Protein AF-A0ABD1J4D0-F1 (afdb_monomer)

Structure (mmCIF, N/CA/C/O backbone):
data_AF-A0ABD1J4D0-F1
#
_entry.id   AF-A0ABD1J4D0-F1
#
loop_
_atom_site.group_PDB
_atom_site.id
_atom_site.type_symbol
_atom_site.label_atom_id
_atom_site.label_alt_id
_atom_site.label_comp_id
_atom_site.label_asym_id
_atom_site.label_entity_id
_atom_site.label_seq_id
_atom_site.pdbx_PDB_ins_code
_atom_site.Cartn_x
_atom_site.Cartn_y
_atom_site.Cartn_z
_atom_site.occupancy
_atom_site.B_iso_or_equiv
_atom_site.auth_seq_id
_atom_site.auth_comp_id
_atom_site.auth_asym_id
_atom_site.auth_atom_id
_atom_site.pdbx_PDB_model_num
ATOM 1 N N . MET A 1 1 ? -33.400 -44.172 23.302 1.00 34.41 1 MET A N 1
ATOM 2 C CA . MET A 1 1 ? -33.856 -44.876 22.085 1.00 34.41 1 MET A CA 1
ATOM 3 C C . MET A 1 1 ? -34.198 -43.816 21.059 1.00 34.41 1 MET A C 1
ATOM 5 O O . MET A 1 1 ? -35.030 -42.966 21.343 1.00 34.41 1 MET A O 1
ATOM 9 N N . ALA A 1 2 ? -33.441 -43.784 19.966 1.00 32.66 2 ALA A N 1
ATOM 10 C CA . ALA A 1 2 ? -33.490 -42.740 18.951 1.00 32.66 2 ALA A CA 1
ATOM 11 C C . ALA A 1 2 ? -34.640 -42.968 17.954 1.00 32.66 2 ALA A C 1
ATOM 13 O O . ALA A 1 2 ? -34.931 -44.105 17.592 1.00 32.66 2 ALA A O 1
ATOM 14 N N . GLY A 1 3 ? -35.247 -41.871 17.505 1.00 27.61 3 GLY A N 1
ATOM 15 C CA . GLY A 1 3 ? -36.195 -41.774 16.394 1.00 27.61 3 GLY A CA 1
ATOM 16 C C . GLY A 1 3 ? -35.938 -40.469 15.619 1.00 27.61 3 GLY A C 1
ATOM 17 O O . GLY A 1 3 ? -35.205 -39.618 16.118 1.00 27.61 3 GLY A O 1
ATOM 18 N N . PRO A 1 4 ? -36.464 -40.324 14.393 1.00 38.94 4 PRO A N 1
ATOM 19 C CA . PRO A 1 4 ? -35.642 -40.359 13.183 1.00 38.94 4 PRO A CA 1
ATOM 20 C C . PRO A 1 4 ? -35.294 -38.985 12.595 1.00 38.94 4 PRO A C 1
ATOM 22 O O . PRO A 1 4 ? -36.027 -38.009 12.732 1.00 38.94 4 PRO A O 1
ATOM 25 N N . VAL A 1 5 ? -34.184 -38.968 11.856 1.00 33.25 5 VAL A N 1
ATOM 26 C CA . VAL A 1 5 ? -33.739 -37.889 10.964 1.00 33.25 5 VAL A CA 1
ATOM 27 C C . VAL A 1 5 ? -34.435 -38.042 9.603 1.00 33.25 5 VAL A C 1
ATOM 29 O O . VAL A 1 5 ? -34.328 -39.120 9.015 1.00 33.25 5 VAL A O 1
ATOM 32 N N . PRO A 1 6 ? -35.093 -37.006 9.048 1.00 33.09 6 PRO A N 1
ATOM 33 C CA . PRO A 1 6 ? -35.479 -36.986 7.642 1.00 33.09 6 PRO A CA 1
ATOM 34 C C . PRO A 1 6 ? -34.411 -36.283 6.792 1.00 33.09 6 PRO A C 1
ATOM 36 O O . PRO A 1 6 ? -34.061 -35.126 7.015 1.00 33.09 6 PRO A O 1
ATOM 39 N N . SER A 1 7 ? -33.917 -37.014 5.798 1.00 28.67 7 SER A N 1
ATOM 40 C CA . SER A 1 7 ? -33.018 -36.601 4.719 1.00 28.67 7 SER A CA 1
ATOM 41 C C . SER A 1 7 ? -33.686 -35.650 3.713 1.00 28.67 7 SER A C 1
ATOM 43 O O . SER A 1 7 ? -34.812 -35.901 3.281 1.00 28.67 7 SER A O 1
ATOM 45 N N . CYS A 1 8 ? -32.965 -34.615 3.268 1.00 27.92 8 CYS A N 1
ATOM 46 C CA . CYS A 1 8 ? -33.341 -33.787 2.115 1.00 27.92 8 CYS A CA 1
ATOM 47 C C . CYS A 1 8 ? -33.163 -34.562 0.792 1.00 27.92 8 CYS A C 1
ATOM 49 O O . CYS A 1 8 ? -32.120 -35.193 0.610 1.00 27.92 8 CYS A O 1
ATOM 51 N N . PRO A 1 9 ? -34.126 -34.505 -0.149 1.00 30.84 9 PRO A N 1
ATOM 52 C CA . PRO A 1 9 ? -34.021 -35.195 -1.428 1.00 30.84 9 PRO A CA 1
ATOM 53 C C . PRO A 1 9 ? -33.185 -34.411 -2.449 1.00 30.84 9 PRO A C 1
ATOM 55 O O . PRO A 1 9 ? -33.359 -33.209 -2.650 1.00 30.84 9 PRO A O 1
ATOM 58 N N . SER A 1 10 ? -32.309 -35.141 -3.130 1.00 33.97 10 SER A N 1
ATOM 59 C CA . SER A 1 10 ? -31.636 -34.779 -4.370 1.00 33.97 10 SER A CA 1
ATOM 60 C C . SER A 1 10 ? -32.522 -35.147 -5.565 1.00 33.97 10 SER A C 1
ATOM 62 O O . SER A 1 10 ? -32.798 -36.317 -5.813 1.00 33.97 10 SER A O 1
ATOM 64 N N . SER A 1 11 ? -32.943 -34.153 -6.347 1.00 28.91 11 SER A N 1
ATOM 65 C CA . SER A 1 11 ? -33.470 -34.384 -7.695 1.00 28.91 11 SER A CA 1
ATOM 66 C C . SER A 1 11 ? -33.121 -33.210 -8.605 1.00 28.91 11 SER A C 1
ATOM 68 O O . SER A 1 11 ? -33.689 -32.124 -8.491 1.00 28.91 11 SER A O 1
ATOM 70 N N . MET A 1 12 ? -32.170 -33.448 -9.510 1.00 32.69 12 MET A N 1
ATOM 71 C CA . MET A 1 12 ? -31.989 -32.661 -10.725 1.00 32.69 12 MET A CA 1
ATOM 72 C C . MET A 1 12 ? -33.199 -32.882 -11.635 1.00 32.69 12 MET A C 1
ATOM 74 O O . MET A 1 12 ? -33.462 -34.009 -12.048 1.00 32.69 12 MET A O 1
ATOM 78 N N . THR A 1 13 ? -33.884 -31.804 -12.000 1.00 27.34 13 THR A N 1
ATOM 79 C CA . THR A 1 13 ? -34.726 -31.751 -13.201 1.00 27.34 13 THR A CA 1
ATOM 80 C C . THR A 1 13 ? -34.516 -30.409 -13.884 1.00 27.34 13 THR A C 1
ATOM 82 O O . THR A 1 13 ? -34.564 -29.359 -13.243 1.00 27.34 13 THR A O 1
ATOM 85 N N . SER A 1 14 ? -34.251 -30.481 -15.185 1.00 33.12 14 SER A N 1
ATOM 86 C CA . SER A 1 14 ? -33.991 -29.381 -16.110 1.00 33.12 14 SER A CA 1
ATOM 87 C C . SER A 1 14 ? -35.049 -28.277 -16.034 1.00 33.12 14 SER A C 1
ATOM 89 O O . SER A 1 14 ? -36.234 -28.549 -16.243 1.00 33.12 14 SER A O 1
ATOM 91 N N . LEU A 1 15 ? -34.621 -27.030 -15.828 1.00 29.19 15 LEU A N 1
ATOM 92 C CA . LEU A 1 15 ? -35.428 -25.851 -16.134 1.00 29.19 15 LEU A CA 1
ATOM 93 C C . LEU A 1 15 ? -34.867 -25.167 -17.378 1.00 29.19 15 LEU A C 1
ATOM 95 O O . LEU A 1 15 ? -33.684 -24.838 -17.438 1.00 29.19 15 LEU A O 1
ATOM 99 N N . GLY A 1 16 ? -35.752 -24.969 -18.353 1.00 25.75 16 GLY A N 1
ATOM 100 C CA . GLY A 1 16 ? -35.509 -24.160 -19.534 1.00 25.75 16 GLY A CA 1
ATOM 101 C C . GLY A 1 16 ? -35.152 -22.716 -19.188 1.00 25.75 16 GLY A C 1
ATOM 102 O O . GLY A 1 16 ? -35.499 -22.185 -18.130 1.00 25.75 16 GLY A O 1
ATOM 103 N N . SER A 1 17 ? -34.439 -22.116 -20.129 1.00 32.41 17 SER A N 1
ATOM 104 C CA . SER A 1 17 ? -34.013 -20.726 -20.186 1.00 32.41 17 SER A CA 1
ATOM 105 C C . SER A 1 17 ? -35.141 -19.749 -19.834 1.00 32.41 17 SER A C 1
ATOM 107 O O . SER A 1 17 ? -36.178 -19.692 -20.493 1.00 32.41 17 SER A O 1
ATOM 109 N N . LEU A 1 18 ? -34.901 -18.941 -18.800 1.00 26.50 18 LEU A N 1
ATOM 110 C CA . LEU A 1 18 ? -35.641 -17.716 -18.504 1.00 26.50 18 LEU A CA 1
ATOM 111 C C . LEU A 1 18 ? -34.699 -16.516 -18.698 1.00 26.50 18 LEU A C 1
ATOM 113 O O . LEU A 1 18 ? -33.500 -16.649 -18.447 1.00 26.50 18 LEU A O 1
ATOM 117 N N . PRO A 1 19 ? -35.225 -15.367 -19.155 1.00 26.53 19 PRO A N 1
ATOM 118 C CA . PRO A 1 19 ? -34.428 -14.240 -19.625 1.00 26.53 19 PRO A CA 1
ATOM 119 C C . PRO A 1 19 ? -33.695 -13.539 -18.476 1.00 26.53 19 PRO A C 1
ATOM 121 O O . PRO A 1 19 ? -34.232 -13.381 -17.375 1.00 26.53 19 PRO A O 1
ATOM 124 N N . GLU A 1 20 ? -32.463 -13.120 -18.757 1.00 27.23 20 GLU A N 1
ATOM 125 C CA . GLU A 1 20 ? -31.616 -12.339 -17.860 1.00 27.23 20 GLU A CA 1
ATOM 126 C C . GLU A 1 20 ? -32.303 -11.025 -17.459 1.00 27.23 20 GLU A C 1
ATOM 128 O O . GLU A 1 20 ? -32.850 -10.296 -18.285 1.00 27.23 20 GLU A O 1
ATOM 133 N N . VAL A 1 21 ? -32.282 -10.728 -16.159 1.00 25.97 21 VAL A N 1
ATOM 134 C CA . VAL A 1 21 ? -32.639 -9.412 -15.614 1.00 25.97 21 VAL A CA 1
ATOM 135 C C . VAL A 1 21 ? -31.354 -8.568 -15.596 1.00 25.97 21 VAL A C 1
ATOM 137 O O . VAL A 1 21 ? -30.326 -9.108 -15.175 1.00 25.97 21 VAL A O 1
ATOM 140 N N . PRO A 1 22 ? -31.373 -7.286 -16.013 1.00 24.05 22 PRO A N 1
ATOM 141 C CA . PRO A 1 22 ? -30.156 -6.497 -16.214 1.00 24.05 22 PRO A CA 1
ATOM 142 C C . PRO A 1 22 ? -29.350 -6.339 -14.920 1.00 24.05 22 PRO A C 1
ATOM 144 O O . PRO A 1 22 ? -29.898 -5.975 -13.878 1.00 24.05 22 PRO A O 1
ATOM 147 N N . ARG A 1 23 ? -28.041 -6.602 -14.994 1.00 29.83 23 ARG A N 1
ATOM 148 C CA . ARG A 1 23 ? -27.054 -6.363 -13.927 1.00 29.83 23 ARG A CA 1
ATOM 149 C C . ARG A 1 23 ? -26.489 -4.939 -13.995 1.00 29.83 23 ARG A C 1
ATOM 151 O O . ARG A 1 23 ? -25.288 -4.744 -13.859 1.00 29.83 23 ARG A O 1
ATOM 158 N N . ASP A 1 24 ? -27.344 -3.941 -14.156 1.00 27.47 24 ASP A N 1
ATOM 159 C CA . ASP A 1 24 ? -26.904 -2.548 -14.216 1.00 27.47 24 ASP A CA 1
ATOM 160 C C . ASP A 1 24 ? -27.146 -1.875 -12.868 1.00 27.47 24 ASP A C 1
ATOM 162 O O . ASP A 1 24 ? -28.222 -1.336 -12.630 1.00 27.47 24 ASP A O 1
ATOM 166 N N . MET A 1 25 ? -26.161 -1.958 -11.963 1.00 26.25 25 MET A N 1
ATOM 167 C CA . MET A 1 25 ? -25.933 -0.907 -10.951 1.00 26.25 25 MET A CA 1
ATOM 168 C C . MET A 1 25 ? -24.601 -0.985 -10.179 1.00 26.25 25 MET A C 1
ATOM 170 O O . MET A 1 25 ? -24.394 -0.166 -9.293 1.00 26.25 25 MET A O 1
ATOM 174 N N . ILE A 1 26 ? -23.675 -1.909 -10.489 1.00 30.05 26 ILE A N 1
ATOM 175 C CA . ILE A 1 26 ? -22.325 -1.923 -9.862 1.00 30.05 26 ILE A CA 1
ATOM 176 C C . ILE A 1 26 ? -21.175 -2.009 -10.896 1.00 30.05 26 ILE A C 1
ATOM 178 O O . ILE A 1 26 ? -20.011 -1.883 -10.541 1.00 30.05 26 ILE A O 1
ATOM 182 N N . THR A 1 27 ? -21.454 -2.153 -12.197 1.00 29.97 27 THR A N 1
ATOM 183 C CA . THR A 1 27 ? -20.405 -2.383 -13.217 1.00 29.97 27 THR A CA 1
ATOM 184 C C . THR A 1 27 ? -20.333 -1.340 -14.338 1.00 29.97 27 THR A C 1
ATOM 186 O O . THR A 1 27 ? -19.536 -1.512 -15.251 1.00 29.97 27 THR A O 1
ATOM 189 N N . SER A 1 28 ? -21.099 -0.240 -14.293 1.00 29.64 28 SER A N 1
ATOM 190 C CA . SER A 1 28 ? -21.098 0.764 -15.380 1.00 29.64 28 SER A CA 1
ATOM 191 C C . SER A 1 28 ? -20.168 1.971 -15.167 1.00 29.64 28 SER A C 1
ATOM 193 O O . SER A 1 28 ? -20.181 2.883 -15.989 1.00 29.64 28 SER A O 1
ATOM 195 N N . GLU A 1 29 ? -19.367 2.011 -14.097 1.00 37.28 29 GLU A N 1
ATOM 196 C CA . GLU A 1 29 ? -18.489 3.160 -13.792 1.00 37.28 29 GLU A CA 1
ATOM 197 C C . GLU A 1 29 ? -17.075 3.073 -14.398 1.00 37.28 29 GLU A C 1
ATOM 199 O O . GLU A 1 29 ? -16.298 4.012 -14.241 1.00 37.28 29 GLU A O 1
ATOM 204 N N . ARG A 1 30 ? -16.717 1.996 -15.117 1.00 50.31 30 ARG A N 1
ATOM 205 C CA . ARG A 1 30 ? -15.316 1.743 -15.528 1.00 50.31 30 ARG A CA 1
ATOM 206 C C . ARG A 1 30 ? -14.905 2.306 -16.895 1.00 50.31 30 ARG A C 1
ATOM 208 O O . ARG A 1 30 ? -13.876 2.963 -16.989 1.00 50.31 30 ARG A O 1
ATOM 215 N N . LYS A 1 31 ? -15.753 2.223 -17.930 1.00 40.69 31 LYS A N 1
ATOM 216 C CA . LYS A 1 31 ? -15.508 2.900 -19.230 1.00 40.69 31 LYS A CA 1
ATOM 217 C C . LYS A 1 31 ? -15.378 4.440 -19.188 1.00 40.69 31 LYS A C 1
ATOM 219 O O . LYS A 1 31 ? -14.635 4.970 -20.011 1.00 40.69 31 LYS A O 1
ATOM 224 N N . PRO A 1 32 ? -16.016 5.181 -18.260 1.00 44.88 32 PRO A N 1
ATOM 225 C CA . PRO A 1 32 ? -15.729 6.600 -18.046 1.00 44.88 32 PRO A CA 1
ATOM 226 C C . PRO A 1 32 ? -14.266 6.900 -17.679 1.00 44.88 32 PRO A C 1
ATOM 228 O O . PRO A 1 32 ? -13.843 8.041 -17.823 1.00 44.88 32 PRO A O 1
ATOM 231 N N . PHE A 1 33 ? -13.484 5.921 -17.204 1.00 49.25 33 PHE A N 1
ATOM 232 C CA . PHE A 1 33 ? -12.155 6.159 -16.641 1.00 49.25 33 PHE A CA 1
ATOM 233 C C . PHE A 1 33 ? -11.126 6.632 -17.675 1.00 49.25 33 PHE A C 1
ATOM 235 O O . PHE A 1 33 ? -10.522 7.686 -17.484 1.00 49.25 33 PHE A O 1
ATOM 242 N N . LEU A 1 34 ? -10.988 5.931 -18.808 1.00 48.94 34 LEU A N 1
ATOM 243 C CA . LEU A 1 34 ? -10.083 6.354 -19.887 1.00 48.94 34 LEU A CA 1
ATOM 244 C C . LEU A 1 34 ? -10.484 7.732 -20.443 1.00 48.94 34 LEU A C 1
ATOM 246 O O . LEU A 1 34 ? -9.634 8.541 -20.800 1.00 48.94 34 LEU A O 1
ATOM 250 N N . GLN A 1 35 ? -11.787 8.021 -20.474 1.00 46.56 35 GLN A N 1
ATOM 251 C CA . GLN A 1 35 ? -12.320 9.292 -20.959 1.00 46.56 35 GLN A CA 1
ATOM 252 C C . GLN A 1 35 ? -12.093 10.443 -19.960 1.00 46.56 35 GLN A C 1
ATOM 254 O O . GLN A 1 35 ? -11.792 11.556 -20.382 1.00 46.56 35 GLN A O 1
ATOM 259 N N . ASN A 1 36 ? -12.140 10.167 -18.652 1.00 48.81 36 ASN A N 1
ATOM 260 C CA . ASN A 1 36 ? -11.812 11.115 -17.578 1.00 48.81 36 ASN A CA 1
ATOM 261 C C . ASN A 1 36 ? -10.304 11.404 -17.493 1.00 48.81 36 ASN A C 1
ATOM 263 O O . ASN A 1 36 ? -9.912 12.552 -17.288 1.00 48.81 36 ASN A O 1
ATOM 267 N N . CYS A 1 37 ? -9.476 10.384 -17.727 1.00 50.94 37 CYS A N 1
ATOM 268 C CA . CYS A 1 37 ? -8.026 10.482 -17.901 1.00 50.94 37 CYS A CA 1
ATOM 269 C C . CYS A 1 37 ? -7.645 11.465 -19.022 1.00 50.94 37 CYS A C 1
ATOM 271 O O . CYS A 1 37 ? -6.862 12.390 -18.821 1.00 50.94 37 CYS A O 1
ATOM 273 N N . VAL A 1 38 ? -8.263 11.304 -20.198 1.00 47.28 38 VAL A N 1
ATOM 274 C CA . VAL A 1 38 ? -8.057 12.176 -21.369 1.00 47.28 38 VAL A CA 1
ATOM 275 C C . VAL A 1 38 ? -8.620 13.588 -21.141 1.00 47.28 38 VAL A C 1
ATOM 277 O O . VAL A 1 38 ? -8.110 14.554 -21.703 1.00 47.28 38 VAL A O 1
ATOM 280 N N . ALA A 1 39 ? -9.641 13.732 -20.290 1.00 44.66 39 ALA A N 1
ATOM 281 C CA . ALA A 1 39 ? -10.235 15.018 -19.921 1.00 44.66 39 ALA A CA 1
ATOM 282 C C . ALA A 1 39 ? -9.480 15.770 -18.802 1.00 44.66 39 ALA A C 1
ATOM 284 O O . ALA A 1 39 ? -9.922 16.848 -18.403 1.00 44.66 39 ALA A O 1
ATOM 285 N N . GLY A 1 40 ? -8.375 15.224 -18.276 1.00 45.69 40 GLY A N 1
ATOM 286 C CA . GLY A 1 40 ? -7.610 15.837 -17.182 1.00 45.69 40 GLY A CA 1
ATOM 287 C C . GLY A 1 40 ? -8.372 15.906 -15.852 1.00 45.69 40 GLY A C 1
ATOM 288 O O . GLY A 1 40 ? -8.044 16.724 -14.994 1.00 45.69 40 GLY A O 1
ATOM 289 N N . MET A 1 41 ? -9.412 15.084 -15.675 1.00 41.75 41 MET A N 1
ATOM 290 C CA . MET A 1 41 ? -10.184 15.034 -14.435 1.00 41.75 41 MET A CA 1
ATOM 291 C C . MET A 1 41 ? -9.460 14.125 -13.438 1.00 41.75 41 MET A C 1
ATOM 293 O O . MET A 1 41 ? -9.395 12.912 -13.632 1.00 41.75 41 MET A O 1
ATOM 297 N N . SER A 1 42 ? -8.906 14.713 -12.374 1.00 45.56 42 SER A N 1
ATOM 298 C CA . SER A 1 42 ? -8.178 13.972 -11.343 1.00 45.56 42 SER A CA 1
ATOM 299 C C . SER A 1 42 ? -9.103 13.015 -10.587 1.00 45.56 42 SER A C 1
ATOM 301 O O . SER A 1 42 ? -10.176 13.393 -10.105 1.00 45.56 42 SER A O 1
ATOM 303 N N . ARG A 1 43 ? -8.675 11.755 -10.448 1.00 52.25 43 ARG A N 1
ATOM 304 C CA . ARG A 1 43 ? -9.230 10.875 -9.415 1.00 52.25 43 ARG A CA 1
ATOM 305 C C . ARG A 1 43 ? -8.917 11.488 -8.040 1.00 52.25 43 ARG A C 1
ATOM 307 O O . ARG A 1 43 ? -7.817 12.009 -7.852 1.00 52.25 43 ARG A O 1
ATOM 314 N N . PRO A 1 44 ? -9.840 11.428 -7.067 1.00 57.19 44 PRO A N 1
ATOM 315 C CA . PRO A 1 44 ? -9.479 11.700 -5.684 1.00 57.19 44 PRO A CA 1
ATOM 316 C C . PRO A 1 44 ? -8.454 10.655 -5.225 1.00 57.19 44 PRO A C 1
ATOM 318 O O . PRO A 1 44 ? -8.627 9.465 -5.491 1.00 57.19 44 PRO A O 1
ATOM 321 N N . CYS A 1 45 ? -7.396 11.117 -4.556 1.00 64.06 45 CYS A N 1
ATOM 322 C CA . CYS A 1 45 ? -6.343 10.265 -4.012 1.00 64.06 45 CYS A CA 1
ATOM 323 C C . CYS A 1 45 ? -6.909 9.108 -3.173 1.00 64.06 45 CYS A C 1
ATOM 325 O O . CYS A 1 45 ? -7.904 9.255 -2.460 1.00 64.06 45 CYS A O 1
ATOM 327 N N . VAL A 1 46 ? -6.250 7.951 -3.271 1.00 65.38 46 VAL A N 1
ATOM 328 C CA . VAL A 1 46 ? -6.730 6.661 -2.750 1.00 65.38 46 VAL A CA 1
ATOM 329 C C . VAL A 1 46 ? -6.708 6.613 -1.219 1.00 65.38 46 VAL A C 1
ATOM 331 O O . VAL A 1 46 ? -7.518 5.911 -0.614 1.00 65.38 46 VAL A O 1
ATOM 334 N N . ALA A 1 47 ? -5.809 7.369 -0.585 1.00 84.12 47 ALA A N 1
ATOM 335 C CA . ALA A 1 47 ? -5.667 7.395 0.865 1.00 84.12 47 ALA A CA 1
ATOM 336 C C . ALA A 1 47 ? -5.235 8.770 1.387 1.00 84.12 47 ALA A C 1
ATOM 338 O O . ALA A 1 47 ? -4.766 9.626 0.638 1.00 84.12 47 ALA A O 1
ATOM 339 N N . LYS A 1 48 ? -5.351 8.958 2.704 1.00 87.44 48 LYS A N 1
ATOM 340 C CA . LYS A 1 48 ? -4.687 10.040 3.436 1.00 87.44 48 LYS A CA 1
ATOM 341 C C . LYS A 1 48 ? -3.576 9.451 4.284 1.00 87.44 48 LYS A C 1
ATOM 343 O O . LYS A 1 48 ? -3.766 8.409 4.909 1.00 87.44 48 LYS A O 1
ATOM 348 N N . VAL A 1 49 ? -2.441 10.131 4.334 1.00 91.38 49 VAL A N 1
ATOM 349 C CA . VAL A 1 49 ? -1.307 9.739 5.170 1.00 91.38 49 VAL A CA 1
ATOM 350 C C . VAL A 1 49 ? -0.952 10.852 6.137 1.00 91.38 49 VAL A C 1
ATOM 352 O O . VAL A 1 49 ? -1.048 12.036 5.819 1.00 91.38 49 VAL A O 1
ATOM 355 N N . GLU A 1 50 ? -0.558 10.451 7.332 1.00 91.81 50 GLU A N 1
ATOM 356 C CA . GLU A 1 50 ? -0.052 11.311 8.382 1.00 91.81 50 GLU A CA 1
ATOM 357 C C . GLU A 1 50 ? 1.455 11.112 8.512 1.00 91.81 50 GLU A C 1
ATOM 359 O O . GLU A 1 50 ? 1.925 9.982 8.642 1.00 91.81 50 GLU A O 1
ATOM 364 N N . LEU A 1 51 ? 2.209 12.208 8.480 1.00 92.94 51 LEU A N 1
ATOM 365 C CA . LEU A 1 51 ? 3.651 12.216 8.676 1.00 92.94 51 LEU A CA 1
ATOM 366 C C . LEU A 1 51 ? 3.996 12.843 10.025 1.00 92.94 51 LEU A C 1
ATOM 368 O O . LEU A 1 51 ? 3.527 13.933 10.364 1.00 92.94 51 LEU A O 1
ATOM 372 N N . THR A 1 52 ? 4.877 12.173 10.758 1.00 91.00 52 THR A N 1
ATOM 373 C CA . THR A 1 52 ? 5.522 12.672 11.976 1.00 91.00 52 THR A CA 1
ATOM 374 C C . THR A 1 52 ? 7.017 12.818 11.728 1.00 91.00 52 THR A C 1
ATOM 376 O O . THR A 1 52 ? 7.615 12.013 11.010 1.00 91.00 52 THR A O 1
ATOM 379 N N . VAL A 1 53 ? 7.620 13.868 12.285 1.00 92.38 53 VAL A N 1
ATOM 380 C CA . VAL A 1 53 ? 9.010 14.245 12.004 1.00 92.38 53 VAL A CA 1
ATOM 381 C C . VAL A 1 53 ? 9.792 14.355 13.308 1.00 92.38 53 VAL A C 1
ATOM 383 O O . VAL A 1 53 ? 9.309 14.865 14.317 1.00 92.38 53 VAL A O 1
ATOM 386 N N . SER A 1 54 ? 11.029 13.877 13.282 1.00 90.38 54 SER A N 1
ATOM 387 C CA . SER A 1 54 ? 12.018 14.102 14.335 1.00 90.38 54 SER A CA 1
ATOM 388 C C . SER A 1 54 ? 13.396 14.246 13.712 1.00 90.38 54 SER A C 1
ATOM 390 O O . SER A 1 54 ? 13.648 13.658 12.660 1.00 90.38 54 SER A O 1
ATOM 392 N N . CYS A 1 55 ? 14.286 14.985 14.357 1.00 92.94 55 CYS A N 1
ATOM 393 C CA . CYS A 1 55 ? 15.658 15.152 13.902 1.00 92.94 55 CYS A CA 1
ATOM 394 C C . CYS A 1 55 ? 16.647 14.766 15.001 1.00 92.94 55 CYS A C 1
ATOM 396 O O . CYS A 1 55 ? 16.307 14.740 16.182 1.00 92.94 55 CYS A O 1
ATOM 398 N N . GLU A 1 56 ? 17.886 14.487 14.608 1.00 92.00 56 GLU A N 1
ATOM 399 C CA . GLU A 1 56 ? 18.995 14.244 15.529 1.00 92.00 56 GLU A CA 1
ATOM 400 C C . GLU A 1 56 ? 20.258 14.953 15.048 1.00 92.00 56 GLU A C 1
ATOM 402 O O . GLU A 1 56 ? 20.565 14.926 13.855 1.00 92.00 56 GLU A O 1
ATOM 407 N N . ASN A 1 57 ? 21.029 15.502 15.991 1.00 92.56 57 ASN A N 1
ATOM 408 C CA . ASN A 1 57 ? 22.341 16.116 15.754 1.00 92.56 57 ASN A CA 1
ATOM 409 C C . ASN A 1 57 ? 22.318 17.281 14.746 1.00 92.56 57 ASN A C 1
ATOM 411 O O . ASN A 1 57 ? 23.214 17.382 13.902 1.00 92.56 57 ASN A O 1
ATOM 415 N N . LEU A 1 58 ? 21.294 18.136 14.820 1.00 93.69 58 LEU A N 1
ATOM 416 C CA . LEU A 1 58 ? 21.209 19.363 14.027 1.00 93.69 58 LEU A CA 1
ATOM 417 C C . LEU A 1 58 ? 22.425 20.273 14.265 1.00 93.69 58 LEU A C 1
ATOM 419 O O . LEU A 1 58 ? 23.114 20.165 15.284 1.00 93.69 58 LEU A O 1
ATOM 423 N N . LEU A 1 59 ? 22.704 21.140 13.289 1.00 89.62 59 LEU A N 1
ATOM 424 C CA . LEU A 1 59 ? 23.741 22.160 13.423 1.00 89.62 59 LEU A CA 1
ATOM 425 C C . LEU A 1 59 ? 23.396 23.098 14.579 1.00 89.62 59 LEU A C 1
ATOM 427 O O . LEU A 1 59 ? 22.238 23.456 14.746 1.00 89.62 59 LEU A O 1
ATOM 431 N N . ASP A 1 60 ? 24.415 23.479 15.341 1.00 88.62 60 ASP A N 1
ATOM 432 C CA . ASP A 1 60 ? 24.297 24.481 16.393 1.00 88.62 60 ASP A CA 1
ATOM 433 C C . ASP A 1 60 ? 24.704 25.834 15.806 1.00 88.62 60 ASP A C 1
ATOM 435 O O . ASP A 1 60 ? 25.843 25.991 15.344 1.00 88.62 60 ASP A O 1
ATOM 439 N N . LYS A 1 61 ? 23.752 26.759 15.716 1.00 84.12 61 LYS A N 1
ATOM 440 C CA . LYS A 1 61 ? 23.959 28.092 15.133 1.00 84.12 61 LYS A CA 1
ATOM 441 C C . LYS A 1 61 ? 24.044 29.196 16.176 1.00 84.12 61 LYS A C 1
ATOM 443 O O . LYS A 1 61 ? 24.626 30.247 15.902 1.00 84.12 61 LYS A O 1
ATOM 448 N N . ASP A 1 62 ? 23.597 28.896 17.385 1.00 74.56 62 ASP A N 1
ATOM 449 C CA . ASP A 1 62 ? 23.620 29.808 18.506 1.00 74.56 62 ASP A CA 1
ATOM 450 C C . ASP A 1 62 ? 24.987 29.889 19.191 1.00 74.56 62 ASP A C 1
ATOM 452 O O . ASP A 1 62 ? 25.740 28.924 19.316 1.00 74.56 62 ASP A O 1
ATOM 456 N N . VAL A 1 63 ? 25.321 31.087 19.675 1.00 71.94 63 VAL A N 1
ATOM 457 C CA . VAL A 1 63 ? 26.610 31.354 20.341 1.00 71.94 63 VAL A CA 1
ATOM 458 C C . VAL A 1 63 ? 26.556 31.052 21.844 1.00 71.94 63 VAL A C 1
ATOM 460 O O . VAL A 1 63 ? 27.572 30.695 22.443 1.00 71.94 63 VAL A O 1
ATOM 463 N N . PHE A 1 64 ? 25.386 31.214 22.469 1.00 70.12 64 PHE A N 1
ATOM 464 C CA . PHE A 1 64 ? 25.200 31.086 23.923 1.00 70.12 64 PHE A CA 1
ATOM 465 C C . PHE A 1 64 ? 24.108 30.080 24.326 1.00 70.12 64 PHE A C 1
ATOM 467 O O . PHE A 1 64 ? 23.927 29.826 25.519 1.00 70.12 64 PHE A O 1
ATOM 474 N N . SER A 1 65 ? 23.411 29.506 23.349 1.00 77.56 65 SER A N 1
ATOM 475 C CA . SER A 1 65 ? 22.309 28.546 23.474 1.00 77.56 65 SER A CA 1
ATOM 476 C C . SER A 1 65 ? 22.496 27.419 22.458 1.00 77.56 65 SER A C 1
ATOM 478 O O . SER A 1 65 ? 23.515 27.368 21.777 1.00 77.56 65 SER A O 1
ATOM 480 N N . LYS A 1 66 ? 21.549 26.480 22.428 1.00 81.06 66 LYS A N 1
ATOM 481 C CA . LYS A 1 66 ? 21.387 25.559 21.301 1.00 81.06 66 LYS A CA 1
ATOM 482 C C . LYS A 1 66 ? 20.301 26.115 20.392 1.00 81.06 66 LYS A C 1
ATOM 484 O O . LYS A 1 66 ? 19.361 26.692 20.923 1.00 81.06 66 LYS A O 1
ATOM 489 N N . SER A 1 67 ? 20.354 25.757 19.115 1.00 85.44 67 SER A N 1
ATOM 490 C CA . SER A 1 67 ? 19.294 26.055 18.149 1.00 85.44 67 SER A CA 1
ATOM 491 C C . SER A 1 67 ? 17.877 25.687 18.621 1.00 85.44 67 SER A C 1
ATOM 493 O O . SER A 1 67 ? 17.668 24.667 19.296 1.00 85.44 67 SER A O 1
ATOM 495 N N . ASP A 1 68 ? 16.913 26.491 18.182 1.00 85.94 68 ASP A N 1
ATOM 496 C CA . ASP A 1 68 ? 15.465 26.427 18.364 1.00 85.94 68 ASP A CA 1
ATOM 497 C C . ASP A 1 68 ? 14.778 25.931 17.063 1.00 85.94 68 ASP A C 1
ATOM 499 O O . ASP A 1 68 ? 14.133 26.699 16.342 1.00 85.94 68 ASP A O 1
ATOM 503 N N . PRO A 1 69 ? 14.908 24.640 16.691 1.00 90.38 69 PRO A N 1
ATOM 504 C CA . PRO A 1 69 ? 14.498 24.163 15.376 1.00 90.38 69 PRO A CA 1
ATOM 505 C C . PRO A 1 69 ? 12.988 24.176 15.125 1.00 90.38 69 PRO A C 1
ATOM 507 O O . PRO A 1 69 ? 12.181 23.776 15.971 1.00 90.38 69 PRO A O 1
ATOM 510 N N . LEU A 1 70 ? 12.639 24.479 13.876 1.00 92.62 70 LEU A N 1
ATOM 511 C CA . LEU A 1 70 ? 11.320 24.328 13.265 1.00 92.62 70 LEU A CA 1
ATOM 512 C C . LEU A 1 70 ? 11.450 23.621 11.906 1.00 92.62 70 LEU A C 1
ATOM 514 O O . LEU A 1 70 ? 12.402 23.857 11.162 1.00 92.62 70 LEU A O 1
ATOM 518 N N . CYS A 1 71 ? 10.483 22.763 11.563 1.00 94.88 71 CYS A N 1
ATOM 519 C CA . CYS A 1 71 ? 10.434 22.052 10.286 1.00 94.88 71 CYS A CA 1
ATOM 520 C C . CYS A 1 71 ? 9.307 22.568 9.382 1.00 94.88 71 CYS A C 1
ATOM 522 O O . CYS A 1 71 ? 8.154 22.684 9.802 1.00 94.88 71 CYS A O 1
ATOM 524 N N . VAL A 1 72 ? 9.641 22.827 8.120 1.00 96.75 72 VAL A N 1
ATOM 525 C CA . VAL A 1 72 ? 8.727 23.243 7.053 1.00 96.75 72 VAL A CA 1
ATOM 526 C C . VAL A 1 72 ? 8.588 22.102 6.056 1.00 96.75 72 VAL A C 1
ATOM 528 O O . VAL A 1 72 ? 9.588 21.582 5.564 1.00 96.75 72 VAL A O 1
ATOM 531 N N . LEU A 1 73 ? 7.350 21.717 5.744 1.00 97.00 73 LEU A N 1
ATOM 532 C CA . LEU A 1 73 ? 7.057 20.754 4.688 1.00 97.00 73 LEU A CA 1
ATOM 533 C C . LEU A 1 73 ? 6.604 21.490 3.428 1.00 97.00 73 LEU A C 1
ATOM 535 O O . LEU A 1 73 ? 5.567 22.157 3.418 1.00 97.00 73 LEU A O 1
ATOM 539 N N . LEU A 1 74 ? 7.353 21.295 2.352 1.00 95.56 74 LEU A N 1
ATOM 540 C CA . LEU A 1 74 ? 7.029 21.730 1.004 1.00 95.56 74 LEU A CA 1
ATOM 541 C C . LEU A 1 74 ? 6.650 20.520 0.147 1.00 95.56 74 LEU A C 1
ATOM 543 O O . LEU A 1 74 ? 7.189 19.422 0.310 1.00 95.56 74 LEU A O 1
ATOM 547 N N . MET A 1 75 ? 5.758 20.725 -0.814 1.00 92.94 75 MET A N 1
ATOM 548 C CA . MET A 1 75 ? 5.331 19.681 -1.738 1.00 92.94 75 MET A CA 1
ATOM 549 C C . MET A 1 75 ? 5.288 20.197 -3.174 1.00 92.94 75 MET A C 1
ATOM 551 O O . MET A 1 75 ? 5.020 21.371 -3.425 1.00 92.94 75 MET A O 1
ATOM 555 N N . ASN A 1 76 ? 5.556 19.302 -4.122 1.00 89.12 76 ASN A N 1
ATOM 556 C CA . ASN A 1 76 ? 5.380 19.538 -5.547 1.00 89.12 76 ASN A CA 1
ATOM 557 C C . ASN A 1 76 ? 4.773 18.281 -6.190 1.00 89.12 76 ASN A C 1
ATOM 559 O O . ASN A 1 76 ? 5.425 17.242 -6.290 1.00 89.12 76 ASN A O 1
ATOM 563 N N . SER A 1 77 ? 3.502 18.382 -6.592 1.00 69.12 77 SER A N 1
ATOM 564 C CA . SER A 1 77 ? 2.746 17.278 -7.210 1.00 69.12 77 SER A CA 1
ATOM 565 C C . SER A 1 77 ? 2.507 17.460 -8.712 1.00 69.12 77 SER A C 1
ATOM 567 O O . SER A 1 77 ? 2.074 16.520 -9.368 1.00 69.12 77 SER A O 1
ATOM 569 N N . SER A 1 78 ? 2.747 18.656 -9.260 1.00 63.97 78 SER A N 1
ATOM 570 C CA . SER A 1 78 ? 2.495 18.965 -10.672 1.00 63.97 78 SER A CA 1
ATOM 571 C C . SER A 1 78 ? 3.249 20.237 -11.082 1.00 63.97 78 SER A C 1
ATOM 573 O O . SER A 1 78 ? 2.830 21.346 -10.743 1.00 63.97 78 SER A O 1
ATOM 575 N N . GLY A 1 79 ? 4.352 20.089 -11.823 1.00 63.97 79 GLY A N 1
ATOM 576 C CA . GLY A 1 79 ? 5.134 21.205 -12.374 1.00 63.97 79 GLY A CA 1
ATOM 577 C C . GLY A 1 79 ? 6.432 21.523 -11.620 1.00 63.97 79 GLY A C 1
ATOM 578 O O . GLY A 1 79 ? 7.086 20.648 -11.056 1.00 63.97 79 GLY A O 1
ATOM 579 N N . SER A 1 80 ? 6.861 22.788 -11.666 1.00 67.12 80 SER A N 1
ATOM 580 C CA . SER A 1 80 ? 8.158 23.253 -11.141 1.00 67.12 80 SER A CA 1
ATOM 581 C C . SER A 1 80 ? 8.068 24.053 -9.836 1.00 67.12 80 SER A C 1
ATOM 583 O O . SER A 1 80 ? 9.098 24.490 -9.325 1.00 67.12 80 SER A O 1
ATOM 585 N N . GLN A 1 81 ? 6.865 24.260 -9.295 1.00 83.00 81 GLN A N 1
ATOM 586 C CA . GLN A 1 81 ? 6.654 25.089 -8.108 1.00 83.00 81 GLN A CA 1
ATOM 587 C C . GLN A 1 81 ? 6.453 24.241 -6.853 1.00 83.00 81 GLN A C 1
ATOM 589 O O . GLN A 1 81 ? 5.660 23.302 -6.834 1.00 83.00 81 GLN A O 1
ATOM 594 N N . TRP A 1 82 ? 7.167 24.616 -5.795 1.00 90.44 82 TRP A N 1
ATOM 595 C CA . TRP A 1 82 ? 6.974 24.096 -4.449 1.00 90.44 82 TRP A CA 1
ATOM 596 C C . TRP A 1 82 ? 5.945 24.951 -3.717 1.00 90.44 82 TRP A C 1
ATOM 598 O O . TRP A 1 82 ? 6.000 26.179 -3.791 1.00 90.44 82 TRP A O 1
ATOM 608 N N . PHE A 1 83 ? 5.027 24.313 -2.999 1.00 90.31 83 PHE A N 1
ATOM 609 C CA . PHE A 1 83 ? 4.099 24.996 -2.103 1.00 90.31 83 PHE A CA 1
ATOM 610 C C . PHE A 1 83 ? 4.274 24.497 -0.674 1.00 90.31 83 PHE A C 1
ATOM 612 O O . PHE A 1 83 ? 4.546 23.318 -0.443 1.00 90.31 83 PHE A O 1
ATOM 619 N N . GLU A 1 84 ? 4.110 25.403 0.284 1.00 93.50 84 GLU A N 1
ATOM 620 C CA . GLU A 1 84 ? 4.159 25.073 1.702 1.00 93.50 84 GLU A CA 1
ATOM 621 C C . GLU A 1 84 ? 2.881 24.346 2.119 1.00 93.50 84 GLU A C 1
ATOM 623 O O . GLU A 1 84 ? 1.776 24.869 1.987 1.00 93.50 84 GLU A O 1
ATOM 628 N N . VAL A 1 85 ? 3.043 23.120 2.616 1.00 91.56 85 VAL A N 1
ATOM 629 C CA . VAL A 1 85 ? 1.964 22.328 3.219 1.00 91.56 85 VAL A CA 1
ATOM 630 C C . VAL A 1 85 ? 1.716 22.801 4.649 1.00 91.56 85 VAL A C 1
ATOM 632 O O . VAL A 1 85 ? 0.574 22.877 5.101 1.00 91.56 85 VAL A O 1
ATOM 635 N N . GLY A 1 86 ? 2.790 23.114 5.373 1.00 90.38 86 GLY A N 1
ATOM 636 C CA . GLY A 1 86 ? 2.726 23.708 6.699 1.00 90.38 86 GLY A CA 1
ATOM 637 C C . GLY A 1 86 ? 4.051 23.632 7.448 1.00 90.38 86 GLY A C 1
ATOM 638 O O . GLY A 1 86 ? 5.060 23.148 6.932 1.00 90.38 86 GLY A O 1
ATOM 639 N N . ARG A 1 87 ? 4.007 24.066 8.709 1.00 92.38 87 ARG A N 1
ATOM 640 C CA . ARG A 1 87 ? 5.149 24.111 9.629 1.00 92.38 87 ARG A CA 1
ATOM 641 C C . ARG A 1 87 ? 4.843 23.364 10.919 1.00 92.38 87 ARG A C 1
ATOM 643 O O . ARG A 1 87 ? 3.683 23.313 11.342 1.00 92.38 87 ARG A O 1
ATOM 650 N N . THR A 1 88 ? 5.872 22.799 11.538 1.00 86.88 88 THR A N 1
ATOM 651 C CA . THR A 1 88 ? 5.800 22.306 12.916 1.00 86.88 88 THR A CA 1
ATOM 652 C C . THR A 1 88 ? 5.829 23.458 13.912 1.00 86.88 88 THR A C 1
ATOM 654 O O . THR A 1 88 ? 6.069 24.610 13.553 1.00 86.88 88 THR A O 1
ATOM 657 N N . GLU A 1 89 ? 5.602 23.149 15.184 1.00 84.81 89 GLU A N 1
ATOM 658 C CA . GLU A 1 89 ? 6.043 24.025 16.259 1.00 84.81 89 GLU A CA 1
ATOM 659 C C . GLU A 1 89 ? 7.578 24.111 16.322 1.00 84.81 89 GLU A C 1
ATOM 661 O O . GLU A 1 89 ? 8.293 23.255 15.789 1.00 84.81 89 GLU A O 1
ATOM 666 N N . MET A 1 90 ? 8.056 25.161 16.985 1.00 84.81 90 MET A N 1
ATOM 667 C CA . MET A 1 90 ? 9.461 25.391 17.308 1.00 84.81 90 MET A CA 1
ATOM 668 C C . MET A 1 90 ? 9.815 24.684 18.618 1.00 84.81 90 MET A C 1
ATOM 670 O O . MET A 1 90 ? 9.064 24.774 19.595 1.00 84.81 90 MET A O 1
ATOM 674 N N . VAL A 1 91 ? 10.955 23.997 18.656 1.00 75.06 91 VAL A N 1
ATOM 675 C CA . VAL A 1 91 ? 11.426 23.286 19.852 1.00 75.06 91 VAL A CA 1
ATOM 676 C C . VAL A 1 91 ? 12.623 24.020 20.434 1.00 75.06 91 VAL A C 1
ATOM 678 O O . VAL A 1 91 ? 13.689 24.008 19.841 1.00 75.06 91 VAL A O 1
ATOM 681 N N . LEU A 1 92 ? 12.464 24.607 21.618 1.00 77.12 92 LEU A N 1
ATOM 682 C CA . LEU A 1 92 ? 13.514 25.412 22.243 1.00 77.12 92 LEU A CA 1
ATOM 683 C C . LEU A 1 92 ? 14.756 24.585 22.617 1.00 77.12 92 LEU A C 1
ATOM 685 O O . LEU A 1 92 ? 14.656 23.568 23.310 1.00 77.12 92 LEU A O 1
ATOM 689 N N . ASN A 1 93 ? 15.927 25.088 22.239 1.00 75.00 93 ASN A N 1
ATOM 690 C CA . ASN A 1 93 ? 17.255 24.714 22.699 1.00 75.00 93 ASN A CA 1
ATOM 691 C C . ASN A 1 93 ? 17.551 23.219 22.536 1.00 75.00 93 ASN A C 1
ATOM 693 O O . ASN A 1 93 ? 18.041 22.535 23.449 1.00 75.00 93 ASN A O 1
ATOM 697 N N . CYS A 1 94 ? 17.252 22.687 21.353 1.00 76.00 94 CYS A N 1
ATOM 698 C CA . CYS A 1 94 ? 17.250 21.258 21.095 1.00 76.00 94 CYS A CA 1
ATOM 699 C C . CYS A 1 94 ? 17.846 20.909 19.729 1.00 76.00 94 CYS A C 1
ATOM 701 O O . CYS A 1 94 ? 17.239 21.130 18.694 1.00 76.00 94 CYS A O 1
ATOM 703 N N . LEU A 1 95 ? 18.990 20.221 19.718 1.00 83.44 95 LEU A N 1
ATOM 704 C CA . LEU A 1 95 ? 19.599 19.709 18.479 1.00 83.44 95 LEU A CA 1
ATOM 705 C C . LEU A 1 95 ? 19.019 18.359 18.017 1.00 83.44 95 LEU A C 1
ATOM 707 O O . LEU A 1 95 ? 19.414 17.844 16.973 1.00 83.44 95 LEU A O 1
ATOM 711 N N . SER A 1 96 ? 18.104 17.767 18.791 1.00 86.56 96 SER A N 1
ATOM 712 C CA . SER A 1 96 ? 17.442 16.498 18.457 1.00 86.56 96 SER A CA 1
ATOM 713 C C . SER A 1 96 ? 15.924 16.577 18.690 1.00 86.56 96 SER A C 1
ATOM 715 O O . SER A 1 96 ? 15.392 15.871 19.556 1.00 86.56 96 SER A O 1
ATOM 717 N N . PRO A 1 97 ? 15.222 17.488 17.992 1.00 81.25 97 PRO A N 1
ATOM 718 C CA . PRO A 1 97 ? 13.812 17.761 18.234 1.00 81.25 97 PRO A CA 1
ATOM 719 C C . PRO A 1 97 ? 12.918 16.585 17.830 1.00 81.25 97 PRO A C 1
ATOM 721 O O . PRO A 1 97 ? 13.151 15.894 16.835 1.00 81.25 97 PRO A O 1
ATOM 724 N N . LYS A 1 98 ? 11.833 16.403 18.584 1.00 84.00 98 LYS A N 1
ATOM 725 C CA . LYS A 1 98 ? 10.692 15.563 18.211 1.00 84.00 98 LYS A CA 1
ATOM 726 C C . LYS A 1 98 ? 9.480 16.472 18.106 1.00 84.00 98 LYS A C 1
ATOM 728 O O . LYS A 1 98 ? 9.102 17.064 19.112 1.00 84.00 98 LYS A O 1
ATOM 733 N N . PHE A 1 99 ? 8.907 16.576 16.913 1.00 78.94 99 PHE A N 1
ATOM 734 C CA . PHE A 1 99 ? 7.798 17.487 16.667 1.00 78.94 99 PHE A CA 1
ATOM 735 C C . PHE A 1 99 ? 6.458 16.800 16.960 1.00 78.94 99 PHE A C 1
ATOM 737 O O . PHE A 1 99 ? 6.225 15.658 16.559 1.00 78.94 99 PHE A O 1
ATOM 744 N N . ALA A 1 100 ? 5.577 17.496 17.670 1.00 68.38 100 ALA A N 1
ATOM 745 C CA . ALA A 1 100 ? 4.215 17.094 17.977 1.00 68.38 100 ALA A CA 1
ATOM 746 C C . ALA A 1 100 ? 3.271 17.332 16.791 1.00 68.38 100 ALA A C 1
ATOM 748 O O . ALA A 1 100 ? 2.336 16.551 16.584 1.00 68.38 100 ALA A O 1
ATOM 749 N N . LYS A 1 101 ? 3.498 18.391 15.997 1.00 76.50 101 LYS A N 1
ATOM 750 C CA . LYS A 1 101 ? 2.713 18.648 14.788 1.00 76.50 101 LYS A CA 1
ATOM 751 C C . LYS A 1 101 ? 2.848 17.490 13.800 1.00 76.50 101 LYS A C 1
ATOM 753 O O . LYS A 1 101 ? 3.943 17.054 13.454 1.00 76.50 101 LYS A O 1
ATOM 758 N N . ARG A 1 102 ? 1.699 17.054 13.289 1.00 80.12 102 ARG A N 1
ATOM 759 C CA . ARG A 1 102 ? 1.590 16.038 12.243 1.00 80.12 102 ARG A CA 1
ATOM 760 C C . ARG A 1 102 ? 1.174 16.683 10.925 1.00 80.12 102 ARG A C 1
ATOM 762 O O . ARG A 1 102 ? 0.330 17.587 10.919 1.00 80.12 102 ARG A O 1
ATOM 769 N N . PHE A 1 103 ? 1.760 16.228 9.823 1.00 89.50 103 PHE A N 1
ATOM 770 C CA . PHE A 1 103 ? 1.390 16.668 8.477 1.00 89.50 103 PHE A CA 1
ATOM 771 C C . PHE A 1 103 ? 0.431 15.662 7.854 1.00 89.50 103 PHE A C 1
ATOM 773 O O . PHE A 1 103 ? 0.757 14.484 7.764 1.00 89.50 103 PHE A O 1
ATOM 780 N N . VAL A 1 104 ? -0.738 16.121 7.410 1.00 88.12 104 VAL A N 1
ATOM 781 C CA . VAL A 1 104 ? -1.734 15.269 6.751 1.00 88.12 104 VAL A CA 1
ATOM 782 C C . VAL A 1 104 ? -1.727 15.562 5.259 1.00 88.12 104 VAL A C 1
ATOM 784 O O . VAL A 1 104 ? -1.955 16.700 4.854 1.00 88.12 104 VAL A O 1
ATOM 787 N N . LEU A 1 105 ? -1.481 14.532 4.454 1.00 90.62 105 LEU A N 1
ATOM 788 C CA . LEU A 1 105 ? -1.359 14.618 3.002 1.00 90.62 105 LEU A CA 1
ATOM 789 C C . LEU A 1 105 ? -2.339 13.665 2.323 1.00 90.62 105 LEU A C 1
ATOM 791 O O . LEU A 1 105 ? -2.590 12.560 2.808 1.00 90.62 105 LEU A O 1
ATOM 795 N N . ASP A 1 106 ? -2.848 14.076 1.167 1.00 88.88 106 ASP A N 1
ATOM 796 C CA . ASP A 1 106 ? -3.503 13.163 0.236 1.00 88.88 106 ASP A CA 1
ATOM 797 C C . ASP A 1 106 ? -2.438 12.336 -0.495 1.00 88.88 106 ASP A C 1
ATOM 799 O O . ASP A 1 106 ? -1.450 12.880 -0.990 1.00 88.88 106 ASP A O 1
ATOM 803 N N . TYR A 1 107 ? -2.629 11.020 -0.546 1.00 90.12 107 TYR A N 1
ATOM 804 C CA . TYR A 1 107 ? -1.712 10.075 -1.173 1.00 90.12 107 TYR A CA 1
ATOM 805 C C . TYR A 1 107 ? -2.337 9.441 -2.419 1.00 90.12 107 TYR A C 1
ATOM 807 O O . TYR A 1 107 ? -3.347 8.731 -2.350 1.00 90.12 107 TYR A O 1
ATOM 815 N N . CYS A 1 108 ? -1.694 9.686 -3.552 1.00 88.25 108 CYS A N 1
ATOM 816 C CA . CYS A 1 108 ? -2.036 9.167 -4.864 1.00 88.25 108 CYS A CA 1
ATOM 817 C C . CYS A 1 108 ? -0.903 8.232 -5.310 1.00 88.25 108 CYS A C 1
ATOM 819 O O . CYS A 1 108 ? 0.184 8.700 -5.648 1.00 88.25 108 CYS A O 1
ATOM 821 N N . PHE A 1 109 ? -1.152 6.918 -5.304 1.00 88.94 109 PHE A N 1
ATOM 822 C CA . PHE A 1 109 ? -0.156 5.895 -5.658 1.00 88.94 109 PHE A CA 1
ATOM 823 C C . PHE A 1 109 ? 0.470 6.152 -7.029 1.00 88.94 109 PHE A C 1
ATOM 825 O O . PHE A 1 109 ? 1.667 5.991 -7.218 1.00 88.94 109 PHE A O 1
ATOM 832 N N . GLU A 1 110 ? -0.363 6.574 -7.963 1.00 84.62 110 GLU A N 1
ATOM 833 C CA . GLU A 1 110 ? -0.083 6.742 -9.373 1.00 84.62 110 GLU A CA 1
ATOM 834 C C . GLU A 1 110 ? 0.660 8.050 -9.725 1.00 84.62 110 GLU A C 1
ATOM 836 O O . GLU A 1 110 ? 0.892 8.333 -10.900 1.00 84.62 110 GLU A O 1
ATOM 841 N N . LEU A 1 111 ? 1.037 8.849 -8.717 1.00 83.38 111 LEU A N 1
ATOM 842 C CA . LEU A 1 111 ? 1.737 10.124 -8.870 1.00 83.38 111 LEU A CA 1
ATOM 843 C C . LEU A 1 111 ? 3.084 10.143 -8.145 1.00 83.38 111 LEU A C 1
ATOM 845 O O . LEU A 1 111 ? 3.209 9.747 -6.987 1.00 83.38 111 LEU A O 1
ATOM 849 N N . VAL A 1 112 ? 4.085 10.750 -8.790 1.00 86.88 112 VAL A N 1
ATOM 850 C CA . VAL A 1 112 ? 5.344 11.110 -8.125 1.00 86.88 112 VAL A CA 1
ATOM 851 C C . VAL A 1 112 ? 5.132 12.388 -7.312 1.00 86.88 112 VAL A C 1
ATOM 853 O O . VAL A 1 112 ? 5.360 13.502 -7.778 1.00 86.88 112 VAL A O 1
ATOM 856 N N . GLN A 1 113 ? 4.684 12.226 -6.072 1.00 89.81 113 GLN A N 1
ATOM 857 C CA . GLN A 1 113 ? 4.471 13.333 -5.140 1.00 89.81 113 GLN A CA 1
ATOM 858 C C . GLN A 1 113 ? 5.795 13.707 -4.461 1.00 89.81 113 GLN A C 1
ATOM 860 O O . GLN A 1 113 ? 6.212 13.049 -3.503 1.00 89.81 113 GLN A O 1
ATOM 865 N N . LYS A 1 114 ? 6.482 14.744 -4.957 1.00 93.12 114 LYS A N 1
ATOM 866 C CA . LYS A 1 114 ? 7.749 15.210 -4.373 1.00 93.12 114 LYS A CA 1
ATOM 867 C C . LYS A 1 114 ? 7.495 15.987 -3.088 1.00 93.12 114 LYS A C 1
ATOM 869 O O . LYS A 1 114 ? 6.579 16.808 -3.020 1.00 93.12 114 LYS A O 1
ATOM 874 N N . VAL A 1 115 ? 8.337 15.752 -2.091 1.00 95.88 115 VAL A N 1
ATOM 875 C CA . VAL A 1 115 ? 8.290 16.408 -0.784 1.00 95.88 115 VAL A CA 1
ATOM 876 C C . VAL A 1 115 ? 9.676 16.901 -0.397 1.00 95.88 115 VAL A C 1
ATOM 878 O O . VAL A 1 115 ? 10.685 16.257 -0.693 1.00 95.88 115 VAL A O 1
ATOM 881 N N . LYS A 1 116 ? 9.717 18.045 0.277 1.00 96.62 116 LYS A N 1
ATOM 882 C CA . LYS A 1 116 ? 10.940 18.638 0.806 1.00 96.62 116 LYS A CA 1
ATOM 883 C C . LYS A 1 116 ? 10.700 19.100 2.234 1.00 96.62 116 LYS A C 1
ATOM 885 O O . LYS A 1 116 ? 9.707 19.764 2.512 1.00 96.62 116 LYS A O 1
ATOM 890 N N . PHE A 1 117 ? 11.600 18.713 3.126 1.00 97.75 117 PHE A N 1
ATOM 891 C CA . PHE A 1 117 ? 11.597 19.102 4.529 1.00 97.75 117 PHE A CA 1
ATOM 892 C C . PHE A 1 117 ? 12.754 20.063 4.749 1.00 97.75 117 PHE A C 1
ATOM 894 O O . PHE A 1 117 ? 13.902 19.661 4.572 1.00 97.75 117 PHE A O 1
ATOM 901 N N . GLU A 1 118 ? 12.461 21.300 5.128 1.00 97.31 118 GLU A N 1
ATOM 902 C CA . GLU A 1 118 ? 13.457 22.332 5.422 1.00 97.31 118 GLU A CA 1
ATOM 903 C C . GLU A 1 118 ? 13.459 22.620 6.924 1.00 97.31 118 GLU A C 1
ATOM 905 O O . GLU A 1 118 ? 12.400 22.722 7.547 1.00 97.31 118 GLU A O 1
ATOM 910 N N . LEU A 1 119 ? 14.647 22.689 7.523 1.00 96.31 119 LEU A N 1
ATOM 911 C CA . LEU A 1 119 ? 14.839 22.927 8.949 1.00 96.31 119 LEU A CA 1
ATOM 912 C C . LEU A 1 119 ? 15.475 24.300 9.147 1.00 96.31 119 LEU A C 1
ATOM 914 O O . LEU A 1 119 ? 16.495 24.612 8.526 1.00 96.31 119 LEU A O 1
ATOM 918 N N . TYR A 1 120 ? 14.895 25.075 10.056 1.00 94.44 120 TYR A N 1
ATOM 919 C CA . TYR A 1 120 ? 15.337 26.422 10.399 1.00 94.44 120 TYR A CA 1
ATOM 920 C C . TYR A 1 120 ? 15.544 26.551 11.900 1.00 94.44 120 TYR A C 1
ATOM 922 O O . TYR A 1 120 ? 14.788 25.958 12.667 1.00 94.44 120 TYR A O 1
ATOM 930 N N . ASP A 1 121 ? 16.547 27.327 12.280 1.00 91.69 121 ASP A N 1
ATOM 931 C CA . ASP A 1 121 ? 16.742 27.863 13.618 1.00 91.69 121 ASP A CA 1
ATOM 932 C C . ASP A 1 121 ? 15.989 29.185 13.737 1.00 91.69 121 ASP A C 1
ATOM 934 O O . ASP A 1 121 ? 16.118 30.033 12.849 1.00 91.69 121 ASP A O 1
ATOM 938 N N . ILE A 1 122 ? 15.153 29.324 14.763 1.00 86.38 122 ILE A N 1
ATOM 939 C CA . ILE A 1 122 ? 14.247 30.463 14.896 1.00 86.38 122 ILE A CA 1
ATOM 940 C C . ILE A 1 122 ? 14.723 31.392 16.018 1.00 86.38 122 ILE A C 1
ATOM 942 O O . ILE A 1 122 ? 14.421 31.166 17.187 1.00 86.38 122 ILE A O 1
ATOM 946 N N . ASP A 1 123 ? 15.386 32.487 15.643 1.00 75.50 123 ASP A N 1
ATOM 947 C CA . ASP A 1 123 ? 16.013 33.431 16.589 1.00 75.50 123 ASP A CA 1
ATOM 948 C C . ASP A 1 123 ? 15.083 34.595 16.996 1.00 75.50 123 ASP A C 1
ATOM 950 O O . ASP A 1 123 ? 15.323 35.320 17.967 1.00 75.50 123 ASP A O 1
ATOM 954 N N . ASP A 1 124 ? 14.016 34.820 16.224 1.00 70.19 124 ASP A N 1
ATOM 955 C CA . ASP A 1 124 ? 13.098 35.958 16.338 1.00 70.19 124 ASP A CA 1
ATOM 956 C C . ASP A 1 124 ? 11.643 35.522 16.094 1.00 70.19 124 ASP A C 1
ATOM 958 O O . ASP A 1 124 ? 11.346 34.683 15.252 1.00 70.19 124 ASP A O 1
ATOM 962 N N . SER A 1 125 ? 10.717 36.178 16.793 1.00 61.72 125 SER A N 1
ATOM 963 C CA . SER A 1 125 ? 9.259 36.139 16.619 1.00 61.72 125 SER A CA 1
ATOM 964 C C . SER A 1 125 ? 8.701 36.559 15.241 1.00 61.72 125 SER A C 1
ATOM 966 O O . SER A 1 125 ? 7.480 36.663 15.098 1.00 61.72 125 SER A O 1
ATOM 968 N N . SER A 1 126 ? 9.531 36.841 14.233 1.00 62.56 126 SER A N 1
ATOM 969 C CA . SER A 1 126 ? 9.054 37.212 12.897 1.00 62.56 126 SER A CA 1
ATOM 970 C C . SER A 1 126 ? 8.438 36.019 12.155 1.00 62.56 126 SER A C 1
ATOM 972 O O . SER A 1 126 ? 8.962 34.911 12.148 1.00 62.56 126 SER A O 1
ATOM 974 N N . GLU A 1 127 ? 7.307 36.244 11.474 1.00 60.41 127 GLU A N 1
ATOM 975 C CA . GLU A 1 127 ? 6.589 35.181 10.741 1.00 60.41 127 GLU A CA 1
ATOM 976 C C . GLU A 1 127 ? 7.346 34.674 9.487 1.00 60.41 127 GLU A C 1
ATOM 978 O O . GLU A 1 127 ? 7.022 33.621 8.922 1.00 60.41 127 GLU A O 1
ATOM 983 N N . GLY A 1 128 ? 8.351 35.428 9.023 1.00 65.81 128 GLY A N 1
ATOM 984 C CA . GLY A 1 128 ? 9.104 35.161 7.797 1.00 65.81 128 GLY A CA 1
ATOM 985 C C . GLY A 1 128 ? 10.350 34.297 8.014 1.00 65.81 128 GLY A C 1
ATOM 986 O O . GLY A 1 128 ? 11.176 34.592 8.869 1.00 65.81 128 GLY A O 1
ATOM 987 N N . LEU A 1 129 ? 10.534 33.280 7.164 1.00 77.12 129 LEU A N 1
ATOM 988 C CA . LEU A 1 129 ? 11.693 32.370 7.196 1.00 77.12 129 LEU A CA 1
ATOM 989 C C . LEU A 1 129 ? 12.966 32.957 6.562 1.00 77.12 129 LEU A C 1
ATOM 991 O O . LEU A 1 129 ? 14.031 32.364 6.659 1.00 77.12 129 LEU A O 1
ATOM 995 N N . SER A 1 130 ? 12.880 34.111 5.889 1.00 72.06 130 SER A N 1
ATOM 996 C CA . SER A 1 130 ? 14.001 34.683 5.124 1.00 72.06 130 SER A CA 1
ATOM 997 C C . SER A 1 130 ? 15.186 35.119 5.983 1.00 72.06 130 SER A C 1
ATOM 999 O O . SER A 1 130 ? 16.290 35.255 5.463 1.00 72.06 130 SER A O 1
ATOM 1001 N N . ASN A 1 131 ? 14.938 35.377 7.266 1.00 73.94 131 ASN A N 1
ATOM 1002 C CA . ASN A 1 131 ? 15.930 35.872 8.216 1.00 73.94 131 ASN A CA 1
ATOM 1003 C C . ASN A 1 131 ? 16.356 34.796 9.225 1.00 73.94 131 ASN A C 1
ATOM 1005 O O . ASN A 1 131 ? 17.126 35.108 10.122 1.00 73.94 131 ASN A O 1
ATOM 1009 N N . GLN A 1 132 ? 15.823 33.578 9.092 1.00 82.50 132 GLN A N 1
ATOM 1010 C CA . GLN A 1 132 ? 16.046 32.469 10.015 1.00 82.50 132 GLN A CA 1
ATOM 1011 C C . GLN A 1 132 ? 17.213 31.607 9.534 1.00 82.50 132 GLN A C 1
ATOM 1013 O O . GLN A 1 132 ? 17.460 31.483 8.326 1.00 82.50 132 GLN A O 1
ATOM 1018 N N . ASP A 1 133 ? 17.925 30.991 10.469 1.00 88.44 133 ASP A N 1
ATOM 1019 C CA . ASP A 1 133 ? 19.175 30.308 10.172 1.00 88.44 133 ASP A CA 1
ATOM 1020 C C . ASP A 1 133 ? 18.914 28.899 9.616 1.00 88.44 133 ASP A C 1
ATOM 1022 O O . ASP A 1 133 ? 18.267 28.057 10.231 1.00 88.44 133 ASP A O 1
ATOM 1026 N N . PHE A 1 134 ? 19.399 28.605 8.407 1.00 93.12 134 PHE A N 1
ATOM 1027 C CA . PHE A 1 134 ? 19.123 27.318 7.760 1.00 93.12 134 PHE A CA 1
ATOM 1028 C C . PHE A 1 134 ? 19.956 26.179 8.368 1.00 93.12 134 PHE A C 1
ATOM 1030 O O . PHE A 1 134 ? 21.194 26.206 8.337 1.00 93.12 134 PHE A O 1
ATOM 1037 N N . LEU A 1 135 ? 19.274 25.142 8.861 1.00 93.88 135 LEU A N 1
ATOM 1038 C CA . LEU A 1 135 ? 19.877 23.981 9.522 1.00 93.88 135 LEU A CA 1
ATOM 1039 C C . LEU A 1 135 ? 20.078 22.791 8.577 1.00 93.88 135 LEU A C 1
ATOM 1041 O O . LEU A 1 135 ? 20.970 21.975 8.809 1.00 93.88 135 LEU A O 1
ATOM 1045 N N . GLY A 1 136 ? 19.285 22.695 7.508 1.00 96.31 136 GLY A N 1
ATOM 1046 C CA . GLY A 1 136 ? 19.412 21.666 6.475 1.00 96.31 136 GLY A CA 1
ATOM 1047 C C . GLY A 1 136 ? 18.077 21.274 5.844 1.00 96.31 136 GLY A C 1
ATOM 1048 O O . GLY A 1 136 ? 17.013 21.589 6.369 1.00 96.31 136 GLY A O 1
ATOM 1049 N N . GLU A 1 137 ? 18.135 20.540 4.736 1.00 97.31 137 GLU A N 1
ATOM 1050 C CA . GLU A 1 137 ? 16.971 19.972 4.059 1.00 97.31 137 GLU A CA 1
ATOM 1051 C C . GLU A 1 137 ? 17.119 18.485 3.738 1.00 97.31 137 GLU A C 1
ATOM 1053 O O . GLU A 1 137 ? 18.219 17.929 3.671 1.00 97.31 137 GLU A O 1
ATOM 1058 N N . PHE A 1 138 ? 15.972 17.856 3.501 1.00 97.06 138 PHE A N 1
ATOM 1059 C CA . PHE A 1 138 ? 15.842 16.564 2.842 1.00 97.06 138 PHE A CA 1
ATOM 1060 C C . PHE A 1 138 ? 14.780 16.662 1.741 1.00 97.06 138 PHE A C 1
ATOM 1062 O O . PHE A 1 138 ? 13.656 17.087 2.005 1.00 97.06 138 PHE A O 1
ATOM 1069 N N . GLU A 1 139 ? 15.121 16.228 0.526 1.00 95.62 139 GLU A N 1
ATOM 1070 C CA . GLU A 1 139 ? 14.202 16.117 -0.613 1.00 95.62 139 GLU A CA 1
ATOM 1071 C C . GLU A 1 139 ? 14.020 14.641 -1.002 1.00 95.62 139 GLU A C 1
ATOM 1073 O O . GLU A 1 139 ? 14.990 13.886 -1.101 1.00 95.62 139 GLU A O 1
ATOM 1078 N N . GLY A 1 140 ? 12.772 14.229 -1.228 1.00 93.69 140 GLY A N 1
ATOM 1079 C CA . GLY A 1 140 ? 12.409 12.867 -1.620 1.00 93.69 140 GLY A CA 1
ATOM 1080 C C . GLY A 1 140 ? 10.987 12.786 -2.174 1.00 93.69 140 GLY A C 1
ATOM 1081 O O . GLY A 1 140 ? 10.395 13.798 -2.557 1.00 93.69 140 GLY A O 1
ATOM 1082 N N . THR A 1 141 ? 10.417 11.583 -2.219 1.00 93.69 141 THR A N 1
ATOM 1083 C CA . THR A 1 141 ? 9.017 11.373 -2.626 1.00 93.69 141 THR A CA 1
ATOM 1084 C C . THR A 1 141 ? 8.172 10.856 -1.466 1.00 93.69 141 THR A C 1
ATOM 1086 O O . THR A 1 141 ? 8.660 10.164 -0.569 1.00 93.69 141 THR A O 1
ATOM 1089 N N . LEU A 1 142 ? 6.872 11.158 -1.492 1.00 94.12 142 LEU A N 1
ATOM 1090 C CA . LEU A 1 142 ? 5.924 10.589 -0.536 1.00 94.12 142 LEU A CA 1
ATOM 1091 C C . LEU A 1 142 ? 5.870 9.058 -0.657 1.00 94.12 142 LEU A C 1
ATOM 1093 O O . LEU A 1 142 ? 5.794 8.382 0.366 1.00 94.12 142 LEU A O 1
ATOM 1097 N N . GLY A 1 143 ? 5.999 8.526 -1.880 1.00 92.62 143 GLY A N 1
ATOM 1098 C CA . GLY A 1 143 ? 6.108 7.091 -2.173 1.00 92.62 143 GLY A CA 1
ATOM 1099 C C . GLY A 1 143 ? 7.206 6.396 -1.362 1.00 92.62 143 GLY A C 1
ATOM 1100 O O . GLY A 1 143 ? 6.935 5.412 -0.679 1.00 92.62 143 GLY A O 1
ATOM 1101 N N . GLN A 1 144 ? 8.419 6.962 -1.338 1.00 92.56 144 GLN A N 1
ATOM 1102 C CA . GLN A 1 144 ? 9.556 6.424 -0.571 1.00 92.56 144 GLN A CA 1
ATOM 1103 C C . GLN A 1 144 ? 9.314 6.418 0.938 1.00 92.56 144 GLN A C 1
ATOM 1105 O O . GLN A 1 144 ? 9.750 5.510 1.654 1.00 92.56 144 GLN A O 1
ATOM 1110 N N . ILE A 1 145 ? 8.644 7.456 1.442 1.00 94.44 145 ILE A N 1
ATOM 1111 C CA . ILE A 1 145 ? 8.342 7.583 2.867 1.00 94.44 145 ILE A CA 1
ATOM 1112 C C . ILE A 1 145 ? 7.309 6.525 3.271 1.00 94.44 145 ILE A C 1
ATOM 1114 O O . ILE A 1 145 ? 7.512 5.831 4.270 1.00 94.44 145 ILE A O 1
ATOM 1118 N N . VAL A 1 146 ? 6.229 6.360 2.495 1.00 93.12 146 VAL A N 1
ATOM 1119 C CA . VAL A 1 146 ? 5.176 5.379 2.808 1.00 93.12 146 VAL A CA 1
ATOM 1120 C C . VAL A 1 146 ? 5.653 3.940 2.618 1.00 93.12 146 VAL A C 1
ATOM 1122 O O . VAL A 1 146 ? 5.303 3.090 3.433 1.00 93.12 146 VAL A O 1
ATOM 1125 N N . SER A 1 147 ? 6.499 3.657 1.621 1.00 91.31 147 SER A N 1
ATOM 1126 C CA . SER A 1 147 ? 7.053 2.313 1.406 1.00 91.31 147 SER A CA 1
ATOM 1127 C C . SER A 1 147 ? 8.007 1.890 2.519 1.00 91.31 147 SER A C 1
ATOM 1129 O O . SER A 1 147 ? 7.981 0.746 2.968 1.00 91.31 147 SER A O 1
ATOM 1131 N N . SER A 1 148 ? 8.796 2.831 3.042 1.00 88.56 148 SER A N 1
ATOM 1132 C CA . SER A 1 148 ? 9.696 2.569 4.169 1.00 88.56 148 SER A CA 1
ATOM 1133 C C . SER A 1 148 ? 8.972 2.541 5.514 1.00 88.56 148 SER A C 1
ATOM 1135 O O . SER A 1 148 ? 9.490 1.965 6.476 1.00 88.56 148 SER A O 1
ATOM 1137 N N . ARG A 1 149 ? 7.804 3.196 5.607 1.00 87.62 149 ARG A N 1
ATOM 1138 C CA . ARG A 1 149 ? 7.047 3.536 6.826 1.00 87.62 149 ARG A CA 1
ATOM 1139 C C . ARG A 1 149 ? 7.806 4.425 7.820 1.00 87.62 149 ARG A C 1
ATOM 1141 O O . ARG A 1 149 ? 7.242 5.372 8.354 1.00 87.62 149 ARG A O 1
ATOM 1148 N N . LYS A 1 150 ? 9.076 4.125 8.092 1.00 91.31 150 LYS A N 1
ATOM 1149 C CA . LYS A 1 150 ? 10.025 4.933 8.856 1.00 91.31 150 LYS A CA 1
ATOM 1150 C C . LYS A 1 150 ? 11.258 5.179 7.994 1.00 91.31 150 LYS A C 1
ATOM 1152 O O . LYS A 1 150 ? 12.025 4.255 7.734 1.00 91.31 150 LYS A O 1
ATOM 1157 N N . LEU A 1 151 ? 11.466 6.424 7.588 1.00 92.69 151 LEU A N 1
ATOM 1158 C CA . LEU A 1 151 ? 12.572 6.835 6.737 1.00 92.69 151 LEU A CA 1
ATOM 1159 C C . LEU A 1 151 ? 13.529 7.736 7.519 1.00 92.69 151 LEU A C 1
ATOM 1161 O O . LEU A 1 151 ? 13.143 8.826 7.925 1.00 92.69 151 LEU A O 1
ATOM 1165 N N . THR A 1 152 ? 14.780 7.306 7.690 1.00 96.12 152 THR A N 1
ATOM 1166 C CA . THR A 1 152 ? 15.850 8.142 8.259 1.00 96.12 152 THR A CA 1
ATOM 1167 C C . THR A 1 152 ? 16.852 8.511 7.169 1.00 96.12 152 THR A C 1
ATOM 1169 O O . THR A 1 152 ? 17.327 7.639 6.428 1.00 96.12 152 THR A O 1
ATOM 1172 N N . ARG A 1 153 ? 17.160 9.805 7.045 1.00 96.50 153 ARG A N 1
ATOM 1173 C CA . ARG A 1 153 ? 18.055 10.357 6.020 1.00 96.50 153 ARG A CA 1
ATOM 1174 C C . ARG A 1 153 ? 18.947 11.468 6.587 1.00 96.50 153 ARG A C 1
ATOM 1176 O O . ARG A 1 153 ? 18.534 12.160 7.516 1.00 96.50 153 ARG A O 1
ATOM 1183 N N . PRO A 1 154 ? 20.174 11.632 6.062 1.00 96.94 154 PRO A N 1
ATOM 1184 C CA . PRO A 1 154 ? 21.018 12.769 6.406 1.00 96.94 154 PRO A CA 1
ATOM 1185 C C . PRO A 1 154 ? 20.442 14.064 5.825 1.00 96.94 154 PRO A C 1
ATOM 1187 O O . PRO A 1 154 ? 19.845 14.048 4.749 1.00 96.94 154 PRO A O 1
ATOM 1190 N N . LEU A 1 155 ? 20.659 15.174 6.526 1.00 97.12 155 LEU A N 1
ATOM 1191 C CA . LEU A 1 155 ? 20.321 16.512 6.047 1.00 97.12 155 LEU A CA 1
ATOM 1192 C C . LEU A 1 155 ? 21.462 17.093 5.203 1.00 97.12 155 LEU A C 1
ATOM 1194 O O . LEU A 1 155 ? 22.647 16.849 5.465 1.00 97.12 155 LEU A O 1
ATOM 1198 N N . VAL A 1 156 ? 21.106 17.902 4.209 1.00 96.44 156 VAL A N 1
ATOM 1199 C CA . VAL A 1 156 ? 22.055 18.639 3.363 1.00 96.44 156 VAL A CA 1
ATOM 1200 C C . VAL A 1 156 ? 21.814 20.140 3.443 1.00 96.44 156 VAL A C 1
ATOM 1202 O O . VAL A 1 156 ? 20.713 20.597 3.718 1.00 96.44 156 VAL A O 1
ATOM 1205 N N . LEU A 1 157 ? 22.860 20.926 3.224 1.00 93.81 157 LEU A N 1
ATOM 1206 C CA . LEU A 1 157 ? 22.755 22.371 3.061 1.00 93.81 157 LEU A CA 1
ATOM 1207 C C . LEU A 1 157 ? 22.322 22.713 1.626 1.00 93.81 157 LEU A C 1
ATOM 1209 O O . LEU A 1 157 ? 22.466 21.889 0.725 1.00 93.81 157 LEU A O 1
ATOM 1213 N N . GLN A 1 158 ? 21.911 23.959 1.373 1.00 89.06 158 GLN A N 1
ATOM 1214 C CA . GLN A 1 158 ? 21.522 24.439 0.031 1.00 89.06 158 GLN A CA 1
ATOM 1215 C C . GLN A 1 158 ? 22.606 24.242 -1.050 1.00 89.06 158 GLN A C 1
ATOM 1217 O O . GLN A 1 158 ? 22.318 24.184 -2.240 1.00 89.06 158 GLN A O 1
ATOM 1222 N N . ASN A 1 159 ? 23.875 24.126 -0.649 1.00 88.62 159 ASN A N 1
ATOM 1223 C CA . ASN A 1 159 ? 25.000 23.833 -1.542 1.00 88.62 159 ASN A CA 1
ATOM 1224 C C . ASN A 1 159 ? 25.277 22.324 -1.709 1.00 88.62 159 ASN A C 1
ATOM 1226 O O . ASN A 1 159 ? 26.372 21.954 -2.136 1.00 88.62 159 ASN A O 1
ATOM 1230 N N . MET A 1 160 ? 24.326 21.468 -1.324 1.00 89.44 160 MET A N 1
ATOM 1231 C CA . MET A 1 160 ? 24.387 20.002 -1.349 1.00 89.44 160 MET A CA 1
ATOM 1232 C C . MET A 1 160 ? 25.463 19.372 -0.453 1.00 89.44 160 MET A C 1
ATOM 1234 O O . MET A 1 160 ? 25.677 18.159 -0.497 1.00 89.44 160 MET A O 1
ATOM 1238 N N . LYS A 1 161 ? 26.157 20.156 0.381 1.00 92.81 161 LYS A N 1
ATOM 1239 C CA . LYS A 1 161 ? 27.101 19.603 1.361 1.00 92.81 161 LYS A CA 1
ATOM 1240 C C . LYS A 1 161 ? 26.344 19.024 2.559 1.00 92.81 161 LYS A C 1
ATOM 1242 O O . LYS A 1 161 ? 25.282 19.541 2.898 1.00 92.81 161 LYS A O 1
ATOM 1247 N N . PRO A 1 162 ? 26.896 18.011 3.248 1.00 94.38 162 PRO A N 1
ATOM 1248 C CA . PRO A 1 162 ? 26.298 17.498 4.478 1.00 94.38 162 PRO A CA 1
ATOM 1249 C C . PRO A 1 162 ? 26.079 18.608 5.514 1.00 94.38 162 PRO A C 1
ATOM 1251 O O . PRO A 1 162 ? 27.002 19.376 5.805 1.00 94.38 162 PRO A O 1
ATOM 1254 N N . ALA A 1 163 ? 24.884 18.665 6.103 1.00 93.31 163 ALA A N 1
ATOM 1255 C CA . ALA A 1 163 ? 24.563 19.560 7.213 1.00 93.31 163 ALA A CA 1
ATOM 1256 C C . ALA A 1 163 ? 25.091 18.977 8.540 1.00 93.31 163 ALA A C 1
ATOM 1258 O O . ALA A 1 163 ? 24.348 18.554 9.426 1.00 93.31 163 ALA A O 1
ATOM 1259 N N . GLY A 1 164 ? 26.419 18.878 8.648 1.00 92.12 164 GLY A N 1
ATOM 1260 C CA . GLY A 1 164 ? 27.082 18.251 9.791 1.00 92.12 164 GLY A CA 1
ATOM 1261 C C . GLY A 1 164 ? 26.742 16.762 9.914 1.00 92.12 164 GLY A C 1
ATOM 1262 O O . GLY A 1 164 ? 26.910 16.001 8.962 1.00 92.12 164 GLY A O 1
ATOM 1263 N N . LYS A 1 165 ? 26.300 16.343 11.107 1.00 93.44 165 LYS A N 1
ATOM 1264 C CA . LYS A 1 165 ? 25.800 14.982 11.391 1.00 93.44 165 LYS A CA 1
ATOM 1265 C C . LYS A 1 165 ? 24.269 14.936 11.487 1.00 93.44 165 LYS A C 1
ATOM 1267 O O . LYS A 1 165 ? 23.730 13.933 11.953 1.00 93.44 165 LYS A O 1
ATOM 1272 N N . GLY A 1 166 ? 23.601 16.014 11.073 1.00 95.44 166 GLY A N 1
ATOM 1273 C CA . GLY A 1 166 ? 22.159 16.167 11.166 1.00 95.44 166 GLY A CA 1
ATOM 1274 C C . GLY A 1 166 ? 21.432 15.089 10.377 1.00 95.44 166 GLY A C 1
ATOM 1275 O O . GLY A 1 166 ? 21.749 14.826 9.215 1.00 95.44 166 GLY A O 1
ATOM 1276 N N . THR A 1 167 ? 20.444 14.471 11.009 1.00 97.06 167 THR A N 1
ATOM 1277 C CA . THR A 1 167 ? 19.545 13.520 10.355 1.00 97.06 167 THR A CA 1
ATOM 1278 C C . THR A 1 167 ? 18.100 13.894 10.619 1.00 97.06 167 THR A C 1
ATOM 1280 O O . THR A 1 167 ? 17.774 14.437 11.673 1.00 97.06 167 THR A O 1
ATOM 1283 N N . ILE A 1 168 ? 17.243 13.569 9.658 1.00 97.75 168 ILE A N 1
ATOM 1284 C CA . ILE A 1 168 ? 15.792 13.640 9.767 1.00 97.75 168 ILE A CA 1
ATOM 1285 C C . ILE A 1 168 ? 15.228 12.223 9.723 1.00 97.75 168 ILE A C 1
ATOM 1287 O O . ILE A 1 168 ? 15.655 11.383 8.929 1.00 97.75 168 ILE A O 1
ATOM 1291 N N . THR A 1 169 ? 14.263 11.955 10.592 1.00 96.75 169 THR A N 1
ATOM 1292 C CA . THR A 1 169 ? 13.458 10.741 10.608 1.00 96.75 169 THR A CA 1
ATOM 1293 C C . THR A 1 169 ? 12.002 11.121 10.395 1.00 96.75 169 THR A C 1
ATOM 1295 O O . THR A 1 169 ? 11.422 11.828 11.219 1.00 96.75 169 THR A O 1
ATOM 1298 N N . ILE A 1 170 ? 11.419 10.615 9.311 1.00 96.75 170 ILE A N 1
ATOM 1299 C CA . ILE A 1 170 ? 10.003 10.758 8.979 1.00 96.75 170 ILE A CA 1
ATOM 1300 C C . ILE A 1 170 ? 9.312 9.414 9.205 1.00 96.75 170 ILE A C 1
ATOM 1302 O O . ILE A 1 170 ? 9.772 8.383 8.709 1.00 96.75 170 ILE A O 1
ATOM 1306 N N . PHE A 1 171 ? 8.210 9.413 9.946 1.00 91.62 171 PHE A N 1
ATOM 1307 C CA . PHE A 1 171 ? 7.365 8.240 10.141 1.00 91.62 171 PHE A CA 1
ATOM 1308 C C . PHE A 1 171 ? 5.973 8.495 9.564 1.00 91.62 171 PHE A C 1
ATOM 1310 O O . PHE A 1 171 ? 5.354 9.512 9.877 1.00 91.62 171 PHE A O 1
ATOM 1317 N N . ALA A 1 172 ? 5.514 7.583 8.709 1.00 92.38 172 ALA A N 1
ATOM 1318 C CA . ALA A 1 172 ? 4.245 7.657 8.003 1.00 92.38 172 ALA A CA 1
ATOM 1319 C C . ALA A 1 172 ? 3.245 6.616 8.508 1.00 92.38 172 ALA A C 1
ATOM 1321 O O . ALA A 1 172 ? 3.579 5.441 8.689 1.00 92.38 172 ALA A O 1
ATOM 1322 N N . GLU A 1 173 ? 1.997 7.047 8.645 1.00 88.06 173 GLU A N 1
ATOM 1323 C CA . GLU A 1 173 ? 0.844 6.190 8.903 1.00 88.06 173 GLU A CA 1
ATOM 1324 C C . GLU A 1 173 ? -0.300 6.545 7.956 1.00 88.06 173 GLU A C 1
ATOM 1326 O O . GLU A 1 173 ? -0.469 7.694 7.563 1.00 88.06 173 GLU A O 1
ATOM 1331 N N . GLU A 1 174 ? -1.103 5.560 7.569 1.00 89.50 174 GLU A N 1
ATOM 1332 C CA . GLU A 1 174 ? -2.313 5.812 6.789 1.00 89.50 174 GLU A CA 1
ATOM 1333 C C . GLU A 1 174 ? -3.479 6.158 7.724 1.00 89.50 174 GLU A C 1
ATOM 1335 O O . GLU A 1 174 ? -3.792 5.407 8.651 1.00 89.50 174 GLU A O 1
ATOM 1340 N N . ILE A 1 175 ? -4.148 7.279 7.463 1.00 80.62 175 ILE A N 1
ATOM 1341 C CA . ILE A 1 175 ? -5.319 7.724 8.220 1.00 80.62 175 ILE A CA 1
ATOM 1342 C C . ILE A 1 175 ? -6.547 7.001 7.679 1.00 80.62 175 ILE A C 1
ATOM 1344 O O . ILE A 1 175 ? -7.053 7.334 6.605 1.00 80.62 175 ILE A O 1
ATOM 1348 N N . LYS A 1 176 ? -7.056 6.023 8.430 1.00 74.38 176 LYS A N 1
ATOM 1349 C CA . LYS A 1 176 ? -8.229 5.242 8.017 1.00 74.38 176 LYS A CA 1
ATOM 1350 C C . LYS A 1 176 ? -8.899 4.498 9.162 1.00 74.38 176 LYS A C 1
ATOM 1352 O O . LYS A 1 176 ? -8.271 4.161 10.165 1.00 74.38 176 LYS A O 1
ATOM 1357 N N . ASP A 1 177 ? -10.163 4.152 8.935 1.00 73.25 177 ASP A N 1
ATOM 1358 C CA . ASP A 1 177 ? -10.850 3.098 9.674 1.00 73.25 177 ASP A CA 1
ATOM 1359 C C . ASP A 1 177 ? -11.042 1.874 8.772 1.00 73.25 177 ASP A C 1
ATOM 1361 O O . ASP A 1 177 ? -11.933 1.826 7.925 1.00 73.25 177 ASP A O 1
ATOM 1365 N N . ASN A 1 178 ? -10.194 0.870 8.979 1.00 77.38 178 ASN A N 1
ATOM 1366 C CA . ASN A 1 178 ? -10.213 -0.393 8.242 1.00 77.38 178 ASN A CA 1
ATOM 1367 C C . ASN A 1 178 ? -11.207 -1.418 8.784 1.00 77.38 178 ASN A C 1
ATOM 1369 O O . ASN A 1 178 ? -11.212 -2.576 8.350 1.00 77.38 178 ASN A O 1
ATOM 1373 N N . ARG A 1 179 ? -11.996 -1.051 9.793 1.00 85.06 179 ARG A N 1
ATOM 1374 C CA . ARG A 1 179 ? -12.963 -1.964 10.386 1.00 85.06 179 ARG A CA 1
ATOM 1375 C C . ARG A 1 179 ? -14.154 -2.090 9.450 1.00 85.06 179 ARG A C 1
ATOM 1377 O O . ARG A 1 179 ? -14.827 -1.119 9.104 1.00 85.06 179 ARG A O 1
ATOM 1384 N N . VAL A 1 180 ? -14.433 -3.324 9.065 1.00 86.94 180 VAL A N 1
ATOM 1385 C CA . VAL A 1 180 ? -15.581 -3.699 8.253 1.00 86.94 180 VAL A CA 1
ATOM 1386 C C . VAL A 1 180 ? -16.393 -4.719 9.027 1.00 86.94 180 VAL A C 1
ATOM 1388 O O . VAL A 1 180 ? -15.856 -5.664 9.601 1.00 86.94 180 VAL A O 1
ATOM 1391 N N . VAL A 1 181 ? -17.705 -4.527 9.044 1.00 91.81 181 VAL A N 1
ATOM 1392 C CA . VAL A 1 181 ? -18.633 -5.409 9.741 1.00 91.81 181 VAL A CA 1
ATOM 1393 C C . VAL A 1 181 ? -19.159 -6.446 8.756 1.00 91.81 181 VAL A C 1
ATOM 1395 O O . VAL A 1 181 ? -19.781 -6.095 7.751 1.00 91.81 181 VAL A O 1
ATOM 1398 N N . LYS A 1 182 ? -18.887 -7.723 9.026 1.00 92.81 182 LYS A N 1
ATOM 1399 C CA . LYS A 1 182 ? -19.410 -8.875 8.283 1.00 92.81 182 LYS A CA 1
ATOM 1400 C C . LYS A 1 182 ? -20.745 -9.308 8.863 1.00 92.81 182 LYS A C 1
ATOM 1402 O O . LYS A 1 182 ? -20.832 -9.587 10.056 1.00 92.81 182 LYS A O 1
ATOM 1407 N N . PHE A 1 183 ? -21.737 -9.450 7.995 1.00 95.00 183 PHE A N 1
ATOM 1408 C CA . PHE A 1 183 ? -23.089 -9.835 8.359 1.00 95.00 183 PHE A CA 1
ATOM 1409 C C . PHE A 1 183 ? -23.518 -11.148 7.706 1.00 95.00 183 PHE A C 1
ATOM 1411 O O . PHE A 1 183 ? -23.332 -11.352 6.506 1.00 95.00 183 PHE A O 1
ATOM 1418 N N . GLU A 1 184 ? -24.190 -11.989 8.489 1.00 96.38 184 GLU A N 1
ATOM 1419 C CA . GLU A 1 184 ? -25.100 -13.022 7.991 1.00 96.38 184 GLU A CA 1
ATOM 1420 C C . GLU A 1 184 ? -26.473 -12.801 8.608 1.00 96.38 184 GLU A C 1
ATOM 1422 O O . GLU A 1 184 ? -26.624 -12.825 9.832 1.00 96.38 184 GLU A O 1
ATOM 1427 N N . VAL A 1 185 ? -27.473 -12.565 7.761 1.00 96.88 185 VAL A N 1
ATOM 1428 C CA . VAL A 1 185 ? -28.805 -12.143 8.198 1.00 96.88 185 VAL A CA 1
ATOM 1429 C C . VAL A 1 185 ? -29.860 -13.006 7.531 1.00 96.88 185 VAL A C 1
ATOM 1431 O O . VAL A 1 185 ? -29.794 -13.306 6.338 1.00 96.88 185 VAL A O 1
ATOM 1434 N N . GLU A 1 186 ? -30.872 -13.364 8.303 1.00 97.00 186 GLU A N 1
ATOM 1435 C CA . GLU A 1 186 ? -32.088 -13.986 7.808 1.00 97.00 186 GLU A CA 1
ATOM 1436 C C . GLU A 1 186 ? -33.312 -13.347 8.450 1.00 97.00 186 GLU A C 1
ATOM 1438 O O . GLU A 1 186 ? -33.213 -12.547 9.378 1.00 97.00 186 GLU A O 1
ATOM 1443 N N . ALA A 1 187 ? -34.490 -13.684 7.953 1.00 97.25 187 ALA A N 1
ATOM 1444 C CA . ALA A 1 187 ? -35.732 -13.325 8.605 1.00 97.25 187 ALA A CA 1
ATOM 1445 C C . ALA A 1 187 ? -36.705 -14.493 8.584 1.00 97.25 187 ALA A C 1
ATOM 1447 O O . ALA A 1 187 ? -36.551 -15.443 7.817 1.00 97.25 187 ALA A O 1
ATOM 1448 N N . ARG A 1 188 ? -37.738 -14.407 9.420 1.00 96.38 188 ARG A N 1
ATOM 1449 C CA . ARG A 1 188 ? -38.827 -15.378 9.466 1.00 96.38 188 ARG A CA 1
ATOM 1450 C C . ARG A 1 188 ? -40.167 -14.721 9.743 1.00 96.38 188 ARG A C 1
ATOM 1452 O O . ARG A 1 188 ? -40.259 -13.712 10.441 1.00 96.38 188 ARG A O 1
ATOM 1459 N N . GLY A 1 189 ? -41.216 -15.337 9.208 1.00 94.19 189 GLY A N 1
ATOM 1460 C CA . GLY A 1 189 ? -42.594 -14.909 9.430 1.00 94.19 189 GLY A CA 1
ATOM 1461 C C . GLY A 1 189 ? -42.887 -13.496 8.927 1.00 94.19 189 GLY A C 1
ATOM 1462 O O . GLY A 1 189 ? -43.724 -12.819 9.519 1.00 94.19 189 GLY A O 1
ATOM 1463 N N . LEU A 1 190 ? -42.203 -13.036 7.873 1.00 94.12 190 LEU A N 1
ATOM 1464 C CA . LEU A 1 190 ? -42.427 -11.699 7.328 1.00 94.12 190 LEU A CA 1
ATOM 1465 C C . LEU A 1 190 ? -43.854 -11.544 6.789 1.00 94.12 190 LEU A C 1
ATOM 1467 O O . LEU A 1 190 ? -44.420 -12.457 6.181 1.00 94.12 190 LEU A O 1
ATOM 1471 N N . ASP A 1 191 ? -44.423 -10.351 6.954 1.00 89.00 191 ASP A N 1
ATOM 1472 C CA . ASP A 1 191 ? -45.743 -10.035 6.415 1.00 89.00 191 ASP A CA 1
ATOM 1473 C C . ASP A 1 191 ? -45.788 -10.124 4.884 1.00 89.00 191 ASP A C 1
ATOM 1475 O O . ASP A 1 191 ? -44.934 -9.593 4.166 1.00 89.00 191 ASP A O 1
ATOM 1479 N N . LYS A 1 192 ? -46.882 -10.689 4.369 1.00 86.00 192 LYS A N 1
ATOM 1480 C CA . LYS A 1 192 ? -47.227 -10.648 2.945 1.00 86.00 192 LYS A CA 1
ATOM 1481 C C . LYS A 1 192 ? -47.683 -9.235 2.555 1.00 86.00 192 LYS A C 1
ATOM 1483 O O . LYS A 1 192 ? -48.621 -8.704 3.150 1.00 86.00 192 LYS A O 1
ATOM 1488 N N . LYS A 1 193 ? -47.042 -8.633 1.550 1.00 81.19 193 LYS A N 1
ATOM 1489 C CA . LYS A 1 193 ? -47.406 -7.305 1.013 1.00 81.19 193 LYS A CA 1
ATOM 1490 C C . LYS A 1 193 ? -48.010 -7.358 -0.391 1.00 81.19 193 LYS A C 1
ATOM 1492 O O . LYS A 1 193 ? -48.787 -6.481 -0.752 1.00 81.19 193 LYS A O 1
ATOM 1497 N N . SER A 1 194 ? -47.756 -8.430 -1.139 1.00 68.56 194 SER A N 1
ATOM 1498 C CA . SER A 1 194 ? -48.286 -8.622 -2.494 1.00 68.56 194 SER A CA 1
ATOM 1499 C C . SER A 1 194 ? -49.650 -9.333 -2.494 1.00 68.56 194 SER A C 1
ATOM 1501 O O . SER A 1 194 ? -49.827 -10.357 -1.834 1.00 68.56 194 SER A O 1
ATOM 1503 N N . PHE A 1 195 ? -50.617 -8.838 -3.281 1.00 61.12 195 PHE A N 1
ATOM 1504 C CA . PHE A 1 195 ? -51.977 -9.408 -3.380 1.00 61.12 195 PHE A CA 1
ATOM 1505 C C . PHE A 1 195 ? -51.988 -10.860 -3.914 1.00 61.12 195 PHE A C 1
ATOM 1507 O O . PHE A 1 195 ? -52.686 -11.713 -3.367 1.00 61.12 195 PHE A O 1
ATOM 1514 N N . PHE A 1 196 ? -51.142 -11.182 -4.904 1.00 57.94 196 PHE A N 1
ATOM 1515 C CA . PHE A 1 196 ? -51.106 -12.494 -5.582 1.00 57.94 196 PHE A CA 1
ATOM 1516 C C . PHE A 1 196 ? -49.820 -13.317 -5.341 1.00 57.94 196 PHE A C 1
ATOM 1518 O O . PHE A 1 196 ? -49.517 -14.237 -6.094 1.00 57.94 196 PHE A O 1
ATOM 1525 N N . GLY A 1 197 ? -49.049 -13.039 -4.281 1.00 67.62 197 GLY A N 1
ATOM 1526 C CA . GLY A 1 197 ? -47.810 -13.783 -4.002 1.00 67.62 197 GLY A CA 1
ATOM 1527 C C . GLY A 1 197 ? -47.159 -13.434 -2.665 1.00 67.62 197 GLY A C 1
ATOM 1528 O O . GLY A 1 197 ? -47.593 -12.508 -1.990 1.00 67.62 197 GLY A O 1
ATOM 1529 N N . LYS A 1 198 ? -46.143 -14.198 -2.249 1.00 80.31 198 LYS A N 1
ATOM 1530 C CA . LYS A 1 198 ? -45.302 -13.848 -1.087 1.00 80.31 198 LYS A CA 1
ATOM 1531 C C . LYS A 1 198 ? -44.541 -12.537 -1.361 1.00 80.31 198 LYS A C 1
ATOM 1533 O O . LYS A 1 198 ? -44.400 -12.153 -2.518 1.00 80.31 198 LYS A O 1
ATOM 1538 N N . SER A 1 199 ? -44.093 -11.862 -0.305 1.00 85.88 199 SER A N 1
ATOM 1539 C CA . SER A 1 199 ? -43.256 -10.658 -0.411 1.00 85.88 199 SER A CA 1
ATOM 1540 C C . SER A 1 199 ? -41.896 -10.981 -1.040 1.00 85.88 199 SER A C 1
ATOM 1542 O O . SER A 1 199 ? -41.442 -12.125 -0.962 1.00 85.88 199 SER A O 1
ATOM 1544 N N . ASP A 1 200 ? -41.254 -9.964 -1.615 1.00 91.25 200 ASP A N 1
ATOM 1545 C CA . ASP A 1 200 ? -39.895 -10.024 -2.168 1.00 91.25 200 ASP A CA 1
ATOM 1546 C C . ASP A 1 200 ? -38.945 -9.222 -1.251 1.00 91.25 200 ASP A C 1
ATOM 1548 O O . ASP A 1 200 ? -38.624 -8.073 -1.569 1.00 91.25 200 ASP A O 1
ATOM 1552 N N . PRO A 1 201 ? -38.598 -9.724 -0.050 1.00 94.62 201 PRO A N 1
ATOM 1553 C CA . PRO A 1 201 ? -37.977 -8.904 0.981 1.00 94.62 201 PRO A CA 1
ATOM 1554 C C . PRO A 1 201 ? -36.519 -8.516 0.706 1.00 94.62 201 PRO A C 1
ATOM 1556 O O . PRO A 1 201 ? -35.717 -9.327 0.237 1.00 94.62 201 PRO A O 1
ATOM 1559 N N . PHE A 1 202 ? -36.174 -7.292 1.101 1.00 96.56 202 PHE A N 1
ATOM 1560 C CA . PHE A 1 202 ? -34.807 -6.780 1.231 1.00 96.56 202 PHE A CA 1
ATOM 1561 C C . PHE A 1 202 ? -34.693 -5.874 2.467 1.00 96.56 202 PHE A C 1
ATOM 1563 O O . PHE A 1 202 ? -35.712 -5.446 3.023 1.00 96.56 202 PHE A O 1
ATOM 1570 N N . LEU A 1 203 ? -33.462 -5.613 2.906 1.00 97.75 203 LEU A N 1
ATOM 1571 C CA . LEU A 1 203 ? -33.149 -4.770 4.058 1.00 97.75 203 LEU A CA 1
ATOM 1572 C C . LEU A 1 203 ? -32.390 -3.516 3.627 1.00 97.75 203 LEU A C 1
ATOM 1574 O O . LEU A 1 203 ? -31.550 -3.567 2.727 1.00 97.75 203 LEU A O 1
ATOM 1578 N N . GLU A 1 204 ? -32.652 -2.418 4.326 1.00 98.06 204 GLU A N 1
ATOM 1579 C CA . GLU A 1 204 ? -31.899 -1.170 4.246 1.00 98.06 204 GLU A CA 1
ATOM 1580 C C . GLU A 1 204 ? -31.390 -0.789 5.633 1.00 98.06 204 GLU A C 1
ATOM 1582 O O . GLU A 1 204 ? -32.175 -0.612 6.562 1.00 98.06 204 GLU A O 1
ATOM 1587 N N . PHE A 1 205 ? -30.073 -0.667 5.767 1.00 97.69 205 PHE A N 1
ATOM 1588 C CA . PHE A 1 205 ? -29.393 -0.238 6.984 1.00 97.69 205 PHE A CA 1
ATOM 1589 C C . PHE A 1 205 ? -29.125 1.258 6.895 1.00 97.69 205 PHE A C 1
ATOM 1591 O O . PHE A 1 205 ? -28.589 1.729 5.891 1.00 97.69 205 PHE A O 1
ATOM 1598 N N . TYR A 1 206 ? -29.450 1.996 7.948 1.00 96.94 206 TYR A N 1
ATOM 1599 C CA . TYR A 1 206 ? -29.270 3.437 8.036 1.00 96.94 206 TYR A CA 1
ATOM 1600 C C . TYR A 1 206 ? -28.419 3.800 9.244 1.00 96.94 206 TYR A C 1
ATOM 1602 O O . TYR A 1 206 ? -28.654 3.308 10.350 1.00 96.94 206 TYR A O 1
ATOM 1610 N N . ARG A 1 207 ? -27.489 4.730 9.030 1.00 94.44 207 ARG A N 1
ATOM 1611 C CA . ARG A 1 207 ? -26.745 5.401 10.096 1.00 94.44 207 ARG A CA 1
ATOM 1612 C C . ARG A 1 207 ? -27.433 6.701 10.493 1.00 94.44 207 ARG A C 1
ATOM 1614 O O . ARG A 1 207 ? -28.042 7.357 9.643 1.00 94.44 207 ARG A O 1
ATOM 1621 N N . LEU A 1 208 ? -27.287 7.103 11.750 1.00 90.69 208 LEU A N 1
ATOM 1622 C CA . LEU A 1 208 ? -27.708 8.421 12.216 1.00 90.69 208 LEU A CA 1
ATOM 1623 C C . LEU A 1 208 ? -26.576 9.447 12.025 1.00 90.69 208 LEU A C 1
ATOM 1625 O O . LEU A 1 208 ? -25.463 9.249 12.514 1.00 90.69 208 LEU A O 1
ATOM 1629 N N . THR A 1 209 ? -26.860 10.544 11.325 1.00 87.38 209 THR A N 1
ATOM 1630 C CA . THR A 1 209 ? -25.985 11.719 11.170 1.00 87.38 209 THR A CA 1
ATOM 1631 C C . THR A 1 209 ? -26.654 12.962 11.764 1.00 87.38 209 THR A C 1
ATOM 1633 O O . THR A 1 209 ? -27.824 12.930 12.144 1.00 87.38 209 THR A O 1
ATOM 1636 N N . GLU A 1 210 ? -25.936 14.088 11.808 1.00 86.94 210 GLU A N 1
ATOM 1637 C CA . GLU A 1 210 ? -26.504 15.388 12.213 1.00 86.94 210 GLU A CA 1
ATOM 1638 C C . GLU A 1 210 ? -27.689 15.819 11.332 1.00 86.94 210 GLU A C 1
ATOM 1640 O O . GLU A 1 210 ? -28.619 16.467 11.804 1.00 86.94 210 GLU A O 1
ATOM 1645 N N . SER A 1 211 ? -27.684 15.416 10.056 1.00 88.62 211 SER A N 1
ATOM 1646 C CA . SER A 1 211 ? -28.751 15.682 9.086 1.00 88.62 211 SER A CA 1
ATOM 1647 C C . SER A 1 211 ? -29.881 14.641 9.090 1.00 88.62 211 SER A C 1
ATOM 1649 O O . SER A 1 211 ? -30.836 14.778 8.324 1.00 88.62 211 SER A O 1
ATOM 1651 N N . GLY A 1 212 ? -29.809 13.618 9.951 1.00 92.38 212 GLY A N 1
ATOM 1652 C CA . GLY A 1 212 ? -30.823 12.572 10.101 1.00 92.38 212 GLY A CA 1
ATOM 1653 C C . GLY A 1 212 ? -30.356 11.186 9.645 1.00 92.38 212 GLY A C 1
ATOM 1654 O O . GLY A 1 212 ? -29.181 10.844 9.714 1.00 92.38 212 GLY A O 1
ATOM 1655 N N . TRP A 1 213 ? -31.295 10.336 9.224 1.00 94.81 213 TRP A N 1
ATOM 1656 C CA . TRP A 1 213 ? -30.985 8.966 8.802 1.00 94.81 213 TRP A CA 1
ATOM 1657 C C . TRP A 1 213 ? -30.430 8.929 7.377 1.00 94.81 213 TRP A C 1
ATOM 1659 O O . TRP A 1 213 ? -31.106 9.341 6.435 1.00 94.81 213 TRP A O 1
ATOM 1669 N N . GLN A 1 214 ? -29.240 8.357 7.204 1.00 94.06 214 GLN A N 1
ATOM 1670 C CA . GLN A 1 214 ? -28.591 8.182 5.905 1.00 94.06 214 GLN A CA 1
ATOM 1671 C C . GLN A 1 214 ? -28.405 6.694 5.591 1.00 94.06 214 GLN A C 1
ATOM 1673 O O . GLN A 1 214 ? -27.973 5.931 6.453 1.00 94.06 214 GLN A O 1
ATOM 1678 N N . LEU A 1 215 ? -28.729 6.278 4.361 1.00 94.31 215 LEU A N 1
ATOM 1679 C CA . LEU A 1 215 ? -28.573 4.889 3.920 1.00 94.31 215 LEU A CA 1
ATOM 1680 C C . LEU A 1 215 ? -27.090 4.493 3.943 1.00 94.31 215 LEU A C 1
ATOM 1682 O O . LEU A 1 215 ? -26.266 5.131 3.293 1.00 94.31 215 LEU A O 1
ATOM 1686 N N . ALA A 1 216 ? -26.779 3.434 4.683 1.00 91.00 216 ALA A N 1
ATOM 1687 C CA . ALA A 1 216 ? -25.450 2.850 4.797 1.00 91.00 216 ALA A CA 1
ATOM 1688 C C . ALA A 1 216 ? -25.281 1.632 3.879 1.00 91.00 216 ALA A C 1
ATOM 1690 O O . ALA A 1 216 ? -24.228 1.460 3.270 1.00 91.00 216 ALA A O 1
ATOM 1691 N N . TYR A 1 217 ? -26.306 0.776 3.782 1.00 95.75 217 TYR A N 1
ATOM 1692 C CA . TYR A 1 217 ? -26.249 -0.453 2.987 1.00 95.75 217 TYR A CA 1
ATOM 1693 C C . TYR A 1 217 ? -27.643 -0.965 2.599 1.00 95.75 217 TYR A C 1
ATOM 1695 O O . TYR A 1 217 ? -28.606 -0.769 3.340 1.00 95.75 217 TYR A O 1
ATOM 1703 N N . ARG A 1 218 ? -27.744 -1.672 1.464 1.00 96.75 218 ARG A N 1
ATOM 1704 C CA . ARG A 1 218 ? -28.964 -2.344 0.987 1.00 96.75 218 ARG A CA 1
ATOM 1705 C C . ARG A 1 218 ? -28.643 -3.772 0.532 1.00 96.75 218 ARG A C 1
ATOM 1707 O O . ARG A 1 218 ? -27.718 -3.961 -0.253 1.00 96.75 218 ARG A O 1
ATOM 1714 N N . THR A 1 219 ? -29.421 -4.758 0.983 1.00 96.12 219 THR A N 1
ATOM 1715 C CA . THR A 1 219 ? -29.277 -6.166 0.557 1.00 96.12 219 THR A CA 1
ATOM 1716 C C . THR A 1 219 ? -29.961 -6.444 -0.786 1.00 96.12 219 THR A C 1
ATOM 1718 O O . THR A 1 219 ? -30.733 -5.630 -1.298 1.00 96.12 219 THR A O 1
ATOM 1721 N N . GLU A 1 220 ? -29.727 -7.625 -1.366 1.00 93.75 220 GLU A N 1
ATOM 1722 C CA . GLU A 1 220 ? -30.508 -8.095 -2.507 1.00 93.75 220 GLU A CA 1
ATOM 1723 C C . GLU A 1 220 ? -31.965 -8.420 -2.129 1.00 93.75 220 GLU A C 1
ATOM 1725 O O . GLU A 1 220 ? -32.274 -8.835 -1.009 1.00 93.75 220 GLU A O 1
ATOM 1730 N N . ALA A 1 221 ? -32.876 -8.289 -3.097 1.00 93.50 221 ALA A N 1
ATOM 1731 C CA . ALA A 1 221 ? -34.261 -8.719 -2.933 1.00 93.50 221 ALA A CA 1
ATOM 1732 C C . ALA A 1 221 ? -34.403 -10.232 -3.147 1.00 93.50 221 ALA A C 1
ATOM 1734 O O . ALA A 1 221 ? -34.126 -10.757 -4.230 1.00 93.50 221 ALA A O 1
ATOM 1735 N N . VAL A 1 222 ? -34.904 -10.937 -2.131 1.00 91.81 222 VAL A N 1
ATOM 1736 C CA . VAL A 1 222 ? -35.154 -12.381 -2.200 1.00 91.81 222 VAL A CA 1
ATOM 1737 C C . VAL A 1 222 ? -36.583 -12.614 -2.676 1.00 91.81 222 VAL A C 1
ATOM 1739 O O . VAL A 1 222 ? -37.540 -12.357 -1.955 1.00 91.81 222 VAL A O 1
ATOM 1742 N N . LYS A 1 223 ? -36.755 -13.114 -3.901 1.00 90.19 223 LYS A N 1
ATOM 1743 C CA . LYS A 1 223 ? -38.086 -13.256 -4.511 1.00 90.19 223 LYS A CA 1
ATOM 1744 C C . LYS A 1 223 ? -38.970 -14.267 -3.767 1.00 90.19 223 LYS A C 1
ATOM 1746 O O . LYS A 1 223 ? -38.573 -15.406 -3.527 1.00 90.19 223 LYS A O 1
ATOM 1751 N N . ARG A 1 224 ? -40.214 -13.868 -3.499 1.00 86.25 224 ARG A N 1
ATOM 1752 C CA . ARG A 1 224 ? -41.349 -14.665 -3.016 1.00 86.25 224 ARG A CA 1
ATOM 1753 C C . ARG A 1 224 ? -41.029 -15.487 -1.770 1.00 86.25 224 ARG A C 1
ATOM 1755 O O . ARG A 1 224 ? -41.451 -16.642 -1.661 1.00 86.25 224 ARG A O 1
ATOM 1762 N N . ASN A 1 225 ? -40.340 -14.890 -0.805 1.00 89.06 225 ASN A N 1
ATOM 1763 C CA . ASN A 1 225 ? -39.911 -15.572 0.406 1.00 89.06 225 ASN A CA 1
ATOM 1764 C C . ASN A 1 225 ? -40.297 -14.777 1.662 1.00 89.06 225 ASN A C 1
ATOM 1766 O O . ASN A 1 225 ? -39.983 -13.605 1.774 1.00 89.06 225 ASN A O 1
ATOM 1770 N N . LEU A 1 226 ? -40.990 -15.412 2.613 1.00 92.56 226 LEU A N 1
ATOM 1771 C CA . LEU A 1 226 ? -41.315 -14.798 3.914 1.00 92.56 226 LEU A CA 1
ATOM 1772 C C . LEU A 1 226 ? -40.316 -15.190 5.013 1.00 92.56 226 LEU A C 1
ATOM 1774 O O . LEU A 1 226 ? -40.415 -14.698 6.134 1.00 92.56 226 LEU A O 1
ATOM 1778 N N . ASN A 1 227 ? -39.379 -16.083 4.684 1.00 95.75 227 ASN A N 1
ATOM 1779 C CA . ASN A 1 227 ? -38.266 -16.482 5.532 1.00 95.75 227 ASN A CA 1
ATOM 1780 C C . ASN A 1 227 ? -36.948 -16.379 4.732 1.00 95.75 227 ASN A C 1
ATOM 1782 O O . ASN A 1 227 ? -36.347 -17.403 4.390 1.00 95.75 227 ASN A O 1
ATOM 1786 N N . PRO A 1 228 ? -36.579 -15.173 4.262 1.00 95.69 228 PRO A N 1
ATOM 1787 C CA . PRO A 1 228 ? -35.389 -14.985 3.442 1.00 95.69 228 PRO A CA 1
ATOM 1788 C C . PRO A 1 228 ? -34.112 -15.249 4.243 1.00 95.69 228 PRO A C 1
ATOM 1790 O O . PRO A 1 228 ? -34.024 -14.904 5.416 1.00 95.69 228 PRO A O 1
ATOM 1793 N N . CYS A 1 229 ? -33.107 -15.797 3.568 1.00 95.38 229 CYS A N 1
ATOM 1794 C CA . CYS A 1 229 ? -31.716 -15.757 4.000 1.00 95.38 229 CYS A CA 1
ATOM 1795 C C . CYS A 1 229 ? -30.971 -14.952 2.934 1.00 95.38 229 CYS A C 1
ATOM 1797 O O . CYS A 1 229 ? -30.993 -15.342 1.762 1.00 95.38 229 CYS A O 1
ATOM 1799 N N . TRP A 1 230 ? -30.418 -13.802 3.317 1.00 96.50 230 TRP A N 1
ATOM 1800 C CA . TRP A 1 230 ? -29.666 -12.944 2.402 1.00 96.50 230 TRP A CA 1
ATOM 1801 C C . TRP A 1 230 ? -28.228 -13.443 2.286 1.00 96.50 230 TRP A C 1
ATOM 1803 O O . TRP A 1 230 ? -27.699 -14.080 3.201 1.00 96.50 230 TRP A O 1
ATOM 1813 N N . ARG A 1 231 ? -27.581 -13.164 1.154 1.00 93.94 231 ARG A N 1
ATOM 1814 C CA . ARG A 1 231 ? -26.158 -13.465 0.974 1.00 93.94 231 ARG A CA 1
ATOM 1815 C C . ARG A 1 231 ? -25.338 -12.742 2.048 1.00 93.94 231 ARG A C 1
ATOM 1817 O O . ARG A 1 231 ? -25.666 -11.603 2.373 1.00 93.94 231 ARG A O 1
ATOM 1824 N N . PRO A 1 232 ? -24.262 -13.357 2.573 1.00 94.19 232 PRO A N 1
ATOM 1825 C CA . PRO A 1 232 ? -23.356 -12.665 3.477 1.00 94.19 232 PRO A CA 1
ATOM 1826 C C . PRO A 1 232 ? -22.842 -11.369 2.848 1.00 94.19 232 PRO A C 1
ATOM 1828 O O . PRO A 1 232 ? -22.484 -11.347 1.668 1.00 94.19 232 PRO A O 1
ATOM 1831 N N . PHE A 1 233 ? -22.798 -10.300 3.636 1.00 93.88 233 PHE A N 1
ATOM 1832 C CA . PHE A 1 233 ? -22.393 -8.980 3.162 1.00 93.88 233 PHE A CA 1
ATOM 1833 C C . PHE A 1 233 ? -21.489 -8.266 4.164 1.00 93.88 233 PHE A C 1
ATOM 1835 O O . PHE A 1 233 ? -21.284 -8.722 5.289 1.00 93.88 233 PHE A O 1
ATOM 1842 N N . ARG A 1 234 ? -20.884 -7.164 3.718 1.00 90.94 234 ARG A N 1
ATOM 1843 C CA . ARG A 1 234 ? -19.855 -6.416 4.444 1.00 90.94 234 ARG A CA 1
ATOM 1844 C C . ARG A 1 234 ? -20.185 -4.929 4.376 1.00 90.94 234 ARG A C 1
ATOM 1846 O O . ARG A 1 234 ? -20.543 -4.449 3.303 1.00 90.94 234 ARG A O 1
ATOM 1853 N N . VAL A 1 235 ? -20.075 -4.217 5.496 1.00 89.88 235 VAL A N 1
ATOM 1854 C CA . VAL A 1 235 ? -20.336 -2.769 5.566 1.00 89.88 235 VAL A CA 1
ATOM 1855 C C . VAL A 1 235 ? -19.200 -2.079 6.326 1.00 89.88 235 VAL A C 1
ATOM 1857 O O . VAL A 1 235 ? -18.903 -2.506 7.445 1.00 89.88 235 VAL A O 1
ATOM 1860 N N . PRO A 1 236 ? -18.554 -1.031 5.776 1.00 89.00 236 PRO A N 1
ATOM 1861 C CA . PRO A 1 236 ? -17.553 -0.261 6.515 1.00 89.00 236 PRO A CA 1
ATOM 1862 C C . PRO A 1 236 ? -18.133 0.298 7.817 1.00 89.00 236 PRO A C 1
ATOM 1864 O O . PRO A 1 236 ? -19.238 0.847 7.819 1.00 89.00 236 PRO A O 1
ATOM 1867 N N . MET A 1 237 ? -17.389 0.199 8.920 1.00 87.12 237 MET A N 1
ATOM 1868 C CA . MET A 1 237 ? -17.858 0.628 10.243 1.00 87.12 237 MET A CA 1
ATOM 1869 C C . MET A 1 237 ? -18.182 2.129 10.275 1.00 87.12 237 MET A C 1
ATOM 1871 O O . MET A 1 237 ? -19.210 2.540 10.818 1.00 87.12 237 MET A O 1
ATOM 1875 N N . GLN A 1 238 ? -17.378 2.946 9.591 1.00 84.88 238 GLN A N 1
ATOM 1876 C CA . GLN A 1 238 ? -17.634 4.378 9.431 1.00 84.88 238 GLN A CA 1
ATOM 1877 C C . GLN A 1 238 ? -18.951 4.668 8.686 1.00 84.88 238 GLN A C 1
ATOM 1879 O O . GLN A 1 238 ? -19.687 5.599 9.030 1.00 84.88 238 GLN A O 1
ATOM 1884 N N . SER A 1 239 ? -19.281 3.857 7.680 1.00 86.81 239 SER A N 1
ATOM 1885 C CA . SER A 1 239 ? -20.528 3.980 6.919 1.00 86.81 239 SER A CA 1
ATOM 1886 C C . SER A 1 239 ? -21.735 3.483 7.708 1.00 86.81 239 SER A C 1
ATOM 1888 O O . SER A 1 239 ? -22.825 4.019 7.540 1.00 86.81 239 SER A O 1
ATOM 1890 N N . LEU A 1 240 ? -21.553 2.487 8.578 1.00 89.94 240 LEU A N 1
ATOM 1891 C CA . LEU A 1 240 ? -22.636 1.881 9.348 1.00 89.94 240 LEU A CA 1
ATOM 1892 C C . LEU A 1 240 ? -23.014 2.688 10.598 1.00 89.94 240 LEU A C 1
ATOM 1894 O O . LEU A 1 240 ? -24.197 2.856 10.873 1.00 89.94 240 LEU A O 1
ATOM 1898 N N . CYS A 1 241 ? -22.028 3.181 11.351 1.00 86.38 241 CYS A N 1
ATOM 1899 C CA . CYS A 1 241 ? -22.259 3.864 12.629 1.00 86.38 241 CYS A CA 1
ATOM 1900 C C . CYS A 1 241 ? -21.290 5.030 12.901 1.00 86.38 241 CYS A C 1
ATOM 1902 O O . CYS A 1 241 ? -21.252 5.571 14.003 1.00 86.38 241 CYS A O 1
ATOM 1904 N N . GLY A 1 242 ? -20.503 5.458 11.906 1.00 79.81 242 GLY A N 1
ATOM 1905 C CA . GLY A 1 242 ? -19.559 6.570 12.068 1.00 79.81 242 GLY A CA 1
ATOM 1906 C C . GLY A 1 242 ? -18.386 6.257 12.999 1.00 79.81 242 GLY A C 1
ATOM 1907 O O . GLY A 1 242 ? -17.856 7.183 13.607 1.00 79.81 242 GLY A O 1
ATOM 1908 N N . GLY A 1 243 ? -18.036 4.974 13.148 1.00 79.25 243 GLY A N 1
ATOM 1909 C CA . GLY A 1 243 ? -16.935 4.520 14.003 1.00 79.25 243 GLY A CA 1
ATOM 1910 C C . GLY A 1 243 ? -17.301 4.351 15.482 1.00 79.25 243 GLY A C 1
ATOM 1911 O O . GLY A 1 243 ? -16.461 3.903 16.260 1.00 79.25 243 GLY A O 1
ATOM 1912 N N . ASP A 1 244 ? -18.543 4.660 15.861 1.00 82.69 244 ASP A N 1
ATOM 1913 C CA . ASP A 1 244 ? -19.055 4.588 17.230 1.00 82.69 244 ASP A CA 1
ATOM 1914 C C . ASP A 1 244 ? -20.064 3.441 17.353 1.00 82.69 244 ASP A C 1
ATOM 1916 O O . ASP A 1 244 ? -21.101 3.435 16.690 1.00 82.69 244 ASP A O 1
ATOM 1920 N N . MET A 1 245 ? -19.745 2.438 18.172 1.00 87.81 245 MET A N 1
ATOM 1921 C CA . MET A 1 245 ? -20.553 1.220 18.288 1.00 87.81 245 MET A CA 1
ATOM 1922 C C . MET A 1 245 ? -21.893 1.439 18.998 1.00 87.81 245 MET A C 1
ATOM 1924 O O . MET A 1 245 ? -22.809 0.639 18.796 1.00 87.81 245 MET A O 1
ATOM 1928 N N . GLU A 1 246 ? -22.017 2.518 19.773 1.00 90.75 246 GLU A N 1
ATOM 1929 C CA . GLU A 1 246 ? -23.209 2.844 20.560 1.00 90.75 246 GLU A CA 1
ATOM 1930 C C . GLU A 1 246 ? -24.220 3.688 19.777 1.00 90.75 246 GLU A C 1
ATOM 1932 O O . GLU A 1 246 ? -25.381 3.812 20.177 1.00 90.75 246 GLU A O 1
ATOM 1937 N N . LYS A 1 247 ? -23.819 4.258 18.632 1.00 90.25 247 LYS A N 1
ATOM 1938 C CA . LYS A 1 247 ? -24.749 5.014 17.791 1.00 90.25 247 LYS A CA 1
ATOM 1939 C C . LYS A 1 247 ? -25.843 4.105 17.227 1.00 90.25 247 LYS A C 1
ATOM 1941 O O . LYS A 1 247 ? -25.560 2.984 16.791 1.00 90.25 247 LYS A O 1
ATOM 1946 N N . PRO A 1 248 ? -27.096 4.592 17.187 1.00 94.94 248 PRO A N 1
ATOM 1947 C CA . PRO A 1 248 ? -28.212 3.786 16.734 1.00 94.94 248 PRO A CA 1
ATOM 1948 C C . PRO A 1 248 ? -28.120 3.529 15.226 1.00 94.94 248 PRO A C 1
ATOM 1950 O O . PRO A 1 248 ? -27.833 4.421 14.423 1.00 94.94 248 PRO A O 1
ATOM 1953 N N . ILE A 1 249 ? -28.406 2.288 14.857 1.00 97.19 249 ILE A N 1
ATOM 1954 C CA . ILE A 1 249 ? -28.527 1.782 13.496 1.00 97.19 249 ILE A CA 1
ATOM 1955 C C . ILE A 1 249 ? -29.993 1.429 13.293 1.00 97.19 249 ILE A C 1
ATOM 1957 O O . ILE A 1 249 ? -30.549 0.598 14.015 1.00 97.19 249 ILE A O 1
ATOM 1961 N N . LYS A 1 250 ? -30.618 2.034 12.287 1.00 97.69 250 LYS A N 1
ATOM 1962 C CA . LYS A 1 250 ? -31.995 1.717 11.907 1.00 97.69 250 LYS A CA 1
ATOM 1963 C C . LYS A 1 250 ? -31.986 0.750 10.734 1.00 97.69 250 LYS A C 1
ATOM 1965 O O . LYS A 1 250 ? -31.252 0.954 9.770 1.00 97.69 250 LYS A O 1
ATOM 1970 N N . VAL A 1 251 ? -32.825 -0.275 10.796 1.00 97.94 251 VAL A N 1
ATOM 1971 C CA . VAL A 1 251 ? -32.992 -1.246 9.717 1.00 97.94 251 VAL A CA 1
ATOM 1972 C C . VAL A 1 251 ? -34.443 -1.256 9.263 1.00 97.94 251 VAL A C 1
ATOM 1974 O O . VAL A 1 251 ? -35.352 -1.603 10.022 1.00 97.94 251 VAL A O 1
ATOM 1977 N N . ASP A 1 252 ? -34.650 -0.907 7.998 1.00 97.88 252 ASP A N 1
ATOM 1978 C CA . ASP A 1 252 ? -35.955 -0.956 7.357 1.00 97.88 252 ASP A CA 1
ATOM 1979 C C . ASP A 1 252 ? -36.048 -2.242 6.516 1.00 97.88 252 ASP A C 1
ATOM 1981 O O . ASP A 1 252 ? -35.187 -2.535 5.685 1.00 97.88 252 ASP A O 1
ATOM 1985 N N . CYS A 1 253 ? -37.109 -3.023 6.716 1.00 97.50 253 CYS A N 1
ATOM 1986 C CA . CYS A 1 253 ? -37.417 -4.194 5.901 1.00 97.50 253 CYS A CA 1
ATOM 1987 C C . CYS A 1 253 ? -38.534 -3.851 4.913 1.00 97.50 253 CYS A C 1
ATOM 1989 O O . CYS A 1 253 ? -39.639 -3.470 5.317 1.00 97.50 253 CYS A O 1
ATOM 1991 N N . TYR A 1 254 ? -38.273 -4.027 3.621 1.00 95.38 254 TYR A N 1
ATOM 1992 C CA . TYR A 1 254 ? -39.197 -3.710 2.531 1.00 95.38 254 TYR A CA 1
ATOM 1993 C C . TYR A 1 254 ? -39.526 -4.943 1.698 1.00 95.38 254 TYR A C 1
ATOM 1995 O O . TYR A 1 254 ? -38.724 -5.860 1.597 1.00 95.38 254 TYR A O 1
ATOM 2003 N N . SER A 1 255 ? -40.689 -4.938 1.043 1.00 92.50 255 SER A N 1
ATOM 2004 C CA . SER A 1 255 ? -40.989 -5.816 -0.089 1.00 92.50 255 SER A CA 1
ATOM 2005 C C . SER A 1 255 ? -40.744 -5.061 -1.391 1.00 92.50 255 SER A C 1
ATOM 2007 O O . SER A 1 255 ? -41.370 -4.024 -1.640 1.00 92.50 255 SER A O 1
ATOM 2009 N N . TYR A 1 256 ? -39.874 -5.606 -2.238 1.00 90.06 256 TYR A N 1
ATOM 2010 C CA . TYR A 1 256 ? -39.545 -5.042 -3.540 1.00 90.06 256 TYR A CA 1
ATOM 2011 C C . TYR A 1 256 ? -40.774 -4.953 -4.459 1.00 90.06 256 TYR A C 1
ATOM 2013 O O . TYR A 1 256 ? -41.690 -5.776 -4.406 1.00 90.06 256 TYR A O 1
ATOM 2021 N N . LYS A 1 257 ? -40.770 -3.927 -5.316 1.00 84.38 257 LYS A N 1
ATOM 2022 C CA . LYS A 1 257 ? -41.725 -3.709 -6.408 1.00 84.38 257 LYS A CA 1
ATOM 2023 C C . LYS A 1 257 ? -40.978 -3.148 -7.606 1.00 84.38 257 LYS A C 1
ATOM 2025 O O . LYS A 1 257 ? -40.135 -2.271 -7.445 1.00 84.38 257 LYS A O 1
ATOM 2030 N N . THR A 1 258 ? -41.337 -3.606 -8.798 1.00 81.62 258 THR A N 1
ATOM 2031 C CA . THR A 1 258 ? -40.695 -3.210 -10.061 1.00 81.62 258 THR A CA 1
ATOM 2032 C C . THR A 1 258 ? -40.857 -1.729 -10.397 1.00 81.62 258 THR A C 1
ATOM 2034 O O . THR A 1 258 ? -40.021 -1.173 -11.092 1.00 81.62 258 THR A O 1
ATOM 2037 N N . ASN A 1 259 ? -41.900 -1.072 -9.885 1.00 82.25 259 ASN A N 1
ATOM 2038 C CA . ASN A 1 259 ? -42.153 0.357 -10.087 1.00 82.25 259 ASN A CA 1
ATOM 2039 C C . ASN A 1 259 ? -41.391 1.271 -9.100 1.00 82.25 259 ASN A C 1
ATOM 2041 O O . ASN A 1 259 ? -41.662 2.467 -9.064 1.00 82.25 259 ASN A O 1
ATOM 2045 N N . GLY A 1 260 ? -40.521 0.717 -8.245 1.00 80.50 260 GLY A N 1
ATOM 2046 C CA . GLY A 1 260 ? -39.741 1.463 -7.248 1.00 80.50 260 GLY A CA 1
ATOM 2047 C C . GLY A 1 260 ? -40.500 1.864 -5.974 1.00 80.50 260 GLY A C 1
ATOM 2048 O O . GLY A 1 260 ? -39.877 2.227 -4.982 1.00 80.50 260 GLY A O 1
ATOM 2049 N N . SER A 1 261 ? -41.834 1.750 -5.932 1.00 86.06 261 SER A N 1
ATOM 2050 C CA . SER A 1 261 ? -42.637 2.109 -4.751 1.00 86.06 261 SER A CA 1
ATOM 2051 C C . SER A 1 261 ? -42.705 0.950 -3.743 1.00 86.06 261 SER A C 1
ATOM 2053 O O . SER A 1 261 ? -43.759 0.335 -3.551 1.00 86.06 261 SER A O 1
ATOM 2055 N N . HIS A 1 262 ? -41.565 0.584 -3.162 1.00 89.19 262 HIS A N 1
ATOM 2056 C CA . HIS A 1 262 ? -41.428 -0.574 -2.274 1.00 89.19 262 HIS A CA 1
ATOM 2057 C C . HIS A 1 262 ? -42.360 -0.502 -1.048 1.00 89.19 262 HIS A C 1
ATOM 2059 O O . HIS A 1 262 ? -42.582 0.563 -0.473 1.00 89.19 262 HIS A O 1
ATOM 2065 N N . ASP A 1 263 ? -42.918 -1.645 -0.629 1.00 90.44 263 ASP A N 1
ATOM 2066 C CA . ASP A 1 263 ? -43.838 -1.697 0.515 1.00 90.44 263 ASP A CA 1
ATOM 2067 C C . ASP A 1 263 ? -43.084 -1.965 1.815 1.00 90.44 263 ASP A C 1
ATOM 2069 O O . ASP A 1 263 ? -42.518 -3.043 1.992 1.00 90.44 263 ASP A O 1
ATOM 2073 N N . LEU A 1 264 ? -43.155 -1.041 2.773 1.00 94.25 264 LEU A N 1
ATOM 2074 C CA . LEU A 1 264 ? -42.556 -1.244 4.092 1.00 94.25 264 LEU A CA 1
ATOM 2075 C C . LEU A 1 264 ? -43.212 -2.428 4.822 1.00 94.25 264 LEU A C 1
ATOM 2077 O O . LEU A 1 264 ? -44.423 -2.427 5.095 1.00 94.25 264 LEU A O 1
ATOM 2081 N N . ILE A 1 265 ? -42.405 -3.420 5.193 1.00 94.69 265 ILE A N 1
ATOM 2082 C CA . ILE A 1 265 ? -42.789 -4.553 6.038 1.00 94.69 265 ILE A CA 1
ATOM 2083 C C . ILE A 1 265 ? -42.764 -4.112 7.499 1.00 94.69 265 ILE A C 1
ATOM 2085 O O . ILE A 1 265 ? -43.830 -4.089 8.126 1.00 94.69 265 ILE A O 1
ATOM 2089 N N . GLY A 1 266 ? -41.615 -3.654 7.990 1.00 96.00 266 GLY A N 1
ATOM 2090 C CA . GLY A 1 266 ? -41.430 -3.110 9.335 1.00 96.00 266 GLY A CA 1
ATOM 2091 C C . GLY A 1 266 ? -40.026 -2.539 9.531 1.00 96.00 266 GLY A C 1
ATOM 2092 O O . GLY A 1 266 ? -39.194 -2.636 8.635 1.00 96.00 266 GLY A O 1
ATOM 2093 N N . ILE A 1 267 ? -39.803 -1.926 10.687 1.00 97.38 267 ILE A N 1
ATOM 2094 C CA . ILE A 1 267 ? -38.573 -1.223 11.065 1.00 97.38 267 ILE A CA 1
ATOM 2095 C C . ILE A 1 267 ? -38.141 -1.726 12.442 1.00 97.38 267 ILE A C 1
ATOM 2097 O O . ILE A 1 267 ? -39.001 -2.041 13.271 1.00 97.38 267 ILE A O 1
ATOM 2101 N N . PHE A 1 268 ? -36.838 -1.776 12.687 1.00 97.06 268 PHE A N 1
ATOM 2102 C CA . PHE A 1 268 ? -36.273 -1.869 14.030 1.00 97.06 268 PHE A CA 1
ATOM 2103 C C . PHE A 1 268 ? -35.020 -0.997 14.143 1.00 97.06 268 PHE A C 1
ATOM 2105 O O . PHE A 1 268 ? -34.424 -0.612 13.137 1.00 97.06 268 PHE A O 1
ATOM 2112 N N . GLU A 1 269 ? -34.633 -0.685 15.375 1.00 96.75 269 GLU A N 1
ATOM 2113 C CA . GLU A 1 269 ? -33.396 0.025 15.698 1.00 96.75 269 GLU A CA 1
ATOM 2114 C C . GLU A 1 269 ? -32.541 -0.849 16.617 1.00 96.75 269 GLU A C 1
ATOM 2116 O O . GLU A 1 269 ? -33.063 -1.654 17.391 1.00 96.75 269 GLU A O 1
ATOM 2121 N N . THR A 1 270 ? -31.226 -0.723 16.499 1.00 95.75 270 THR A N 1
ATOM 2122 C CA . THR A 1 270 ? -30.236 -1.469 17.281 1.00 95.75 270 THR A CA 1
ATOM 2123 C C . THR A 1 270 ? -28.925 -0.682 17.349 1.00 95.75 270 THR A C 1
ATOM 2125 O O . THR A 1 270 ? -28.853 0.438 16.852 1.00 95.75 270 THR A O 1
ATOM 2128 N N . THR A 1 271 ? -27.882 -1.249 17.943 1.00 94.19 271 THR A N 1
ATOM 2129 C CA . THR A 1 271 ? -26.516 -0.708 17.955 1.00 94.19 271 THR A CA 1
ATOM 2130 C C . THR A 1 271 ? -25.546 -1.773 17.457 1.00 94.19 271 THR A C 1
ATOM 2132 O O . THR A 1 271 ? -25.886 -2.961 17.403 1.00 94.19 271 THR A O 1
ATOM 2135 N N . LEU A 1 272 ? -24.330 -1.373 17.076 1.00 90.12 272 LEU A N 1
ATOM 2136 C CA . LEU A 1 272 ? -23.328 -2.353 16.661 1.00 90.12 272 LEU A CA 1
ATOM 2137 C C . LEU A 1 272 ? -22.907 -3.232 17.846 1.00 90.12 272 LEU A C 1
ATOM 2139 O O . LEU A 1 272 ? -22.739 -4.432 17.655 1.00 90.12 272 LEU A O 1
ATOM 2143 N N . THR A 1 273 ? -22.843 -2.671 19.059 1.00 90.94 273 THR A N 1
ATOM 2144 C CA . THR A 1 273 ? -22.610 -3.415 20.309 1.00 90.94 273 THR A CA 1
ATOM 2145 C C . THR A 1 273 ? -23.592 -4.579 20.462 1.00 90.94 273 THR A C 1
ATOM 2147 O O . THR A 1 273 ? -23.164 -5.729 20.558 1.00 90.94 273 THR A O 1
ATOM 2150 N N . ASN A 1 274 ? -24.900 -4.321 20.344 1.00 89.00 274 ASN A N 1
ATOM 2151 C CA . ASN A 1 274 ? -25.926 -5.367 20.436 1.00 89.00 274 ASN A CA 1
ATOM 2152 C C . ASN A 1 274 ? -25.820 -6.392 19.299 1.00 89.00 274 ASN A C 1
ATOM 2154 O O . ASN A 1 274 ? -26.032 -7.586 19.499 1.00 89.00 274 ASN A O 1
ATOM 2158 N N . LEU A 1 275 ? -25.513 -5.936 18.082 1.00 91.50 275 LEU A N 1
ATOM 2159 C CA . LEU A 1 275 ? -25.374 -6.825 16.931 1.00 91.50 275 LEU A CA 1
ATOM 2160 C C . LEU A 1 275 ? -24.189 -7.782 17.098 1.00 91.50 275 LEU A C 1
ATOM 2162 O O . LEU A 1 275 ? -24.320 -8.952 16.749 1.00 91.50 275 LEU A O 1
ATOM 2166 N N . THR A 1 276 ? -23.065 -7.319 17.653 1.00 88.81 276 THR A N 1
ATOM 2167 C CA . THR A 1 276 ? -21.851 -8.133 17.839 1.00 88.81 276 THR A CA 1
ATOM 2168 C C . THR A 1 276 ? -21.977 -9.240 18.886 1.00 88.81 276 THR A C 1
ATOM 2170 O O . THR A 1 276 ? -21.163 -10.160 18.884 1.00 88.81 276 THR A O 1
ATOM 2173 N N . GLU A 1 277 ? -23.007 -9.216 19.735 1.00 86.31 277 GLU A N 1
ATOM 2174 C CA . GLU A 1 277 ? -23.324 -10.334 20.637 1.00 86.31 277 GLU A CA 1
ATOM 2175 C C . GLU A 1 277 ? -23.884 -11.558 19.885 1.00 86.31 277 GLU A C 1
ATOM 2177 O O . GLU A 1 277 ? -23.911 -12.672 20.417 1.00 86.31 277 GLU A O 1
ATOM 2182 N N . ALA A 1 278 ? -24.324 -11.373 18.634 1.00 85.94 278 ALA A N 1
ATOM 2183 C CA . ALA A 1 278 ? -24.869 -12.438 17.810 1.00 85.94 278 ALA A CA 1
ATOM 2184 C C . ALA A 1 278 ? -23.826 -13.508 17.466 1.00 85.94 278 ALA A C 1
ATOM 2186 O O . ALA A 1 278 ? -22.730 -13.223 16.982 1.00 85.94 278 ALA A O 1
ATOM 2187 N N . SER A 1 279 ? -24.229 -14.771 17.584 1.00 85.50 279 SER A N 1
ATOM 2188 C CA . SER A 1 279 ? -23.464 -15.909 17.078 1.00 85.50 279 SER A CA 1
ATOM 2189 C C . SER A 1 279 ? -24.358 -16.862 16.291 1.00 85.50 279 SER A C 1
ATOM 2191 O O . SER A 1 279 ? -25.584 -16.848 16.422 1.00 85.50 279 SER A O 1
ATOM 2193 N N . ARG A 1 280 ? -23.754 -17.766 15.510 1.00 84.00 280 ARG A N 1
ATOM 2194 C CA . ARG A 1 280 ? -24.521 -18.770 14.750 1.00 84.00 280 ARG A CA 1
ATOM 2195 C C . ARG A 1 280 ? -25.365 -19.672 15.661 1.00 84.00 280 ARG A C 1
ATOM 2197 O O . ARG A 1 280 ? -26.369 -20.211 15.206 1.00 84.00 280 ARG A O 1
ATOM 2204 N N . THR A 1 281 ? -24.956 -19.841 16.920 1.00 84.88 281 THR A N 1
ATOM 2205 C CA . THR A 1 281 ? -25.673 -20.611 17.947 1.00 84.88 281 THR A CA 1
ATOM 2206 C C . THR A 1 281 ? -26.680 -19.779 18.739 1.00 84.88 281 THR A C 1
ATOM 2208 O O . THR A 1 281 ? -27.657 -20.330 19.237 1.00 84.88 281 THR A O 1
ATOM 2211 N N . THR A 1 282 ? -26.467 -18.465 18.839 1.00 89.81 282 THR A N 1
AT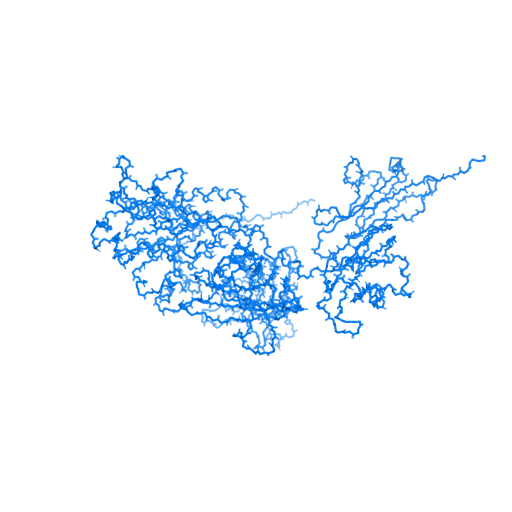OM 2212 C CA . THR A 1 282 ? -27.332 -17.512 19.553 1.00 89.81 282 THR A CA 1
ATOM 2213 C C . THR A 1 282 ? -27.534 -16.254 18.697 1.00 89.81 282 THR A C 1
ATOM 2215 O O . THR A 1 282 ? -26.855 -15.249 18.917 1.00 89.81 282 THR A O 1
ATOM 2218 N N . PRO A 1 283 ? -28.413 -16.301 17.676 1.00 91.12 283 PRO A N 1
ATOM 2219 C CA . PRO A 1 283 ? -28.650 -15.154 16.803 1.00 91.12 283 PRO A CA 1
ATOM 2220 C C . PRO A 1 283 ? -29.268 -13.980 17.569 1.00 91.12 283 PRO A C 1
ATOM 2222 O O . PRO A 1 283 ? -30.128 -14.192 18.425 1.00 91.12 283 PRO A O 1
ATOM 2225 N N . ALA A 1 284 ? -28.892 -12.748 17.222 1.00 93.25 284 ALA A N 1
ATOM 2226 C CA . ALA A 1 284 ? -29.592 -11.561 17.709 1.00 93.25 284 ALA A CA 1
ATOM 2227 C C . ALA A 1 284 ? -30.886 -11.376 16.910 1.00 93.25 284 ALA A C 1
ATOM 2229 O O . ALA A 1 284 ? -30.861 -11.344 15.677 1.00 93.25 284 ALA A O 1
ATOM 2230 N N . GLU A 1 285 ? -32.021 -11.277 17.597 1.00 95.50 285 GLU A N 1
ATOM 2231 C CA . GLU A 1 285 ? -33.341 -11.254 16.969 1.00 95.50 285 GLU A CA 1
ATOM 2232 C C . GLU A 1 285 ? -34.053 -9.929 17.199 1.00 95.50 285 GLU A C 1
ATOM 2234 O O . GLU A 1 285 ? -34.172 -9.453 18.326 1.00 95.50 285 GLU A O 1
ATOM 2239 N N . PHE A 1 286 ? -34.580 -9.363 16.118 1.00 96.44 286 PHE A N 1
ATOM 2240 C CA . PHE A 1 286 ? -35.238 -8.069 16.120 1.00 96.44 286 PHE A CA 1
ATOM 2241 C C . PHE A 1 286 ? -36.631 -8.193 15.516 1.00 96.44 286 PHE A C 1
ATOM 2243 O O . PHE A 1 286 ? -36.813 -8.662 14.389 1.00 96.44 286 PHE A O 1
ATOM 2250 N N . GLU A 1 287 ? -37.638 -7.760 16.267 1.00 96.31 287 GLU A N 1
ATOM 2251 C CA . GLU A 1 287 ? -39.006 -7.701 15.769 1.00 96.31 287 GLU A CA 1
ATOM 2252 C C . GLU A 1 287 ? -39.161 -6.543 14.778 1.00 96.31 287 GLU A C 1
ATOM 2254 O O . GLU A 1 287 ? -38.949 -5.381 15.116 1.00 96.31 287 GLU A O 1
ATOM 2259 N N . CYS A 1 288 ? -39.597 -6.835 13.552 1.00 93.69 288 CYS A N 1
ATOM 2260 C CA . CYS A 1 288 ? -39.921 -5.793 12.586 1.00 93.69 288 CYS A CA 1
ATOM 2261 C C . CYS A 1 288 ? -41.261 -5.147 12.942 1.00 93.69 288 CYS A C 1
ATOM 2263 O O . CYS A 1 288 ? -42.309 -5.787 12.844 1.00 93.69 288 CYS A O 1
ATOM 2265 N N . VAL A 1 289 ? -41.265 -3.855 13.268 1.00 95.31 289 VAL A N 1
ATOM 2266 C CA . VAL A 1 289 ? -42.480 -3.136 13.670 1.00 95.31 289 VAL A CA 1
ATOM 2267 C C . VAL A 1 289 ? -42.969 -2.221 12.553 1.00 95.31 289 VAL A C 1
ATOM 2269 O O . VAL A 1 289 ? -42.247 -1.374 12.037 1.00 95.31 289 VAL A O 1
ATOM 2272 N N . ASN A 1 290 ? -44.241 -2.347 12.182 1.00 93.50 290 ASN A N 1
ATOM 2273 C CA . ASN A 1 290 ? -44.903 -1.417 11.274 1.00 93.50 290 ASN A CA 1
ATOM 2274 C C . ASN A 1 290 ? -45.781 -0.441 12.058 1.00 93.50 290 ASN A C 1
ATOM 2276 O O . ASN A 1 290 ? -46.881 -0.798 12.488 1.00 93.50 290 ASN A O 1
ATOM 2280 N N . MET A 1 291 ? -45.337 0.810 12.190 1.00 90.94 291 MET A N 1
ATOM 2281 C CA . MET A 1 291 ? -46.051 1.823 12.980 1.00 90.94 291 MET A CA 1
ATOM 2282 C C . MET A 1 291 ? -47.488 2.065 12.495 1.00 90.94 291 MET A C 1
ATOM 2284 O O . MET A 1 291 ? -48.391 2.241 13.310 1.00 90.94 291 MET A O 1
ATOM 2288 N N . LYS A 1 292 ? -47.759 1.967 11.182 1.00 89.81 292 LYS A N 1
ATOM 2289 C CA . LYS A 1 292 ? -49.128 2.102 10.648 1.00 89.81 292 LYS A CA 1
ATOM 2290 C C . LYS A 1 292 ? -50.045 0.957 11.092 1.00 89.81 292 LYS A C 1
ATOM 2292 O O . LYS A 1 292 ? -51.239 1.184 11.262 1.00 89.81 292 LYS A O 1
ATOM 2297 N N . LYS A 1 293 ? -49.520 -0.265 11.255 1.00 88.69 293 LYS A N 1
ATOM 2298 C CA . LYS A 1 293 ? -50.288 -1.413 11.771 1.00 88.69 293 LYS A CA 1
ATOM 2299 C C . LYS A 1 293 ? -50.439 -1.351 13.288 1.00 88.69 293 LYS A C 1
ATOM 2301 O O . LYS A 1 293 ? -51.552 -1.540 13.773 1.00 88.69 293 LYS A O 1
ATOM 2306 N N . LYS A 1 294 ? -49.360 -1.021 14.005 1.00 88.75 294 LYS A N 1
ATOM 2307 C CA . LYS A 1 294 ? -49.353 -0.869 15.467 1.00 88.75 294 LYS A CA 1
ATOM 2308 C C . LYS A 1 294 ? -50.377 0.170 15.927 1.00 88.75 294 LYS A C 1
ATOM 2310 O O . LYS A 1 294 ? -51.184 -0.124 16.797 1.00 88.75 294 LYS A O 1
ATOM 2315 N N . ASN A 1 295 ? -50.441 1.321 15.255 1.00 89.19 295 ASN A N 1
ATOM 2316 C CA . ASN A 1 295 ? -51.394 2.387 15.586 1.00 89.19 295 ASN A CA 1
ATOM 2317 C C . ASN A 1 295 ? -52.860 2.039 15.259 1.00 89.19 295 ASN A C 1
ATOM 2319 O O . ASN A 1 295 ? -53.765 2.695 15.761 1.00 89.19 295 ASN A O 1
ATOM 2323 N N . LYS A 1 296 ? -53.115 1.039 14.401 1.00 90.31 296 LYS A N 1
ATOM 2324 C CA . LYS A 1 296 ? -54.473 0.623 13.998 1.00 90.31 296 LYS A CA 1
ATOM 2325 C C . LYS A 1 296 ? -55.011 -0.567 14.789 1.00 90.31 296 LYS A C 1
ATOM 2327 O O . LYS A 1 296 ? -56.220 -0.774 14.807 1.00 90.31 296 LYS A O 1
ATOM 2332 N N . ASN A 1 297 ? -54.143 -1.388 15.377 1.00 87.75 297 ASN A N 1
ATOM 2333 C CA . ASN A 1 297 ? -54.540 -2.620 16.047 1.00 87.75 297 ASN A CA 1
ATOM 2334 C C . ASN A 1 297 ? -53.684 -2.870 17.292 1.00 87.75 297 ASN A C 1
ATOM 2336 O O . ASN A 1 297 ? -52.549 -3.324 17.182 1.00 87.75 297 ASN A O 1
ATOM 2340 N N . ASN A 1 298 ? -54.276 -2.699 18.474 1.00 81.62 298 ASN A N 1
ATOM 2341 C CA . ASN A 1 298 ? -53.601 -2.935 19.755 1.00 81.62 298 ASN A CA 1
ATOM 2342 C C . ASN A 1 298 ? -53.188 -4.404 19.985 1.00 81.62 298 ASN A C 1
ATOM 2344 O O . ASN A 1 298 ? -52.390 -4.671 20.876 1.00 81.62 298 ASN A O 1
ATOM 2348 N N . LYS A 1 299 ? -53.708 -5.367 19.203 1.00 88.25 299 LYS A N 1
ATOM 2349 C CA . LYS A 1 299 ? -53.290 -6.785 19.240 1.00 88.25 299 LYS A CA 1
ATOM 2350 C C . LYS A 1 299 ? -52.145 -7.111 18.269 1.00 88.25 299 LYS A C 1
ATOM 2352 O O . LYS A 1 299 ? -51.740 -8.269 18.182 1.00 88.25 299 LYS A O 1
ATOM 2357 N N . TYR A 1 300 ? -51.665 -6.140 17.491 1.00 89.12 300 TYR A N 1
ATOM 2358 C CA . TYR A 1 300 ? -50.525 -6.328 16.595 1.00 89.12 300 TYR A CA 1
ATOM 2359 C C . TYR A 1 300 ? -49.255 -6.619 17.404 1.00 89.12 300 TYR A C 1
ATOM 2361 O O . TYR A 1 300 ? -48.936 -5.880 18.331 1.00 89.12 300 TYR A O 1
ATOM 2369 N N . LYS A 1 301 ? -48.539 -7.689 17.036 1.00 88.06 301 LYS A N 1
ATOM 2370 C CA . LYS A 1 301 ? -47.262 -8.065 17.658 1.00 88.06 301 LYS A CA 1
ATOM 2371 C C . LYS A 1 301 ? -46.084 -7.518 16.853 1.00 88.06 301 LYS A C 1
ATOM 2373 O O . LYS A 1 301 ? -45.426 -6.587 17.292 1.00 88.06 301 LYS A O 1
ATOM 2378 N N . ASN A 1 302 ? -45.880 -8.040 15.647 1.00 93.31 302 ASN A N 1
ATOM 2379 C CA . ASN A 1 302 ? -44.819 -7.626 14.732 1.00 93.31 302 ASN A CA 1
ATOM 2380 C C . ASN A 1 302 ? -45.191 -7.992 13.277 1.00 93.31 302 ASN A C 1
ATOM 2382 O O . ASN A 1 302 ? -46.245 -8.580 13.023 1.00 93.31 302 ASN A O 1
ATOM 2386 N N . SER A 1 303 ? -44.348 -7.595 12.323 1.00 94.69 303 SER A N 1
ATOM 2387 C CA . SER A 1 303 ? -44.441 -7.906 10.888 1.00 94.69 303 SER A CA 1
ATOM 2388 C C . SER A 1 303 ? -43.440 -8.994 10.466 1.00 94.69 303 SER A C 1
ATOM 2390 O O . SER A 1 303 ? -43.053 -9.038 9.295 1.00 94.69 303 SER A O 1
ATOM 2392 N N . GLY A 1 304 ? -42.987 -9.816 11.416 1.00 95.56 304 GLY A N 1
ATOM 2393 C CA . GLY A 1 304 ? -41.903 -10.787 11.275 1.00 95.56 304 GLY A CA 1
ATOM 2394 C C . GLY A 1 304 ? -40.681 -10.445 12.130 1.00 95.56 304 GLY A C 1
ATOM 2395 O O . GLY A 1 304 ? -40.636 -9.403 12.787 1.00 95.56 304 GLY A O 1
ATOM 2396 N N . ILE A 1 305 ? -39.701 -11.348 12.131 1.00 97.19 305 ILE A N 1
ATOM 2397 C CA . ILE A 1 305 ? -38.469 -11.252 12.927 1.00 97.19 305 ILE A CA 1
ATOM 2398 C C . ILE A 1 305 ? -37.273 -11.314 11.982 1.00 97.19 305 ILE A C 1
ATOM 2400 O O . ILE A 1 305 ? -37.208 -12.219 11.149 1.00 97.19 305 ILE A O 1
ATOM 2404 N N . VAL A 1 306 ? -36.337 -10.378 12.123 1.00 97.50 306 VAL A N 1
ATOM 2405 C CA . VAL A 1 306 ? -35.020 -10.409 11.476 1.00 97.50 306 VAL A CA 1
ATOM 2406 C C . VAL A 1 306 ? -34.009 -10.949 12.481 1.00 97.50 306 VAL A C 1
ATOM 2408 O O . VAL A 1 306 ? -33.930 -10.463 13.605 1.00 97.50 306 VAL A O 1
ATOM 2411 N N . SER A 1 307 ? -33.247 -11.959 12.079 1.00 96.31 307 SER A N 1
ATOM 2412 C CA . SER A 1 307 ? -32.229 -12.620 12.888 1.00 96.31 307 SER A CA 1
ATOM 2413 C C . SER A 1 307 ? -30.856 -12.399 12.273 1.00 96.31 307 SER A C 1
ATOM 2415 O O . SER A 1 307 ? -30.593 -12.807 11.140 1.00 96.31 307 SER A O 1
ATOM 2417 N N . VAL A 1 308 ? -29.962 -11.782 13.034 1.00 95.81 308 VAL A N 1
ATOM 2418 C CA . VAL A 1 308 ? -28.551 -11.642 12.680 1.00 95.81 308 VAL A CA 1
ATOM 2419 C C . VAL A 1 308 ? -27.816 -12.839 13.267 1.00 95.81 308 VAL A C 1
ATOM 2421 O O . VAL A 1 308 ? -27.762 -13.008 14.481 1.00 95.81 308 VAL A O 1
ATOM 2424 N N . LYS A 1 309 ? -27.308 -13.715 12.399 1.00 92.50 309 LYS A N 1
ATOM 2425 C CA . LYS A 1 309 ? -26.582 -14.943 12.766 1.00 92.50 309 LYS A CA 1
ATOM 2426 C C . LYS A 1 309 ? -25.099 -14.705 12.994 1.00 92.50 309 LYS A C 1
ATOM 2428 O O . LYS A 1 309 ? -24.460 -15.452 13.726 1.00 92.50 309 LYS A O 1
ATOM 2433 N N . LEU A 1 310 ? -24.543 -13.712 12.315 1.00 91.25 310 LEU A N 1
ATOM 2434 C CA . LEU A 1 310 ? -23.152 -13.317 12.446 1.00 91.25 310 LEU A CA 1
ATOM 2435 C C . LEU A 1 310 ? -23.071 -11.806 12.285 1.00 91.25 310 LEU A C 1
ATOM 2437 O O . LEU A 1 310 ? -23.612 -11.266 11.319 1.00 91.25 310 LEU A O 1
ATOM 2441 N N . CYS A 1 311 ? -22.382 -11.161 13.218 1.00 90.75 311 CYS A N 1
ATOM 2442 C CA . CYS A 1 311 ? -21.948 -9.778 13.121 1.00 90.75 311 CYS A CA 1
ATOM 2443 C C . CYS A 1 311 ? -20.510 -9.711 13.637 1.00 90.75 311 CYS A C 1
ATOM 2445 O O . CYS A 1 311 ? -20.273 -9.612 14.837 1.00 90.75 311 CYS A O 1
ATOM 2447 N N . GLU A 1 312 ? -19.546 -9.828 12.731 1.00 90.06 312 GLU A N 1
ATOM 2448 C CA . GLU A 1 312 ? -18.124 -9.873 13.076 1.00 90.06 312 GLU A CA 1
ATOM 2449 C C . GLU A 1 312 ? -17.433 -8.605 12.576 1.00 90.06 312 GLU A C 1
ATOM 2451 O O . GLU A 1 312 ? -17.464 -8.304 11.381 1.00 90.06 312 GLU A O 1
ATOM 2456 N N . ILE A 1 313 ? -16.788 -7.868 13.479 1.00 88.06 313 ILE A N 1
ATOM 2457 C CA . ILE A 1 313 ? -15.919 -6.755 13.098 1.00 88.06 313 ILE A CA 1
ATOM 2458 C C . ILE A 1 313 ? -14.577 -7.346 12.684 1.00 88.06 313 ILE A C 1
ATOM 2460 O O . ILE A 1 313 ? -13.865 -7.934 13.495 1.00 88.06 313 ILE A O 1
ATOM 2464 N N . VAL A 1 314 ? -14.222 -7.169 11.417 1.00 86.06 314 VAL A N 1
ATOM 2465 C CA . VAL A 1 314 ? -12.931 -7.591 10.883 1.00 86.06 314 VAL A CA 1
ATOM 2466 C C . VAL A 1 314 ? -12.148 -6.396 10.385 1.00 86.06 314 VAL A C 1
ATOM 2468 O O . VAL A 1 314 ? -12.709 -5.390 9.958 1.00 86.06 314 VAL A O 1
ATOM 2471 N N . LYS A 1 315 ? -10.827 -6.528 10.399 1.00 83.94 315 LYS A N 1
ATOM 2472 C CA . LYS A 1 315 ? -9.943 -5.582 9.732 1.00 83.94 315 LYS A CA 1
ATOM 2473 C C . LYS A 1 315 ? -9.800 -5.977 8.265 1.00 83.94 315 LYS A C 1
ATOM 2475 O O . LYS A 1 315 ? -9.436 -7.116 7.967 1.00 83.94 315 LYS A O 1
ATOM 2480 N N . GLU A 1 316 ? -10.085 -5.051 7.360 1.00 85.12 316 GLU A N 1
ATOM 2481 C CA . GLU A 1 316 ? -9.729 -5.172 5.948 1.00 85.12 316 GLU A CA 1
ATOM 2482 C C . GLU A 1 316 ? -8.467 -4.379 5.665 1.00 85.12 316 GLU A C 1
ATOM 2484 O O . GLU A 1 316 ? -8.373 -3.208 6.014 1.00 85.12 316 GLU A O 1
ATOM 2489 N N . TYR A 1 317 ? -7.483 -5.037 5.062 1.00 89.12 317 TYR A N 1
ATOM 2490 C CA . TYR A 1 317 ? -6.213 -4.407 4.747 1.00 89.12 317 TYR A CA 1
ATOM 2491 C C . TYR A 1 317 ? -6.294 -3.713 3.380 1.00 89.12 317 TYR A C 1
ATOM 2493 O O . TYR A 1 317 ? -6.801 -4.293 2.413 1.00 89.12 317 TYR A O 1
ATOM 2501 N N . THR A 1 318 ? -5.838 -2.462 3.332 1.00 89.88 318 THR A N 1
ATOM 2502 C CA . THR A 1 318 ? -5.712 -1.633 2.126 1.00 89.88 318 THR A CA 1
ATOM 2503 C C . THR A 1 318 ? -4.375 -1.900 1.438 1.00 89.88 318 THR A C 1
ATOM 2505 O O . THR A 1 318 ? -3.497 -2.561 1.991 1.00 89.88 318 THR A O 1
ATOM 2508 N N . PHE A 1 319 ? -4.187 -1.342 0.244 1.00 92.38 319 PHE A N 1
ATOM 2509 C CA . PHE A 1 319 ? -2.914 -1.407 -0.473 1.00 92.38 319 PHE A CA 1
ATOM 2510 C C . PHE A 1 319 ? -1.739 -0.925 0.390 1.00 92.38 319 PHE A C 1
ATOM 2512 O O . PHE A 1 319 ? -0.755 -1.642 0.575 1.00 92.38 319 PHE A O 1
ATOM 2519 N N . LEU A 1 320 ? -1.883 0.258 0.990 1.00 92.06 320 LEU A N 1
ATOM 2520 C CA . LEU A 1 320 ? -0.861 0.846 1.846 1.00 92.06 320 LEU A CA 1
ATOM 2521 C C . LEU A 1 320 ? -0.614 0.034 3.127 1.00 92.06 320 LEU A C 1
ATOM 2523 O O . LEU A 1 320 ? 0.512 0.052 3.615 1.00 92.06 320 LEU A O 1
ATOM 2527 N N . ASP A 1 321 ? -1.581 -0.747 3.638 1.00 91.56 321 ASP A N 1
ATOM 2528 C CA . ASP A 1 321 ? -1.281 -1.680 4.735 1.00 91.56 321 ASP A CA 1
ATOM 2529 C C . ASP A 1 321 ? -0.244 -2.724 4.339 1.00 91.56 321 ASP A C 1
ATOM 2531 O O . ASP A 1 321 ? 0.627 -3.057 5.141 1.00 91.56 321 ASP A O 1
ATOM 2535 N N . TYR A 1 322 ? -0.366 -3.276 3.132 1.00 93.81 322 TYR A N 1
ATOM 2536 C CA . TYR A 1 322 ? 0.571 -4.274 2.635 1.00 93.81 322 TYR A CA 1
ATOM 2537 C C . TYR A 1 322 ? 1.939 -3.639 2.391 1.00 93.81 322 TYR A C 1
ATOM 2539 O O . TYR A 1 322 ? 2.936 -4.165 2.883 1.00 93.81 322 TYR A O 1
ATOM 2547 N N . ILE A 1 323 ? 1.981 -2.478 1.731 1.00 93.75 323 ILE A N 1
ATOM 2548 C CA . ILE A 1 323 ? 3.215 -1.725 1.466 1.00 93.75 323 ILE A CA 1
ATOM 2549 C C . ILE A 1 323 ? 3.929 -1.330 2.770 1.00 93.75 323 ILE A C 1
ATOM 2551 O O . ILE A 1 323 ? 5.053 -1.766 3.010 1.00 93.75 323 ILE A O 1
ATOM 2555 N N . MET A 1 324 ? 3.263 -0.606 3.678 1.00 91.06 324 MET A N 1
ATOM 2556 C CA . MET A 1 324 ? 3.827 -0.224 4.987 1.00 91.06 324 MET A CA 1
ATOM 2557 C C . MET A 1 324 ? 4.115 -1.439 5.883 1.00 91.06 324 MET A C 1
ATOM 2559 O O . MET A 1 324 ? 4.915 -1.367 6.823 1.00 91.06 324 MET A O 1
ATOM 2563 N N . GLY A 1 325 ? 3.441 -2.559 5.614 1.00 90.50 325 GLY A N 1
ATOM 2564 C CA . GLY A 1 325 ? 3.661 -3.849 6.252 1.00 90.50 325 GLY A CA 1
ATOM 2565 C C . GLY A 1 325 ? 4.902 -4.590 5.751 1.00 90.50 325 GLY A C 1
ATOM 2566 O O . GLY A 1 325 ? 5.261 -5.598 6.361 1.00 90.50 325 GLY A O 1
ATOM 2567 N N . GLY A 1 326 ? 5.573 -4.090 4.708 1.00 90.94 326 GLY A N 1
ATOM 2568 C CA . GLY A 1 326 ? 6.802 -4.643 4.139 1.00 90.94 326 GLY A CA 1
ATOM 2569 C C . GLY A 1 326 ? 6.622 -5.433 2.840 1.00 90.94 326 GLY A C 1
ATOM 2570 O O . GLY A 1 326 ? 7.534 -6.171 2.478 1.00 90.94 326 GLY A O 1
ATOM 2571 N N . CYS A 1 327 ? 5.474 -5.325 2.165 1.00 94.12 327 CYS A N 1
ATOM 2572 C CA . CYS A 1 327 ? 5.289 -5.884 0.826 1.00 94.12 327 CYS A CA 1
ATOM 2573 C C . CYS A 1 327 ? 6.099 -5.089 -0.204 1.00 94.12 327 CYS A C 1
ATOM 2575 O O . CYS A 1 327 ? 6.010 -3.862 -0.240 1.00 94.12 327 CYS A O 1
ATOM 2577 N N . GLN A 1 328 ? 6.832 -5.791 -1.063 1.00 93.00 328 GLN A N 1
ATOM 2578 C CA . GLN A 1 328 ? 7.604 -5.224 -2.165 1.00 93.00 328 GLN A CA 1
ATOM 2579 C C . GLN A 1 328 ? 6.888 -5.445 -3.495 1.00 93.00 328 GLN A C 1
ATOM 2581 O O . GLN A 1 328 ? 6.262 -6.490 -3.701 1.00 93.00 328 GLN A O 1
ATOM 2586 N N . LEU A 1 329 ? 6.977 -4.455 -4.385 1.00 95.12 329 LEU A N 1
ATOM 2587 C CA . LEU A 1 329 ? 6.491 -4.555 -5.757 1.00 95.12 329 LEU A CA 1
ATOM 2588 C C . LEU A 1 329 ? 7.681 -4.768 -6.696 1.00 95.12 329 LEU A C 1
ATOM 2590 O O . LEU A 1 329 ? 8.374 -3.816 -7.034 1.00 95.12 329 LEU A O 1
ATOM 2594 N N . HIS A 1 330 ? 7.895 -6.006 -7.134 1.00 95.12 330 HIS A N 1
ATOM 2595 C CA . HIS A 1 330 ? 8.945 -6.349 -8.088 1.00 95.12 330 HIS A CA 1
ATOM 2596 C C . HIS A 1 330 ? 8.529 -5.931 -9.492 1.00 95.12 330 HIS A C 1
ATOM 2598 O O . HIS A 1 330 ? 7.560 -6.465 -10.040 1.00 95.12 330 HIS A O 1
ATOM 2604 N N . PHE A 1 331 ? 9.257 -4.985 -10.077 1.00 95.94 331 PHE A N 1
ATOM 2605 C CA . PHE A 1 331 ? 8.928 -4.422 -11.384 1.00 95.94 331 PHE A CA 1
ATOM 2606 C C . PHE A 1 331 ? 9.768 -5.037 -12.507 1.00 95.94 331 PHE A C 1
ATOM 2608 O O . PHE A 1 331 ? 10.997 -5.014 -12.464 1.00 95.94 331 PHE A O 1
ATOM 2615 N N . ILE A 1 332 ? 9.094 -5.574 -13.526 1.00 97.69 332 ILE A N 1
ATOM 2616 C CA . ILE A 1 332 ? 9.700 -6.231 -14.687 1.00 97.69 332 ILE A CA 1
ATOM 2617 C C . ILE A 1 332 ? 9.228 -5.528 -15.954 1.00 97.69 332 ILE A C 1
ATOM 2619 O O . ILE A 1 332 ? 8.034 -5.285 -16.123 1.00 97.69 332 ILE A O 1
ATOM 2623 N N . VAL A 1 333 ? 10.155 -5.241 -16.865 1.00 98.19 333 VAL A N 1
ATOM 2624 C CA . VAL A 1 333 ? 9.861 -4.589 -18.148 1.00 98.19 333 VAL A CA 1
ATOM 2625 C C . VAL A 1 333 ? 10.075 -5.573 -19.293 1.00 98.19 333 VAL A C 1
ATOM 2627 O O . VAL A 1 333 ? 11.100 -6.245 -19.353 1.00 98.19 333 VAL A O 1
ATOM 2630 N N . ALA A 1 334 ? 9.126 -5.635 -20.219 1.00 98.25 334 ALA A N 1
ATOM 2631 C CA . ALA A 1 334 ? 9.177 -6.426 -21.437 1.00 98.25 334 ALA A CA 1
ATOM 2632 C C . ALA A 1 334 ? 8.906 -5.527 -22.648 1.00 98.25 334 ALA A C 1
ATOM 2634 O O . ALA A 1 334 ? 7.852 -4.896 -22.750 1.00 98.25 334 ALA A O 1
ATOM 2635 N N . VAL A 1 335 ? 9.873 -5.464 -23.557 1.00 98.00 335 VAL A N 1
ATOM 2636 C CA . VAL A 1 335 ? 9.850 -4.601 -24.737 1.00 98.00 335 VAL A CA 1
ATOM 2637 C C . VAL A 1 335 ? 9.681 -5.449 -25.988 1.00 98.00 335 VAL A C 1
ATOM 2639 O O . VAL A 1 335 ? 10.488 -6.338 -26.268 1.00 98.00 335 VAL A O 1
ATOM 2642 N N . ASP A 1 336 ? 8.635 -5.149 -26.743 1.00 97.19 336 ASP A N 1
ATOM 2643 C CA . ASP A 1 336 ? 8.428 -5.685 -28.079 1.00 97.19 336 ASP A CA 1
ATOM 2644 C C . ASP A 1 336 ? 9.524 -5.176 -29.017 1.00 97.19 336 ASP A C 1
ATOM 2646 O O . ASP A 1 336 ? 9.758 -3.976 -29.107 1.00 97.19 336 ASP A O 1
ATOM 2650 N N . LEU A 1 337 ? 10.222 -6.100 -29.673 1.00 96.81 337 LEU A N 1
ATOM 2651 C CA . LEU A 1 337 ? 11.269 -5.837 -30.656 1.00 96.81 337 LEU A CA 1
ATOM 2652 C C . LEU A 1 337 ? 10.927 -6.523 -31.989 1.00 96.81 337 LEU A C 1
ATOM 2654 O O . LEU A 1 337 ? 11.805 -7.006 -32.708 1.00 96.81 337 LEU A O 1
ATOM 2658 N N . THR A 1 338 ? 9.639 -6.604 -32.321 1.00 95.94 338 THR A N 1
ATOM 2659 C CA . THR A 1 338 ? 9.164 -7.162 -33.587 1.00 95.94 338 THR A CA 1
ATOM 2660 C C . THR A 1 338 ? 9.282 -6.174 -34.745 1.00 95.94 338 THR A C 1
ATOM 2662 O O . THR A 1 338 ? 9.353 -4.953 -34.594 1.00 95.94 338 THR A O 1
ATOM 2665 N N . LYS A 1 339 ? 9.303 -6.726 -35.957 1.00 94.56 339 LYS A N 1
ATOM 2666 C CA . LYS A 1 339 ? 9.506 -6.035 -37.230 1.00 94.56 339 LYS A CA 1
ATOM 2667 C C . LYS A 1 339 ? 8.406 -5.019 -37.556 1.00 94.56 339 LYS A C 1
ATOM 2669 O O . LYS A 1 339 ? 8.663 -4.117 -38.352 1.00 94.56 339 LYS A O 1
ATOM 2674 N N . SER A 1 340 ? 7.208 -5.144 -36.979 1.00 93.56 340 SER A N 1
ATOM 2675 C CA . SER A 1 340 ? 6.109 -4.178 -37.162 1.00 93.56 340 SER A CA 1
ATOM 2676 C C . SER A 1 340 ? 6.493 -2.758 -36.739 1.00 93.56 340 SER A C 1
ATOM 2678 O O . SER A 1 340 ? 6.045 -1.803 -37.373 1.00 93.56 340 SER A O 1
ATOM 2680 N N . ASN A 1 341 ? 7.437 -2.627 -35.802 1.00 94.62 341 ASN A N 1
ATOM 2681 C CA . ASN A 1 341 ? 7.962 -1.348 -35.325 1.00 94.62 341 ASN A CA 1
ATOM 2682 C C . ASN A 1 341 ? 8.786 -0.567 -36.365 1.00 94.62 341 ASN A C 1
ATOM 2684 O O . ASN A 1 341 ? 9.085 0.611 -36.151 1.00 94.62 341 ASN A O 1
ATOM 2688 N N . GLY A 1 342 ? 9.172 -1.199 -37.478 1.00 93.50 342 GLY A N 1
ATOM 2689 C CA . GLY A 1 342 ? 10.037 -0.609 -38.502 1.00 93.50 342 GLY A CA 1
ATOM 2690 C C . GLY A 1 342 ? 11.516 -0.561 -38.101 1.00 93.50 342 GLY A C 1
ATOM 2691 O O . GLY A 1 342 ? 11.874 -0.793 -36.952 1.00 93.50 342 GLY A O 1
ATOM 2692 N N . ASP A 1 343 ? 12.385 -0.263 -39.068 1.00 92.12 343 ASP A N 1
ATOM 2693 C CA . ASP A 1 343 ? 13.840 -0.195 -38.865 1.00 92.12 343 ASP A CA 1
ATOM 2694 C C . ASP A 1 343 ? 14.215 0.892 -37.835 1.00 92.12 343 ASP A C 1
ATOM 2696 O O . ASP A 1 343 ? 13.941 2.061 -38.111 1.00 92.12 343 ASP A O 1
ATOM 2700 N N . PRO A 1 344 ? 14.874 0.567 -36.701 1.00 92.50 344 PRO A N 1
ATOM 2701 C CA . PRO A 1 344 ? 15.254 1.543 -35.674 1.00 92.50 344 PRO A CA 1
ATOM 2702 C C . PRO A 1 344 ? 16.115 2.713 -36.169 1.00 92.50 344 PRO A C 1
ATOM 2704 O O . PRO A 1 344 ? 16.202 3.733 -35.486 1.00 92.50 344 PRO A O 1
ATOM 2707 N N . GLN A 1 345 ? 16.773 2.588 -37.328 1.00 89.94 345 GLN A N 1
ATOM 2708 C CA . GLN A 1 345 ? 17.530 3.684 -37.946 1.00 89.94 345 GLN A CA 1
ATOM 2709 C C . GLN A 1 345 ? 16.637 4.673 -38.710 1.00 89.94 345 GLN A C 1
ATOM 2711 O O . GLN A 1 345 ? 17.061 5.794 -38.998 1.00 89.94 345 GLN A O 1
ATOM 2716 N N . SER A 1 346 ? 15.408 4.273 -39.041 1.00 93.00 346 SER A N 1
ATOM 2717 C CA . SER A 1 346 ? 14.431 5.110 -39.728 1.00 93.00 346 SER A CA 1
ATOM 2718 C C . SER A 1 346 ? 13.727 6.051 -38.745 1.00 93.00 346 SER A C 1
ATOM 2720 O O . SER A 1 346 ? 13.198 5.570 -37.744 1.00 93.00 346 SER A O 1
ATOM 2722 N N . PRO A 1 347 ? 13.613 7.358 -39.047 1.00 90.69 347 PRO A N 1
ATOM 2723 C CA . PRO A 1 347 ? 12.825 8.301 -38.248 1.00 90.69 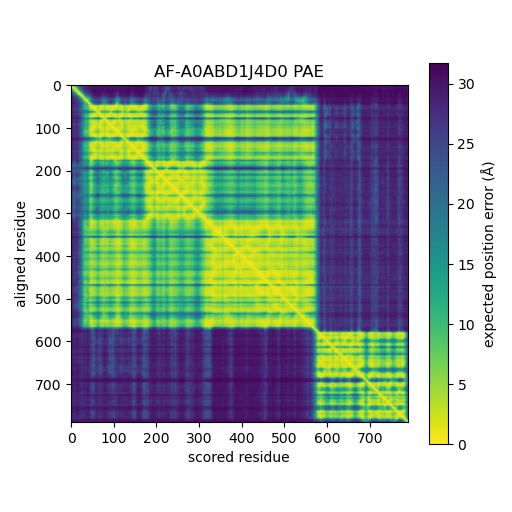347 PRO A CA 1
ATOM 2724 C C . PRO A 1 347 ? 11.346 7.927 -38.076 1.00 90.69 347 PRO A C 1
ATOM 2726 O O . PRO A 1 347 ? 10.716 8.374 -37.121 1.00 90.69 347 PRO A O 1
ATOM 2729 N N . ASP A 1 348 ? 10.798 7.108 -38.978 1.00 91.00 348 ASP A N 1
ATOM 2730 C CA . ASP A 1 348 ? 9.406 6.646 -38.921 1.00 91.00 348 ASP A CA 1
ATOM 2731 C C . ASP A 1 348 ? 9.210 5.432 -37.989 1.00 91.00 348 ASP A C 1
ATOM 2733 O O . ASP A 1 348 ? 8.078 5.011 -37.751 1.00 91.00 348 ASP A O 1
ATOM 2737 N N . SER A 1 349 ? 10.296 4.838 -37.476 1.00 94.19 349 SER A N 1
ATOM 2738 C CA . SER A 1 349 ? 10.223 3.689 -36.571 1.00 94.19 349 SER A CA 1
ATOM 2739 C C . SER A 1 349 ? 9.765 4.088 -35.174 1.00 94.19 349 SER A C 1
ATOM 2741 O O . SER A 1 349 ? 10.185 5.103 -34.617 1.00 94.19 349 SER A O 1
ATOM 2743 N N . LEU A 1 350 ? 8.977 3.216 -34.544 1.00 94.31 350 LEU A N 1
ATOM 2744 C CA . LEU A 1 350 ? 8.592 3.371 -33.141 1.00 94.31 350 LEU A CA 1
ATOM 2745 C C . LEU A 1 350 ? 9.779 3.184 -32.181 1.00 94.31 350 LEU A C 1
ATOM 2747 O O . LEU A 1 350 ? 9.738 3.692 -31.059 1.00 94.31 350 LEU A O 1
ATOM 2751 N N . HIS A 1 351 ? 10.852 2.522 -32.628 1.00 95.44 351 HIS A N 1
ATOM 2752 C CA . HIS A 1 351 ? 12.109 2.381 -31.889 1.00 95.44 351 HIS A CA 1
ATOM 2753 C C . HIS A 1 351 ? 13.142 3.462 -32.210 1.00 95.44 351 HIS A C 1
ATOM 2755 O O . HIS A 1 351 ? 14.223 3.442 -31.619 1.00 95.44 351 HIS A O 1
ATOM 2761 N N . TYR A 1 352 ? 12.842 4.417 -33.097 1.00 93.75 352 TYR A N 1
ATOM 2762 C CA . TYR A 1 352 ? 13.793 5.464 -33.458 1.00 93.75 352 TYR A CA 1
ATOM 2763 C C . TYR A 1 352 ? 14.284 6.216 -32.213 1.00 93.75 352 TYR A C 1
ATOM 2765 O O . TYR A 1 352 ? 13.491 6.738 -31.423 1.00 93.75 352 TYR A O 1
ATOM 2773 N N . ILE A 1 353 ? 15.601 6.251 -32.004 1.00 87.94 353 ILE A N 1
ATOM 2774 C CA . ILE A 1 353 ? 16.225 7.014 -30.917 1.00 87.94 353 ILE A CA 1
ATOM 2775 C C . ILE A 1 353 ? 16.648 8.361 -31.499 1.00 87.94 353 ILE A C 1
ATOM 2777 O O . ILE A 1 353 ? 17.756 8.513 -32.012 1.00 87.94 353 ILE A O 1
ATOM 2781 N N . SER A 1 354 ? 15.747 9.342 -31.444 1.00 81.69 354 SER A N 1
ATOM 2782 C CA . SER A 1 354 ? 16.060 10.693 -31.910 1.00 81.69 354 SER A CA 1
ATOM 2783 C C . SER A 1 354 ? 17.123 11.358 -31.019 1.00 81.69 354 SER A C 1
ATOM 2785 O O . SER A 1 354 ? 17.044 11.205 -29.798 1.00 81.69 354 SER A O 1
ATOM 2787 N N . PRO A 1 355 ? 18.055 12.154 -31.576 1.00 76.06 355 PRO A N 1
ATOM 2788 C CA . PRO A 1 355 ? 19.045 12.897 -30.789 1.00 76.06 355 PRO A CA 1
ATOM 2789 C C . PRO A 1 355 ? 18.441 13.868 -29.760 1.00 76.06 355 PRO A C 1
ATOM 2791 O O . PRO A 1 355 ? 19.020 14.060 -28.695 1.00 76.06 355 PRO A O 1
ATOM 2794 N N . ASP A 1 356 ? 17.267 14.434 -30.063 1.00 65.75 356 ASP A N 1
ATOM 2795 C CA . ASP A 1 356 ? 16.639 15.521 -29.296 1.00 65.75 356 ASP A CA 1
ATOM 2796 C C . ASP A 1 356 ? 15.337 15.105 -28.578 1.00 65.75 356 ASP A C 1
ATOM 2798 O O . ASP A 1 356 ? 14.616 15.952 -28.049 1.00 65.75 356 ASP A O 1
ATOM 2802 N N . GLY A 1 357 ? 14.992 13.813 -28.562 1.00 67.19 357 GLY A N 1
ATOM 2803 C CA . GLY A 1 357 ? 13.674 13.355 -28.106 1.00 67.19 357 GLY A CA 1
ATOM 2804 C C . GL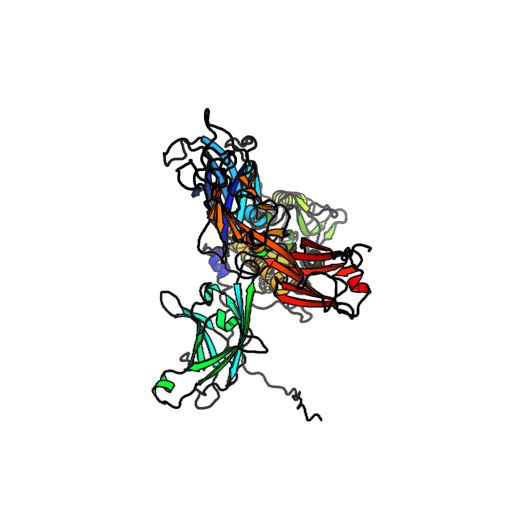Y A 1 357 ? 13.612 11.905 -27.625 1.00 67.19 357 GLY A C 1
ATOM 2805 O O . GLY A 1 357 ? 14.564 11.132 -27.740 1.00 67.19 357 GLY A O 1
ATOM 2806 N N . VAL A 1 358 ? 12.457 11.541 -27.065 1.00 82.06 358 VAL A N 1
ATOM 2807 C CA . VAL A 1 358 ? 12.129 10.197 -26.567 1.00 82.06 358 VAL A CA 1
ATOM 2808 C C . VAL A 1 358 ? 11.040 9.568 -27.434 1.00 82.06 358 VAL A C 1
ATOM 2810 O O . VAL A 1 358 ? 10.058 10.224 -27.774 1.00 82.06 358 VAL A O 1
ATOM 2813 N N . ASN A 1 359 ? 11.206 8.294 -27.794 1.00 90.44 359 ASN A N 1
ATOM 2814 C CA . ASN A 1 359 ? 10.149 7.523 -28.449 1.00 90.44 359 ASN A CA 1
ATOM 2815 C C . ASN A 1 359 ? 9.109 7.017 -27.436 1.00 90.44 359 ASN A C 1
ATOM 2817 O O . ASN A 1 359 ? 9.313 7.083 -26.223 1.00 90.44 359 ASN A O 1
ATOM 2821 N N . GLN A 1 360 ? 7.988 6.492 -27.938 1.00 91.06 360 GLN A N 1
ATOM 2822 C CA . GLN A 1 360 ? 6.858 6.079 -27.096 1.00 91.06 360 GLN A CA 1
ATOM 2823 C C . GLN A 1 360 ? 7.226 4.950 -26.119 1.00 91.06 360 GLN A C 1
ATOM 2825 O O . GLN A 1 360 ? 6.738 4.949 -24.990 1.00 91.06 360 GLN A O 1
ATOM 2830 N N . TYR A 1 361 ? 8.134 4.042 -26.503 1.00 93.94 361 TYR A N 1
ATOM 2831 C CA . TYR A 1 361 ? 8.668 3.014 -25.603 1.00 93.94 361 TYR A CA 1
ATOM 2832 C C . TYR A 1 361 ? 9.381 3.636 -24.399 1.00 93.94 361 TYR A C 1
ATOM 2834 O O . TYR A 1 361 ? 9.062 3.317 -23.255 1.00 93.94 361 TYR A O 1
ATOM 2842 N N . LEU A 1 362 ? 10.302 4.576 -24.639 1.00 91.81 362 LEU A N 1
ATOM 2843 C CA . LEU A 1 362 ? 11.009 5.288 -23.572 1.00 91.81 362 LEU A CA 1
ATOM 2844 C C . LEU A 1 362 ? 10.050 6.079 -22.680 1.00 91.81 362 LEU A C 1
ATOM 2846 O O . LEU A 1 362 ? 10.186 6.044 -21.458 1.00 91.81 362 LEU A O 1
ATOM 2850 N N . SER A 1 363 ? 9.068 6.765 -23.266 1.00 88.81 363 SER A N 1
ATOM 2851 C CA . SER A 1 363 ? 8.053 7.494 -22.502 1.00 88.81 363 SER A CA 1
ATOM 2852 C C . SER A 1 363 ? 7.240 6.570 -21.592 1.00 88.81 363 SER A C 1
ATOM 2854 O O . SER A 1 363 ? 7.002 6.919 -20.436 1.00 88.81 363 SER A O 1
ATOM 2856 N N . ALA A 1 364 ? 6.849 5.384 -22.067 1.00 90.31 364 ALA A N 1
ATOM 2857 C CA . ALA A 1 364 ? 6.133 4.399 -21.259 1.00 90.31 364 ALA A CA 1
ATOM 2858 C C . ALA A 1 364 ? 6.998 3.857 -20.105 1.00 90.31 364 ALA A C 1
ATOM 2860 O O . ALA A 1 364 ? 6.545 3.861 -18.959 1.00 90.31 364 ALA A O 1
ATOM 2861 N N . ILE A 1 365 ? 8.256 3.485 -20.381 1.00 92.38 365 ILE A N 1
ATOM 2862 C CA . ILE A 1 365 ? 9.219 3.026 -19.362 1.00 92.38 365 ILE A CA 1
ATOM 2863 C C . ILE A 1 365 ? 9.386 4.083 -18.264 1.00 92.38 365 ILE A C 1
ATOM 2865 O O . ILE A 1 365 ? 9.272 3.767 -17.080 1.00 92.38 365 ILE A O 1
ATOM 2869 N N . TRP A 1 366 ? 9.607 5.345 -18.641 1.00 88.88 366 TRP A N 1
ATOM 2870 C CA . TRP A 1 366 ? 9.787 6.435 -17.683 1.00 88.88 366 TRP A CA 1
ATOM 2871 C C . TRP A 1 366 ? 8.540 6.702 -16.843 1.00 88.88 366 TRP A C 1
ATOM 2873 O O . TRP A 1 366 ? 8.643 6.900 -15.635 1.00 88.88 366 TRP A O 1
ATOM 2883 N N . SER A 1 367 ? 7.364 6.725 -17.465 1.00 85.31 367 SER A N 1
ATOM 2884 C CA . SER A 1 367 ? 6.118 7.108 -16.786 1.00 85.31 367 SER A CA 1
ATOM 2885 C C . SER A 1 367 ? 5.692 6.086 -15.742 1.00 85.31 367 SER A C 1
ATOM 2887 O O . SER A 1 367 ? 5.329 6.457 -14.631 1.00 85.31 367 SER A O 1
ATOM 2889 N N . VAL A 1 368 ? 5.793 4.799 -16.071 1.00 88.56 368 VAL A N 1
ATOM 2890 C CA . VAL A 1 368 ? 5.451 3.713 -15.145 1.00 88.56 368 VAL A CA 1
ATOM 2891 C C . VAL A 1 368 ? 6.566 3.514 -14.119 1.00 88.56 368 VAL A C 1
ATOM 2893 O O . VAL A 1 368 ? 6.317 3.437 -12.915 1.00 88.56 368 VAL A O 1
ATOM 2896 N N . GLY A 1 369 ? 7.813 3.478 -14.592 1.00 90.94 369 GLY A N 1
ATOM 2897 C CA . GLY A 1 369 ? 8.970 3.155 -13.772 1.00 90.94 369 GLY A CA 1
ATOM 2898 C C . GLY A 1 369 ? 9.249 4.167 -12.663 1.00 90.94 369 GLY A C 1
ATOM 2899 O O . GLY A 1 369 ? 9.583 3.768 -11.550 1.00 90.94 369 GLY A O 1
ATOM 2900 N N . LEU A 1 370 ? 9.087 5.472 -12.921 1.00 89.38 370 LEU A N 1
ATOM 2901 C CA . LEU A 1 370 ? 9.351 6.504 -11.907 1.00 89.38 370 LEU A CA 1
ATOM 2902 C C . LEU A 1 370 ? 8.399 6.455 -10.716 1.00 89.38 370 LEU A C 1
ATOM 2904 O O . LEU A 1 370 ? 8.778 6.928 -9.647 1.00 89.38 370 LEU A O 1
ATOM 2908 N N . VAL A 1 371 ? 7.201 5.902 -10.900 1.00 89.62 371 VAL A N 1
ATOM 2909 C CA . VAL A 1 371 ? 6.230 5.722 -9.823 1.00 89.62 371 VAL A CA 1
ATOM 2910 C C . VAL A 1 371 ? 6.490 4.413 -9.084 1.00 89.62 371 VAL A C 1
ATOM 2912 O O . VAL A 1 371 ? 6.622 4.416 -7.862 1.00 89.62 371 VAL A O 1
ATOM 2915 N N . ILE A 1 372 ? 6.604 3.291 -9.807 1.00 89.62 372 ILE A N 1
ATOM 2916 C CA . ILE A 1 372 ? 6.722 1.967 -9.177 1.00 89.62 372 ILE A CA 1
ATOM 2917 C C . ILE A 1 372 ? 8.043 1.801 -8.413 1.00 89.62 372 ILE A C 1
ATOM 2919 O O . ILE A 1 372 ? 8.050 1.130 -7.381 1.00 89.62 372 ILE A O 1
ATOM 2923 N N . LYS A 1 373 ? 9.141 2.434 -8.853 1.00 90.62 373 LYS A N 1
ATOM 2924 C CA . LYS A 1 373 ? 10.467 2.264 -8.229 1.00 90.62 373 LYS A CA 1
ATOM 2925 C C . LYS A 1 373 ? 10.497 2.547 -6.724 1.00 90.62 373 LYS A C 1
ATOM 2927 O O . LYS A 1 373 ? 11.291 1.956 -6.007 1.00 90.62 373 LYS A O 1
ATOM 2932 N N . ASP A 1 374 ? 9.620 3.423 -6.233 1.00 91.38 374 ASP A N 1
ATOM 2933 C CA . ASP A 1 374 ? 9.577 3.791 -4.816 1.00 91.38 374 ASP A CA 1
ATOM 2934 C C . ASP A 1 374 ? 9.044 2.655 -3.916 1.00 91.38 374 ASP A C 1
ATOM 2936 O O . ASP A 1 374 ? 9.186 2.722 -2.693 1.00 91.38 374 ASP A O 1
ATOM 2940 N N . TYR A 1 375 ? 8.456 1.611 -4.512 1.00 91.56 375 TYR A N 1
ATOM 2941 C CA . TYR A 1 375 ? 7.893 0.428 -3.847 1.00 91.56 375 TYR A CA 1
ATOM 2942 C C . TYR A 1 375 ? 8.737 -0.840 -4.059 1.00 91.56 375 TYR A C 1
ATOM 2944 O O . TYR A 1 375 ? 8.359 -1.917 -3.591 1.00 91.56 375 TYR A O 1
ATOM 2952 N N . ASP A 1 376 ? 9.882 -0.701 -4.730 1.00 88.88 376 ASP A N 1
ATOM 2953 C CA . ASP A 1 376 ? 10.910 -1.726 -4.871 1.00 88.88 376 ASP A CA 1
ATOM 2954 C C . ASP A 1 376 ? 12.135 -1.325 -4.029 1.00 88.88 376 ASP A C 1
ATOM 2956 O O . ASP A 1 376 ? 12.662 -0.214 -4.132 1.00 88.88 376 ASP A O 1
ATOM 2960 N N . SER A 1 377 ? 12.573 -2.211 -3.134 1.00 84.50 377 SER A N 1
ATOM 2961 C CA . SER A 1 377 ? 13.620 -1.873 -2.166 1.00 84.50 377 SER A CA 1
ATOM 2962 C C . SER A 1 377 ? 15.037 -1.909 -2.736 1.00 84.50 377 SER A C 1
ATOM 2964 O O . SER A 1 377 ? 15.898 -1.179 -2.238 1.00 84.50 377 SER A O 1
ATOM 2966 N N . ASP A 1 378 ? 15.296 -2.737 -3.752 1.00 85.19 378 ASP A N 1
ATOM 2967 C CA . ASP A 1 378 ? 16.637 -2.903 -4.319 1.00 85.19 378 ASP A CA 1
ATOM 2968 C C . ASP A 1 378 ? 16.850 -2.039 -5.570 1.00 85.19 378 ASP A C 1
ATOM 2970 O O . ASP A 1 378 ? 17.993 -1.707 -5.903 1.00 85.19 378 ASP A O 1
ATOM 2974 N N . ASN A 1 379 ? 15.757 -1.575 -6.191 1.00 89.94 379 ASN A N 1
ATOM 2975 C CA . ASN A 1 379 ? 15.781 -0.801 -7.432 1.00 89.94 379 ASN A CA 1
ATOM 2976 C C . ASN A 1 379 ? 16.554 -1.525 -8.553 1.00 89.94 379 ASN A C 1
ATOM 2978 O O . ASN A 1 379 ? 17.241 -0.884 -9.359 1.00 89.94 379 ASN A O 1
ATOM 2982 N N . LEU A 1 380 ? 16.467 -2.856 -8.589 1.00 93.62 380 LEU A N 1
ATOM 2983 C CA . LEU A 1 380 ? 17.050 -3.727 -9.600 1.00 93.62 380 LEU A CA 1
ATOM 2984 C C . LEU A 1 380 ? 15.934 -4.313 -10.464 1.00 93.62 380 LEU A C 1
ATOM 2986 O O . LEU A 1 380 ? 15.303 -5.301 -10.109 1.00 93.62 380 LEU A O 1
ATOM 2990 N N . PHE A 1 381 ? 15.729 -3.741 -11.648 1.00 96.44 381 PHE A N 1
ATOM 2991 C CA . PHE A 1 381 ? 14.596 -4.078 -12.510 1.00 96.44 381 PHE A CA 1
ATOM 2992 C C . PHE A 1 381 ? 15.011 -5.025 -13.640 1.00 96.44 381 PHE A C 1
ATOM 2994 O O . PHE A 1 381 ? 15.789 -4.619 -14.511 1.00 96.44 381 PHE A O 1
ATOM 3001 N N . PRO A 1 382 ? 14.523 -6.279 -13.673 1.00 97.62 382 PRO A N 1
ATOM 3002 C CA . PRO A 1 382 ? 14.696 -7.154 -14.824 1.00 97.62 382 PRO A CA 1
ATOM 3003 C C . PRO A 1 382 ? 14.055 -6.550 -16.074 1.00 97.62 382 PRO A C 1
ATOM 3005 O O . PRO A 1 382 ? 12.889 -6.146 -16.054 1.00 97.62 382 PRO A O 1
ATOM 3008 N N . ALA A 1 383 ? 14.810 -6.512 -17.170 1.00 98.19 383 ALA A N 1
ATOM 3009 C CA . ALA A 1 383 ? 14.336 -5.968 -18.435 1.00 98.19 383 ALA A CA 1
ATOM 3010 C C . ALA A 1 383 ? 14.575 -6.956 -19.579 1.00 98.19 383 ALA A C 1
ATOM 3012 O O . ALA A 1 383 ? 15.706 -7.390 -19.816 1.00 98.19 383 ALA A O 1
ATOM 3013 N N . TYR A 1 384 ? 13.509 -7.285 -20.301 1.00 98.62 384 TYR A N 1
ATOM 3014 C CA . TYR A 1 384 ? 13.493 -8.285 -21.360 1.00 98.62 384 TYR A CA 1
ATOM 3015 C C . TYR A 1 384 ? 13.042 -7.690 -22.692 1.00 98.62 384 TYR A C 1
ATOM 3017 O O . TYR A 1 384 ? 12.220 -6.779 -22.738 1.00 98.62 384 TYR A O 1
ATOM 3025 N N . GLY A 1 385 ? 13.578 -8.232 -23.779 1.00 97.75 385 GLY A N 1
ATOM 3026 C CA . GLY A 1 385 ? 13.083 -8.057 -25.136 1.00 97.75 385 GLY A CA 1
ATOM 3027 C C . GLY A 1 385 ? 12.391 -9.327 -25.629 1.00 97.75 385 GLY A C 1
ATOM 3028 O O . GLY A 1 385 ? 12.695 -10.427 -25.156 1.00 97.75 385 GLY A O 1
ATOM 3029 N N . PHE A 1 386 ? 11.484 -9.197 -26.595 1.00 97.38 386 PHE A N 1
ATOM 3030 C CA . PHE A 1 386 ? 10.871 -10.339 -27.277 1.00 97.38 386 PHE A CA 1
ATOM 3031 C C . PHE A 1 386 ? 10.588 -10.043 -28.754 1.00 97.38 386 PHE A C 1
ATOM 3033 O O . PHE A 1 386 ? 10.371 -8.900 -29.139 1.00 97.38 386 PHE A O 1
ATOM 3040 N N . GLY A 1 387 ? 10.587 -11.086 -29.591 1.00 96.00 387 GLY A N 1
ATOM 3041 C CA . GLY A 1 387 ? 10.241 -10.977 -31.012 1.00 96.00 387 GLY A CA 1
ATOM 3042 C C . GLY A 1 387 ? 11.398 -10.579 -31.934 1.00 96.00 387 GLY A C 1
ATOM 3043 O O . GLY A 1 387 ? 11.158 -10.125 -33.050 1.00 96.00 387 GLY A O 1
ATOM 3044 N N . ALA A 1 388 ? 12.647 -10.777 -31.503 1.00 96.75 388 ALA A N 1
ATOM 3045 C CA . ALA A 1 388 ? 13.842 -10.422 -32.270 1.00 96.75 388 ALA A CA 1
ATOM 3046 C C . ALA A 1 388 ? 14.820 -11.595 -32.401 1.00 96.75 388 ALA A C 1
ATOM 3048 O O . ALA A 1 388 ? 14.874 -12.481 -31.546 1.00 96.75 388 ALA A O 1
ATOM 3049 N N . GLU A 1 389 ? 15.622 -11.593 -33.464 1.00 96.88 389 GLU A N 1
ATOM 3050 C CA . GLU A 1 389 ? 16.775 -12.483 -33.583 1.00 96.88 389 GLU A CA 1
ATOM 3051 C C . GLU A 1 389 ? 17.962 -11.901 -32.814 1.00 96.88 389 GLU A C 1
ATOM 3053 O O . GLU A 1 389 ? 18.339 -10.742 -33.013 1.00 96.88 389 GLU A O 1
ATOM 3058 N N . ILE A 1 390 ? 18.561 -12.721 -31.947 1.00 94.94 390 ILE A N 1
ATOM 3059 C CA . ILE A 1 390 ? 19.642 -12.291 -31.052 1.00 94.94 390 ILE A CA 1
ATOM 3060 C C . ILE A 1 390 ? 20.973 -13.002 -31.353 1.00 94.94 390 ILE A C 1
ATOM 3062 O O . ILE A 1 390 ? 20.985 -14.199 -31.679 1.00 94.94 390 ILE A O 1
ATOM 3066 N N . PRO A 1 391 ? 22.123 -12.318 -31.210 1.00 90.94 391 PRO A N 1
ATOM 3067 C CA . PRO A 1 391 ? 23.431 -12.951 -31.325 1.00 90.94 391 PRO A CA 1
ATOM 3068 C C . PRO A 1 391 ? 23.676 -13.963 -30.185 1.00 90.94 391 PRO A C 1
ATOM 3070 O O . PRO A 1 391 ? 23.041 -13.897 -29.133 1.00 90.94 391 PRO A O 1
ATOM 3073 N N . PRO A 1 392 ? 24.611 -14.918 -30.351 1.00 90.75 392 PRO A N 1
ATOM 3074 C CA . PRO A 1 392 ? 25.388 -15.196 -31.562 1.00 90.75 392 PRO A CA 1
ATOM 3075 C C . PRO A 1 392 ? 24.669 -16.140 -32.541 1.00 90.75 392 PRO A C 1
ATOM 3077 O O . PRO A 1 392 ? 25.159 -16.359 -33.645 1.00 90.75 392 PRO A O 1
ATOM 3080 N N . LYS A 1 393 ? 23.551 -16.754 -32.125 1.00 89.94 393 LYS A N 1
ATOM 3081 C CA . LYS A 1 393 ? 22.861 -17.799 -32.898 1.00 89.94 393 LYS A CA 1
ATOM 3082 C C . LYS A 1 393 ? 21.911 -17.246 -33.959 1.00 89.94 393 LYS A C 1
ATOM 3084 O O . LYS A 1 393 ? 21.556 -18.007 -34.852 1.00 89.94 393 LYS A O 1
ATOM 3089 N N . TRP A 1 394 ? 21.500 -15.982 -33.838 1.00 93.62 394 TRP A N 1
ATOM 3090 C CA . TRP A 1 394 ? 20.539 -15.320 -34.728 1.00 93.62 394 TRP A CA 1
ATOM 3091 C C . TRP A 1 394 ? 19.250 -16.130 -34.893 1.00 93.62 394 TRP A C 1
ATOM 3093 O O . TRP A 1 394 ? 18.738 -16.332 -35.986 1.00 93.62 394 TRP A O 1
ATOM 3103 N N . GLN A 1 395 ? 18.761 -16.660 -33.772 1.00 93.31 395 GLN A N 1
ATOM 3104 C CA . GLN A 1 395 ? 17.463 -17.321 -33.697 1.00 93.31 395 GLN A CA 1
ATOM 3105 C C . GLN A 1 395 ? 16.469 -16.355 -33.075 1.00 93.31 395 GLN A C 1
ATOM 3107 O O . GLN A 1 395 ? 16.835 -15.610 -32.160 1.00 93.31 395 GLN A O 1
ATOM 3112 N N . VAL A 1 396 ? 15.228 -16.394 -33.559 1.00 94.50 396 VAL A N 1
ATOM 3113 C CA . VAL A 1 396 ? 14.132 -15.622 -32.975 1.00 94.50 396 VAL A CA 1
ATOM 3114 C C . VAL A 1 396 ? 13.979 -16.032 -31.518 1.00 94.50 396 VAL A C 1
ATOM 3116 O O . VAL A 1 396 ? 13.776 -17.207 -31.208 1.00 94.50 396 VAL A O 1
ATOM 3119 N N . SER A 1 397 ? 14.087 -15.049 -30.632 1.00 95.94 397 SER A N 1
ATOM 3120 C CA . SER A 1 397 ? 13.795 -15.200 -29.221 1.00 95.94 397 SER A CA 1
ATOM 3121 C C . SER A 1 397 ? 12.530 -14.429 -28.873 1.00 95.94 397 SER A C 1
ATOM 3123 O O . SER A 1 397 ? 12.380 -13.255 -29.213 1.00 95.94 397 SER A O 1
ATOM 3125 N N . HIS A 1 398 ? 11.629 -15.090 -28.152 1.00 9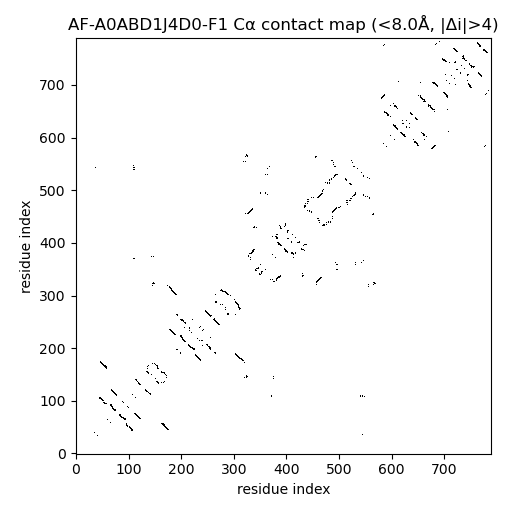5.06 398 HIS A N 1
ATOM 3126 C CA . HIS A 1 398 ? 10.442 -14.467 -27.567 1.00 95.06 398 HIS A CA 1
ATOM 3127 C C . HIS A 1 398 ? 10.653 -14.073 -26.102 1.00 95.06 398 HIS A C 1
ATOM 3129 O O . HIS A 1 398 ? 9.700 -13.702 -25.428 1.00 95.06 398 HIS A O 1
ATOM 3135 N N . GLU A 1 399 ? 11.893 -14.163 -25.617 1.00 96.25 399 GLU A N 1
ATOM 3136 C CA . GLU A 1 399 ? 12.293 -13.680 -24.303 1.00 96.25 399 GLU A CA 1
ATOM 3137 C C . GLU A 1 399 ? 13.824 -13.649 -24.190 1.00 96.25 399 GLU A C 1
ATOM 3139 O O . GLU A 1 399 ? 14.495 -14.677 -24.307 1.00 96.25 399 GLU A O 1
ATOM 3144 N N . PHE A 1 400 ? 14.417 -12.480 -23.967 1.00 97.31 400 PHE A N 1
ATOM 3145 C CA . PHE A 1 400 ? 15.848 -12.372 -23.684 1.00 97.31 400 PHE A CA 1
ATOM 3146 C C . PHE A 1 400 ? 16.168 -11.121 -22.862 1.00 97.31 400 PHE A C 1
ATOM 3148 O O . PHE A 1 400 ? 15.504 -10.106 -23.042 1.00 97.31 400 PHE A O 1
ATOM 3155 N N . PRO A 1 401 ? 17.182 -11.144 -21.980 1.00 97.62 401 PRO A N 1
ATOM 3156 C CA . PRO A 1 401 ? 17.572 -9.956 -21.224 1.00 97.62 401 PRO A CA 1
ATOM 3157 C C . PRO A 1 401 ? 18.073 -8.844 -22.151 1.00 97.62 401 PRO A C 1
ATOM 3159 O O . PRO A 1 401 ? 18.963 -9.088 -22.969 1.00 97.62 401 PRO A O 1
ATOM 3162 N N . LEU A 1 402 ? 17.581 -7.612 -21.985 1.00 97.44 402 LEU A N 1
ATOM 3163 C CA . LEU A 1 402 ? 18.035 -6.457 -22.778 1.00 97.44 402 LEU A CA 1
ATOM 3164 C C . LEU A 1 402 ? 19.521 -6.146 -22.552 1.00 97.44 402 LEU A C 1
ATOM 3166 O O . LEU A 1 402 ? 20.200 -5.648 -23.443 1.00 97.44 402 LEU A O 1
ATOM 3170 N N . ASN A 1 403 ? 20.049 -6.481 -21.373 1.00 95.81 403 ASN A N 1
ATOM 3171 C CA . ASN A 1 403 ? 21.468 -6.340 -21.046 1.00 95.81 403 ASN A CA 1
ATOM 3172 C C . ASN A 1 403 ? 22.342 -7.513 -21.554 1.00 95.81 403 ASN A C 1
ATOM 3174 O O . ASN A 1 403 ? 23.532 -7.562 -21.243 1.00 95.81 403 ASN A O 1
ATOM 3178 N N . PHE A 1 404 ? 21.760 -8.475 -22.285 1.00 95.06 404 PHE A N 1
ATOM 3179 C CA . PHE A 1 404 ? 22.389 -9.712 -22.771 1.00 95.06 404 PHE A CA 1
ATOM 3180 C C . PHE A 1 404 ? 23.065 -10.578 -21.694 1.00 95.06 404 PHE A C 1
ATOM 3182 O O . PHE A 1 404 ? 23.887 -11.442 -22.011 1.00 95.06 404 PHE A O 1
ATOM 3189 N N . ASN A 1 405 ? 22.702 -10.400 -20.421 1.00 94.25 405 ASN A N 1
ATOM 3190 C CA . ASN A 1 405 ? 23.204 -11.202 -19.316 1.00 94.25 405 ASN A CA 1
ATOM 3191 C C . ASN A 1 405 ? 22.115 -12.164 -18.801 1.00 94.25 405 ASN A C 1
ATOM 3193 O O . ASN A 1 405 ? 21.323 -11.793 -17.935 1.00 94.25 405 ASN A O 1
ATOM 3197 N N . PRO A 1 406 ? 22.088 -13.430 -19.263 1.00 90.44 406 PRO A N 1
ATOM 3198 C CA . PRO A 1 406 ? 21.085 -14.408 -18.830 1.00 90.44 406 PRO A CA 1
ATOM 3199 C C . PRO A 1 406 ? 21.219 -14.815 -17.360 1.00 90.44 406 PRO A C 1
ATOM 3201 O O . PRO A 1 406 ? 20.278 -15.362 -16.798 1.00 90.44 406 PRO A O 1
ATOM 3204 N N . THR A 1 407 ? 22.369 -14.564 -16.726 1.00 93.62 407 THR A N 1
ATOM 3205 C CA . THR A 1 407 ? 22.571 -14.862 -15.298 1.00 93.62 407 THR A CA 1
ATOM 3206 C C . THR A 1 407 ? 22.109 -13.732 -14.384 1.00 93.62 407 THR A C 1
ATOM 3208 O O . THR A 1 407 ? 21.837 -13.975 -13.212 1.00 93.62 407 THR A O 1
ATOM 3211 N N . ASN A 1 408 ? 22.025 -12.505 -14.905 1.00 93.56 408 ASN A N 1
ATOM 3212 C CA . ASN A 1 408 ? 21.551 -11.341 -14.171 1.00 93.56 408 ASN A CA 1
ATOM 3213 C C . ASN A 1 408 ? 20.869 -10.352 -15.137 1.00 93.56 408 ASN A C 1
ATOM 3215 O O . ASN A 1 408 ? 21.538 -9.464 -15.673 1.00 93.56 408 ASN A O 1
ATOM 3219 N N . PRO A 1 409 ? 19.555 -10.499 -15.362 1.00 94.75 409 PRO A N 1
ATOM 3220 C CA . PRO A 1 409 ? 18.788 -9.632 -16.254 1.00 94.75 409 PRO A CA 1
ATOM 3221 C C . PRO A 1 409 ? 18.464 -8.261 -15.636 1.00 94.75 409 PRO A C 1
ATOM 3223 O O . PRO A 1 409 ? 17.885 -7.409 -16.312 1.00 94.75 409 PRO A O 1
ATOM 3226 N N . SER A 1 410 ? 18.801 -8.043 -14.361 1.00 95.50 410 SER A N 1
ATOM 3227 C CA . SER A 1 410 ? 18.420 -6.839 -13.628 1.00 95.50 410 SER A CA 1
ATOM 3228 C C . SER A 1 410 ? 19.261 -5.619 -14.001 1.00 95.50 410 SER A C 1
ATOM 3230 O O . SER A 1 410 ? 20.483 -5.689 -14.159 1.00 95.50 410 SER A O 1
ATOM 3232 N N . CYS A 1 411 ? 18.586 -4.478 -14.101 1.00 95.56 411 CYS A N 1
ATOM 3233 C CA . CYS A 1 411 ? 19.143 -3.172 -14.419 1.00 95.56 411 CYS A CA 1
ATOM 3234 C C . CYS A 1 411 ? 19.019 -2.235 -13.205 1.00 95.56 411 CYS A C 1
ATOM 3236 O O . CYS A 1 411 ? 17.987 -2.223 -12.539 1.00 95.56 411 CYS A O 1
ATOM 3238 N N . GLN A 1 412 ? 20.051 -1.436 -12.916 1.00 94.00 412 GLN A N 1
ATOM 3239 C CA . GLN A 1 412 ? 20.031 -0.497 -11.788 1.00 94.00 412 GLN A CA 1
ATOM 3240 C C . GLN A 1 412 ? 19.175 0.734 -12.114 1.00 94.00 412 GLN A C 1
ATOM 3242 O O . GLN A 1 412 ? 19.578 1.570 -12.923 1.00 94.00 412 GLN A O 1
ATOM 3247 N N . GLY A 1 413 ? 18.034 0.880 -11.442 1.00 94.06 413 GLY A N 1
ATOM 3248 C CA . GLY A 1 413 ? 17.122 2.002 -11.655 1.00 94.06 413 GLY A CA 1
ATOM 3249 C C . GLY A 1 413 ? 16.456 1.999 -13.037 1.00 94.06 413 GLY A C 1
ATOM 3250 O O . GLY A 1 413 ? 16.730 1.160 -13.898 1.00 94.06 413 GLY A O 1
ATOM 3251 N N . ILE A 1 414 ? 15.577 2.975 -13.269 1.00 93.94 414 ILE A N 1
ATOM 3252 C CA . ILE A 1 414 ? 14.904 3.146 -14.569 1.00 93.94 414 ILE A CA 1
ATOM 3253 C C . ILE A 1 414 ? 15.897 3.627 -15.629 1.00 93.94 414 ILE A C 1
ATOM 3255 O O . ILE A 1 414 ? 15.836 3.211 -16.783 1.00 93.94 414 ILE A O 1
ATOM 3259 N N . GLU A 1 415 ? 16.874 4.427 -15.210 1.00 94.00 415 GLU A N 1
ATOM 3260 C CA . GLU A 1 415 ? 18.026 4.842 -16.000 1.00 94.00 415 GLU A CA 1
ATOM 3261 C C . GLU A 1 415 ? 18.761 3.628 -16.589 1.00 94.00 415 GLU A C 1
ATOM 3263 O O . GLU A 1 415 ? 19.079 3.617 -17.778 1.00 94.00 415 GLU A O 1
ATOM 3268 N N . GLY A 1 416 ? 18.981 2.578 -15.787 1.00 96.00 416 GLY A N 1
ATOM 3269 C CA . GLY A 1 416 ? 19.623 1.346 -16.238 1.00 96.00 416 GLY A CA 1
ATOM 3270 C C . GLY A 1 416 ? 18.787 0.567 -17.254 1.00 96.00 416 GLY A C 1
ATOM 3271 O O . GLY A 1 416 ? 19.345 0.036 -18.212 1.00 96.00 416 GLY A O 1
ATOM 3272 N N . VAL A 1 417 ? 17.460 0.521 -17.088 1.00 96.75 417 VAL A N 1
ATOM 3273 C CA . VAL A 1 417 ? 16.548 -0.110 -18.063 1.00 96.75 417 VAL A CA 1
ATOM 3274 C C . VAL A 1 417 ? 16.599 0.629 -19.403 1.00 96.75 417 VAL A C 1
ATOM 3276 O O . VAL A 1 417 ? 16.691 0.003 -20.459 1.00 96.75 417 VAL A O 1
ATOM 3279 N N . VAL A 1 418 ? 16.581 1.964 -19.365 1.00 94.56 418 VAL A N 1
ATOM 3280 C CA . VAL A 1 418 ? 16.689 2.821 -20.555 1.00 94.56 418 VAL A CA 1
ATOM 3281 C C . VAL A 1 418 ? 18.019 2.607 -21.270 1.00 94.56 418 VAL A C 1
ATOM 3283 O O . VAL A 1 418 ? 18.041 2.483 -22.495 1.00 94.56 418 VAL A O 1
ATOM 3286 N N . GLU A 1 419 ? 19.119 2.536 -20.523 1.00 94.62 419 GLU A N 1
ATOM 3287 C CA . GLU A 1 419 ? 20.439 2.276 -21.092 1.00 94.62 419 GLU A CA 1
ATOM 3288 C C . GLU A 1 419 ? 20.512 0.882 -21.728 1.00 94.62 419 GLU A C 1
ATOM 3290 O O . GLU A 1 419 ? 20.944 0.749 -22.873 1.00 94.62 419 GLU A O 1
ATOM 3295 N N . ALA A 1 420 ? 20.006 -0.152 -21.046 1.00 96.69 420 ALA A N 1
ATOM 3296 C CA . ALA A 1 420 ? 19.945 -1.506 -21.591 1.00 96.69 420 ALA A CA 1
ATOM 3297 C C . ALA A 1 420 ? 19.125 -1.564 -22.890 1.00 96.69 420 ALA A C 1
ATOM 3299 O O . ALA A 1 420 ? 19.569 -2.161 -23.866 1.00 96.69 420 ALA A O 1
ATOM 3300 N N . TYR A 1 421 ? 17.974 -0.888 -22.947 1.00 96.31 421 TYR A N 1
ATOM 3301 C CA . TYR A 1 421 ? 17.165 -0.775 -24.163 1.00 96.31 421 TYR A CA 1
ATOM 3302 C C . TYR A 1 421 ? 17.925 -0.100 -25.318 1.00 96.31 421 TYR A C 1
ATOM 3304 O O . TYR A 1 421 ? 17.972 -0.641 -26.425 1.00 96.31 421 TYR A O 1
ATOM 3312 N N . ARG A 1 422 ? 18.573 1.047 -25.061 1.00 93.56 422 ARG A N 1
ATOM 3313 C CA . ARG A 1 422 ? 19.363 1.782 -26.067 1.00 93.56 422 ARG A CA 1
ATOM 3314 C C . ARG A 1 422 ? 20.523 0.954 -26.609 1.00 93.56 422 ARG A C 1
ATOM 3316 O O . ARG A 1 422 ? 20.783 0.980 -27.809 1.00 93.56 422 ARG A O 1
ATOM 3323 N N . MET A 1 423 ? 21.195 0.214 -25.733 1.00 93.81 423 MET A N 1
ATOM 3324 C CA . MET A 1 423 ? 22.313 -0.652 -26.097 1.00 93.81 423 MET A CA 1
ATOM 3325 C C . MET A 1 423 ? 21.856 -1.925 -26.812 1.00 93.81 423 MET A C 1
ATOM 3327 O O . MET A 1 423 ? 22.579 -2.427 -27.672 1.00 93.81 423 MET A O 1
ATOM 3331 N N . CYS A 1 424 ? 20.672 -2.445 -26.488 1.00 95.56 424 CYS A N 1
ATOM 3332 C CA . CYS A 1 424 ? 20.115 -3.657 -27.079 1.00 95.56 424 CYS A CA 1
ATOM 3333 C C . CYS A 1 424 ? 19.712 -3.472 -28.546 1.00 95.56 424 CYS A C 1
ATOM 3335 O O . CYS A 1 424 ? 20.093 -4.278 -29.395 1.00 95.56 424 CYS A O 1
ATOM 3337 N N . LEU A 1 425 ? 18.987 -2.390 -28.849 1.00 93.88 425 LEU A N 1
ATOM 3338 C CA . LEU A 1 425 ? 18.403 -2.126 -30.168 1.00 93.88 425 LEU A CA 1
ATOM 3339 C C . LEU A 1 425 ? 19.356 -2.303 -31.368 1.00 93.88 425 LEU A C 1
ATOM 3341 O O . LEU A 1 425 ? 18.979 -3.003 -32.305 1.00 93.88 425 LEU A O 1
ATOM 3345 N N . PRO A 1 426 ? 20.580 -1.735 -31.387 1.00 93.38 426 PRO A N 1
ATOM 3346 C CA . PRO A 1 426 ? 21.486 -1.884 -32.529 1.00 93.38 426 PRO A CA 1
ATOM 3347 C C . PRO A 1 426 ? 22.122 -3.280 -32.651 1.00 93.38 426 PRO A C 1
ATOM 3349 O O . PRO A 1 426 ? 22.827 -3.539 -33.625 1.00 93.38 426 PRO A O 1
ATOM 3352 N N . GLN A 1 427 ? 21.931 -4.164 -31.667 1.00 94.69 427 GLN A N 1
ATOM 3353 C CA . GLN A 1 427 ? 22.561 -5.487 -31.606 1.00 94.69 427 GLN A CA 1
ATOM 3354 C C . GLN A 1 427 ? 21.623 -6.634 -32.009 1.00 94.69 427 GLN A C 1
ATOM 3356 O O . GLN A 1 427 ? 22.075 -7.776 -32.105 1.00 94.69 427 GLN A O 1
ATOM 3361 N N . VAL A 1 428 ? 20.338 -6.357 -32.239 1.00 95.88 428 VAL A N 1
ATOM 3362 C CA . VAL A 1 428 ? 19.317 -7.358 -32.583 1.00 95.88 428 VAL A CA 1
ATOM 3363 C C . VAL A 1 428 ? 18.736 -7.103 -33.970 1.00 95.88 428 VAL A C 1
ATOM 3365 O O . VAL A 1 428 ? 18.820 -5.996 -34.498 1.00 95.88 428 VAL A O 1
ATOM 3368 N N . VAL A 1 429 ? 18.114 -8.124 -34.561 1.00 96.44 429 VAL A N 1
ATOM 3369 C CA . VAL A 1 429 ? 17.322 -7.966 -35.790 1.00 96.44 429 VAL A CA 1
ATOM 3370 C C . VAL A 1 429 ? 15.847 -8.111 -35.439 1.00 96.44 429 VAL A C 1
ATOM 3372 O O . VAL A 1 429 ? 15.420 -9.173 -34.982 1.00 96.44 429 VAL A O 1
ATOM 3375 N N . LEU A 1 430 ? 15.065 -7.048 -35.654 1.00 95.56 430 LEU A N 1
ATOM 3376 C CA . LEU A 1 430 ? 13.627 -7.068 -35.378 1.00 95.56 430 LEU A CA 1
ATOM 3377 C C . LEU A 1 430 ? 12.923 -8.108 -36.263 1.00 95.56 430 LEU A C 1
ATOM 3379 O O . LEU A 1 430 ? 13.082 -8.094 -37.489 1.00 95.56 430 LEU A O 1
ATOM 3383 N N . CYS A 1 431 ? 12.144 -9.006 -35.658 1.00 93.81 431 CYS A N 1
ATOM 3384 C CA . CYS A 1 431 ? 11.548 -10.153 -36.348 1.00 93.81 431 CYS A CA 1
ATOM 3385 C C . CYS A 1 431 ? 10.092 -10.384 -35.899 1.00 93.81 431 CYS A C 1
ATOM 3387 O O . CYS A 1 431 ? 9.298 -9.451 -35.866 1.00 93.81 431 CYS A O 1
ATOM 3389 N N . GLY A 1 432 ? 9.682 -11.616 -35.633 1.00 90.69 432 GLY A N 1
ATOM 3390 C CA . GLY A 1 432 ? 8.350 -11.951 -35.145 1.00 90.69 432 GLY A CA 1
ATOM 3391 C C . GLY A 1 432 ? 8.18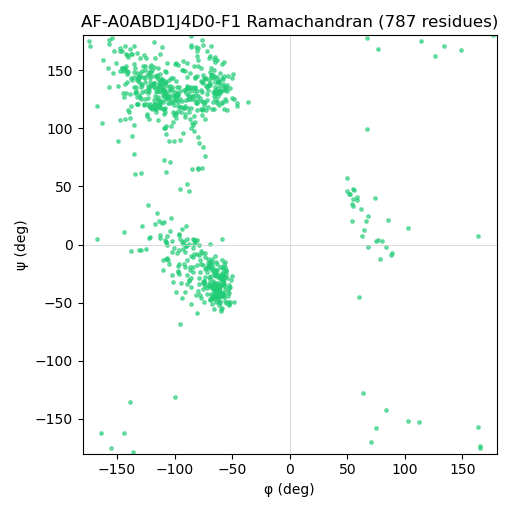8 -13.463 -35.020 1.00 90.69 432 GLY A C 1
ATOM 3392 O O . GLY A 1 432 ? 9.119 -14.200 -35.353 1.00 90.69 432 GLY A O 1
ATOM 3393 N N . PRO A 1 433 ? 7.021 -13.954 -34.583 1.00 93.75 433 PRO A N 1
ATOM 3394 C CA . PRO A 1 433 ? 5.794 -13.211 -34.251 1.00 93.75 433 PRO A CA 1
ATOM 3395 C C . PRO A 1 433 ? 5.815 -12.457 -32.902 1.00 93.75 433 PRO A C 1
ATOM 3397 O O . PRO A 1 433 ? 6.771 -12.558 -32.131 1.00 93.75 433 PRO A O 1
ATOM 3400 N N . THR A 1 434 ? 4.741 -11.716 -32.618 1.00 93.56 434 THR A N 1
ATOM 3401 C CA . THR A 1 434 ? 4.497 -11.027 -31.338 1.00 93.56 434 THR A CA 1
ATOM 3402 C C . THR A 1 434 ? 3.840 -11.996 -30.352 1.00 93.56 434 THR A C 1
ATOM 3404 O O . THR A 1 434 ? 2.637 -12.243 -30.443 1.00 93.56 434 THR A O 1
ATOM 3407 N N . ASN A 1 435 ? 4.631 -12.563 -29.433 1.00 95.38 435 ASN A N 1
ATOM 3408 C CA . ASN A 1 435 ? 4.176 -13.590 -28.488 1.00 95.38 435 ASN A CA 1
ATOM 3409 C C . ASN A 1 435 ? 4.378 -13.149 -27.034 1.00 95.38 435 ASN A C 1
ATOM 3411 O O . ASN A 1 435 ? 5.518 -12.906 -26.632 1.00 95.38 435 ASN A O 1
ATOM 3415 N N . PHE A 1 436 ? 3.306 -13.082 -26.238 1.00 96.94 436 PHE A N 1
ATOM 3416 C CA . PHE A 1 436 ? 3.381 -12.660 -24.827 1.00 96.94 436 PHE A CA 1
ATOM 3417 C C . PHE A 1 436 ? 3.437 -13.831 -23.852 1.00 96.94 436 PHE A C 1
ATOM 3419 O O . PHE A 1 436 ? 3.941 -13.679 -22.735 1.00 96.94 436 PHE A O 1
ATOM 3426 N N . SER A 1 437 ? 2.946 -15.005 -24.252 1.00 97.38 437 SER A N 1
ATOM 3427 C CA . SER A 1 437 ? 2.878 -16.172 -23.377 1.00 97.38 437 SER A CA 1
ATOM 3428 C C . SER A 1 437 ? 4.223 -16.514 -22.711 1.00 97.38 437 SER A C 1
ATOM 3430 O O . SER A 1 437 ? 4.211 -16.786 -21.507 1.00 97.38 437 SER A O 1
ATOM 3432 N N . PRO A 1 438 ? 5.391 -16.461 -23.395 1.00 98.06 438 PRO A N 1
ATOM 3433 C CA . PRO A 1 438 ? 6.677 -16.786 -22.770 1.00 98.06 438 PRO A CA 1
ATOM 3434 C C . PRO A 1 438 ? 7.006 -15.909 -21.554 1.00 98.06 438 PRO A C 1
ATOM 3436 O O . PRO A 1 438 ? 7.175 -16.436 -20.453 1.00 98.06 438 PRO A O 1
ATOM 3439 N N . ILE A 1 439 ? 6.987 -14.581 -21.715 1.00 98.00 439 ILE A N 1
ATOM 3440 C CA . ILE A 1 439 ? 7.341 -13.654 -20.634 1.00 98.00 439 ILE A CA 1
ATOM 3441 C C . ILE A 1 439 ? 6.313 -13.671 -19.493 1.00 98.00 439 ILE A C 1
ATOM 3443 O O . ILE A 1 439 ? 6.689 -13.619 -18.321 1.00 98.00 439 ILE A O 1
ATOM 3447 N N . ILE A 1 440 ? 5.018 -13.827 -19.804 1.00 98.56 440 ILE A N 1
ATOM 3448 C CA . ILE A 1 440 ? 3.974 -13.966 -18.778 1.00 98.56 440 ILE A CA 1
ATOM 3449 C C . ILE A 1 440 ? 4.211 -15.235 -17.954 1.00 98.56 440 ILE A C 1
ATOM 3451 O O . ILE A 1 440 ? 4.147 -15.189 -16.726 1.00 98.56 440 ILE A O 1
ATOM 3455 N N . ASN A 1 441 ? 4.517 -16.362 -18.605 1.00 98.62 441 ASN A N 1
ATOM 3456 C CA . ASN A 1 441 ? 4.792 -17.619 -17.912 1.00 98.62 441 ASN A CA 1
ATOM 3457 C C . ASN A 1 441 ? 6.059 -17.543 -17.054 1.00 98.62 441 ASN A C 1
ATOM 3459 O O . ASN A 1 441 ? 6.064 -18.093 -15.952 1.00 98.62 441 ASN A O 1
ATOM 3463 N N . HIS A 1 442 ? 7.110 -16.858 -17.510 1.00 98.19 442 HIS A N 1
ATOM 3464 C CA . HIS A 1 442 ? 8.308 -16.654 -16.700 1.00 98.19 442 HIS A CA 1
ATOM 3465 C C . HIS A 1 442 ? 7.991 -15.867 -15.420 1.00 98.19 442 HIS A C 1
ATOM 3467 O O . HIS A 1 442 ? 8.264 -16.350 -14.319 1.00 98.19 442 HIS A O 1
ATOM 3473 N N . VAL A 1 443 ? 7.335 -14.706 -15.523 1.00 98.44 443 VAL A N 1
ATOM 3474 C CA . VAL A 1 443 ? 6.974 -13.915 -14.331 1.00 98.44 443 VAL A CA 1
ATOM 3475 C C . VAL A 1 443 ? 5.996 -14.676 -13.430 1.00 98.44 443 VAL A C 1
ATOM 3477 O O . VAL A 1 443 ? 6.128 -14.643 -12.207 1.00 98.44 443 VAL A O 1
ATOM 3480 N N . ALA A 1 444 ? 5.068 -15.444 -14.009 1.00 98.50 444 ALA A N 1
ATOM 3481 C CA . ALA A 1 444 ? 4.177 -16.316 -13.250 1.00 98.50 444 ALA A CA 1
ATOM 3482 C C . ALA A 1 444 ? 4.940 -17.377 -12.443 1.00 98.50 444 ALA A C 1
ATOM 3484 O O . ALA A 1 444 ? 4.553 -17.678 -11.317 1.00 98.50 444 ALA A O 1
ATOM 3485 N N . GLN A 1 445 ? 6.046 -17.924 -12.952 1.00 98.06 445 GLN A N 1
ATOM 3486 C CA . GLN A 1 445 ? 6.874 -18.855 -12.179 1.00 98.06 445 GLN A CA 1
ATOM 3487 C C . GLN A 1 445 ? 7.527 -18.177 -10.968 1.00 98.06 445 GLN A C 1
ATOM 3489 O O . GLN A 1 445 ? 7.522 -18.763 -9.884 1.00 98.06 445 GLN A O 1
ATOM 3494 N N . LEU A 1 446 ? 8.021 -16.943 -11.117 1.00 96.81 446 LEU A N 1
ATOM 3495 C CA . LEU A 1 446 ? 8.558 -16.155 -9.998 1.00 96.81 446 LEU A CA 1
ATOM 3496 C C . LEU A 1 446 ? 7.467 -15.879 -8.952 1.00 96.81 446 LEU A C 1
ATOM 3498 O O . LEU A 1 446 ? 7.631 -16.187 -7.770 1.00 96.81 446 LEU A O 1
ATOM 3502 N N . ALA A 1 447 ? 6.298 -15.421 -9.403 1.00 97.94 447 ALA A N 1
ATOM 3503 C CA . ALA A 1 447 ? 5.144 -15.174 -8.545 1.00 97.94 447 ALA A CA 1
ATOM 3504 C C . ALA A 1 447 ? 4.657 -16.451 -7.836 1.00 97.94 447 ALA A C 1
ATOM 3506 O O . ALA A 1 447 ? 4.254 -16.413 -6.674 1.00 97.94 447 ALA A O 1
ATOM 3507 N N . HIS A 1 448 ? 4.722 -17.608 -8.498 1.00 97.44 448 HIS A N 1
ATOM 3508 C CA . HIS A 1 448 ? 4.392 -18.897 -7.896 1.00 97.44 448 HIS A CA 1
ATOM 3509 C C . HIS A 1 448 ? 5.359 -19.283 -6.769 1.00 97.44 448 HIS A C 1
ATOM 3511 O O . HIS A 1 448 ? 4.920 -19.755 -5.717 1.00 97.44 448 HIS A O 1
ATOM 3517 N N . GLN A 1 449 ? 6.662 -19.051 -6.956 1.00 95.81 449 GLN A N 1
ATOM 3518 C CA . GLN A 1 449 ? 7.668 -19.280 -5.917 1.00 95.81 449 GLN A CA 1
ATOM 3519 C C . GLN A 1 449 ? 7.417 -18.380 -4.703 1.00 95.81 449 GLN A C 1
ATOM 3521 O O . GLN A 1 449 ? 7.371 -18.879 -3.578 1.00 95.81 449 GLN A O 1
ATOM 3526 N N . ALA A 1 450 ? 7.145 -17.094 -4.919 1.00 94.44 450 ALA A N 1
ATOM 3527 C CA . ALA A 1 450 ? 6.778 -16.167 -3.851 1.00 94.44 450 ALA A CA 1
ATOM 3528 C C . ALA A 1 450 ? 5.495 -16.594 -3.116 1.00 94.44 450 ALA A C 1
ATOM 3530 O O . ALA A 1 450 ? 5.454 -16.638 -1.887 1.00 94.44 450 ALA A O 1
ATOM 3531 N N . ALA A 1 451 ? 4.460 -17.017 -3.852 1.00 94.44 451 ALA A N 1
ATOM 3532 C CA . ALA A 1 451 ? 3.203 -17.491 -3.267 1.00 94.44 451 ALA A CA 1
ATOM 3533 C C . ALA A 1 451 ? 3.397 -18.685 -2.315 1.00 94.44 451 ALA A C 1
ATOM 3535 O O . ALA A 1 451 ? 2.664 -18.827 -1.330 1.00 94.44 451 ALA A O 1
ATOM 3536 N N . SER A 1 452 ? 4.398 -19.533 -2.577 1.00 91.94 452 SER A N 1
ATOM 3537 C CA . SER A 1 452 ? 4.714 -20.691 -1.735 1.00 91.94 452 SER A CA 1
ATOM 3538 C C . SER A 1 452 ? 5.188 -20.312 -0.324 1.00 91.94 452 SER A C 1
ATOM 3540 O O . SER A 1 452 ? 4.995 -21.097 0.607 1.00 91.94 452 SER A O 1
ATOM 3542 N N . GLN A 1 453 ? 5.716 -19.093 -0.141 1.00 90.44 453 GLN A N 1
ATOM 3543 C CA . GLN A 1 453 ? 6.159 -18.576 1.158 1.00 90.44 453 GLN A CA 1
ATOM 3544 C C . GLN A 1 453 ? 4.987 -18.290 2.115 1.00 90.44 453 GLN A C 1
ATOM 3546 O O . GLN A 1 453 ? 5.183 -18.230 3.328 1.00 90.44 453 GLN A O 1
ATOM 3551 N N . LYS A 1 454 ? 3.752 -18.158 1.596 1.00 90.75 454 LYS A N 1
ATOM 3552 C CA . LYS A 1 454 ? 2.530 -17.830 2.364 1.00 90.75 454 LYS A CA 1
ATOM 3553 C C . LYS A 1 454 ? 2.645 -16.541 3.191 1.00 90.75 454 LYS A C 1
ATOM 3555 O O . LYS A 1 454 ? 2.034 -16.415 4.252 1.00 90.75 454 LYS A O 1
ATOM 3560 N N . THR A 1 455 ? 3.398 -15.576 2.684 1.00 93.25 455 THR A N 1
ATOM 3561 C CA . THR A 1 455 ? 3.572 -14.237 3.249 1.00 93.25 455 THR A CA 1
ATOM 3562 C C . THR A 1 455 ? 3.092 -13.191 2.251 1.00 93.25 455 THR A C 1
ATOM 3564 O O . THR A 1 455 ? 3.151 -13.396 1.041 1.00 93.25 455 THR A O 1
ATOM 3567 N N . ALA A 1 456 ? 2.606 -12.051 2.746 1.00 93.69 456 ALA A N 1
ATOM 3568 C CA . ALA A 1 456 ? 2.272 -10.904 1.902 1.00 93.69 456 ALA A CA 1
ATOM 3569 C C . ALA A 1 456 ? 3.487 -9.975 1.730 1.00 93.69 456 ALA A C 1
ATOM 3571 O O . ALA A 1 456 ? 3.420 -8.797 2.073 1.00 93.69 456 ALA A O 1
ATOM 3572 N N . SER A 1 457 ? 4.624 -10.546 1.319 1.00 92.69 457 SER A N 1
ATOM 3573 C CA . SER A 1 457 ? 5.919 -9.854 1.217 1.00 92.69 457 SER A CA 1
ATOM 3574 C C . SER A 1 457 ? 6.304 -9.469 -0.208 1.00 92.69 457 SER A C 1
ATOM 3576 O O . SER A 1 457 ? 7.048 -8.513 -0.373 1.00 92.69 457 SER A O 1
ATOM 3578 N N . GLU A 1 458 ? 5.819 -10.185 -1.220 1.00 95.25 458 GLU A N 1
ATOM 3579 C CA . GLU A 1 458 ? 6.270 -10.034 -2.608 1.00 95.25 458 GLU A CA 1
ATOM 3580 C C . GLU A 1 458 ? 5.067 -10.007 -3.559 1.00 95.25 458 GLU A C 1
ATOM 3582 O O . GLU A 1 458 ? 4.143 -10.820 -3.438 1.00 95.25 458 GLU A O 1
ATOM 3587 N N . TYR A 1 459 ? 5.083 -9.075 -4.510 1.00 97.62 459 TYR A N 1
ATOM 3588 C CA . TYR A 1 459 ? 4.105 -8.965 -5.589 1.00 97.62 459 TYR A CA 1
ATOM 3589 C C . TYR A 1 459 ? 4.799 -8.519 -6.877 1.00 97.62 459 TYR A C 1
ATOM 3591 O O . TYR A 1 459 ? 5.648 -7.637 -6.840 1.00 97.62 459 TYR A O 1
ATOM 3599 N N . PHE A 1 460 ? 4.441 -9.104 -8.017 1.00 97.94 460 PHE A N 1
ATOM 3600 C CA . PHE A 1 460 ? 5.132 -8.883 -9.288 1.00 97.94 460 PHE A CA 1
ATOM 3601 C C . PHE A 1 460 ? 4.305 -8.007 -10.227 1.00 97.94 460 PHE A C 1
ATOM 3603 O O . PHE A 1 460 ? 3.104 -8.212 -10.392 1.00 97.94 460 PHE A O 1
ATOM 3610 N N . VAL A 1 461 ? 4.946 -7.046 -10.881 1.00 97.44 461 VAL A N 1
ATOM 3611 C CA . VAL A 1 461 ? 4.315 -6.161 -11.862 1.00 97.44 461 VAL A CA 1
ATOM 3612 C C . VAL A 1 461 ? 5.084 -6.264 -13.169 1.00 97.44 461 VAL A C 1
ATOM 3614 O O . VAL A 1 461 ? 6.225 -5.815 -13.262 1.00 97.44 461 VAL A O 1
ATOM 3617 N N . LEU A 1 462 ? 4.457 -6.868 -14.177 1.00 98.19 462 LEU A N 1
ATOM 3618 C CA . LEU A 1 462 ? 5.012 -7.001 -15.520 1.00 98.19 462 LEU A CA 1
ATOM 3619 C C . LEU A 1 462 ? 4.469 -5.887 -16.418 1.00 98.19 462 LEU A C 1
ATOM 3621 O O . LEU A 1 462 ? 3.280 -5.871 -16.717 1.00 98.19 462 LEU A O 1
ATOM 3625 N N . LEU A 1 463 ? 5.335 -4.988 -16.881 1.00 97.56 463 LEU A N 1
ATOM 3626 C CA . LEU A 1 463 ? 5.033 -4.019 -17.932 1.00 97.56 463 LEU A CA 1
ATOM 3627 C C . LEU A 1 463 ? 5.409 -4.601 -19.298 1.00 97.56 463 LEU A C 1
ATOM 3629 O O . LEU A 1 463 ? 6.584 -4.831 -19.558 1.00 97.56 463 LEU A O 1
ATOM 3633 N N . ILE A 1 464 ? 4.432 -4.776 -20.181 1.00 97.62 464 ILE A N 1
ATOM 3634 C CA . ILE A 1 464 ? 4.613 -5.138 -21.589 1.00 97.62 464 ILE A CA 1
ATOM 3635 C C . ILE A 1 464 ? 4.353 -3.894 -22.436 1.00 97.62 464 ILE A C 1
ATOM 3637 O O . ILE A 1 464 ? 3.293 -3.278 -22.334 1.00 97.62 464 ILE A O 1
ATOM 3641 N N . ILE A 1 465 ? 5.304 -3.527 -23.288 1.00 96.69 465 ILE A N 1
ATOM 3642 C CA . ILE A 1 465 ? 5.142 -2.436 -24.253 1.00 96.69 465 ILE A CA 1
ATOM 3643 C C . ILE A 1 465 ? 5.206 -3.043 -25.646 1.00 96.69 465 ILE A C 1
ATOM 3645 O O . ILE A 1 465 ? 6.178 -3.727 -25.954 1.00 96.69 465 ILE A O 1
ATOM 3649 N N . THR A 1 466 ? 4.182 -2.806 -26.463 1.00 95.50 466 THR A N 1
ATOM 3650 C CA . THR A 1 466 ? 4.024 -3.418 -27.791 1.00 95.50 466 THR A CA 1
ATOM 3651 C C . THR A 1 466 ? 3.424 -2.444 -28.792 1.00 95.50 466 THR A C 1
ATOM 3653 O O . THR A 1 466 ? 2.659 -1.558 -28.404 1.00 95.50 466 THR A O 1
ATOM 3656 N N . ASP A 1 467 ? 3.724 -2.606 -30.079 1.00 90.62 467 ASP A N 1
ATOM 3657 C CA . ASP A 1 467 ? 3.102 -1.825 -31.144 1.00 90.62 467 ASP A CA 1
ATOM 3658 C C . ASP A 1 467 ? 1.868 -2.476 -31.771 1.00 90.62 467 ASP A C 1
ATOM 3660 O O . ASP A 1 467 ? 1.211 -1.838 -32.596 1.00 90.62 467 ASP A O 1
ATOM 3664 N N . GLY A 1 468 ? 1.493 -3.702 -31.381 1.00 75.62 468 GLY A N 1
ATOM 3665 C CA . GLY A 1 468 ? 0.288 -4.318 -31.924 1.00 75.62 468 GLY A CA 1
ATOM 3666 C C . GLY A 1 468 ? 0.126 -5.827 -31.755 1.00 75.62 468 GLY A C 1
ATOM 3667 O O . GLY A 1 468 ? 0.626 -6.445 -30.826 1.00 75.62 468 GLY A O 1
ATOM 3668 N N . VAL A 1 469 ? -0.704 -6.364 -32.654 1.00 74.25 469 VAL A N 1
ATOM 3669 C CA . VAL A 1 469 ? -1.408 -7.660 -32.642 1.00 74.25 469 VAL A CA 1
ATOM 3670 C C . VAL A 1 469 ? -0.618 -8.823 -32.033 1.00 74.25 469 VAL A C 1
ATOM 3672 O O . VAL A 1 469 ? 0.431 -9.217 -32.538 1.00 74.25 469 VAL A O 1
ATOM 3675 N N . ILE A 1 470 ? -1.208 -9.440 -31.008 1.00 87.88 470 ILE A N 1
ATOM 3676 C CA . ILE A 1 470 ? -0.716 -10.679 -30.396 1.00 87.88 470 ILE A CA 1
ATOM 3677 C C . ILE A 1 470 ? -0.965 -11.833 -31.360 1.00 87.88 470 ILE A C 1
ATOM 3679 O O . ILE A 1 470 ? -2.079 -12.026 -31.843 1.00 87.88 470 ILE A O 1
ATOM 3683 N N . THR A 1 471 ? 0.067 -12.630 -31.620 1.00 91.31 471 THR A N 1
ATOM 3684 C CA . THR A 1 471 ? -0.055 -13.821 -32.470 1.00 91.31 471 THR A CA 1
ATOM 3685 C C . THR A 1 471 ? -0.446 -15.062 -31.663 1.00 91.31 471 THR A C 1
ATOM 3687 O O . THR A 1 471 ? -1.206 -15.890 -32.158 1.00 91.31 471 THR A O 1
ATOM 3690 N N . ASP A 1 472 ? 0.017 -15.182 -30.415 1.00 94.38 472 ASP A N 1
ATOM 3691 C CA . ASP A 1 472 ? -0.244 -16.307 -29.504 1.00 94.38 472 ASP A CA 1
ATOM 3692 C C . ASP A 1 472 ? -1.424 -16.041 -28.548 1.00 94.38 472 ASP A C 1
ATOM 3694 O O . ASP A 1 472 ? -1.325 -16.210 -27.332 1.00 94.38 472 ASP A O 1
ATOM 3698 N N . MET A 1 473 ? -2.556 -15.569 -29.084 1.00 93.00 473 MET A N 1
ATOM 3699 C CA . MET A 1 473 ? -3.697 -15.112 -28.276 1.00 93.00 473 MET A CA 1
ATOM 3700 C C . MET A 1 473 ? -4.241 -16.197 -27.332 1.00 93.00 473 MET A C 1
ATOM 3702 O O . MET A 1 473 ? -4.516 -15.913 -26.164 1.00 93.00 473 MET A O 1
ATOM 3706 N N . ASP A 1 474 ? -4.362 -17.443 -27.800 1.00 95.19 474 ASP A N 1
ATOM 3707 C CA . ASP A 1 474 ? -4.877 -18.560 -26.997 1.00 95.19 474 ASP A CA 1
ATOM 3708 C C . ASP A 1 474 ? -3.915 -18.932 -25.856 1.00 95.19 474 ASP A C 1
ATOM 3710 O O . ASP A 1 474 ? -4.337 -19.118 -24.707 1.00 95.19 474 ASP A O 1
ATOM 3714 N N . GLU A 1 475 ? -2.613 -19.000 -26.141 1.00 97.12 475 GLU A N 1
ATOM 3715 C CA . GLU A 1 475 ? -1.560 -19.269 -25.161 1.00 97.12 475 GLU A CA 1
ATOM 3716 C C . GLU A 1 475 ? -1.389 -18.119 -24.164 1.00 97.12 475 GLU A C 1
ATOM 3718 O O . GLU A 1 475 ? -1.130 -18.361 -22.981 1.00 97.12 475 GLU A O 1
ATOM 3723 N N . THR A 1 476 ? -1.555 -16.877 -24.616 1.00 96.69 476 THR A N 1
ATOM 3724 C CA . THR A 1 476 ? -1.539 -15.674 -23.778 1.00 96.69 476 THR A CA 1
ATOM 3725 C C . THR A 1 476 ? -2.750 -15.653 -22.847 1.00 96.69 476 THR A C 1
ATOM 3727 O O . THR A 1 476 ? -2.589 -15.469 -21.639 1.00 96.69 476 THR A O 1
ATOM 3730 N N . CYS A 1 477 ? -3.952 -15.954 -23.352 1.00 96.19 477 CYS A N 1
ATOM 3731 C CA . CYS A 1 477 ? -5.150 -16.094 -22.522 1.00 96.19 477 CYS A CA 1
ATOM 3732 C C . CYS A 1 477 ? -4.970 -17.176 -21.450 1.00 96.19 477 CYS A C 1
ATOM 3734 O O . CYS A 1 477 ? -5.306 -16.957 -20.285 1.00 96.19 477 CYS A O 1
ATOM 3736 N N . LEU A 1 478 ? -4.411 -18.335 -21.814 1.00 97.25 478 LEU A N 1
ATOM 3737 C CA . LEU A 1 478 ? -4.123 -19.401 -20.856 1.00 97.25 478 LEU A CA 1
ATOM 3738 C C . LEU A 1 478 ? -3.101 -18.961 -19.796 1.00 97.25 478 LEU A C 1
ATOM 3740 O O . LEU A 1 478 ? -3.311 -19.215 -18.607 1.00 97.25 478 LEU A O 1
ATOM 3744 N N . ALA A 1 479 ? -2.024 -18.284 -20.203 1.00 98.12 479 ALA A N 1
ATOM 3745 C CA . ALA A 1 479 ? -1.002 -17.782 -19.290 1.00 98.12 479 ALA A CA 1
ATOM 3746 C C . ALA A 1 479 ? -1.590 -16.779 -18.282 1.00 98.12 479 ALA A C 1
ATOM 3748 O O . ALA A 1 479 ? -1.361 -16.918 -17.081 1.00 98.12 479 ALA A O 1
ATOM 3749 N N . ILE A 1 480 ? -2.430 -15.841 -18.737 1.00 97.75 480 ILE A N 1
ATOM 3750 C CA . ILE A 1 480 ? -3.120 -14.862 -17.879 1.00 97.75 480 ILE A CA 1
ATOM 3751 C C . ILE A 1 480 ? -4.099 -15.555 -16.923 1.00 97.75 480 ILE A C 1
ATOM 3753 O O . ILE A 1 480 ? -4.120 -15.258 -15.726 1.00 97.75 480 ILE A O 1
ATOM 3757 N N . VAL A 1 481 ? -4.894 -16.517 -17.408 1.00 97.25 481 VAL A N 1
ATOM 3758 C CA . VAL A 1 481 ? -5.830 -17.274 -16.559 1.00 97.25 481 VAL A CA 1
ATOM 3759 C C . VAL A 1 481 ? -5.081 -18.024 -15.454 1.00 97.25 481 VAL A C 1
ATOM 3761 O O . VAL A 1 481 ? -5.502 -17.971 -14.295 1.00 97.25 481 VAL A O 1
ATOM 3764 N N . ASN A 1 482 ? -3.943 -18.646 -15.765 1.00 97.00 482 ASN A N 1
ATOM 3765 C CA . ASN A 1 482 ? -3.098 -19.310 -14.771 1.00 97.00 482 ASN A CA 1
ATOM 3766 C C . ASN A 1 482 ? -2.473 -18.307 -13.785 1.00 97.00 482 ASN A C 1
ATOM 3768 O O . ASN A 1 482 ? -2.552 -18.502 -12.568 1.00 97.00 482 ASN A O 1
ATOM 3772 N N . ALA A 1 483 ? -1.922 -17.205 -14.299 1.00 98.06 483 ALA A N 1
ATOM 3773 C CA . ALA A 1 483 ? -1.322 -16.119 -13.529 1.00 98.06 483 ALA A CA 1
ATOM 3774 C C . ALA A 1 483 ? -2.315 -15.415 -12.591 1.00 98.06 483 ALA A C 1
ATOM 3776 O O . ALA A 1 483 ? -1.929 -14.933 -11.527 1.00 98.06 483 ALA A O 1
ATOM 3777 N N . SER A 1 484 ? -3.612 -15.412 -12.922 1.00 97.00 484 SER A N 1
ATOM 3778 C CA . SER A 1 484 ? -4.645 -14.741 -12.123 1.00 97.00 484 SER A CA 1
ATOM 3779 C C . SER A 1 484 ? -4.726 -15.236 -10.675 1.00 97.00 484 SER A C 1
ATOM 3781 O O . SER A 1 484 ? -5.206 -14.530 -9.792 1.00 97.00 484 SER A O 1
ATOM 3783 N N . ARG A 1 485 ? -4.213 -16.434 -10.383 1.00 95.94 485 ARG A N 1
ATOM 3784 C CA . ARG A 1 485 ? -4.205 -17.028 -9.037 1.00 95.94 485 ARG A CA 1
ATOM 3785 C C . ARG A 1 485 ? -2.909 -16.757 -8.255 1.00 95.94 485 ARG A C 1
ATOM 3787 O O . ARG A 1 485 ? -2.780 -17.248 -7.139 1.00 95.94 485 ARG A O 1
ATOM 3794 N N . LEU A 1 486 ? -1.966 -16.004 -8.822 1.00 98.12 486 LEU A N 1
ATOM 3795 C CA . LEU A 1 486 ? -0.618 -15.739 -8.290 1.00 98.12 486 LEU A CA 1
ATOM 3796 C C . LEU A 1 486 ? -0.460 -14.261 -7.887 1.00 98.12 486 LEU A C 1
ATOM 3798 O O . LEU A 1 486 ? -1.288 -13.464 -8.314 1.00 98.12 486 LEU A O 1
ATOM 3802 N N . PRO A 1 487 ? 0.549 -13.855 -7.091 1.00 97.88 487 PRO A N 1
ATOM 3803 C CA . PRO A 1 487 ? 0.779 -12.461 -6.692 1.00 97.88 487 PRO A CA 1
ATOM 3804 C C . PRO A 1 487 ? 1.392 -11.640 -7.839 1.00 97.88 487 PRO A C 1
ATOM 3806 O O . PRO A 1 487 ? 2.547 -11.232 -7.761 1.00 97.88 487 PRO A O 1
ATOM 3809 N N . MET A 1 488 ? 0.655 -11.439 -8.934 1.00 97.81 488 MET A N 1
ATOM 3810 C CA . MET A 1 488 ? 1.144 -10.652 -10.070 1.00 97.81 488 MET A CA 1
ATOM 3811 C C . MET A 1 488 ? 0.070 -9.842 -10.799 1.00 97.81 488 MET A C 1
ATOM 3813 O O . MET A 1 488 ? -1.089 -10.258 -10.866 1.00 97.81 488 MET A O 1
ATOM 3817 N N . SER A 1 489 ? 0.491 -8.738 -11.402 1.00 97.75 489 SER A N 1
ATOM 3818 C CA . SER A 1 489 ? -0.280 -7.911 -12.332 1.00 97.75 489 SER A CA 1
ATOM 3819 C C . SER A 1 489 ? 0.485 -7.720 -13.637 1.00 97.75 489 SER A C 1
ATOM 3821 O O . SER A 1 489 ? 1.716 -7.770 -13.664 1.00 97.75 489 SER A O 1
ATOM 3823 N N . ILE A 1 490 ? -0.254 -7.495 -14.717 1.00 97.50 490 ILE A N 1
ATOM 3824 C CA . ILE A 1 490 ? 0.262 -7.274 -16.063 1.00 97.50 490 ILE A CA 1
ATOM 3825 C C . ILE A 1 490 ? -0.270 -5.929 -16.545 1.00 97.50 490 ILE A C 1
ATOM 3827 O O . ILE A 1 490 ? -1.469 -5.677 -16.543 1.00 97.50 490 ILE A O 1
ATOM 3831 N N . ILE A 1 491 ? 0.630 -5.065 -16.975 1.00 95.44 491 ILE A N 1
ATOM 3832 C CA . ILE A 1 491 ? 0.320 -3.769 -17.554 1.00 95.44 491 ILE A CA 1
ATOM 3833 C C . ILE A 1 491 ? 0.741 -3.827 -19.016 1.00 95.44 491 ILE A C 1
ATOM 3835 O O . ILE A 1 491 ? 1.898 -4.116 -19.302 1.00 95.44 491 ILE A O 1
ATOM 3839 N N . ILE A 1 492 ? -0.173 -3.543 -19.937 1.00 94.06 492 ILE A N 1
ATOM 3840 C CA . ILE A 1 492 ? 0.089 -3.547 -21.376 1.00 94.06 492 ILE A CA 1
ATOM 3841 C C . ILE A 1 492 ? -0.061 -2.122 -21.906 1.00 94.06 492 ILE A C 1
ATOM 3843 O O . ILE A 1 492 ? -1.141 -1.533 -21.846 1.00 94.06 492 ILE A O 1
ATOM 3847 N N . VAL A 1 493 ? 1.018 -1.572 -22.460 1.00 93.38 493 VAL A N 1
ATOM 3848 C CA . VAL A 1 493 ? 1.022 -0.258 -23.108 1.00 93.38 493 VAL A CA 1
ATOM 3849 C C . VAL A 1 493 ? 1.147 -0.438 -24.617 1.00 93.38 493 VAL A C 1
ATOM 3851 O O . VAL A 1 493 ? 2.175 -0.894 -25.116 1.00 93.38 493 VAL A O 1
ATOM 3854 N N . GLY A 1 494 ? 0.092 -0.067 -25.344 1.00 93.56 494 GLY A N 1
ATOM 3855 C CA . GLY A 1 494 ? 0.054 -0.130 -26.806 1.00 93.56 494 GLY A CA 1
ATOM 3856 C C . GLY A 1 494 ? 0.606 1.145 -27.439 1.00 93.56 494 GLY A C 1
ATOM 3857 O O . GLY A 1 494 ? -0.010 2.203 -27.304 1.00 93.56 494 GLY A O 1
ATOM 3858 N N . VAL A 1 495 ? 1.733 1.069 -28.143 1.00 92.81 495 VAL A N 1
ATOM 3859 C CA . VAL A 1 495 ? 2.365 2.203 -28.834 1.00 92.81 495 VAL A CA 1
ATOM 3860 C C . VAL A 1 495 ? 2.034 2.223 -30.328 1.00 92.81 495 VAL A C 1
ATOM 3862 O O . VAL A 1 495 ? 1.685 1.216 -30.932 1.00 92.81 495 VAL A O 1
ATOM 3865 N N . GLY A 1 496 ? 2.115 3.395 -30.951 1.00 90.69 496 GLY A N 1
ATOM 3866 C CA . GLY A 1 496 ? 1.830 3.541 -32.378 1.00 90.69 496 GLY A CA 1
ATOM 3867 C C . GLY A 1 496 ? 0.338 3.490 -32.746 1.00 90.69 496 GLY A C 1
ATOM 3868 O O . GLY A 1 496 ? -0.553 3.840 -31.966 1.00 90.69 496 GLY A O 1
ATOM 3869 N N . GLY A 1 497 ? 0.075 3.152 -34.010 1.00 86.00 497 GLY A N 1
ATOM 3870 C CA . GLY A 1 497 ? -1.226 3.329 -34.666 1.00 86.00 497 GLY A CA 1
ATOM 3871 C C . GLY A 1 497 ? -2.036 2.052 -34.906 1.00 86.00 497 GLY A C 1
ATOM 3872 O O . GLY A 1 497 ? -3.051 2.127 -35.595 1.00 86.00 497 GLY A O 1
ATOM 3873 N N . ALA A 1 498 ? -1.611 0.897 -34.387 1.00 86.56 498 ALA A N 1
ATOM 3874 C CA . ALA A 1 498 ? -2.236 -0.391 -34.693 1.00 86.56 498 ALA A CA 1
ATOM 3875 C C . ALA A 1 498 ? -3.656 -0.557 -34.115 1.00 86.56 498 ALA A C 1
ATOM 3877 O O . ALA A 1 498 ? -4.148 0.254 -33.321 1.00 86.56 498 ALA A O 1
ATOM 3878 N N . ASN A 1 499 ? -4.337 -1.633 -34.518 1.00 85.94 499 ASN A N 1
ATOM 3879 C CA . ASN A 1 499 ? -5.589 -2.039 -33.890 1.00 85.94 499 ASN A CA 1
ATOM 3880 C C . ASN A 1 499 ? -5.304 -2.793 -32.579 1.00 85.94 499 ASN A C 1
ATOM 3882 O O . ASN A 1 499 ? -4.562 -3.769 -32.588 1.00 85.94 499 ASN A O 1
ATOM 3886 N N . PHE A 1 500 ? -5.931 -2.364 -31.482 1.00 88.31 500 PHE A N 1
ATOM 3887 C CA . PHE A 1 500 ? -5.733 -2.926 -30.144 1.00 88.31 500 PHE A CA 1
ATOM 3888 C C . PHE A 1 500 ? -6.955 -3.690 -29.607 1.00 88.31 500 PHE A C 1
ATOM 3890 O O . PHE A 1 500 ? -7.036 -3.925 -28.406 1.00 88.31 500 PHE A O 1
ATOM 3897 N N . SER A 1 501 ? -7.898 -4.099 -30.467 1.00 87.00 501 SER A N 1
ATOM 3898 C CA . SER A 1 501 ? -9.085 -4.864 -30.040 1.00 87.00 501 SER A CA 1
ATOM 3899 C C . SER A 1 501 ? -8.741 -6.112 -29.219 1.00 87.00 501 SER A C 1
ATOM 3901 O O . SER A 1 501 ? -9.436 -6.406 -28.253 1.00 87.00 501 SER A O 1
ATOM 3903 N N . ASP A 1 502 ? -7.655 -6.814 -29.553 1.00 86.31 502 ASP A N 1
ATOM 3904 C CA . ASP A 1 502 ? -7.210 -7.990 -28.794 1.00 86.31 502 ASP A CA 1
ATOM 3905 C C . ASP A 1 502 ? -6.777 -7.622 -27.368 1.00 86.31 502 ASP A C 1
ATOM 3907 O O . ASP A 1 502 ? -7.088 -8.331 -26.415 1.00 86.31 502 ASP A O 1
ATOM 3911 N N . MET A 1 503 ? -6.142 -6.464 -27.187 1.00 88.19 503 MET A N 1
ATOM 3912 C CA . MET A 1 503 ? -5.721 -5.994 -25.865 1.00 88.19 503 MET A CA 1
ATOM 3913 C C . MET A 1 503 ? -6.915 -5.592 -24.996 1.00 88.19 503 MET A C 1
ATOM 3915 O O . MET A 1 503 ? -6.919 -5.856 -23.798 1.00 88.19 503 MET A O 1
ATOM 3919 N N . GLU A 1 504 ? -7.961 -5.023 -25.602 1.00 86.12 504 GLU A N 1
ATOM 3920 C CA . GLU A 1 504 ? -9.227 -4.723 -24.917 1.00 86.12 504 GLU A CA 1
ATOM 3921 C C . GLU A 1 504 ? -9.957 -5.996 -24.449 1.00 86.12 504 GLU A C 1
ATOM 3923 O O . GLU A 1 504 ? -10.724 -5.952 -23.485 1.00 86.12 504 GLU A O 1
ATOM 3928 N N . ILE A 1 505 ? -9.733 -7.138 -25.113 1.00 86.94 505 ILE A N 1
ATOM 3929 C CA . ILE A 1 505 ? -10.232 -8.444 -24.654 1.00 86.94 505 ILE A CA 1
ATOM 3930 C C . ILE A 1 505 ? -9.443 -8.908 -23.423 1.00 86.94 505 ILE A C 1
ATOM 3932 O O . ILE A 1 505 ? -10.046 -9.414 -22.474 1.00 86.94 505 ILE A O 1
ATOM 3936 N N . LEU A 1 506 ? -8.115 -8.735 -23.426 1.00 89.25 506 LEU A N 1
ATOM 3937 C CA . LEU A 1 506 ? -7.249 -9.153 -22.318 1.00 89.25 506 LEU A CA 1
ATOM 3938 C C . LEU A 1 506 ? -7.484 -8.361 -21.029 1.00 89.25 506 LEU A C 1
ATOM 3940 O O . LEU A 1 506 ? -7.393 -8.952 -19.957 1.00 89.25 506 LEU A O 1
ATOM 3944 N N . ASP A 1 507 ? -7.828 -7.077 -21.143 1.00 86.00 507 ASP A N 1
ATOM 3945 C CA . ASP A 1 507 ? -8.124 -6.149 -20.038 1.00 86.00 507 ASP A CA 1
ATOM 3946 C C . ASP A 1 507 ? -9.255 -6.631 -19.108 1.00 86.00 507 ASP A C 1
ATOM 3948 O O . ASP A 1 507 ? -9.412 -6.127 -18.012 1.00 86.00 507 ASP A O 1
ATOM 3952 N N . GLY A 1 508 ? -10.082 -7.606 -19.521 1.00 78.50 508 GLY A N 1
ATOM 3953 C CA . GLY A 1 508 ? -10.997 -8.321 -18.611 1.00 78.50 508 GLY A CA 1
ATOM 3954 C C . GLY A 1 508 ? -12.161 -7.502 -18.023 1.00 78.50 508 GLY A C 1
ATOM 3955 O O . GLY A 1 508 ? -13.037 -8.055 -17.342 1.00 78.50 508 GLY A O 1
ATOM 3956 N N . ASP A 1 509 ? -12.219 -6.214 -18.353 1.00 77.38 509 ASP A N 1
ATOM 3957 C CA . ASP A 1 509 ? -13.014 -5.205 -17.663 1.00 77.38 509 ASP A CA 1
ATOM 3958 C C . ASP A 1 509 ? -14.519 -5.299 -17.996 1.00 77.38 509 ASP A C 1
ATOM 3960 O O . ASP A 1 509 ? -15.401 -5.097 -17.154 1.00 77.38 509 ASP A O 1
ATOM 3964 N N . ASN A 1 510 ? -14.841 -5.720 -19.228 1.00 73.62 510 ASN A N 1
ATOM 3965 C CA . ASN A 1 510 ? -16.219 -5.981 -19.668 1.00 73.62 510 ASN A CA 1
ATOM 3966 C C . ASN A 1 510 ? -16.679 -7.416 -19.361 1.00 73.62 510 ASN A C 1
ATOM 3968 O O . ASN A 1 510 ? -17.871 -7.678 -19.192 1.00 73.62 510 ASN A O 1
ATOM 3972 N N . THR A 1 511 ? -15.767 -8.389 -19.371 1.00 81.50 511 THR A N 1
ATOM 3973 C CA . THR A 1 511 ? -16.074 -9.813 -19.188 1.00 81.50 511 THR A CA 1
ATOM 3974 C C . THR A 1 511 ? -14.833 -10.537 -18.690 1.00 81.50 511 THR A C 1
ATOM 3976 O O . THR A 1 511 ? -13.750 -10.354 -19.231 1.00 81.50 511 THR A O 1
ATOM 3979 N N . ARG A 1 512 ? -14.999 -11.412 -17.689 1.00 88.38 512 ARG A N 1
ATOM 3980 C CA . ARG A 1 512 ? -13.895 -12.227 -17.163 1.00 88.38 512 ARG A CA 1
ATOM 3981 C C . ARG A 1 512 ? -13.251 -13.055 -18.275 1.00 88.38 512 ARG A C 1
ATOM 3983 O O . ARG A 1 512 ? -13.947 -13.838 -18.926 1.00 88.38 512 ARG A O 1
ATOM 3990 N N . LEU A 1 513 ? -11.933 -12.914 -18.419 1.00 92.06 513 LEU A N 1
ATOM 3991 C CA . LEU A 1 513 ? -11.138 -13.627 -19.413 1.00 92.06 513 LEU A CA 1
ATOM 3992 C C . LEU A 1 513 ? -11.286 -15.147 -19.254 1.00 92.06 513 LEU A C 1
ATOM 3994 O O . LEU A 1 513 ? -11.299 -15.679 -18.136 1.00 92.06 513 LEU A O 1
ATOM 3998 N N . ARG A 1 514 ? -11.406 -15.840 -20.387 1.00 93.19 514 ARG A N 1
ATOM 3999 C CA . ARG A 1 514 ? -11.583 -17.291 -20.465 1.00 93.19 514 ARG A CA 1
ATOM 4000 C C . ARG A 1 514 ? -10.555 -17.881 -21.421 1.00 93.19 514 ARG A C 1
ATOM 4002 O O . ARG A 1 514 ? -10.432 -17.412 -22.544 1.00 93.19 514 ARG A O 1
ATOM 4009 N N . ALA A 1 515 ? -9.868 -18.927 -20.982 1.00 93.00 515 ALA A N 1
ATOM 4010 C CA . ALA A 1 515 ? -8.940 -19.676 -21.820 1.00 93.00 515 ALA A CA 1
ATOM 4011 C C . ALA A 1 515 ? -9.681 -20.683 -22.718 1.00 93.00 515 ALA A C 1
ATOM 4013 O O . ALA A 1 515 ? -10.817 -21.077 -22.435 1.00 93.00 515 ALA A O 1
ATOM 4014 N N . TYR A 1 516 ? -9.014 -21.163 -23.772 1.00 91.75 516 TYR A N 1
ATOM 4015 C CA . TYR A 1 516 ? -9.576 -22.131 -24.725 1.00 91.75 516 TYR A CA 1
ATOM 4016 C C . TYR A 1 516 ? -10.026 -23.454 -24.071 1.00 91.75 516 TYR A C 1
ATOM 4018 O O . TYR A 1 516 ? -10.918 -24.133 -24.576 1.00 91.75 516 TYR A O 1
ATOM 4026 N N . ASN A 1 517 ? -9.448 -23.817 -22.919 1.00 91.88 517 ASN A N 1
ATOM 4027 C CA . ASN A 1 517 ? -9.817 -25.003 -22.137 1.00 91.88 517 ASN A CA 1
ATOM 4028 C C . ASN A 1 517 ? -11.091 -24.812 -21.282 1.00 91.88 517 ASN A C 1
ATOM 4030 O O . ASN A 1 517 ? -11.508 -25.729 -20.575 1.00 91.88 517 ASN A O 1
ATOM 4034 N N . GLY A 1 518 ? -11.708 -23.628 -21.327 1.00 92.12 518 GLY A N 1
ATOM 4035 C CA . GLY A 1 518 ? -12.917 -23.283 -20.586 1.00 92.12 518 GLY A CA 1
ATOM 4036 C C . GLY A 1 518 ? -12.678 -22.707 -19.189 1.00 92.12 518 GLY A C 1
ATOM 4037 O O . GLY A 1 518 ? -13.644 -22.226 -18.586 1.00 92.12 518 GLY A O 1
ATOM 4038 N N . GLU A 1 519 ? -11.441 -22.694 -18.680 1.00 94.75 519 GLU A N 1
ATOM 4039 C CA . GLU A 1 519 ? -11.115 -22.062 -17.399 1.00 94.75 519 GLU A CA 1
ATOM 4040 C C . GLU A 1 519 ? -11.279 -20.540 -17.456 1.00 94.75 519 GLU A C 1
ATOM 4042 O O . GLU A 1 519 ? -11.037 -19.899 -18.478 1.00 94.75 519 GLU A O 1
ATOM 4047 N N . VAL A 1 520 ? -11.703 -19.959 -16.333 1.00 94.88 520 VAL A N 1
ATOM 4048 C CA . VAL A 1 520 ? -11.938 -18.518 -16.177 1.00 94.88 520 VAL A CA 1
ATOM 4049 C C . VAL A 1 520 ? -10.903 -17.946 -15.217 1.00 94.88 520 VAL A C 1
ATOM 4051 O O . VAL A 1 520 ? -10.588 -18.579 -14.203 1.00 94.88 520 VAL A O 1
ATOM 4054 N N . ALA A 1 521 ? -10.405 -16.746 -15.515 1.00 94.50 521 ALA A N 1
ATOM 4055 C CA . ALA A 1 521 ? -9.505 -16.014 -14.632 1.00 94.50 521 ALA A CA 1
ATOM 4056 C C . ALA A 1 521 ? -10.135 -15.815 -13.238 1.00 94.50 521 ALA A C 1
ATOM 4058 O O . ALA A 1 521 ? -11.302 -15.431 -13.111 1.00 94.50 521 ALA A O 1
ATOM 4059 N N . GLY A 1 522 ? -9.365 -16.084 -12.178 1.00 92.31 522 GLY A N 1
ATOM 4060 C CA . GLY A 1 522 ? -9.827 -15.975 -10.788 1.00 92.31 522 GLY A CA 1
ATOM 4061 C C . GLY A 1 522 ? -10.065 -14.531 -10.340 1.00 92.31 522 GLY A C 1
ATOM 4062 O O . GLY A 1 522 ? -10.941 -14.265 -9.518 1.00 92.31 522 GLY A O 1
ATOM 4063 N N . ARG A 1 523 ? -9.317 -13.594 -10.919 1.00 93.69 523 ARG A N 1
ATOM 4064 C CA . ARG A 1 523 ? -9.415 -12.146 -10.718 1.00 93.69 523 ARG A CA 1
ATOM 4065 C C . ARG A 1 523 ? -8.917 -11.437 -11.971 1.00 93.69 523 ARG A C 1
ATOM 4067 O O . ARG A 1 523 ? -8.301 -12.066 -12.829 1.00 93.69 523 ARG A O 1
ATOM 4074 N N . ASP A 1 524 ? -9.212 -10.149 -12.041 1.00 93.19 524 ASP A N 1
ATOM 4075 C CA . ASP A 1 524 ? -8.646 -9.279 -13.059 1.00 93.19 524 ASP A CA 1
ATOM 4076 C C . ASP A 1 524 ? -7.202 -8.922 -12.711 1.00 93.19 524 ASP A C 1
ATOM 4078 O O . ASP A 1 524 ? -6.920 -8.630 -11.542 1.00 93.19 524 ASP A O 1
ATOM 4082 N N . ILE A 1 525 ? -6.300 -9.023 -13.686 1.00 95.31 525 ILE A N 1
ATOM 4083 C CA . ILE A 1 525 ? -4.859 -8.796 -13.489 1.00 95.31 525 ILE A CA 1
ATOM 4084 C C . ILE A 1 525 ? -4.214 -8.001 -14.617 1.00 95.31 525 ILE A C 1
ATOM 4086 O O . ILE A 1 525 ? -3.015 -7.751 -14.535 1.00 95.31 525 ILE A O 1
ATOM 4090 N N . VAL A 1 526 ? -4.956 -7.693 -15.681 1.00 94.62 526 VAL A N 1
ATOM 4091 C CA . VAL A 1 526 ? -4.428 -7.019 -16.864 1.00 94.62 526 VAL A CA 1
ATOM 4092 C C . VAL A 1 526 ? -4.974 -5.604 -16.865 1.00 94.62 526 VAL A C 1
ATOM 4094 O O . VAL A 1 526 ? -6.164 -5.427 -16.675 1.00 94.62 526 VAL A O 1
ATOM 4097 N N . GLN A 1 527 ? -4.106 -4.621 -17.079 1.00 92.06 527 GLN A N 1
ATOM 4098 C CA . GLN A 1 527 ? -4.506 -3.264 -17.430 1.00 92.06 527 GLN A CA 1
ATOM 4099 C C . GLN A 1 527 ? -3.958 -2.946 -18.816 1.00 92.06 527 GLN A C 1
ATOM 4101 O O . GLN A 1 527 ? -2.741 -2.945 -19.008 1.00 92.06 527 GLN A O 1
ATOM 4106 N N . PHE A 1 528 ? -4.826 -2.620 -19.766 1.00 90.81 528 PHE A N 1
ATOM 4107 C CA . PHE A 1 528 ? -4.426 -2.138 -21.083 1.00 90.81 528 PHE A CA 1
ATOM 4108 C C . PHE A 1 528 ? -4.585 -0.620 -21.207 1.00 90.81 528 PHE A C 1
ATOM 4110 O O . PHE A 1 528 ? -5.610 -0.049 -20.832 1.00 90.81 528 PHE A O 1
ATOM 4117 N N . VAL A 1 529 ? -3.574 0.045 -21.777 1.00 88.56 529 VAL A N 1
ATOM 4118 C CA . VAL A 1 529 ? -3.628 1.473 -22.111 1.00 88.56 529 VAL A CA 1
ATOM 4119 C C . VAL A 1 529 ? -3.005 1.741 -23.489 1.00 88.56 529 VAL A C 1
ATOM 4121 O O . VAL A 1 529 ? -1.806 1.528 -23.682 1.00 88.56 529 VAL A O 1
ATOM 4124 N N . PRO A 1 530 ? -3.766 2.273 -24.463 1.00 89.25 530 PRO A N 1
ATOM 4125 C CA . PRO A 1 530 ? -3.205 2.734 -25.730 1.00 89.25 530 PRO A CA 1
ATOM 4126 C C . PRO A 1 530 ? -2.519 4.100 -25.554 1.00 89.25 530 PRO A C 1
ATOM 4128 O O . PRO A 1 530 ? -3.168 5.115 -25.292 1.00 89.25 530 PRO A O 1
ATOM 4131 N N . PHE A 1 531 ? -1.206 4.152 -25.778 1.00 86.56 531 PHE A N 1
ATOM 4132 C CA . PHE A 1 531 ? -0.367 5.343 -25.612 1.00 86.56 531 PHE A CA 1
ATOM 4133 C C . PHE A 1 531 ? -0.842 6.530 -26.462 1.00 86.56 531 PHE A C 1
ATOM 4135 O O . PHE A 1 531 ? -0.762 7.679 -26.034 1.00 86.56 531 PHE A O 1
ATOM 4142 N N . ARG A 1 532 ? -1.405 6.273 -27.653 1.00 83.94 532 ARG A N 1
ATOM 4143 C CA . ARG A 1 532 ? -1.957 7.318 -28.539 1.00 83.94 532 ARG A CA 1
ATOM 4144 C C . ARG A 1 532 ? -3.026 8.193 -27.879 1.00 83.94 532 ARG A C 1
ATOM 4146 O O . ARG A 1 532 ? -3.152 9.359 -28.237 1.00 83.94 532 ARG A O 1
ATOM 4153 N N . ASN A 1 533 ? -3.755 7.667 -26.894 1.00 78.69 533 ASN A N 1
ATOM 4154 C CA . ASN A 1 533 ? -4.768 8.436 -26.169 1.00 78.69 533 ASN A CA 1
ATOM 4155 C C . ASN A 1 533 ? -4.137 9.459 -25.207 1.00 78.69 533 ASN A C 1
ATOM 4157 O O . ASN A 1 533 ? -4.835 10.321 -24.687 1.00 78.69 533 ASN A O 1
ATOM 4161 N N . LEU A 1 534 ? -2.824 9.369 -24.982 1.00 72.50 534 LEU A N 1
ATOM 4162 C CA . LEU A 1 534 ? -2.078 10.102 -23.963 1.00 72.50 534 LEU A CA 1
ATOM 4163 C C . LEU A 1 534 ? -0.942 10.948 -24.561 1.00 72.50 534 LEU A C 1
ATOM 4165 O O . LEU A 1 534 ? -0.207 11.586 -23.819 1.00 72.50 534 LEU A O 1
ATOM 4169 N N . GLN A 1 535 ? -0.818 11.023 -25.894 1.00 66.50 535 GLN A N 1
ATOM 4170 C CA . GLN A 1 535 ? 0.250 11.774 -26.580 1.00 66.50 535 GLN A CA 1
ATOM 4171 C C . GLN A 1 535 ? 0.285 13.276 -26.245 1.00 66.50 535 GLN A C 1
ATOM 4173 O O . GLN A 1 535 ? 1.348 13.884 -26.318 1.00 66.50 535 GLN A O 1
ATOM 4178 N N . ASN A 1 536 ? -0.854 13.864 -25.865 1.00 67.94 536 ASN A N 1
ATOM 4179 C CA . ASN A 1 536 ? -0.955 15.266 -25.436 1.00 67.94 536 ASN A CA 1
ATOM 4180 C C . ASN A 1 536 ? -1.063 15.421 -23.908 1.00 67.94 536 ASN A C 1
ATOM 4182 O O . ASN A 1 536 ? -1.268 16.532 -23.419 1.00 67.94 536 ASN A O 1
ATOM 4186 N N . ALA A 1 537 ? -0.999 14.319 -23.161 1.00 67.81 537 ALA A N 1
ATOM 4187 C CA . ALA A 1 537 ? -1.133 14.310 -21.714 1.00 67.81 537 ALA A CA 1
ATOM 4188 C C . ALA A 1 537 ? 0.241 14.490 -21.047 1.00 67.81 537 ALA A C 1
ATOM 4190 O O . ALA A 1 537 ? 1.279 14.193 -21.641 1.00 67.81 537 ALA A O 1
ATOM 4191 N N . SER A 1 538 ? 0.258 14.985 -19.809 1.00 71.06 538 SER A N 1
ATOM 4192 C CA . SER A 1 538 ? 1.501 15.048 -19.039 1.00 71.06 538 SER A CA 1
ATOM 4193 C C . SER A 1 538 ? 1.976 13.638 -18.658 1.00 71.06 538 SER A C 1
ATOM 4195 O O . SER A 1 538 ? 1.202 12.675 -18.681 1.00 71.06 538 SER A O 1
ATOM 4197 N N . GLN A 1 539 ? 3.250 13.500 -18.286 1.00 69.56 539 GLN A N 1
ATOM 4198 C CA . GLN A 1 539 ? 3.813 12.217 -17.854 1.00 69.56 539 GLN A CA 1
ATOM 4199 C C . GLN A 1 539 ? 3.052 11.637 -16.648 1.00 69.56 539 GLN A C 1
ATOM 4201 O O . GLN A 1 539 ? 2.844 10.428 -16.545 1.00 69.56 539 GLN A O 1
ATOM 4206 N N . GLU A 1 540 ? 2.585 12.517 -15.765 1.00 71.56 540 GLU A N 1
ATOM 4207 C CA . GLU A 1 540 ? 1.785 12.190 -14.588 1.00 71.56 540 GLU A CA 1
ATOM 4208 C C . GLU A 1 540 ? 0.421 11.615 -14.977 1.00 71.56 540 GLU A C 1
ATOM 4210 O O . GLU A 1 540 ? -0.002 10.613 -14.412 1.00 71.56 540 GLU A O 1
ATOM 4215 N N . ALA A 1 541 ? -0.245 12.195 -15.978 1.00 71.94 541 ALA A N 1
ATOM 4216 C CA . ALA A 1 541 ? -1.518 11.683 -16.478 1.00 71.94 541 ALA A CA 1
ATOM 4217 C C . ALA A 1 541 ? -1.362 10.295 -17.128 1.00 71.94 541 ALA A C 1
ATOM 4219 O O . ALA A 1 541 ? -2.230 9.438 -16.979 1.00 71.94 541 ALA A O 1
ATOM 4220 N N . LEU A 1 542 ? -0.234 10.036 -17.801 1.00 74.25 542 LEU A N 1
ATOM 4221 C CA . LEU A 1 542 ? 0.074 8.708 -18.335 1.00 74.25 542 LEU A CA 1
ATOM 4222 C C . LEU A 1 542 ? 0.246 7.675 -17.214 1.00 74.25 542 LEU A C 1
ATOM 4224 O O . LEU A 1 542 ? -0.396 6.625 -17.252 1.00 74.25 542 LEU A O 1
ATOM 4228 N N . ALA A 1 543 ? 1.051 7.984 -16.195 1.00 80.12 543 ALA A N 1
ATOM 4229 C CA . ALA A 1 543 ? 1.219 7.108 -15.038 1.00 80.12 543 ALA A CA 1
ATOM 4230 C C . ALA A 1 543 ? -0.114 6.861 -14.309 1.00 80.12 543 ALA A C 1
ATOM 4232 O O . ALA A 1 543 ? -0.426 5.716 -13.980 1.00 80.12 543 ALA A O 1
ATOM 4233 N N . GLN A 1 544 ? -0.941 7.904 -14.161 1.00 78.00 544 GLN A N 1
ATOM 4234 C CA . GLN A 1 544 ? -2.272 7.824 -13.561 1.00 78.00 544 GLN A CA 1
ATOM 4235 C C . GLN A 1 544 ? -3.161 6.765 -14.201 1.00 78.00 544 GLN A C 1
ATOM 4237 O O . GLN A 1 544 ? -3.748 5.948 -13.496 1.00 78.00 544 GLN A O 1
ATOM 4242 N N . CYS A 1 545 ? -3.262 6.758 -15.528 1.00 78.19 545 CYS A N 1
ATOM 4243 C CA . CYS A 1 545 ? -4.147 5.826 -16.222 1.00 78.19 545 CYS A CA 1
ATOM 4244 C C . CYS A 1 545 ? -3.593 4.401 -16.220 1.00 78.19 545 CYS A C 1
ATOM 4246 O O . CYS A 1 545 ? -4.354 3.448 -16.104 1.00 78.19 545 CYS A O 1
ATOM 4248 N N . VAL A 1 546 ? -2.270 4.262 -16.327 1.00 82.62 546 VAL A N 1
ATOM 4249 C CA . VAL A 1 546 ? -1.597 2.963 -16.424 1.00 82.62 546 VAL A CA 1
ATOM 4250 C C . VAL A 1 546 ? -1.559 2.226 -15.080 1.00 82.62 546 VAL A C 1
ATOM 4252 O O . VAL A 1 546 ? -1.633 1.001 -15.046 1.00 82.62 546 VAL A O 1
ATOM 4255 N N . LEU A 1 547 ? -1.466 2.957 -13.968 1.00 88.00 547 LEU A N 1
ATOM 4256 C CA . LEU A 1 547 ? -1.289 2.392 -12.625 1.00 88.00 547 LEU A CA 1
ATOM 4257 C C . LEU A 1 547 ? -2.576 2.317 -11.798 1.00 88.00 547 LEU A C 1
ATOM 4259 O O . LEU A 1 547 ? -2.554 1.803 -10.680 1.00 88.00 547 LEU A O 1
ATOM 4263 N N . ALA A 1 548 ? -3.690 2.812 -12.335 1.00 80.88 548 ALA A N 1
ATOM 4264 C CA . ALA A 1 548 ? -4.933 3.029 -11.600 1.00 80.88 548 ALA A CA 1
ATOM 4265 C C . ALA A 1 548 ? -5.491 1.784 -10.896 1.00 80.88 548 ALA A C 1
ATOM 4267 O O . ALA A 1 548 ? -6.087 1.891 -9.824 1.00 80.88 548 ALA A O 1
ATOM 4268 N N . GLU A 1 549 ? -5.340 0.610 -11.505 1.00 86.69 549 GLU A N 1
ATOM 4269 C CA . GLU A 1 549 ? -5.915 -0.632 -10.985 1.00 86.69 549 GLU A CA 1
ATOM 4270 C C . GLU A 1 549 ? -4.995 -1.403 -10.051 1.00 86.69 549 GLU A C 1
ATOM 4272 O O . GLU A 1 549 ? -5.459 -2.229 -9.257 1.00 86.69 549 GLU A O 1
ATOM 4277 N N . LEU A 1 550 ? -3.696 -1.125 -10.113 1.00 92.00 550 LEU A N 1
ATOM 4278 C CA . LEU A 1 550 ? -2.689 -1.913 -9.424 1.00 92.00 550 LEU A CA 1
ATOM 4279 C C . LEU A 1 550 ? -2.934 -1.994 -7.899 1.00 92.00 550 LEU A C 1
ATOM 4281 O O . LEU A 1 550 ? -2.892 -3.108 -7.369 1.00 92.00 550 LEU A O 1
ATOM 4285 N N . PRO A 1 551 ? -3.299 -0.909 -7.177 1.00 92.62 551 PRO A N 1
ATOM 4286 C CA . PRO A 1 551 ? -3.606 -0.994 -5.745 1.00 92.62 551 PRO A CA 1
ATOM 4287 C C . PRO A 1 551 ? -4.727 -1.985 -5.385 1.00 92.62 551 PRO A C 1
ATOM 4289 O O . PRO A 1 551 ? -4.610 -2.732 -4.403 1.00 92.62 551 PRO A O 1
ATOM 4292 N N . GLU A 1 552 ? -5.810 -2.027 -6.172 1.00 90.38 552 GLU A N 1
ATOM 4293 C CA . GLU A 1 552 ? -6.918 -2.961 -5.935 1.00 90.38 552 GLU A CA 1
ATOM 4294 C C . GLU A 1 552 ? -6.534 -4.381 -6.360 1.00 90.38 552 GLU A C 1
ATOM 4296 O O . GLU A 1 552 ? -6.858 -5.329 -5.648 1.00 90.38 552 GLU A O 1
ATOM 4301 N N . GLN A 1 553 ? -5.789 -4.552 -7.458 1.00 94.31 553 GLN A N 1
ATOM 4302 C CA . GLN A 1 553 ? -5.301 -5.866 -7.895 1.00 94.31 553 GLN A CA 1
ATOM 4303 C C . GLN A 1 553 ? -4.379 -6.518 -6.841 1.00 94.31 553 GLN A C 1
ATOM 4305 O O . GLN A 1 553 ? -4.497 -7.724 -6.583 1.00 94.31 553 GLN A O 1
ATOM 4310 N N . VAL A 1 554 ? -3.527 -5.731 -6.171 1.00 95.75 554 VAL A N 1
ATOM 4311 C CA . VAL A 1 554 ? -2.679 -6.176 -5.048 1.00 95.75 554 VAL A CA 1
ATOM 4312 C C . VAL A 1 554 ? -3.530 -6.566 -3.837 1.00 95.75 554 VAL A C 1
ATOM 4314 O O . VAL A 1 554 ? -3.456 -7.696 -3.343 1.00 95.75 554 VAL A O 1
ATOM 4317 N N . SER A 1 555 ? -4.385 -5.650 -3.376 1.00 92.94 555 SER A N 1
ATOM 4318 C CA . SER A 1 555 ? -5.194 -5.847 -2.165 1.00 92.94 555 SER A CA 1
ATOM 4319 C C . SER A 1 555 ? -6.183 -7.008 -2.324 1.00 92.94 555 SER A C 1
ATOM 4321 O O . SER A 1 555 ? -6.374 -7.809 -1.406 1.00 92.94 555 SER A O 1
ATOM 4323 N N . SER A 1 556 ? -6.790 -7.133 -3.507 1.00 92.19 556 SER A N 1
ATOM 4324 C CA . SER A 1 556 ? -7.724 -8.200 -3.869 1.00 92.19 556 SER A CA 1
ATOM 4325 C C . SER A 1 556 ? -7.058 -9.574 -3.859 1.00 92.19 556 SER A C 1
ATOM 4327 O O . SER A 1 556 ? -7.633 -10.518 -3.312 1.00 92.19 556 SER A O 1
ATOM 4329 N N . TYR A 1 557 ? -5.828 -9.694 -4.377 1.00 96.12 557 TYR A N 1
ATOM 4330 C CA . TYR A 1 557 ? -5.081 -10.951 -4.329 1.00 96.12 557 TYR A CA 1
ATOM 4331 C C . TYR A 1 557 ? -4.850 -11.408 -2.885 1.00 96.12 557 TYR A C 1
ATOM 4333 O O . TYR A 1 557 ? -5.274 -12.505 -2.517 1.00 96.12 557 TYR A O 1
ATOM 4341 N N . PHE A 1 558 ? -4.245 -10.566 -2.038 1.00 95.62 558 PHE A N 1
ATOM 4342 C CA . PHE A 1 558 ? -3.947 -10.962 -0.658 1.00 95.62 558 PHE A CA 1
ATOM 4343 C C . PHE A 1 558 ? -5.216 -11.232 0.157 1.00 95.62 558 PHE A C 1
ATOM 4345 O O . PHE A 1 558 ? -5.243 -12.156 0.973 1.00 95.62 558 PHE A O 1
ATOM 4352 N N . ARG A 1 559 ? -6.306 -10.506 -0.122 1.00 90.75 559 ARG A N 1
ATOM 4353 C CA . ARG A 1 559 ? -7.633 -10.778 0.446 1.00 90.75 559 ARG A CA 1
ATOM 4354 C C . ARG A 1 559 ? -8.184 -12.135 -0.002 1.00 90.75 559 ARG A C 1
ATOM 4356 O O . ARG A 1 559 ? -8.718 -12.863 0.832 1.00 90.75 559 ARG A O 1
ATOM 4363 N N . MET A 1 560 ? -8.053 -12.483 -1.283 1.00 91.62 560 MET A N 1
ATOM 4364 C CA . MET A 1 560 ? -8.498 -13.763 -1.850 1.00 91.62 560 MET A CA 1
ATOM 4365 C C . MET A 1 560 ? -7.785 -14.949 -1.193 1.00 91.62 560 MET A C 1
ATOM 4367 O O . MET A 1 560 ? -8.430 -15.948 -0.880 1.00 91.62 560 MET A O 1
ATOM 4371 N N . VAL A 1 561 ? -6.479 -14.829 -0.937 1.00 93.94 561 VAL A N 1
ATOM 4372 C CA . VAL A 1 561 ? -5.685 -15.875 -0.268 1.00 93.94 561 VAL A CA 1
ATOM 4373 C C . VAL A 1 561 ? -5.661 -15.751 1.264 1.00 93.94 561 VAL A C 1
ATOM 4375 O O . VAL A 1 561 ? -4.992 -16.534 1.935 1.00 93.94 561 VAL A O 1
ATOM 4378 N N . ASN A 1 562 ? -6.422 -14.804 1.828 1.00 91.94 562 ASN A N 1
ATOM 4379 C CA . ASN A 1 562 ? -6.552 -14.544 3.265 1.00 91.94 562 ASN A CA 1
ATOM 4380 C C . ASN A 1 562 ? -5.207 -14.287 3.981 1.00 91.94 562 ASN A C 1
ATOM 4382 O O . ASN A 1 562 ? -4.997 -14.731 5.113 1.00 91.94 562 ASN A O 1
ATOM 4386 N N . LEU A 1 563 ? -4.298 -13.565 3.320 1.00 93.12 563 LEU A N 1
ATOM 4387 C CA . LEU A 1 563 ? -3.016 -13.148 3.884 1.00 93.12 563 LEU A CA 1
ATOM 4388 C C . LEU A 1 563 ? -3.097 -11.724 4.439 1.00 93.12 563 LEU A C 1
ATOM 4390 O O . LEU A 1 563 ? -3.639 -10.808 3.816 1.00 93.12 563 LEU A O 1
ATOM 4394 N N . LYS A 1 564 ? -2.529 -11.545 5.631 1.00 92.50 564 LYS A N 1
ATOM 4395 C CA . LYS A 1 564 ? -2.381 -10.249 6.302 1.00 92.50 564 LYS A CA 1
ATOM 4396 C C . LYS A 1 564 ? -1.013 -9.641 5.959 1.00 92.50 564 LYS A C 1
ATOM 4398 O O . LYS A 1 564 ? -0.109 -10.403 5.607 1.00 92.50 564 LYS A O 1
ATOM 4403 N N . PRO A 1 565 ? -0.832 -8.314 6.084 1.00 91.62 565 PRO A N 1
ATOM 4404 C CA . PRO A 1 565 ? 0.481 -7.688 5.970 1.00 91.62 565 PRO A CA 1
ATOM 4405 C C . PRO A 1 565 ? 1.496 -8.338 6.911 1.00 91.62 565 PRO A C 1
ATOM 4407 O O . PRO A 1 565 ? 1.143 -8.739 8.022 1.00 91.62 565 PRO A O 1
ATOM 4410 N N . VAL A 1 566 ? 2.756 -8.421 6.475 1.00 88.44 566 VAL A N 1
ATOM 4411 C CA . VAL A 1 566 ? 3.833 -9.080 7.239 1.00 88.44 566 VAL A CA 1
ATOM 4412 C C . VAL A 1 566 ? 4.015 -8.430 8.611 1.00 88.44 566 VAL A C 1
ATOM 4414 O O . VAL A 1 566 ? 4.171 -9.118 9.618 1.00 88.44 566 VAL A O 1
ATOM 4417 N N . ARG A 1 567 ? 3.956 -7.099 8.662 1.00 84.38 567 ARG A N 1
ATOM 4418 C CA . ARG A 1 567 ? 3.906 -6.315 9.898 1.00 84.38 567 ARG A CA 1
ATOM 4419 C C . ARG A 1 567 ? 2.559 -5.623 9.948 1.00 84.38 567 ARG A C 1
ATOM 4421 O O . ARG A 1 567 ? 2.257 -4.863 9.036 1.00 84.38 567 ARG A O 1
ATOM 4428 N N . ASP A 1 568 ? 1.759 -5.848 10.991 1.00 70.56 568 ASP A N 1
ATOM 4429 C CA . ASP A 1 568 ? 0.485 -5.135 11.101 1.00 70.56 568 ASP A CA 1
ATOM 4430 C C . ASP A 1 568 ? 0.774 -3.645 11.352 1.00 70.56 568 ASP A C 1
ATOM 4432 O O . ASP A 1 568 ? 1.345 -3.310 12.400 1.00 70.56 568 ASP A O 1
ATOM 4436 N N . PRO A 1 569 ? 0.392 -2.735 10.435 1.00 58.22 569 PRO A N 1
ATOM 4437 C CA . PRO A 1 569 ? 0.624 -1.310 10.614 1.00 58.22 569 PRO A CA 1
ATOM 4438 C C . PRO A 1 569 ? 0.001 -0.805 11.916 1.00 58.22 569 PRO A C 1
ATOM 4440 O O . PRO A 1 569 ? 0.664 -0.106 12.674 1.00 58.22 569 PRO A O 1
ATOM 4443 N N . ALA A 1 570 ? -1.186 -1.299 12.278 1.00 51.59 570 ALA A N 1
ATOM 4444 C CA . ALA A 1 570 ? -1.854 -0.905 13.517 1.00 51.59 570 ALA A CA 1
ATOM 4445 C C . ALA A 1 570 ? -1.250 -1.536 14.778 1.00 51.59 570 ALA A C 1
ATOM 4447 O O . ALA A 1 570 ? -1.475 -1.014 15.861 1.00 51.59 570 ALA A O 1
ATOM 4448 N N . SER A 1 571 ? -0.461 -2.615 14.683 1.00 42.09 571 SER A N 1
ATOM 4449 C CA . SER A 1 571 ? 0.237 -3.157 15.866 1.00 42.09 571 SER A CA 1
ATOM 4450 C C . SER A 1 571 ? 1.411 -2.287 16.325 1.00 42.09 571 SER A C 1
ATOM 4452 O O . SER A 1 571 ? 1.820 -2.364 17.481 1.00 42.09 571 SER A O 1
ATOM 4454 N N . ALA A 1 572 ? 1.934 -1.424 15.444 1.00 40.88 572 ALA A N 1
ATOM 4455 C CA . ALA A 1 572 ? 2.908 -0.406 15.837 1.00 40.88 572 ALA A CA 1
ATOM 4456 C C . ALA A 1 572 ? 2.222 0.860 16.386 1.00 40.88 572 ALA A C 1
ATOM 4458 O O . ALA A 1 572 ? 2.813 1.550 17.210 1.00 40.88 572 ALA A O 1
ATOM 4459 N N . THR A 1 573 ? 0.958 1.101 16.023 1.00 38.06 573 THR A N 1
ATOM 4460 C CA . THR A 1 573 ? 0.114 2.177 16.572 1.00 38.06 573 THR A CA 1
ATOM 4461 C C . THR A 1 573 ? -0.627 1.760 17.856 1.00 38.06 573 THR A C 1
ATOM 4463 O O . THR A 1 573 ? -0.969 2.613 18.668 1.00 38.06 573 THR A O 1
ATOM 4466 N N . GLU A 1 574 ? -0.782 0.460 18.145 1.00 31.91 574 GLU A N 1
ATOM 4467 C CA . GLU A 1 574 ? -1.269 -0.043 19.449 1.00 31.91 574 GLU A CA 1
ATOM 4468 C C . GLU A 1 574 ? -0.316 0.258 20.621 1.00 31.91 574 GLU A C 1
ATOM 4470 O O . GLU A 1 574 ? -0.692 0.101 21.786 1.00 31.91 574 GLU A O 1
ATOM 4475 N N . TYR A 1 575 ? 0.900 0.730 20.334 1.00 33.81 575 TYR A N 1
ATOM 4476 C CA . TYR A 1 575 ? 1.816 1.255 21.345 1.00 33.81 575 TYR A CA 1
ATOM 4477 C C . TYR A 1 575 ? 1.561 2.729 21.705 1.00 33.81 575 TYR A C 1
ATOM 4479 O O . TYR A 1 575 ? 2.078 3.186 22.721 1.00 33.81 575 TYR A O 1
ATOM 4487 N N . VAL A 1 576 ? 0.718 3.458 20.963 1.00 37.56 576 VAL A N 1
ATOM 4488 C CA . VAL A 1 576 ? 0.378 4.867 21.239 1.00 37.56 576 VAL A CA 1
ATOM 4489 C C . VAL A 1 576 ? -1.050 4.959 21.785 1.00 37.56 576 VAL A C 1
ATOM 4491 O O . VAL A 1 576 ? -1.943 5.498 21.149 1.00 37.56 576 VAL A O 1
ATOM 4494 N N . GLN A 1 577 ? -1.249 4.328 22.948 1.00 40.53 577 GLN A N 1
ATOM 4495 C CA . GLN A 1 577 ? -2.267 4.596 23.993 1.00 40.53 577 GLN A CA 1
ATOM 4496 C C . GLN A 1 577 ? -2.433 3.414 24.969 1.00 40.53 577 GLN A C 1
ATOM 4498 O O . GLN A 1 577 ? -3.291 3.438 25.849 1.00 40.53 577 GLN A O 1
ATOM 4503 N N . ARG A 1 578 ? -1.590 2.375 24.901 1.00 57.88 578 ARG A N 1
ATOM 4504 C CA . ARG A 1 578 ? -1.461 1.441 26.025 1.00 57.88 578 ARG A CA 1
ATOM 4505 C C . ARG A 1 578 ? -0.474 2.022 27.028 1.00 57.88 578 ARG A C 1
ATOM 4507 O O . ARG A 1 578 ? 0.733 1.943 26.825 1.00 57.88 578 ARG A O 1
ATOM 4514 N N . VAL A 1 579 ? -1.000 2.577 28.118 1.00 68.94 579 VAL A N 1
ATOM 4515 C CA . VAL A 1 579 ? -0.212 2.893 29.316 1.00 68.94 579 VAL A CA 1
ATOM 4516 C C . VAL A 1 579 ? 0.670 1.672 29.645 1.00 68.94 579 VAL A C 1
ATOM 4518 O O . VAL A 1 579 ? 0.123 0.573 29.833 1.00 68.94 579 VAL A O 1
ATOM 4521 N N . PRO A 1 580 ? 2.011 1.803 29.652 1.00 82.19 580 PRO A N 1
ATOM 4522 C CA . PRO A 1 580 ? 2.918 0.682 29.880 1.00 82.19 580 PRO A CA 1
ATOM 4523 C C . PRO A 1 580 ? 2.618 0.011 31.220 1.00 82.19 580 PRO A C 1
ATOM 4525 O O . PRO A 1 580 ? 2.224 0.665 32.181 1.00 82.19 580 PRO A O 1
ATOM 4528 N N . THR A 1 581 ? 2.784 -1.310 31.289 1.00 86.25 581 THR A N 1
ATOM 4529 C CA . THR A 1 581 ? 2.601 -2.072 32.531 1.00 86.25 581 THR A CA 1
ATOM 4530 C C . THR A 1 581 ? 3.912 -2.730 32.919 1.00 86.25 581 THR A C 1
ATOM 4532 O O . THR A 1 581 ? 4.452 -3.526 32.153 1.00 86.25 581 THR A O 1
ATOM 4535 N N . VAL A 1 582 ? 4.407 -2.405 34.107 1.00 91.00 582 VAL A N 1
ATOM 4536 C CA . VAL A 1 582 ? 5.544 -3.064 34.742 1.00 91.00 582 VAL A CA 1
ATOM 4537 C C . VAL A 1 582 ? 5.009 -4.188 35.623 1.00 91.00 582 VAL A C 1
ATOM 4539 O O . VAL A 1 582 ? 4.057 -3.998 36.380 1.00 91.00 582 VAL A O 1
ATOM 4542 N N . PHE A 1 583 ? 5.616 -5.367 35.514 1.00 91.25 583 PHE A N 1
ATOM 4543 C CA . PHE A 1 583 ? 5.264 -6.537 36.311 1.00 91.25 583 PHE A CA 1
ATOM 4544 C C . PHE A 1 583 ? 6.384 -6.833 37.300 1.00 91.25 583 PHE A C 1
ATOM 4546 O O . PHE A 1 583 ? 7.552 -6.868 36.920 1.00 91.25 583 PHE A O 1
ATOM 4553 N N . THR A 1 584 ? 6.033 -7.076 38.556 1.00 94.12 584 THR A N 1
ATOM 4554 C CA . THR A 1 584 ? 6.986 -7.504 39.586 1.00 94.12 584 THR A CA 1
ATOM 4555 C C . THR A 1 584 ? 6.339 -8.506 40.537 1.00 94.12 584 THR A C 1
ATOM 4557 O O . THR A 1 584 ? 5.134 -8.744 40.467 1.00 94.12 584 THR A O 1
ATOM 4560 N N . SER A 1 585 ? 7.132 -9.124 41.408 1.00 94.38 585 SER A N 1
ATOM 4561 C CA . SER A 1 585 ? 6.643 -10.013 42.463 1.00 94.38 585 SER A CA 1
ATOM 4562 C C . SER A 1 585 ? 6.783 -9.353 43.831 1.00 94.38 585 SER A C 1
ATOM 4564 O O . SER A 1 585 ? 7.682 -8.541 44.055 1.00 94.38 585 SER A O 1
ATOM 4566 N N . ALA A 1 586 ? 5.878 -9.691 44.748 1.00 92.81 586 ALA A N 1
ATOM 4567 C CA . ALA A 1 586 ? 5.927 -9.189 46.115 1.00 92.81 586 ALA A CA 1
ATOM 4568 C C . ALA A 1 586 ? 7.291 -9.500 46.767 1.00 92.81 586 ALA A C 1
ATOM 4570 O O . ALA A 1 586 ? 7.813 -10.609 46.653 1.00 92.81 586 ALA A O 1
ATOM 4571 N N . GLY A 1 587 ? 7.870 -8.507 47.442 1.00 89.25 587 GLY A N 1
ATOM 4572 C CA . GLY A 1 587 ? 9.183 -8.566 48.085 1.00 89.25 587 GLY A CA 1
ATOM 4573 C C . GLY A 1 587 ? 10.374 -8.190 47.194 1.00 89.25 587 GLY A C 1
ATOM 4574 O O . GLY A 1 587 ? 11.469 -8.028 47.726 1.00 89.25 587 GLY A O 1
ATOM 4575 N N . GLN A 1 588 ? 10.197 -8.019 45.879 1.00 91.69 588 GLN A N 1
ATOM 4576 C CA . GLN A 1 588 ? 11.270 -7.582 44.972 1.00 91.69 588 GLN A CA 1
ATOM 4577 C C . GLN A 1 588 ? 11.407 -6.053 44.918 1.00 91.69 588 GLN A C 1
ATOM 4579 O O . GLN A 1 588 ? 10.560 -5.319 45.428 1.00 91.69 588 GLN A O 1
ATOM 4584 N N . GLU A 1 589 ? 12.484 -5.576 44.292 1.00 92.00 589 GLU A N 1
ATOM 4585 C CA . GLU A 1 589 ? 12.641 -4.179 43.876 1.00 92.00 589 GLU A CA 1
ATOM 4586 C C . GLU A 1 589 ? 12.083 -3.986 42.459 1.00 92.00 589 GLU A C 1
ATOM 4588 O O . GLU A 1 589 ? 12.187 -4.875 41.611 1.00 92.00 589 GLU A O 1
ATOM 4593 N N . VAL A 1 590 ? 11.471 -2.832 42.194 1.00 94.12 590 VAL A N 1
ATOM 4594 C CA . VAL A 1 590 ? 10.965 -2.471 40.865 1.00 94.12 590 VAL A CA 1
ATOM 4595 C C . VAL A 1 590 ? 11.336 -1.036 40.514 1.00 94.12 590 VAL A C 1
ATOM 4597 O O . VAL A 1 590 ? 11.336 -0.154 41.371 1.00 94.12 590 VAL A O 1
ATOM 4600 N N . ILE A 1 591 ? 11.626 -0.812 39.233 1.00 94.12 591 ILE A N 1
ATOM 4601 C CA . ILE A 1 591 ? 11.924 0.501 38.664 1.00 94.12 591 ILE A CA 1
ATOM 4602 C C . ILE A 1 591 ? 10.784 0.874 37.719 1.00 94.12 591 ILE A C 1
ATOM 4604 O O . ILE A 1 591 ? 10.505 0.159 36.755 1.00 94.12 591 ILE A O 1
ATOM 4608 N N . ILE A 1 592 ? 10.125 1.994 37.998 1.00 93.19 592 ILE A N 1
ATOM 4609 C CA . ILE A 1 592 ? 9.052 2.552 37.179 1.00 93.19 592 ILE A CA 1
ATOM 4610 C C . ILE A 1 592 ? 9.655 3.669 36.313 1.00 93.19 592 ILE A C 1
ATOM 4612 O O . ILE A 1 592 ? 10.105 4.683 36.857 1.00 93.19 592 ILE A O 1
ATOM 4616 N N . PRO A 1 593 ? 9.712 3.502 34.979 1.00 90.69 593 PRO A N 1
ATOM 4617 C CA . PRO A 1 593 ? 10.384 4.454 34.101 1.00 90.69 593 PRO A CA 1
ATOM 4618 C C . PRO A 1 593 ? 9.574 5.744 33.937 1.00 90.69 593 PRO A C 1
ATOM 4620 O O . PRO A 1 593 ? 8.355 5.702 33.798 1.00 90.69 593 PRO A O 1
ATOM 4623 N N . CYS A 1 594 ? 10.261 6.885 33.875 1.00 87.38 594 CYS A N 1
ATOM 4624 C CA . CYS A 1 594 ? 9.672 8.154 33.456 1.00 87.38 594 CYS A CA 1
ATOM 4625 C C . CYS A 1 594 ? 10.025 8.396 31.978 1.00 87.38 594 CYS A C 1
ATOM 4627 O O . CYS A 1 594 ? 11.192 8.583 31.648 1.00 87.38 594 CYS A O 1
ATOM 4629 N N . SER A 1 595 ? 9.050 8.357 31.065 1.00 82.50 595 SER A N 1
ATOM 4630 C CA . SER A 1 595 ? 9.316 8.454 29.616 1.00 82.50 595 SER A CA 1
ATOM 4631 C C . SER A 1 595 ? 9.277 9.878 29.051 1.00 82.50 595 SER A C 1
ATOM 4633 O O . SER A 1 595 ? 9.596 10.065 27.880 1.00 82.50 595 SER A O 1
ATOM 4635 N N . ASN A 1 596 ? 8.880 10.870 29.851 1.00 77.38 596 ASN A N 1
ATOM 4636 C CA . ASN A 1 596 ? 8.717 12.271 29.445 1.00 77.38 596 ASN A CA 1
ATOM 4637 C C . ASN A 1 596 ? 9.779 13.211 30.043 1.00 77.38 596 ASN A C 1
ATOM 4639 O O . ASN A 1 596 ? 9.546 14.412 30.081 1.00 77.38 596 ASN A O 1
ATOM 4643 N N . VAL A 1 597 ? 10.923 12.695 30.516 1.00 79.50 597 VAL A N 1
ATOM 4644 C CA . VAL A 1 597 ? 11.984 13.493 31.164 1.00 79.50 597 VAL A CA 1
ATOM 4645 C C . VAL A 1 597 ? 12.429 14.652 30.265 1.00 79.50 597 VAL A C 1
ATOM 4647 O O . VAL A 1 597 ? 12.975 14.437 29.185 1.00 79.50 597 VAL A O 1
ATOM 4650 N N . ALA A 1 598 ? 12.198 15.882 30.729 1.00 67.19 598 ALA A N 1
ATOM 4651 C CA . ALA A 1 598 ? 12.450 17.107 29.967 1.00 67.19 598 ALA A CA 1
ATOM 4652 C C . ALA A 1 598 ? 13.809 17.762 30.286 1.00 67.19 598 ALA A C 1
ATOM 4654 O O . ALA A 1 598 ? 14.295 18.592 29.522 1.00 67.19 598 ALA A O 1
ATOM 4655 N N . HIS A 1 599 ? 14.435 17.397 31.408 1.00 67.25 599 HIS A N 1
ATOM 4656 C CA . HIS A 1 599 ? 15.669 18.010 31.900 1.00 67.25 599 HIS A CA 1
ATOM 4657 C C . HIS A 1 599 ? 16.673 16.951 32.367 1.00 67.25 599 HIS A C 1
ATOM 4659 O O . HIS A 1 599 ? 16.292 15.883 32.832 1.00 67.25 599 HIS A O 1
ATOM 4665 N N . ASN A 1 600 ? 17.966 17.290 32.356 1.00 70.25 600 ASN A N 1
ATOM 4666 C CA . ASN A 1 600 ? 19.033 16.438 32.912 1.00 70.25 600 ASN A CA 1
ATOM 4667 C C . ASN A 1 600 ? 18.997 16.328 34.454 1.00 70.25 600 ASN A C 1
ATOM 4669 O O . ASN A 1 600 ? 19.871 15.698 35.044 1.00 70.25 600 ASN A O 1
ATOM 4673 N N . SER A 1 601 ? 18.036 16.981 35.115 1.00 79.25 601 SER A N 1
ATOM 4674 C CA . SER A 1 601 ? 17.860 16.986 36.567 1.00 79.25 601 SER A CA 1
ATOM 4675 C C . SER A 1 601 ? 16.423 16.633 36.932 1.00 79.25 601 SER A C 1
ATOM 4677 O O . SER A 1 601 ? 15.483 17.177 36.356 1.00 79.25 601 SER A O 1
ATOM 4679 N N . CYS A 1 602 ? 16.261 15.799 37.958 1.00 85.81 602 CYS A N 1
ATOM 4680 C CA . CYS A 1 602 ? 14.955 15.378 38.463 1.00 85.81 602 CYS A CA 1
ATOM 4681 C C . CYS A 1 602 ? 14.314 16.383 39.428 1.00 85.81 602 CYS A C 1
ATOM 4683 O O . CYS A 1 602 ? 13.225 16.125 39.933 1.00 85.81 602 CYS A O 1
ATOM 4685 N N . SER A 1 603 ? 14.953 17.535 39.678 1.00 86.69 603 SER A N 1
ATOM 4686 C CA . SER A 1 603 ? 14.430 18.594 40.559 1.00 86.69 603 SER A CA 1
ATOM 4687 C C . SER A 1 603 ? 13.069 19.153 40.130 1.00 86.69 603 SER A C 1
ATOM 4689 O O . SER A 1 603 ? 12.434 19.840 40.918 1.00 86.69 603 SER A O 1
ATOM 4691 N N . PHE A 1 604 ? 12.615 18.869 38.908 1.00 87.00 604 PHE A N 1
ATOM 4692 C CA . PHE A 1 604 ? 11.320 19.304 38.370 1.00 87.00 604 PHE A CA 1
ATOM 4693 C C . PHE A 1 604 ? 10.396 18.125 38.038 1.00 87.00 604 PHE A C 1
ATOM 4695 O O . PHE A 1 604 ? 9.445 18.260 37.269 1.00 87.00 604 PHE A O 1
ATOM 4702 N N . THR A 1 605 ? 10.698 16.950 38.596 1.00 89.81 605 THR A N 1
ATOM 4703 C CA . THR A 1 605 ? 9.908 15.733 38.422 1.00 89.81 605 THR A CA 1
ATOM 4704 C C . THR A 1 605 ? 9.000 15.501 39.622 1.00 89.81 605 THR A C 1
ATOM 4706 O O . THR A 1 605 ? 9.452 15.483 40.771 1.00 89.81 605 THR A O 1
ATOM 4709 N N . THR A 1 606 ? 7.731 15.230 39.335 1.00 91.81 606 THR A N 1
ATOM 4710 C CA . THR A 1 606 ? 6.710 14.852 40.314 1.00 91.81 606 THR A CA 1
ATOM 4711 C C . THR A 1 606 ? 6.135 13.493 39.945 1.00 91.81 606 THR A C 1
ATOM 4713 O O . THR A 1 606 ? 5.826 13.237 38.782 1.00 91.81 606 THR A O 1
ATOM 4716 N N . TRP A 1 607 ? 5.968 12.625 40.942 1.00 92.94 607 TRP A N 1
ATOM 4717 C CA . TRP A 1 607 ? 5.321 11.324 40.775 1.00 92.94 607 TRP A CA 1
ATOM 4718 C C . TRP A 1 607 ? 4.018 11.282 41.556 1.00 92.94 607 TRP A C 1
ATOM 4720 O O . TRP A 1 607 ? 3.986 11.535 42.764 1.00 92.94 607 TRP A O 1
ATOM 4730 N N . LEU A 1 608 ? 2.956 10.914 40.851 1.00 91.81 608 LEU A N 1
ATOM 4731 C CA . LEU A 1 608 ? 1.629 10.695 41.403 1.00 91.81 608 LEU A CA 1
ATOM 4732 C C . LEU A 1 608 ? 1.313 9.199 41.404 1.00 91.81 608 LEU A C 1
ATOM 4734 O O . LEU A 1 608 ? 1.627 8.508 40.443 1.00 91.81 608 LEU A O 1
ATOM 4738 N N . TYR A 1 609 ? 0.666 8.713 42.454 1.00 91.19 609 TYR A N 1
ATOM 4739 C CA . TYR A 1 609 ? 0.175 7.348 42.589 1.00 91.19 609 TYR A CA 1
ATOM 4740 C C . TYR A 1 609 ? -1.343 7.350 42.766 1.00 91.19 609 TYR A C 1
ATOM 4742 O O . TYR A 1 609 ? -1.895 8.135 43.538 1.00 91.19 609 TYR A O 1
ATOM 4750 N N . SER A 1 610 ? -2.026 6.435 42.089 1.00 87.56 610 SER A N 1
ATOM 4751 C CA . SER A 1 610 ? -3.456 6.185 42.270 1.00 87.56 610 SER A CA 1
ATOM 4752 C C . SER A 1 610 ? -3.767 4.695 42.166 1.00 87.56 610 SER A C 1
ATOM 4754 O O . SER A 1 610 ? -3.036 3.929 41.538 1.00 87.56 610 SER A O 1
ATOM 4756 N N . ASN A 1 611 ? -4.848 4.270 42.811 1.00 84.19 611 ASN A N 1
ATOM 4757 C CA . ASN A 1 611 ? -5.349 2.900 42.772 1.00 84.19 611 ASN A CA 1
ATOM 4758 C C . ASN A 1 611 ? -6.871 2.943 42.929 1.00 84.19 611 ASN A C 1
ATOM 4760 O O . ASN A 1 611 ? -7.368 3.679 43.781 1.00 84.19 611 ASN A O 1
ATOM 4764 N N . ALA A 1 612 ? -7.614 2.163 42.136 1.00 71.06 612 ALA A N 1
ATOM 4765 C CA . ALA A 1 612 ? -9.078 2.203 42.112 1.00 71.06 612 ALA A CA 1
ATOM 4766 C C . ALA A 1 612 ? -9.728 1.861 43.469 1.00 71.06 612 ALA A C 1
ATOM 4768 O O . ALA A 1 612 ? -10.885 2.203 43.699 1.00 71.06 612 ALA A O 1
ATOM 4769 N N . GLY A 1 613 ? -8.995 1.205 44.377 1.00 64.56 613 GLY A N 1
ATOM 4770 C CA . GLY A 1 613 ? -9.442 0.917 45.744 1.00 64.56 613 GLY A CA 1
ATOM 4771 C C . GLY A 1 613 ? -9.311 2.070 46.753 1.00 64.56 613 GLY A C 1
ATOM 4772 O O . GLY A 1 613 ? -9.809 1.935 47.868 1.00 64.56 613 GLY A O 1
ATOM 4773 N N . HIS A 1 614 ? -8.662 3.189 46.403 1.00 66.12 614 HIS A N 1
ATOM 4774 C CA . HIS A 1 614 ? -8.417 4.324 47.304 1.00 66.12 614 HIS A CA 1
ATOM 4775 C C . HIS A 1 614 ? -9.089 5.612 46.797 1.00 66.12 614 HIS A C 1
ATOM 4777 O O . HIS A 1 614 ? -9.042 5.929 45.610 1.00 66.12 614 HIS A O 1
ATOM 4783 N N . MET A 1 615 ? -9.689 6.402 47.699 1.00 56.12 615 MET A N 1
ATOM 4784 C CA . MET A 1 615 ? -10.226 7.725 47.351 1.00 56.12 615 MET A CA 1
ATOM 4785 C C . MET A 1 615 ? -9.102 8.769 47.303 1.00 56.12 615 MET A C 1
ATOM 4787 O O . MET A 1 615 ? -8.777 9.382 48.318 1.00 56.12 615 MET A O 1
ATOM 4791 N N . GLY A 1 616 ? -8.529 8.980 46.116 1.00 69.12 616 GLY A N 1
ATOM 4792 C CA . GLY A 1 616 ? -7.642 10.109 45.817 1.00 69.12 616 GLY A CA 1
ATOM 4793 C C . GLY A 1 616 ? -6.277 9.723 45.244 1.00 69.12 616 GLY A C 1
ATOM 4794 O O . GLY A 1 616 ? -5.825 8.586 45.358 1.00 69.12 616 GLY A O 1
ATOM 4795 N N . THR A 1 617 ? -5.620 10.705 44.626 1.00 83.12 617 THR A N 1
ATOM 4796 C CA . THR A 1 617 ? -4.252 10.595 44.102 1.00 83.12 617 THR A CA 1
ATOM 4797 C C . THR A 1 617 ? -3.253 11.007 45.181 1.00 83.12 617 THR A C 1
ATOM 4799 O O . THR A 1 617 ? -3.394 12.068 45.790 1.00 83.12 617 THR A O 1
ATOM 4802 N N . ILE A 1 618 ? -2.232 10.186 45.410 1.00 86.62 618 ILE A N 1
ATOM 4803 C CA . ILE A 1 618 ? -1.145 10.446 46.356 1.00 86.62 618 ILE A CA 1
ATOM 4804 C C . ILE A 1 618 ? 0.036 11.020 45.579 1.00 86.62 618 ILE A C 1
ATOM 4806 O O . ILE A 1 618 ? 0.472 10.438 44.593 1.00 86.62 618 ILE A O 1
ATOM 4810 N N . GLN A 1 619 ? 0.579 12.149 46.021 1.00 89.50 619 GLN A N 1
ATOM 4811 C CA . GLN A 1 619 ? 1.838 12.657 45.486 1.00 89.50 619 GLN A CA 1
ATOM 4812 C C . GLN A 1 619 ? 3.003 12.032 46.260 1.00 89.50 619 GLN A C 1
ATOM 4814 O O . GLN A 1 619 ? 3.224 12.359 47.425 1.00 89.50 619 GLN A O 1
ATOM 4819 N N . GLU A 1 620 ? 3.730 11.126 45.613 1.00 88.00 620 GLU A N 1
ATOM 4820 C CA . GLU A 1 620 ? 4.832 10.366 46.217 1.00 88.00 620 GLU A CA 1
ATOM 4821 C C . GLU A 1 620 ? 6.160 11.142 46.135 1.00 88.00 620 GLU A C 1
ATOM 4823 O O . GLU A 1 620 ? 6.960 11.136 47.075 1.00 88.00 620 GLU A O 1
ATOM 4828 N N . VAL A 1 621 ? 6.371 11.870 45.032 1.00 91.00 621 VAL A N 1
ATOM 4829 C CA . VAL A 1 621 ? 7.566 12.692 44.774 1.00 91.00 621 VAL A CA 1
ATOM 4830 C C . VAL A 1 621 ? 7.146 14.099 44.381 1.00 91.00 621 VAL A C 1
ATOM 4832 O O . VAL A 1 621 ? 6.220 14.267 43.594 1.00 91.00 621 VAL A O 1
ATOM 4835 N N . ASP A 1 622 ? 7.835 15.101 44.912 1.00 90.31 622 ASP A N 1
ATOM 4836 C CA . ASP A 1 622 ? 7.635 16.521 44.625 1.00 90.31 622 ASP A CA 1
ATOM 4837 C C . ASP A 1 622 ? 8.989 17.168 44.360 1.00 90.31 622 ASP A C 1
ATOM 4839 O O . ASP A 1 622 ? 9.879 17.093 45.213 1.00 90.31 622 ASP A O 1
ATOM 4843 N N . ASN A 1 623 ? 9.164 17.757 43.178 1.00 87.69 623 ASN A N 1
ATOM 4844 C CA . ASN A 1 623 ? 10.410 18.414 42.774 1.00 87.69 623 ASN A CA 1
ATOM 4845 C C . ASN A 1 623 ? 11.657 17.536 43.017 1.00 87.69 623 ASN A C 1
ATOM 4847 O O . ASN A 1 623 ? 12.656 17.955 43.611 1.00 87.69 623 ASN A O 1
ATOM 4851 N N . GLY A 1 624 ? 11.565 16.262 42.624 1.00 86.94 624 GLY A N 1
ATOM 4852 C CA . GLY A 1 624 ? 12.635 15.270 42.762 1.00 86.94 624 GLY A CA 1
ATOM 4853 C C . GLY A 1 624 ? 12.871 14.738 44.178 1.00 86.94 624 GLY A C 1
ATOM 4854 O O . GLY A 1 624 ? 13.790 13.945 44.380 1.00 86.94 624 GLY A O 1
ATOM 4855 N N . LYS A 1 625 ? 12.067 15.141 45.170 1.00 89.50 625 LYS A N 1
ATOM 4856 C CA . LYS A 1 625 ? 12.199 14.711 46.571 1.00 89.50 625 LYS A CA 1
ATOM 4857 C C . LYS A 1 625 ? 10.993 13.888 47.013 1.00 89.50 625 LYS A C 1
ATOM 4859 O O . LYS A 1 625 ? 9.851 14.254 46.748 1.00 89.50 625 LYS A O 1
ATOM 4864 N N . ILE A 1 626 ? 11.240 12.791 47.730 1.00 90.75 626 ILE A N 1
ATOM 4865 C CA . ILE A 1 626 ? 10.168 11.977 48.322 1.00 90.75 626 ILE A CA 1
ATOM 4866 C C . ILE A 1 626 ? 9.397 12.818 49.351 1.00 90.75 626 ILE A C 1
ATOM 4868 O O . ILE A 1 626 ? 10.006 13.466 50.209 1.00 90.75 626 ILE A O 1
ATOM 4872 N N . LYS A 1 627 ? 8.060 12.805 49.294 1.00 84.94 627 LYS A N 1
ATOM 4873 C CA . LYS A 1 627 ? 7.218 13.528 50.261 1.00 84.94 627 LYS A CA 1
ATOM 4874 C C . LYS A 1 627 ? 7.358 12.917 51.669 1.00 84.94 627 LYS A C 1
ATOM 4876 O O . LYS A 1 627 ? 7.169 11.711 51.821 1.00 84.94 627 LYS A O 1
ATOM 4881 N N . PRO A 1 628 ? 7.585 13.723 52.729 1.00 66.50 628 PRO A N 1
ATOM 4882 C CA . PRO A 1 628 ? 7.777 13.212 54.096 1.00 66.50 628 PRO A CA 1
ATOM 4883 C C . PRO A 1 628 ? 6.583 12.432 54.667 1.00 66.50 628 PRO A C 1
ATOM 4885 O O . PRO A 1 628 ? 6.771 11.542 55.489 1.00 66.50 628 PRO A O 1
ATOM 4888 N N . ASN A 1 629 ? 5.362 12.756 54.226 1.00 62.59 629 ASN A N 1
ATOM 4889 C CA . ASN A 1 629 ? 4.118 12.134 54.695 1.00 62.59 629 ASN A CA 1
ATOM 4890 C C . ASN A 1 629 ? 3.635 10.989 53.788 1.00 62.59 629 ASN A C 1
ATOM 4892 O O . ASN A 1 629 ? 2.520 10.498 53.964 1.00 62.59 629 ASN A O 1
ATOM 4896 N N . ALA A 1 630 ? 4.435 10.575 52.802 1.00 65.19 630 ALA A N 1
ATOM 4897 C CA . ALA A 1 630 ? 4.125 9.397 52.011 1.00 65.19 630 ALA A CA 1
ATOM 4898 C C . ALA A 1 630 ? 4.184 8.166 52.927 1.00 65.19 630 ALA A C 1
ATOM 4900 O O . ALA A 1 630 ? 5.249 7.824 53.441 1.00 65.19 630 ALA A O 1
ATOM 4901 N N . ILE A 1 631 ? 3.052 7.475 53.109 1.00 65.69 631 ILE A N 1
ATOM 4902 C CA . ILE A 1 631 ? 2.932 6.240 53.917 1.00 65.69 631 ILE A CA 1
ATOM 4903 C C . ILE A 1 631 ? 4.008 5.207 53.519 1.00 65.69 631 ILE A C 1
ATOM 4905 O O . ILE A 1 631 ? 4.449 4.399 54.332 1.00 65.69 631 ILE A O 1
ATOM 4909 N N . ARG A 1 632 ? 4.475 5.274 52.266 1.00 73.50 632 ARG A N 1
ATOM 4910 C CA . ARG A 1 632 ? 5.450 4.371 51.648 1.00 73.50 632 ARG A CA 1
ATOM 4911 C C . ARG A 1 632 ? 6.837 4.985 51.436 1.00 73.50 632 ARG A C 1
ATOM 4913 O O . ARG A 1 632 ? 7.723 4.301 50.930 1.00 73.50 632 ARG A O 1
ATOM 4920 N N . GLY A 1 633 ? 7.063 6.230 51.861 1.00 75.19 633 GLY A N 1
ATOM 4921 C CA . GLY A 1 633 ? 8.247 7.024 51.514 1.00 75.19 633 GLY A CA 1
ATOM 4922 C C . GLY A 1 633 ? 9.594 6.392 51.889 1.00 75.19 633 GLY A C 1
ATOM 4923 O O . GLY A 1 633 ? 10.580 6.613 51.198 1.00 75.19 633 GLY A O 1
ATOM 4924 N N . GLN A 1 634 ? 9.647 5.540 52.918 1.00 82.69 634 GLN A N 1
ATOM 4925 C CA . GLN A 1 634 ? 10.880 4.837 53.314 1.00 82.69 634 GLN A CA 1
ATOM 4926 C C . GLN A 1 634 ? 11.359 3.802 52.282 1.00 82.69 634 GLN A C 1
ATOM 4928 O O . GLN A 1 634 ? 12.538 3.451 52.273 1.00 82.69 634 GLN A O 1
ATOM 4933 N N . ARG A 1 635 ? 10.457 3.313 51.421 1.00 89.75 635 ARG A N 1
ATOM 4934 C CA . ARG A 1 635 ? 10.750 2.311 50.385 1.00 89.75 635 ARG A CA 1
ATOM 4935 C C . ARG A 1 635 ? 10.989 2.926 49.005 1.00 89.75 635 ARG A C 1
ATOM 4937 O O . ARG A 1 635 ? 11.393 2.195 48.101 1.00 89.75 635 ARG A O 1
ATOM 4944 N N . LEU A 1 636 ? 10.758 4.233 48.851 1.00 92.25 636 LEU A N 1
ATOM 4945 C CA . LEU A 1 636 ? 10.815 4.949 47.577 1.00 92.25 636 LEU A CA 1
ATOM 4946 C C . LEU A 1 636 ? 12.144 5.676 47.385 1.00 92.25 636 LEU A C 1
ATOM 4948 O O . LEU A 1 636 ? 12.677 6.289 48.312 1.00 92.25 636 LEU A O 1
ATOM 4952 N N . ARG A 1 637 ? 12.659 5.653 46.156 1.00 92.19 637 ARG A N 1
ATOM 4953 C CA . ARG A 1 637 ? 13.827 6.434 45.729 1.00 92.19 637 ARG A CA 1
ATOM 4954 C C . ARG A 1 637 ? 13.624 6.950 44.309 1.00 92.19 637 ARG A C 1
ATOM 4956 O O . ARG A 1 637 ? 12.964 6.301 43.507 1.00 92.19 637 ARG A O 1
ATOM 4963 N N . VAL A 1 638 ? 14.203 8.107 44.002 1.00 92.06 638 VAL A N 1
ATOM 4964 C CA . VAL A 1 638 ? 14.229 8.657 42.640 1.00 92.06 638 VAL A CA 1
ATOM 4965 C C . VAL A 1 638 ? 15.596 8.356 42.035 1.00 92.06 638 VAL A C 1
ATOM 4967 O O . VAL A 1 638 ? 16.620 8.700 42.629 1.00 92.06 638 VAL A O 1
ATOM 4970 N N . GLY A 1 639 ? 15.607 7.677 40.890 1.00 87.69 639 GLY A N 1
ATOM 4971 C CA . GLY A 1 639 ? 16.814 7.371 40.130 1.00 87.69 639 GLY A CA 1
ATOM 4972 C C . GLY A 1 639 ? 17.412 8.607 39.441 1.00 87.69 639 GLY A C 1
ATOM 4973 O O . GLY A 1 639 ? 16.751 9.641 39.331 1.00 87.69 639 GLY A O 1
ATOM 4974 N N . PRO A 1 640 ? 18.659 8.520 38.943 1.00 85.19 640 PRO A N 1
ATOM 4975 C CA . PRO A 1 640 ? 19.315 9.623 38.231 1.00 85.19 640 PRO A CA 1
ATOM 4976 C C . PRO A 1 640 ? 18.655 9.958 36.881 1.00 85.19 640 PRO A C 1
ATOM 4978 O O . PRO A 1 640 ? 18.836 11.054 36.367 1.00 85.19 640 PRO A O 1
ATOM 4981 N N . ASP A 1 641 ? 17.886 9.025 36.322 1.00 85.56 641 ASP A N 1
ATOM 4982 C CA . ASP A 1 641 ? 17.044 9.158 35.127 1.00 85.56 641 ASP A CA 1
ATOM 4983 C C . ASP A 1 641 ? 15.588 9.534 35.467 1.00 85.56 641 ASP A C 1
ATOM 4985 O O . ASP A 1 641 ? 14.686 9.405 34.642 1.00 85.56 641 ASP A O 1
ATOM 4989 N N . CYS A 1 642 ? 15.340 9.956 36.708 1.00 90.31 642 CYS A N 1
ATOM 4990 C CA . CYS A 1 642 ? 14.037 10.348 37.244 1.00 90.31 642 CYS A CA 1
ATOM 4991 C C . CYS A 1 642 ? 12.997 9.217 37.320 1.00 90.31 642 CYS A C 1
ATOM 4993 O O . CYS A 1 642 ? 11.820 9.470 37.601 1.00 90.31 642 CYS A O 1
ATOM 4995 N N . SER A 1 643 ? 13.431 7.966 37.138 1.00 93.00 643 SER A N 1
ATOM 4996 C CA . SER A 1 643 ? 12.620 6.778 37.408 1.00 93.00 643 SER A CA 1
ATOM 4997 C C . SER A 1 643 ? 12.300 6.642 38.903 1.00 93.00 643 SER A C 1
ATOM 4999 O O . SER A 1 643 ? 13.074 7.066 39.764 1.00 93.00 643 SER A O 1
ATOM 5001 N N . LEU A 1 644 ? 11.149 6.049 39.229 1.00 94.25 644 LEU A N 1
ATOM 5002 C CA . LEU A 1 644 ? 10.743 5.786 40.612 1.00 94.25 644 LEU A CA 1
ATOM 5003 C C . LEU A 1 644 ? 11.089 4.346 40.993 1.00 94.25 644 LEU A C 1
ATOM 5005 O O . LEU A 1 644 ? 10.607 3.396 40.381 1.00 94.25 644 LEU A O 1
ATOM 5009 N N . HIS A 1 645 ? 11.930 4.184 42.006 1.00 94.19 645 HIS A N 1
ATOM 5010 C CA . HIS A 1 645 ? 12.389 2.891 42.507 1.00 94.19 645 HIS A CA 1
ATOM 5011 C C . HIS A 1 645 ? 11.609 2.558 43.775 1.00 94.19 645 HIS A C 1
ATOM 5013 O O . HIS A 1 645 ? 11.551 3.373 44.699 1.00 94.19 645 HIS A O 1
ATOM 5019 N N . ILE A 1 646 ? 11.020 1.366 43.826 1.00 94.00 646 ILE A N 1
ATOM 5020 C CA . ILE A 1 646 ? 10.271 0.868 44.982 1.00 94.00 646 ILE A CA 1
ATOM 5021 C C . ILE A 1 646 ? 10.951 -0.405 45.470 1.00 94.00 646 ILE A C 1
ATOM 5023 O O . ILE A 1 646 ? 11.002 -1.405 44.755 1.00 94.00 646 ILE A O 1
ATOM 5027 N N . THR A 1 647 ? 11.461 -0.370 46.697 1.00 92.81 647 THR A N 1
ATOM 5028 C CA . THR A 1 647 ? 12.080 -1.529 47.354 1.00 92.81 647 THR A CA 1
ATOM 5029 C C . THR A 1 647 ? 11.045 -2.315 48.162 1.00 92.81 647 THR A C 1
ATOM 5031 O O . THR A 1 647 ? 10.080 -1.743 48.679 1.00 92.81 647 THR A O 1
ATOM 5034 N N . SER A 1 648 ? 11.237 -3.633 48.285 1.00 90.38 648 SER A N 1
ATOM 5035 C CA . SER A 1 648 ? 10.355 -4.525 49.056 1.00 90.38 648 SER A CA 1
ATOM 5036 C C . SER A 1 648 ? 8.872 -4.336 48.705 1.00 90.38 648 SER A C 1
ATOM 5038 O O . SER A 1 648 ? 8.063 -3.986 49.565 1.00 90.38 648 SER A O 1
ATOM 5040 N N . VAL A 1 649 ? 8.535 -4.498 47.422 1.00 92.94 649 VAL A N 1
ATOM 5041 C CA . VAL A 1 649 ? 7.194 -4.241 46.869 1.00 92.94 649 VAL A CA 1
ATOM 5042 C C . VAL A 1 649 ? 6.116 -5.056 47.588 1.00 92.94 649 VAL A C 1
ATOM 5044 O O . VAL A 1 649 ? 6.274 -6.260 47.791 1.00 92.94 649 VAL A O 1
ATOM 5047 N N . THR A 1 650 ? 4.990 -4.429 47.927 1.00 91.75 650 THR A N 1
ATOM 5048 C CA . THR A 1 650 ? 3.810 -5.095 48.501 1.00 91.75 650 THR A CA 1
ATOM 5049 C C . THR A 1 650 ? 2.642 -5.090 47.513 1.00 91.75 650 THR A C 1
ATOM 5051 O O . THR A 1 650 ? 2.675 -4.422 46.481 1.00 91.75 650 THR A O 1
ATOM 5054 N N . THR A 1 651 ? 1.577 -5.837 47.808 1.00 90.56 651 THR A N 1
ATOM 5055 C CA . THR A 1 651 ? 0.364 -5.857 46.968 1.00 90.56 651 THR A CA 1
ATOM 5056 C C . THR A 1 651 ? -0.341 -4.502 46.897 1.00 90.56 651 THR A C 1
ATOM 5058 O O . THR A 1 651 ? -1.001 -4.213 45.902 1.00 90.56 651 THR A O 1
ATOM 5061 N N . GLU A 1 652 ? -0.169 -3.655 47.914 1.00 88.12 652 GLU A N 1
ATOM 5062 C CA . GLU A 1 652 ? -0.707 -2.291 47.961 1.00 88.12 652 GLU A CA 1
ATOM 5063 C C . GLU A 1 652 ? 0.006 -1.338 46.995 1.00 88.12 652 GLU A C 1
ATOM 5065 O O . GLU A 1 652 ? -0.543 -0.293 46.659 1.00 88.12 652 GLU A O 1
ATOM 5070 N N . ASP A 1 653 ? 1.210 -1.675 46.525 1.00 90.75 653 ASP A N 1
ATOM 5071 C CA . ASP A 1 653 ? 1.940 -0.874 45.539 1.00 90.75 653 ASP A CA 1
ATOM 5072 C C . ASP A 1 653 ? 1.399 -1.070 44.114 1.00 90.75 653 ASP A C 1
ATOM 5074 O O . ASP A 1 653 ? 1.674 -0.260 43.234 1.00 90.75 653 ASP A O 1
ATOM 5078 N N . ALA A 1 654 ? 0.568 -2.088 43.862 1.00 91.44 654 ALA A N 1
ATOM 5079 C CA . ALA A 1 654 ? -0.125 -2.203 42.581 1.00 91.44 654 ALA A CA 1
ATOM 5080 C C . ALA A 1 654 ? -1.008 -0.962 42.339 1.00 91.44 654 ALA A C 1
ATOM 5082 O O . ALA A 1 654 ? -1.752 -0.530 43.223 1.00 91.44 654 ALA A O 1
ATOM 5083 N N . GLY A 1 655 ? -0.921 -0.363 41.151 1.00 91.31 655 GLY A N 1
ATOM 5084 C CA . GLY A 1 655 ? -1.578 0.917 40.878 1.00 91.31 655 GLY A CA 1
ATOM 5085 C C . GLY A 1 655 ? -1.086 1.613 39.613 1.00 91.31 655 GLY A C 1
ATOM 5086 O O . GLY A 1 655 ? -0.333 1.045 38.825 1.00 91.31 655 GLY A O 1
ATOM 5087 N N . LEU A 1 656 ? -1.551 2.841 39.408 1.00 91.62 656 LEU A N 1
ATOM 5088 C CA . LEU A 1 656 ? -1.164 3.731 38.321 1.00 91.62 656 LEU A CA 1
ATOM 5089 C C . LEU A 1 656 ? -0.223 4.798 38.874 1.00 91.62 656 LEU A C 1
ATOM 5091 O O . LEU A 1 656 ? -0.601 5.557 39.768 1.00 91.62 656 LEU A O 1
ATOM 5095 N N . TYR A 1 657 ? 0.974 4.857 38.308 1.00 92.88 657 TYR A N 1
ATOM 5096 C CA . TYR A 1 657 ? 1.995 5.845 38.608 1.00 92.88 657 TYR A CA 1
ATOM 5097 C C . TYR A 1 657 ? 2.111 6.819 37.441 1.00 92.88 657 TYR A C 1
ATOM 5099 O O . TYR A 1 657 ? 2.273 6.389 36.305 1.00 92.88 657 TYR A O 1
ATOM 5107 N N . THR A 1 658 ? 2.059 8.118 37.700 1.00 92.38 658 THR A N 1
ATOM 5108 C CA . THR A 1 658 ? 2.125 9.147 36.659 1.00 92.38 658 THR A CA 1
ATOM 5109 C C . THR A 1 658 ? 3.318 10.054 36.905 1.00 92.38 658 THR A C 1
ATOM 5111 O O . THR A 1 658 ? 3.366 10.738 37.930 1.00 92.38 658 THR A O 1
ATOM 5114 N N . CYS A 1 659 ? 4.261 10.067 35.961 1.00 92.88 659 CYS A N 1
ATOM 5115 C CA . CYS A 1 659 ? 5.393 10.988 35.971 1.00 92.88 659 CYS A CA 1
ATOM 5116 C C . CYS A 1 659 ? 5.004 12.310 35.298 1.00 92.88 659 CYS A C 1
ATOM 5118 O O . CYS A 1 659 ? 4.555 12.332 34.147 1.00 92.88 659 CYS A O 1
ATOM 5120 N N . GLN A 1 660 ? 5.189 13.418 36.008 1.00 91.12 660 GLN A N 1
ATOM 5121 C CA . GLN A 1 660 ? 4.953 14.773 35.518 1.00 91.12 660 GLN A CA 1
ATOM 5122 C C . GLN A 1 660 ? 6.262 15.558 35.527 1.00 91.12 660 GLN A C 1
ATOM 5124 O O . GLN A 1 660 ? 7.009 15.511 36.508 1.00 91.12 660 GLN A O 1
ATOM 5129 N N . GLN A 1 661 ? 6.517 16.290 34.444 1.00 86.75 661 GLN A N 1
ATOM 5130 C CA . GLN A 1 661 ? 7.650 17.204 34.329 1.00 86.75 661 GLN A CA 1
ATOM 5131 C C . GLN A 1 661 ? 7.159 18.648 34.302 1.00 86.75 661 GLN A C 1
ATOM 5133 O O . GLN A 1 661 ? 6.130 18.957 33.698 1.00 86.75 661 GLN A O 1
ATOM 5138 N N . PHE A 1 662 ? 7.913 19.538 34.937 1.00 80.00 662 PHE A N 1
ATOM 5139 C CA . PHE A 1 662 ? 7.625 20.969 34.994 1.00 80.00 662 PHE A CA 1
ATOM 5140 C C . PHE A 1 662 ? 8.797 21.771 34.428 1.00 80.00 662 PHE A C 1
ATOM 5142 O O . PHE A 1 662 ? 9.948 21.364 34.561 1.00 80.00 662 PHE A O 1
ATOM 5149 N N . LEU A 1 663 ? 8.505 22.911 33.793 1.00 70.69 663 LEU A N 1
ATOM 5150 C CA . LEU A 1 663 ? 9.541 23.782 33.213 1.00 70.69 663 LEU A CA 1
ATOM 5151 C C . LEU A 1 663 ? 10.328 24.564 34.278 1.00 70.69 663 LEU A C 1
ATOM 5153 O O . LEU A 1 663 ? 11.485 24.916 34.071 1.00 70.69 663 LEU A O 1
ATOM 5157 N N . THR A 1 664 ? 9.698 24.847 35.419 1.00 73.12 664 THR A N 1
ATOM 5158 C CA . THR A 1 664 ? 10.316 25.455 36.607 1.00 73.12 664 THR A CA 1
ATOM 5159 C C . THR A 1 664 ? 9.633 24.911 37.867 1.00 73.12 664 THR A C 1
ATOM 5161 O O . THR A 1 664 ? 8.578 24.288 37.774 1.00 73.12 664 THR A O 1
ATOM 5164 N N . GLU A 1 665 ? 10.197 25.162 39.054 1.00 66.81 665 GLU A N 1
ATOM 5165 C CA . GLU A 1 665 ? 9.695 24.640 40.346 1.00 66.81 665 GLU A CA 1
ATOM 5166 C C . GLU A 1 665 ? 8.218 24.991 40.637 1.00 66.81 665 GLU A C 1
ATOM 5168 O O . GLU A 1 665 ? 7.534 24.276 41.364 1.00 66.81 665 GLU A O 1
ATOM 5173 N N . THR A 1 666 ? 7.710 26.078 40.048 1.00 67.81 666 THR A N 1
ATOM 5174 C CA . THR A 1 666 ? 6.308 26.529 40.138 1.00 67.81 666 THR A CA 1
ATOM 5175 C C . THR A 1 666 ? 5.684 26.798 38.761 1.00 67.81 666 THR A C 1
ATOM 5177 O O . THR A 1 666 ? 4.666 27.484 38.653 1.00 67.81 666 THR A O 1
ATOM 5180 N N . GLY A 1 667 ? 6.316 26.297 37.698 1.00 68.62 667 GLY A N 1
ATOM 5181 C CA . GLY A 1 667 ? 5.972 26.591 36.310 1.00 68.62 667 GLY A CA 1
ATOM 5182 C C . GLY A 1 667 ? 4.877 25.700 35.723 1.00 68.62 667 GLY A C 1
ATOM 5183 O O . GLY A 1 667 ? 4.360 24.804 36.389 1.00 68.62 667 GLY A O 1
ATOM 5184 N N . PRO A 1 668 ? 4.510 25.928 34.451 1.00 67.81 668 PRO A N 1
ATOM 5185 C CA . PRO A 1 668 ? 3.584 25.062 33.731 1.00 67.81 668 PRO A CA 1
ATOM 5186 C C . PRO A 1 668 ? 4.209 23.691 33.411 1.00 67.81 668 PRO A C 1
ATOM 5188 O O . PRO A 1 668 ? 5.434 23.518 33.430 1.00 67.81 668 PRO A O 1
ATOM 5191 N N . ARG A 1 669 ? 3.344 22.707 33.124 1.00 74.19 669 ARG A N 1
ATOM 5192 C CA . ARG A 1 669 ? 3.748 21.342 32.750 1.00 74.19 669 ARG A CA 1
ATOM 5193 C C . ARG A 1 669 ? 4.556 21.347 31.450 1.00 74.19 669 ARG A C 1
ATOM 5195 O O . ARG A 1 669 ? 4.221 22.073 30.517 1.00 74.19 669 ARG A O 1
ATOM 5202 N N . SER A 1 670 ? 5.584 20.507 31.401 1.00 67.81 670 SER A N 1
ATOM 5203 C CA . SER A 1 670 ? 6.385 20.227 30.212 1.00 67.81 670 SER A CA 1
ATOM 5204 C C . SER A 1 670 ? 5.925 18.904 29.594 1.00 67.81 670 SER A C 1
ATOM 5206 O O . SER A 1 670 ? 6.102 17.847 30.197 1.00 67.81 670 SER A O 1
ATOM 5208 N N . GLY A 1 671 ? 5.312 18.965 28.408 1.00 69.94 671 GLY A N 1
ATOM 5209 C CA . GLY A 1 671 ? 4.802 17.789 27.692 1.00 69.94 671 GLY A CA 1
ATOM 5210 C C . GLY A 1 671 ? 3.563 17.130 28.320 1.00 69.94 671 GLY A C 1
ATOM 5211 O O . GLY A 1 671 ? 2.923 17.680 29.217 1.00 69.94 671 GLY A O 1
ATOM 5212 N N . GLU A 1 672 ? 3.205 15.949 27.806 1.00 76.31 672 GLU A N 1
ATOM 5213 C CA . GLU A 1 672 ? 2.128 15.113 28.354 1.00 76.31 672 GLU A CA 1
ATOM 5214 C C . GLU A 1 672 ? 2.596 14.324 29.587 1.00 76.31 672 GLU A C 1
ATOM 5216 O O . GLU A 1 672 ? 3.778 14.002 29.742 1.00 76.31 672 GLU A O 1
ATOM 5221 N N . ASP A 1 673 ? 1.651 13.981 30.463 1.00 85.56 673 ASP A N 1
ATOM 5222 C CA . ASP A 1 673 ? 1.882 13.097 31.606 1.00 85.56 673 ASP A CA 1
ATOM 5223 C C . ASP A 1 673 ? 2.339 11.704 31.115 1.00 85.56 673 ASP A C 1
ATOM 5225 O O . ASP A 1 673 ? 1.811 11.183 30.134 1.00 85.56 673 ASP A O 1
ATOM 5229 N N . ALA A 1 674 ? 3.287 11.069 31.812 1.00 86.81 674 ALA A N 1
ATOM 5230 C CA . ALA A 1 674 ? 3.761 9.720 31.493 1.00 86.81 674 ALA A CA 1
ATOM 5231 C C . ALA A 1 674 ? 3.205 8.693 32.500 1.00 86.81 674 ALA A C 1
ATOM 5233 O O . ALA A 1 674 ? 3.826 8.455 33.543 1.00 86.81 674 ALA A O 1
ATOM 5234 N N . PRO A 1 675 ? 2.021 8.106 32.239 1.00 91.31 675 PRO A N 1
ATOM 5235 C CA . PRO A 1 675 ? 1.431 7.078 33.089 1.00 91.31 675 PRO A CA 1
ATOM 5236 C C . PRO A 1 675 ? 2.127 5.717 32.916 1.00 91.31 675 PRO A C 1
ATOM 5238 O O . PRO A 1 675 ? 2.516 5.340 31.812 1.00 91.31 675 PRO A O 1
ATOM 5241 N N . VAL A 1 676 ? 2.216 4.938 33.995 1.00 91.25 676 VAL A N 1
ATOM 5242 C CA . VAL A 1 676 ? 2.724 3.561 34.039 1.00 91.25 676 VAL A CA 1
ATOM 5243 C C . VAL A 1 676 ? 1.915 2.755 35.059 1.00 91.25 676 VAL A C 1
ATOM 5245 O O . VAL A 1 676 ? 1.801 3.137 36.222 1.00 91.25 676 VAL A O 1
ATOM 5248 N N . TYR A 1 677 ? 1.366 1.612 34.658 1.00 91.50 677 TYR A N 1
ATOM 5249 C CA . TYR A 1 677 ? 0.740 0.666 35.581 1.00 91.50 677 TYR A CA 1
ATOM 5250 C C . TYR A 1 677 ? 1.791 -0.232 36.236 1.00 91.50 677 TYR A C 1
ATOM 5252 O O . TYR A 1 677 ? 2.630 -0.807 35.547 1.00 91.50 677 TYR A O 1
ATOM 5260 N N . LEU A 1 678 ? 1.700 -0.431 37.547 1.00 93.06 678 LEU A N 1
ATOM 5261 C CA . LEU A 1 678 ? 2.419 -1.478 38.266 1.00 93.06 678 LEU A CA 1
ATOM 5262 C C . LEU A 1 678 ? 1.451 -2.614 38.605 1.00 93.06 678 LEU A C 1
ATOM 5264 O O . LEU A 1 678 ? 0.419 -2.393 39.244 1.00 93.06 678 LEU A O 1
ATOM 5268 N N . ALA A 1 679 ? 1.800 -3.828 38.190 1.00 92.50 679 ALA A N 1
ATOM 5269 C CA . ALA A 1 679 ? 1.099 -5.051 38.549 1.00 92.50 679 ALA A CA 1
ATOM 5270 C C . ALA A 1 679 ? 2.007 -5.951 39.398 1.00 92.50 679 ALA A C 1
ATOM 5272 O O . ALA A 1 679 ? 3.167 -6.189 39.050 1.00 92.50 679 ALA A O 1
ATOM 5273 N N . VAL A 1 680 ? 1.473 -6.453 40.512 1.00 94.00 680 VAL A N 1
ATOM 5274 C CA . VAL A 1 680 ? 2.243 -7.182 41.528 1.00 94.00 680 VAL A CA 1
ATOM 5275 C C . VAL A 1 680 ? 1.729 -8.611 41.642 1.00 94.00 680 VAL A C 1
ATOM 5277 O O . VAL A 1 680 ? 0.578 -8.842 42.008 1.00 94.00 680 VAL A O 1
ATOM 5280 N N . LEU A 1 681 ? 2.596 -9.574 41.339 1.00 94.94 681 LEU A N 1
ATOM 5281 C CA . LEU A 1 681 ? 2.340 -10.994 41.531 1.00 94.94 681 LEU A CA 1
ATOM 5282 C C . LEU A 1 681 ? 2.618 -11.372 42.988 1.00 94.94 681 LEU A C 1
ATOM 5284 O O . LEU A 1 681 ? 3.717 -11.163 43.504 1.00 94.94 681 LEU A O 1
ATOM 5288 N N . HIS A 1 682 ? 1.626 -11.948 43.647 1.00 94.00 682 HIS A N 1
ATOM 5289 C CA . HIS A 1 682 ? 1.688 -12.319 45.050 1.00 94.00 682 HIS A CA 1
ATOM 5290 C C . HIS A 1 682 ? 1.236 -13.762 45.236 1.00 94.00 682 HIS A C 1
ATOM 5292 O O . HIS A 1 682 ? 0.339 -14.242 44.544 1.00 94.00 682 HIS A O 1
ATOM 5298 N N . MET A 1 683 ? 1.872 -14.456 46.175 1.00 90.94 683 MET A N 1
ATOM 5299 C CA . MET A 1 683 ? 1.559 -15.840 46.485 1.00 90.94 683 MET A CA 1
ATOM 5300 C C . MET A 1 683 ? 1.453 -16.042 47.992 1.00 90.94 683 MET A C 1
ATOM 5302 O O . MET A 1 683 ? 2.341 -15.627 48.734 1.00 90.94 683 MET A O 1
ATOM 5306 N N . TYR A 1 684 ? 0.383 -16.704 48.432 1.00 87.75 684 TYR A N 1
ATOM 5307 C CA . TYR A 1 684 ? 0.153 -17.043 49.837 1.00 87.75 684 TYR A CA 1
ATOM 5308 C C . TYR A 1 684 ? -0.566 -18.390 49.989 1.00 87.75 684 TYR A C 1
ATOM 5310 O O . TYR A 1 684 ? -1.100 -18.939 49.026 1.00 87.75 684 TYR A O 1
ATOM 5318 N N . SER A 1 685 ? -0.583 -18.921 51.212 1.00 84.19 685 SER A N 1
ATOM 5319 C CA . SER A 1 685 ? -1.298 -20.150 51.581 1.00 84.19 685 SER A CA 1
ATOM 5320 C C . SER A 1 685 ? -2.564 -19.822 52.372 1.00 84.19 685 SER A C 1
ATOM 5322 O O . SER A 1 685 ? -2.542 -18.934 53.223 1.00 84.19 685 SER A O 1
ATOM 5324 N N . SER A 1 686 ? -3.656 -20.554 52.132 1.00 72.56 686 SER A N 1
ATOM 5325 C CA . SER A 1 686 ? -4.924 -20.410 52.867 1.00 72.56 686 SER A CA 1
ATOM 5326 C C . SER A 1 686 ? -4.850 -20.831 54.345 1.00 72.56 686 SER A C 1
ATOM 5328 O O . SER A 1 686 ? -5.765 -20.540 55.111 1.00 72.56 686 SER A O 1
ATOM 5330 N N . SER A 1 687 ? -3.795 -21.546 54.745 1.00 66.31 687 SER A N 1
ATOM 5331 C CA . SER A 1 687 ? -3.543 -22.027 56.112 1.00 66.31 687 SER A CA 1
ATOM 5332 C C . SER A 1 687 ? -2.042 -22.014 56.424 1.00 66.31 687 SER A C 1
ATOM 5334 O O . SER A 1 687 ? -1.229 -22.212 55.514 1.00 66.31 687 SER A O 1
ATOM 5336 N N . GLU A 1 688 ? -1.661 -21.805 57.690 1.00 57.97 688 GLU A N 1
ATOM 5337 C CA . GLU A 1 688 ? -0.256 -21.915 58.113 1.00 57.97 688 GLU A CA 1
ATOM 5338 C C . GLU A 1 688 ? 0.277 -23.335 57.841 1.00 57.97 688 GLU A C 1
ATOM 5340 O O . GLU A 1 688 ? -0.440 -24.315 58.069 1.00 57.97 688 GLU A O 1
ATOM 5345 N N . PRO A 1 689 ? 1.501 -23.477 57.300 1.00 51.78 689 PRO A N 1
ATOM 5346 C CA . PRO A 1 689 ? 2.046 -24.761 56.882 1.00 51.78 689 PRO A CA 1
ATOM 5347 C C . PRO A 1 689 ? 2.579 -25.568 58.076 1.00 51.78 689 PRO A C 1
ATOM 5349 O O . PRO A 1 689 ? 3.770 -25.847 58.159 1.00 51.78 689 PRO A O 1
ATOM 5352 N N . ASP A 1 690 ? 1.706 -25.994 58.986 1.00 51.38 690 ASP A N 1
ATOM 5353 C CA . ASP A 1 690 ? 2.055 -27.045 59.941 1.00 51.38 690 ASP A CA 1
ATOM 5354 C C . ASP A 1 690 ? 1.818 -28.407 59.284 1.00 51.38 690 ASP A C 1
ATOM 5356 O O . ASP A 1 690 ? 0.688 -28.875 59.130 1.00 51.38 690 ASP A O 1
ATOM 5360 N N . LEU A 1 691 ? 2.917 -29.056 58.882 1.00 52.53 691 LEU A N 1
ATOM 5361 C CA . LEU A 1 691 ? 2.927 -30.339 58.165 1.00 52.53 691 LEU A CA 1
ATOM 5362 C C . LEU A 1 691 ? 2.184 -31.473 58.911 1.00 52.53 691 LEU A C 1
ATOM 5364 O O . LEU A 1 691 ? 1.878 -32.503 58.307 1.00 52.53 691 LEU A O 1
ATOM 5368 N N . GLU A 1 692 ? 1.889 -31.299 60.204 1.00 52.06 692 GLU A N 1
ATOM 5369 C CA . GLU A 1 692 ? 1.358 -32.343 61.086 1.00 52.06 692 GLU A CA 1
ATOM 5370 C C . GLU A 1 692 ? -0.129 -32.202 61.459 1.00 52.06 692 GLU A C 1
ATOM 5372 O O . GLU A 1 692 ? -0.706 -33.173 61.951 1.00 52.06 692 GLU A O 1
ATOM 5377 N N . THR A 1 693 ? -0.804 -31.075 61.194 1.00 50.16 693 THR A N 1
ATOM 5378 C CA . THR A 1 693 ? -2.202 -30.890 61.641 1.00 50.16 693 THR A CA 1
ATOM 5379 C C . THR A 1 693 ? -3.144 -30.303 60.582 1.00 50.16 693 THR A C 1
ATOM 5381 O O . THR A 1 693 ? -3.218 -29.103 60.375 1.00 50.16 693 THR A O 1
ATOM 5384 N N . ALA A 1 694 ? -3.947 -31.216 60.015 1.00 53.50 694 ALA A N 1
ATOM 5385 C CA . ALA A 1 694 ? -5.305 -31.050 59.475 1.00 53.50 694 ALA A CA 1
ATOM 5386 C C . ALA A 1 694 ? -5.543 -30.190 58.208 1.00 53.50 694 ALA A C 1
ATOM 5388 O O . ALA A 1 694 ? -5.811 -28.999 58.283 1.00 53.50 694 ALA A O 1
ATOM 5389 N N . GLY A 1 695 ? -5.665 -30.862 57.053 1.00 61.88 695 GLY A N 1
ATOM 5390 C CA . GLY A 1 695 ? -6.408 -30.357 55.886 1.00 61.88 695 GLY A CA 1
ATOM 5391 C C . GLY A 1 695 ? -5.692 -30.497 54.542 1.00 61.88 695 GLY A C 1
ATOM 5392 O O . GLY A 1 695 ? -4.515 -30.859 54.480 1.00 61.88 695 GLY A O 1
ATOM 5393 N N . ASP A 1 696 ? -6.433 -30.226 53.467 1.00 68.88 696 ASP A N 1
ATOM 5394 C CA . ASP A 1 696 ? -5.855 -29.909 52.159 1.00 68.88 696 ASP A CA 1
ATOM 5395 C C . ASP A 1 696 ? -5.266 -28.495 52.223 1.00 68.88 696 ASP A C 1
ATOM 5397 O O . ASP A 1 696 ? -5.910 -27.585 52.744 1.00 68.88 696 ASP A O 1
ATOM 5401 N N . VAL A 1 697 ? -4.067 -28.299 51.678 1.00 76.50 697 VAL A N 1
ATOM 5402 C CA . VAL A 1 697 ? -3.403 -26.985 51.652 1.00 76.50 697 VAL A CA 1
ATOM 5403 C C . VAL A 1 697 ? -3.635 -26.357 50.286 1.00 76.50 697 VAL A C 1
ATOM 5405 O O . VAL A 1 697 ? -3.375 -27.001 49.271 1.00 76.50 697 VAL A O 1
ATOM 5408 N N . THR A 1 698 ? -4.112 -25.113 50.239 1.00 84.69 698 THR A N 1
ATOM 5409 C CA . THR A 1 698 ? -4.320 -24.389 48.977 1.00 84.69 698 THR A CA 1
ATOM 5410 C C . THR A 1 698 ? -3.369 -23.206 48.890 1.00 84.69 698 THR A C 1
ATOM 5412 O O . THR A 1 698 ? -3.398 -22.309 49.732 1.00 84.69 698 THR A O 1
ATOM 5415 N N . LEU A 1 699 ? -2.523 -23.208 47.861 1.00 88.38 699 LEU A N 1
ATOM 5416 C CA . LEU A 1 699 ? -1.708 -22.061 47.488 1.00 88.38 699 LEU A CA 1
ATOM 5417 C C . LEU A 1 699 ? -2.481 -21.192 46.499 1.00 88.38 699 LEU A C 1
ATOM 5419 O O . LEU A 1 699 ? -3.060 -21.695 45.534 1.00 88.38 699 LEU A O 1
ATOM 5423 N N . HIS A 1 700 ? -2.459 -19.889 46.734 1.00 90.69 700 HIS A N 1
ATOM 5424 C CA . HIS A 1 700 ? -3.062 -18.875 45.884 1.00 90.69 700 HIS A CA 1
ATOM 5425 C C . HIS A 1 700 ? -1.959 -18.103 45.178 1.00 90.69 700 HIS A C 1
ATOM 5427 O O . HIS A 1 700 ? -1.048 -17.610 45.840 1.00 90.69 700 HIS A O 1
ATOM 5433 N N . CYS A 1 701 ? -2.053 -17.974 43.858 1.00 93.88 701 CYS A N 1
ATOM 5434 C CA . CYS A 1 701 ? -1.214 -17.085 43.072 1.00 93.88 701 CYS A CA 1
ATOM 5435 C C . CYS A 1 701 ? -2.095 -16.014 42.428 1.00 93.88 701 CYS A C 1
ATOM 5437 O O . CYS A 1 701 ? -2.951 -16.318 41.596 1.00 93.88 701 CYS A O 1
ATOM 5439 N N . LEU A 1 702 ? -1.888 -14.767 42.849 1.00 93.19 702 LEU A N 1
ATOM 5440 C CA . LEU A 1 702 ? -2.756 -13.636 42.553 1.00 93.19 702 LEU A CA 1
ATOM 5441 C C . LEU A 1 702 ? -1.971 -12.492 41.922 1.00 93.19 702 LEU A C 1
ATOM 5443 O O . LEU A 1 702 ? -0.933 -12.073 42.436 1.00 93.19 702 LEU A O 1
ATOM 5447 N N . LEU A 1 703 ? -2.496 -11.956 40.824 1.00 93.31 703 LEU A N 1
ATOM 5448 C CA . LEU A 1 703 ? -1.975 -10.761 40.174 1.00 93.31 703 LEU A CA 1
ATOM 5449 C C . LEU A 1 703 ? -2.796 -9.536 40.595 1.00 93.31 703 LEU A C 1
ATOM 5451 O O . LEU A 1 703 ? -3.933 -9.346 40.163 1.00 93.31 703 LEU A O 1
ATOM 5455 N N . HIS A 1 704 ? -2.197 -8.674 41.410 1.00 91.25 704 HIS A N 1
ATOM 5456 C CA . HIS A 1 704 ? -2.785 -7.402 41.815 1.00 91.25 704 HIS A CA 1
ATOM 5457 C C . HIS A 1 704 ? -2.529 -6.337 40.742 1.00 91.25 704 HIS A C 1
ATOM 5459 O O . HIS A 1 704 ? -1.407 -6.186 40.261 1.00 91.25 704 HIS A O 1
ATOM 5465 N N . THR A 1 705 ? -3.568 -5.594 40.361 1.00 89.25 705 THR A N 1
ATOM 5466 C CA . THR A 1 705 ? -3.535 -4.547 39.323 1.00 89.25 705 THR A CA 1
ATOM 5467 C C . THR A 1 705 ? -4.340 -3.327 39.776 1.00 89.25 705 THR A C 1
ATOM 5469 O O . THR A 1 705 ? -5.149 -3.433 40.699 1.00 89.25 705 THR A O 1
ATOM 5472 N N . HIS A 1 706 ? -4.139 -2.181 39.116 1.00 84.56 706 HIS A N 1
ATOM 5473 C CA . HIS A 1 706 ? -4.797 -0.905 39.438 1.00 84.56 706 HIS A CA 1
ATOM 5474 C C . HIS A 1 706 ? -6.329 -0.990 39.547 1.00 84.56 706 HIS A C 1
ATOM 5476 O O . HIS A 1 706 ? -6.930 -0.308 40.369 1.00 84.56 706 HIS A O 1
ATOM 5482 N N . ASP A 1 707 ? -6.965 -1.804 38.707 1.00 79.44 707 ASP A N 1
ATOM 5483 C CA . ASP A 1 707 ? -8.417 -1.930 38.580 1.00 79.44 707 ASP A CA 1
ATOM 5484 C C . ASP A 1 707 ? -8.935 -3.318 38.983 1.00 79.44 707 ASP A C 1
ATOM 5486 O O . ASP A 1 707 ? -9.971 -3.761 38.494 1.00 79.44 707 ASP A O 1
ATOM 5490 N N . GLN A 1 708 ? -8.212 -4.005 39.877 1.00 78.50 708 GLN A N 1
ATOM 5491 C CA . GLN A 1 708 ? -8.619 -5.290 40.460 1.00 78.50 708 GLN A CA 1
ATOM 5492 C C . GLN A 1 708 ? -8.911 -6.378 39.410 1.00 78.50 708 GLN A C 1
ATOM 5494 O O . GLN A 1 708 ? -9.899 -7.101 39.500 1.00 78.50 708 GLN A O 1
ATOM 5499 N N . CYS A 1 709 ? -8.012 -6.520 38.434 1.00 75.50 709 CYS A N 1
ATOM 5500 C CA . CYS A 1 709 ? -8.106 -7.461 37.313 1.00 75.50 709 CYS A CA 1
ATOM 5501 C C . CYS A 1 709 ? -9.139 -7.053 36.242 1.00 75.50 709 CYS A C 1
ATOM 5503 O O . CYS A 1 709 ? -9.866 -7.884 35.695 1.00 75.50 709 CYS A O 1
ATOM 5505 N N . GLY A 1 710 ? -9.209 -5.753 35.940 1.00 68.94 710 GLY A N 1
ATOM 5506 C CA . GLY A 1 710 ? -10.147 -5.169 34.982 1.00 68.94 710 GLY A CA 1
ATOM 5507 C C . GLY A 1 710 ? -9.547 -4.893 33.595 1.00 68.94 710 GLY A C 1
ATOM 5508 O O . GLY A 1 710 ? -8.915 -5.739 32.965 1.00 68.94 710 GLY A O 1
ATOM 5509 N N . GLY A 1 711 ? -9.781 -3.681 33.092 1.00 61.69 711 GLY A N 1
ATOM 5510 C CA . GLY A 1 711 ? -9.240 -3.132 31.848 1.00 61.69 711 GLY A CA 1
ATOM 5511 C C . GLY A 1 711 ? -7.716 -3.227 31.680 1.00 61.69 711 GLY A C 1
ATOM 5512 O O . GLY A 1 711 ? -7.267 -3.413 30.554 1.00 61.69 711 GLY A O 1
ATOM 5513 N N . THR A 1 712 ? -6.917 -3.190 32.756 1.00 61.78 712 THR A N 1
ATOM 5514 C CA . THR A 1 712 ? -5.434 -3.256 32.682 1.00 61.78 712 THR A CA 1
ATOM 5515 C C . THR A 1 712 ? -4.915 -4.542 32.011 1.00 61.78 712 THR A C 1
ATOM 5517 O O . THR A 1 712 ? -3.846 -4.541 31.385 1.00 61.78 712 THR A O 1
ATOM 5520 N N . VAL A 1 713 ? -5.683 -5.633 32.137 1.00 65.12 713 VAL A N 1
ATOM 5521 C CA . VAL A 1 713 ? -5.406 -6.970 31.580 1.00 65.12 713 VAL A CA 1
ATOM 5522 C C . VAL A 1 713 ? -6.358 -7.366 30.439 1.00 65.12 713 VAL A C 1
ATOM 5524 O O . VAL A 1 713 ? -6.054 -8.300 29.699 1.00 65.12 713 VAL A O 1
ATOM 5527 N N . LYS A 1 714 ? -7.474 -6.648 30.223 1.00 54.91 714 LYS A N 1
ATOM 5528 C CA . LYS A 1 714 ? -8.381 -6.890 29.082 1.00 54.91 714 LYS A CA 1
ATOM 5529 C C . LYS A 1 714 ? -7.686 -6.563 27.755 1.00 54.91 714 LYS A C 1
ATOM 5531 O O . LYS A 1 714 ? -7.145 -5.479 27.574 1.00 54.91 714 LYS A O 1
ATOM 5536 N N . GLY A 1 715 ? -7.710 -7.508 26.813 1.00 52.78 715 GLY A N 1
ATOM 5537 C CA . GLY A 1 715 ? -7.069 -7.360 25.497 1.00 52.78 715 GLY A CA 1
ATOM 5538 C C . GLY A 1 715 ? -5.553 -7.618 25.482 1.00 52.78 715 GLY A C 1
ATOM 5539 O O . GLY A 1 715 ? -4.921 -7.483 24.432 1.00 52.78 715 GLY A O 1
ATOM 5540 N N . LYS A 1 716 ? -4.961 -8.010 26.619 1.00 60.34 716 LYS A N 1
ATOM 5541 C CA . LYS A 1 716 ? -3.608 -8.576 26.702 1.00 60.34 716 LYS A CA 1
ATOM 5542 C C . LYS A 1 716 ? -3.737 -10.092 26.900 1.00 60.34 716 LYS A C 1
ATOM 5544 O O . LYS A 1 716 ? -4.566 -10.541 27.682 1.00 60.34 716 LYS A O 1
ATOM 5549 N N . ASP A 1 717 ? -2.934 -10.878 26.188 1.00 74.38 717 ASP A N 1
ATOM 5550 C CA . ASP A 1 717 ? -2.878 -12.341 26.328 1.00 74.38 717 ASP A CA 1
ATOM 5551 C C . ASP A 1 717 ? -2.154 -12.716 27.637 1.00 74.38 717 ASP A C 1
ATOM 5553 O O . ASP A 1 717 ? -0.958 -13.007 27.626 1.00 74.38 717 ASP A O 1
ATOM 5557 N N . VAL A 1 718 ? -2.841 -12.567 28.778 1.00 80.00 718 VAL A N 1
ATOM 5558 C CA . VAL A 1 718 ? -2.295 -12.725 30.140 1.00 80.00 718 VAL A CA 1
ATOM 5559 C C . VAL A 1 718 ? -2.735 -14.051 30.753 1.00 80.00 718 VAL A C 1
ATOM 5561 O O . VAL A 1 718 ? -3.932 -14.317 30.845 1.00 80.00 718 VAL A O 1
ATOM 5564 N N . HIS A 1 719 ? -1.776 -14.840 31.246 1.00 84.19 719 HIS A N 1
ATOM 5565 C CA . HIS A 1 719 ? -2.017 -16.131 31.898 1.00 84.19 719 HIS A CA 1
ATOM 5566 C C . HIS A 1 719 ? -1.143 -16.307 33.140 1.00 84.19 719 HIS A C 1
ATOM 5568 O O . HIS A 1 719 ? 0.028 -15.928 33.142 1.00 84.19 719 HIS A O 1
ATOM 5574 N N . LEU A 1 720 ? -1.691 -16.940 34.177 1.00 89.69 720 LEU A N 1
ATOM 5575 C CA . LEU A 1 720 ? -0.928 -17.431 35.325 1.00 89.69 720 LEU A CA 1
ATOM 5576 C C . LEU A 1 720 ? -0.770 -18.947 35.228 1.00 89.69 720 LEU A C 1
ATOM 5578 O O . LEU A 1 720 ? -1.751 -19.647 34.984 1.00 89.69 720 LEU A O 1
ATOM 5582 N N . LEU A 1 721 ? 0.442 -19.455 35.450 1.00 90.12 721 LEU A N 1
ATOM 5583 C CA . LEU A 1 721 ? 0.746 -20.886 35.405 1.00 90.12 721 LEU A CA 1
ATOM 5584 C C . LEU A 1 721 ? 1.541 -21.335 36.629 1.00 90.12 721 LEU A C 1
ATOM 5586 O O . LEU A 1 721 ? 2.479 -20.666 37.057 1.00 90.12 721 LEU A O 1
ATOM 5590 N N . TRP A 1 722 ? 1.217 -22.525 37.127 1.00 88.88 722 TRP A N 1
ATOM 5591 C CA . TRP A 1 722 ? 2.079 -23.258 38.049 1.00 88.88 722 TRP A CA 1
ATOM 5592 C C . TRP A 1 722 ? 3.110 -24.056 37.258 1.00 88.88 722 TRP A C 1
ATOM 5594 O O . TRP A 1 722 ? 2.764 -24.723 36.280 1.00 88.88 722 TRP A O 1
ATOM 5604 N N . VAL A 1 723 ? 4.370 -23.998 37.680 1.00 85.62 723 VAL A N 1
ATOM 5605 C CA . VAL A 1 723 ? 5.470 -24.700 37.011 1.00 85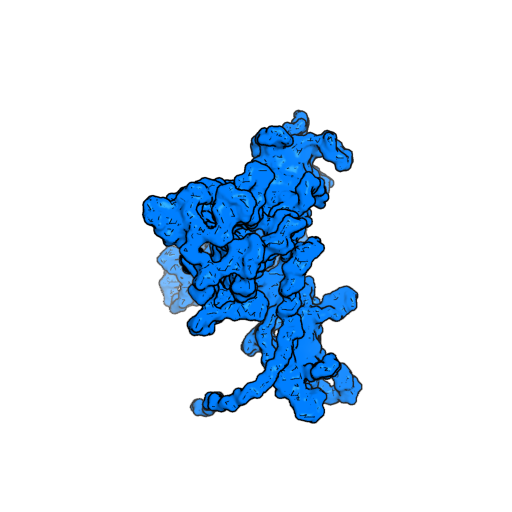.62 723 VAL A CA 1
ATOM 5606 C C . VAL A 1 723 ? 6.317 -25.486 38.001 1.00 85.62 723 VAL A C 1
ATOM 5608 O O . VAL A 1 723 ? 6.538 -25.074 39.142 1.00 85.62 723 VAL A O 1
ATOM 5611 N N . GLU A 1 724 ? 6.799 -26.635 37.541 1.00 74.25 724 GLU A N 1
ATOM 5612 C CA . GLU A 1 724 ? 7.769 -27.464 38.242 1.00 74.25 724 GLU A CA 1
ATOM 5613 C C . GLU A 1 724 ? 9.123 -27.340 37.535 1.00 74.25 724 GLU A C 1
ATOM 5615 O O . GLU A 1 724 ? 9.223 -27.570 36.327 1.00 74.25 724 GLU A O 1
ATOM 5620 N N . GLN A 1 725 ? 10.179 -27.004 38.286 1.00 58.44 725 GLN A N 1
ATOM 5621 C CA . GLN A 1 725 ? 11.511 -26.685 37.741 1.00 58.44 725 GLN A CA 1
ATOM 5622 C C . GLN A 1 725 ? 12.114 -27.784 36.841 1.00 58.44 725 GLN A C 1
ATOM 5624 O O . GLN A 1 725 ? 12.983 -27.487 36.027 1.00 58.44 725 GLN A O 1
ATOM 5629 N N . SER A 1 726 ? 11.665 -29.037 36.963 1.00 58.12 726 SER A N 1
ATOM 5630 C CA . SER A 1 726 ? 12.177 -30.193 36.215 1.00 58.12 726 SER A CA 1
ATOM 5631 C C . SER A 1 726 ? 11.251 -30.705 35.098 1.00 58.12 726 SER A C 1
ATOM 5633 O O . SER A 1 726 ? 11.698 -31.506 34.278 1.00 58.12 726 SER A O 1
ATOM 5635 N N . ARG A 1 727 ? 9.976 -30.284 35.052 1.00 61.38 727 ARG A N 1
ATOM 5636 C CA . ARG A 1 727 ? 8.939 -30.875 34.174 1.00 61.38 727 ARG A CA 1
ATOM 5637 C C . ARG A 1 727 ? 8.117 -29.868 33.366 1.00 61.38 727 ARG A C 1
ATOM 5639 O O . ARG A 1 727 ? 7.340 -30.284 32.511 1.00 61.38 727 ARG A O 1
ATOM 5646 N N . GLY A 1 728 ? 8.313 -28.566 33.575 1.00 70.50 728 GLY A N 1
ATOM 5647 C CA . GLY A 1 728 ? 7.561 -27.527 32.872 1.00 70.50 728 GLY A CA 1
ATOM 5648 C C . GLY A 1 728 ? 6.215 -27.242 33.540 1.00 70.50 728 GLY A C 1
ATOM 5649 O O . GLY A 1 728 ? 6.126 -27.202 34.766 1.00 70.50 728 GLY A O 1
ATOM 5650 N N . GLN A 1 729 ? 5.175 -26.981 32.746 1.00 80.06 729 GLN A N 1
ATOM 5651 C CA . GLN A 1 729 ? 3.848 -26.629 33.257 1.00 80.06 729 GLN A CA 1
ATOM 5652 C C . GLN A 1 729 ? 3.234 -27.777 34.073 1.00 80.06 729 GLN A C 1
ATOM 5654 O O . GLN A 1 729 ? 3.172 -28.918 33.618 1.00 80.06 729 GLN A O 1
ATOM 5659 N N . LEU A 1 730 ? 2.745 -27.460 35.273 1.00 80.75 730 LEU A N 1
ATOM 5660 C CA . LEU A 1 730 ? 1.999 -28.399 36.106 1.00 80.75 730 LEU A CA 1
ATOM 5661 C C . LEU A 1 730 ? 0.561 -28.553 35.592 1.00 80.75 730 LEU A C 1
ATOM 5663 O O . LEU A 1 730 ? -0.105 -27.581 35.227 1.00 80.75 730 LEU A O 1
ATOM 5667 N N . HIS A 1 731 ? 0.065 -29.787 35.626 1.00 81.25 731 HIS A N 1
ATOM 5668 C CA . HIS A 1 731 ? -1.310 -30.146 35.293 1.00 81.25 731 HIS A CA 1
ATOM 5669 C C . HIS A 1 731 ? -1.930 -30.919 36.455 1.00 81.25 731 HIS A C 1
ATOM 5671 O O . HIS A 1 731 ? -1.255 -31.739 37.071 1.00 81.25 731 HIS A O 1
ATOM 5677 N N . SER A 1 732 ? -3.222 -30.698 36.716 1.00 81.38 732 SER A N 1
ATOM 5678 C CA . SER A 1 732 ? -3.964 -31.408 37.765 1.00 81.38 732 SER A CA 1
ATOM 5679 C C . SER A 1 732 ? -3.811 -32.927 37.650 1.00 81.38 732 SER A C 1
ATOM 5681 O O . SER A 1 732 ? -3.976 -33.495 36.568 1.00 81.38 732 SER A O 1
ATOM 5683 N N . ASN A 1 733 ? -3.555 -33.592 38.774 1.00 78.94 733 ASN A N 1
ATOM 5684 C CA . ASN A 1 733 ? -3.409 -35.042 38.855 1.00 78.94 733 ASN A CA 1
ATOM 5685 C C . ASN A 1 733 ? -3.994 -35.585 40.178 1.00 78.94 733 ASN A C 1
ATOM 5687 O O . ASN A 1 733 ? -4.803 -34.927 40.832 1.00 78.94 733 ASN A O 1
ATOM 5691 N N . THR A 1 734 ? -3.622 -36.808 40.565 1.00 75.19 734 THR A N 1
ATOM 5692 C CA . THR A 1 734 ? -4.078 -37.442 41.816 1.00 75.19 734 THR A CA 1
ATOM 5693 C C . THR A 1 734 ? -3.513 -36.800 43.085 1.00 75.19 734 THR A C 1
ATOM 5695 O O . THR A 1 734 ? -4.055 -37.029 44.160 1.00 75.19 734 THR A O 1
ATOM 5698 N N . ASP A 1 735 ? -2.446 -36.011 42.970 1.00 72.94 735 ASP A N 1
ATOM 5699 C CA . ASP A 1 735 ? -1.693 -35.434 44.084 1.00 72.94 735 ASP A CA 1
ATOM 5700 C C . ASP A 1 735 ? -2.039 -33.960 44.344 1.00 72.94 735 ASP A C 1
ATOM 5702 O O . ASP A 1 735 ? -2.011 -33.491 45.486 1.00 72.94 735 ASP A O 1
ATOM 5706 N N . HIS A 1 736 ? -2.384 -33.220 43.289 1.00 81.00 736 HIS A N 1
ATOM 5707 C CA . HIS A 1 736 ? -2.732 -31.806 43.362 1.00 81.00 736 HIS A CA 1
ATOM 5708 C C . HIS A 1 736 ? -3.778 -31.415 42.311 1.00 81.00 736 HIS A C 1
ATOM 5710 O O . HIS A 1 736 ? -3.831 -31.954 41.205 1.00 81.00 736 HIS A O 1
ATOM 5716 N N . GLN A 1 737 ? -4.605 -30.430 42.651 1.00 83.06 737 GLN A N 1
ATOM 5717 C CA . GLN A 1 737 ? -5.641 -29.879 41.783 1.00 83.06 737 GLN A CA 1
ATOM 5718 C C . GLN A 1 737 ? -5.367 -28.403 41.516 1.00 83.06 737 GLN A C 1
ATOM 5720 O O . GLN A 1 737 ? -5.280 -27.605 42.447 1.00 83.06 737 GLN A O 1
ATOM 5725 N N . ILE A 1 738 ? -5.270 -28.038 40.241 1.00 87.38 738 ILE A N 1
ATOM 5726 C CA . ILE A 1 738 ? -5.126 -26.652 39.800 1.00 87.38 738 ILE A CA 1
ATOM 5727 C C . ILE A 1 738 ? -6.493 -26.127 39.387 1.00 87.38 738 ILE A C 1
ATOM 5729 O O . ILE A 1 738 ? -7.203 -26.765 38.605 1.00 87.38 738 ILE A O 1
ATOM 5733 N N . ARG A 1 739 ? -6.856 -24.949 39.894 1.00 87.19 739 ARG A N 1
ATOM 5734 C CA . ARG A 1 739 ? -8.094 -24.267 39.524 1.00 87.19 739 ARG A CA 1
ATOM 5735 C C . ARG A 1 739 ? -7.817 -22.806 39.213 1.00 87.19 739 ARG A C 1
ATOM 5737 O O . ARG A 1 739 ? -7.377 -22.057 40.081 1.00 87.19 739 ARG A O 1
ATOM 5744 N N . THR A 1 740 ? -8.142 -22.412 37.990 1.00 85.69 740 THR A N 1
ATOM 5745 C CA . THR A 1 740 ? -8.137 -21.017 37.548 1.00 85.69 740 THR A CA 1
ATOM 5746 C C . THR A 1 740 ? -9.501 -20.403 37.840 1.00 85.69 740 THR A C 1
ATOM 5748 O O . THR A 1 740 ? -10.520 -20.874 37.333 1.00 85.69 740 THR A O 1
ATOM 5751 N N . THR A 1 741 ? -9.532 -19.386 38.695 1.00 78.94 741 THR A N 1
ATOM 5752 C CA . THR A 1 741 ? -10.750 -18.663 39.096 1.00 78.94 741 THR A CA 1
ATOM 5753 C C . THR A 1 741 ? -10.966 -17.420 38.239 1.00 78.94 741 THR A C 1
ATOM 5755 O O . THR A 1 741 ? -12.107 -17.079 37.938 1.00 78.94 741 THR A O 1
ATOM 5758 N N . SER A 1 742 ? -9.883 -16.768 37.808 1.00 82.19 742 SER A N 1
ATOM 5759 C CA . SER A 1 742 ? -9.897 -15.650 36.857 1.00 82.19 742 SER A CA 1
ATOM 5760 C C . SER A 1 742 ? -8.558 -15.557 36.116 1.00 82.19 742 SER A C 1
ATOM 5762 O O . SER A 1 742 ? -7.627 -16.299 36.418 1.00 82.19 742 SER A O 1
ATOM 5764 N N . VAL A 1 743 ? -8.420 -14.611 35.182 1.00 83.25 743 VAL A N 1
ATOM 5765 C CA . VAL A 1 743 ? -7.136 -14.345 34.498 1.00 83.25 743 VAL A CA 1
ATOM 57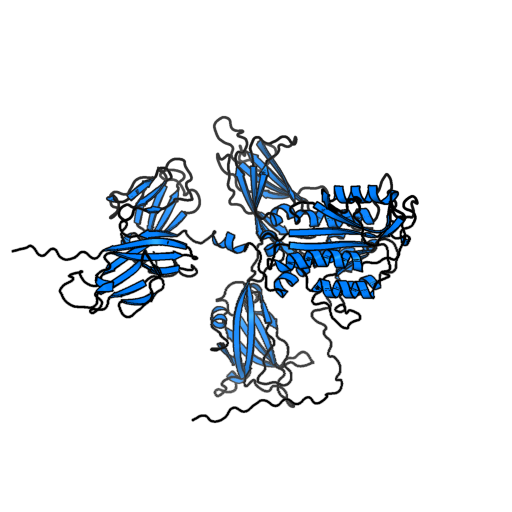66 C C . VAL A 1 743 ? -6.025 -13.857 35.446 1.00 83.25 743 VAL A C 1
ATOM 5768 O O . VAL A 1 743 ? -4.852 -13.941 35.094 1.00 83.25 743 VAL A O 1
ATOM 5771 N N . CYS A 1 744 ? -6.371 -13.393 36.653 1.00 88.44 744 CYS A N 1
ATOM 5772 C CA . CYS A 1 744 ? -5.422 -12.947 37.679 1.00 88.44 744 CYS A CA 1
ATOM 5773 C C . CYS A 1 744 ? -5.386 -13.847 38.918 1.00 88.44 744 CYS A C 1
ATOM 5775 O O . CYS A 1 744 ? -4.739 -13.475 39.892 1.00 88.44 744 CYS A O 1
ATOM 5777 N N . ASP A 1 745 ? -6.091 -14.980 38.924 1.00 90.31 745 ASP A N 1
ATOM 5778 C CA . ASP A 1 745 ? -6.174 -15.858 40.094 1.00 90.31 745 ASP A CA 1
ATOM 5779 C C . ASP A 1 745 ? -6.125 -17.327 39.677 1.00 90.31 745 ASP A C 1
ATOM 5781 O O . ASP A 1 745 ? -7.028 -17.839 39.001 1.00 90.31 745 ASP A O 1
ATOM 5785 N N . ILE A 1 746 ? -5.059 -17.998 40.105 1.00 92.81 746 ILE A N 1
ATOM 5786 C CA . ILE A 1 746 ? -4.887 -19.436 39.960 1.00 92.81 746 ILE A CA 1
ATOM 5787 C C . ILE A 1 746 ? -4.509 -20.053 41.303 1.00 92.81 746 ILE A C 1
ATOM 5789 O O . ILE A 1 746 ? -3.633 -19.579 42.027 1.00 92.81 746 ILE A O 1
ATOM 5793 N N . THR A 1 747 ? -5.153 -21.168 41.617 1.00 90.56 747 THR A N 1
ATOM 5794 C CA . THR A 1 747 ? -4.971 -21.885 42.878 1.00 90.56 747 THR A CA 1
ATOM 5795 C C . THR A 1 747 ? -4.401 -23.273 42.636 1.00 90.56 747 THR A C 1
ATOM 5797 O O . THR A 1 747 ? -4.719 -23.917 41.635 1.00 90.56 747 THR A O 1
ATOM 5800 N N . LEU A 1 748 ? -3.556 -23.725 43.559 1.00 88.06 748 LEU A N 1
ATOM 5801 C CA . LEU A 1 748 ? -3.000 -25.072 43.606 1.00 88.06 748 LEU A CA 1
ATOM 5802 C C . LEU A 1 748 ? -3.377 -25.703 44.946 1.00 88.06 748 LEU A C 1
ATOM 5804 O O . LEU A 1 748 ? -2.847 -25.333 45.993 1.00 88.06 748 LEU A O 1
ATOM 5808 N N . ARG A 1 749 ? -4.300 -26.663 44.914 1.00 85.94 749 ARG A N 1
ATOM 5809 C CA . ARG A 1 749 ? -4.736 -27.426 46.085 1.00 85.94 749 ARG A CA 1
ATOM 5810 C C . ARG A 1 749 ? -3.967 -28.737 46.170 1.00 85.94 749 ARG A C 1
ATOM 5812 O O . ARG A 1 749 ? -4.094 -29.585 45.292 1.00 85.94 749 ARG A O 1
ATOM 5819 N N . MET A 1 750 ? -3.210 -28.916 47.242 1.00 81.00 750 MET A N 1
ATOM 5820 C CA . MET A 1 750 ? -2.480 -30.141 47.564 1.00 81.00 750 MET A CA 1
ATOM 5821 C C . MET A 1 750 ? -3.362 -31.060 48.413 1.00 81.00 750 MET A C 1
ATOM 5823 O O . MET A 1 750 ? -3.859 -30.646 49.466 1.00 81.00 750 MET A O 1
ATOM 5827 N N . LEU A 1 751 ? -3.560 -32.300 47.958 1.00 74.12 751 LEU A N 1
ATOM 5828 C CA . LEU A 1 751 ? -4.453 -33.262 48.608 1.00 74.12 751 LEU A CA 1
ATOM 5829 C C . LEU A 1 751 ? -3.768 -33.961 49.791 1.00 74.12 751 LEU A C 1
ATOM 5831 O O . LEU A 1 751 ? -2.572 -34.264 49.755 1.00 74.12 751 LEU A O 1
ATOM 5835 N N . LYS A 1 752 ? -4.540 -34.225 50.852 1.00 64.12 752 LYS A N 1
ATOM 5836 C CA . LYS A 1 752 ? -4.057 -34.751 52.142 1.00 64.12 752 LYS A CA 1
ATOM 5837 C C . LYS A 1 752 ? -3.205 -36.029 52.062 1.00 64.12 752 LYS A C 1
ATOM 5839 O O . LYS A 1 752 ? -2.262 -36.152 52.841 1.00 64.12 752 LYS A O 1
ATOM 5844 N N . ASP A 1 753 ? -3.500 -36.929 51.125 1.00 59.97 753 ASP A N 1
ATOM 5845 C CA . ASP A 1 753 ? -2.870 -38.258 51.030 1.00 59.97 753 ASP A CA 1
ATOM 5846 C C . ASP A 1 753 ? -1.627 -38.302 50.115 1.00 59.97 753 ASP A C 1
ATOM 5848 O O . ASP A 1 753 ? -1.022 -39.360 49.930 1.00 59.97 753 ASP A O 1
ATOM 5852 N N . SER A 1 754 ? -1.203 -37.161 49.554 1.00 61.75 754 SER A N 1
ATOM 5853 C CA . SER A 1 754 ? -0.048 -37.104 48.652 1.00 61.75 754 SER A CA 1
ATOM 5854 C C . SER A 1 754 ? 1.265 -36.779 49.371 1.00 61.75 754 SER A C 1
ATOM 5856 O O . SER A 1 754 ? 1.644 -35.618 49.555 1.00 61.75 754 SER A O 1
ATOM 5858 N N . ASN A 1 755 ? 2.022 -37.823 49.717 1.00 59.16 755 ASN A N 1
ATOM 5859 C CA . ASN A 1 755 ? 3.385 -37.674 50.241 1.00 59.16 755 ASN A CA 1
ATOM 5860 C C . ASN A 1 755 ? 4.350 -37.049 49.215 1.00 59.16 755 ASN A C 1
ATOM 5862 O O . ASN A 1 755 ? 5.311 -36.391 49.610 1.00 59.16 755 ASN A O 1
ATOM 5866 N N . HIS A 1 756 ? 4.105 -37.217 47.909 1.00 59.56 756 HIS A N 1
ATOM 5867 C CA . HIS A 1 756 ? 4.975 -36.677 46.862 1.00 59.56 756 HIS A CA 1
ATOM 5868 C C . HIS A 1 756 ? 4.810 -35.159 46.710 1.00 59.56 756 HIS A C 1
ATOM 5870 O O . HIS A 1 756 ? 5.804 -34.439 46.808 1.00 59.56 756 HIS A O 1
ATOM 5876 N N . ALA A 1 757 ? 3.575 -34.652 46.601 1.00 56.91 757 ALA A N 1
ATOM 5877 C CA . ALA A 1 757 ? 3.322 -33.209 46.535 1.00 56.91 757 ALA A CA 1
ATOM 5878 C C . ALA A 1 757 ? 3.765 -32.478 47.815 1.00 56.91 757 ALA A C 1
ATOM 5880 O O . ALA A 1 757 ? 4.301 -31.377 47.745 1.00 56.91 757 ALA A O 1
ATOM 5881 N N . ARG A 1 758 ? 3.626 -33.108 48.990 1.00 60.34 758 ARG A N 1
ATOM 5882 C CA . ARG A 1 758 ? 4.111 -32.544 50.265 1.00 60.34 758 ARG A CA 1
ATOM 5883 C C . ARG A 1 758 ? 5.635 -32.598 50.429 1.00 60.34 758 ARG A C 1
ATOM 5885 O O . ARG A 1 758 ? 6.180 -31.836 51.221 1.00 60.34 758 ARG A O 1
ATOM 5892 N N . SER A 1 759 ? 6.328 -33.475 49.695 1.00 57.66 759 SER A N 1
ATOM 5893 C CA . SER A 1 759 ? 7.799 -33.537 49.684 1.00 57.66 759 SER A CA 1
ATOM 5894 C C . SER A 1 759 ? 8.444 -32.429 48.843 1.00 57.66 759 SER A C 1
ATOM 5896 O O . SER A 1 759 ? 9.634 -32.138 49.004 1.00 57.66 759 SER A O 1
ATOM 5898 N N . GLN A 1 760 ? 7.662 -31.788 47.967 1.00 63.84 760 GLN A N 1
ATOM 5899 C CA . GLN A 1 760 ? 8.114 -30.680 47.141 1.00 63.84 760 GLN A CA 1
ATOM 5900 C C . GLN A 1 760 ? 8.267 -29.417 47.994 1.00 63.84 760 GLN A C 1
ATOM 5902 O O . GLN A 1 760 ? 7.298 -28.807 48.442 1.00 63.84 760 GLN A O 1
ATOM 5907 N N . LYS A 1 761 ? 9.525 -29.030 48.233 1.00 63.94 761 LYS A N 1
ATOM 5908 C CA . LYS A 1 761 ? 9.878 -27.935 49.149 1.00 63.94 761 LYS A CA 1
ATOM 5909 C C . LYS A 1 761 ? 9.540 -26.545 48.615 1.00 63.94 761 LYS A C 1
ATOM 5911 O O . LYS A 1 761 ? 9.388 -25.635 49.423 1.00 63.94 761 LYS A O 1
ATOM 5916 N N . THR A 1 762 ? 9.434 -26.377 47.295 1.00 77.44 762 THR A N 1
ATOM 5917 C CA . THR A 1 762 ? 9.227 -25.073 46.654 1.00 77.44 762 THR A CA 1
ATOM 5918 C C . THR A 1 762 ? 8.287 -25.191 45.456 1.00 77.44 762 THR A C 1
ATOM 5920 O O . THR A 1 762 ? 8.491 -26.025 44.572 1.00 77.44 762 THR A O 1
ATOM 5923 N N . TRP A 1 763 ? 7.283 -24.319 45.423 1.00 83.81 763 TRP A N 1
ATOM 5924 C CA . TRP A 1 763 ? 6.324 -24.160 44.332 1.00 83.81 763 TRP A CA 1
ATOM 5925 C C . TRP A 1 763 ? 6.553 -22.832 43.625 1.00 83.81 763 TRP A C 1
ATOM 5927 O O . TRP A 1 763 ? 6.836 -21.835 44.288 1.00 83.81 763 TRP A O 1
ATOM 5937 N N . GLN A 1 764 ? 6.419 -22.808 42.299 1.00 90.00 764 GLN A N 1
ATOM 5938 C CA . GLN A 1 764 ? 6.617 -21.604 41.497 1.00 90.00 764 GLN A CA 1
ATOM 5939 C C . GLN A 1 764 ? 5.367 -21.278 40.684 1.00 90.00 764 GLN A C 1
ATOM 5941 O O . GLN A 1 764 ? 4.825 -22.132 39.979 1.00 90.00 764 GLN A O 1
ATOM 5946 N N . CYS A 1 765 ? 4.957 -20.016 40.748 1.00 92.62 765 CYS A N 1
ATOM 5947 C CA . CYS A 1 765 ? 3.937 -19.446 39.883 1.00 92.62 765 CYS A CA 1
ATOM 5948 C C . CYS A 1 765 ? 4.577 -18.451 38.910 1.00 92.62 765 CYS A C 1
ATOM 5950 O O . CYS A 1 765 ? 5.422 -17.645 39.307 1.00 92.62 765 CYS A O 1
ATOM 5952 N N . GLN A 1 766 ? 4.183 -18.507 37.641 1.00 93.06 766 GLN A N 1
ATOM 5953 C CA . GLN A 1 766 ? 4.664 -17.639 36.570 1.00 93.06 766 GLN A CA 1
ATOM 5954 C C . GLN A 1 766 ? 3.524 -16.814 35.982 1.00 93.06 766 GLN A C 1
ATOM 5956 O O . GLN A 1 766 ? 2.438 -17.332 35.724 1.00 93.06 766 GLN A O 1
ATOM 5961 N N . LEU A 1 767 ? 3.813 -15.542 35.715 1.00 91.12 767 LEU A N 1
ATOM 5962 C CA . LEU A 1 767 ? 2.981 -14.663 34.908 1.00 91.12 767 LEU A CA 1
ATOM 5963 C C . LEU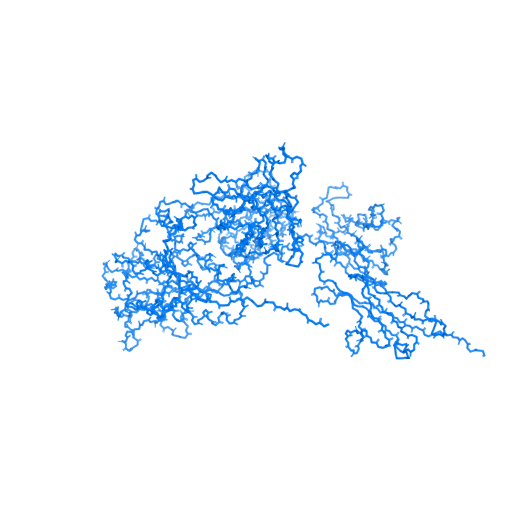 A 1 767 ? 3.487 -14.656 33.468 1.00 91.12 767 LEU A C 1
ATOM 5965 O O . LEU A 1 767 ? 4.647 -14.322 33.219 1.00 91.12 767 LEU A O 1
ATOM 5969 N N . ILE A 1 768 ? 2.598 -14.959 32.529 1.00 84.56 768 ILE A N 1
ATOM 5970 C CA . ILE A 1 768 ? 2.864 -14.957 31.094 1.00 84.56 768 ILE A CA 1
ATOM 5971 C C . ILE A 1 768 ? 2.030 -13.867 30.434 1.00 84.56 768 ILE A C 1
ATOM 5973 O O . ILE A 1 768 ? 0.830 -13.774 30.677 1.00 84.56 768 ILE A O 1
ATOM 5977 N N . VAL A 1 769 ? 2.661 -13.054 29.587 1.00 80.50 769 VAL A N 1
ATOM 5978 C CA . VAL A 1 769 ? 1.990 -12.022 28.788 1.00 80.50 769 VAL A CA 1
ATOM 5979 C C . VAL A 1 769 ? 2.466 -12.132 27.341 1.00 80.50 769 VAL A C 1
ATOM 5981 O O . VAL A 1 769 ? 3.665 -12.044 27.078 1.00 80.50 769 VAL A O 1
ATOM 5984 N N . GLY A 1 770 ? 1.546 -12.355 26.396 1.00 77.31 770 GLY A N 1
ATOM 5985 C CA . GLY A 1 770 ? 1.870 -12.498 24.968 1.00 77.31 770 GLY A CA 1
ATOM 5986 C C . GLY A 1 770 ? 2.850 -13.642 24.683 1.00 77.31 770 GLY A C 1
ATOM 5987 O O . GLY A 1 770 ? 3.777 -13.485 23.888 1.00 77.31 770 GLY A O 1
ATOM 5988 N N . GLY A 1 771 ? 2.707 -14.759 25.402 1.00 76.19 771 GLY A N 1
ATOM 5989 C CA . GLY A 1 771 ? 3.569 -15.939 25.276 1.00 76.19 771 GLY A CA 1
ATOM 5990 C C . GLY A 1 771 ? 4.957 -15.840 25.928 1.00 76.19 771 GLY A C 1
ATOM 5991 O O . GLY A 1 771 ? 5.741 -16.778 25.797 1.00 76.19 771 GLY A O 1
ATOM 5992 N N . LYS A 1 772 ? 5.287 -14.751 26.641 1.00 77.56 772 LYS A N 1
ATOM 5993 C CA . LYS A 1 772 ? 6.566 -14.593 27.364 1.00 77.56 772 LYS A CA 1
ATOM 5994 C C . LYS A 1 772 ? 6.363 -14.569 28.878 1.00 77.56 772 LYS A C 1
ATOM 5996 O O . LYS A 1 772 ? 5.438 -13.923 29.361 1.00 77.56 772 LYS A O 1
ATOM 6001 N N . VAL A 1 773 ? 7.250 -15.231 29.625 1.00 85.12 773 VAL A N 1
ATOM 6002 C CA . VAL A 1 773 ? 7.285 -15.157 31.097 1.00 85.12 773 VAL A CA 1
ATOM 6003 C C . VAL A 1 773 ? 7.780 -13.770 31.511 1.00 85.12 773 VAL A C 1
ATOM 6005 O O . VAL A 1 773 ? 8.904 -13.397 31.183 1.00 85.12 773 VAL A O 1
ATOM 6008 N N . MET A 1 774 ? 6.945 -13.016 32.224 1.00 87.31 774 MET A N 1
ATOM 6009 C CA . MET A 1 774 ? 7.250 -11.651 32.667 1.00 87.31 774 MET A CA 1
ATOM 6010 C C . MET A 1 774 ? 7.844 -11.624 34.075 1.00 87.31 774 MET A C 1
ATOM 6012 O O . MET A 1 774 ? 8.831 -10.940 34.320 1.00 87.31 774 MET A O 1
ATOM 6016 N N . VAL A 1 775 ? 7.245 -12.370 35.005 1.00 91.12 775 VAL A N 1
ATOM 6017 C CA . VAL A 1 775 ? 7.725 -12.499 36.385 1.00 91.12 775 VAL A CA 1
ATOM 6018 C C . VAL A 1 775 ? 7.336 -13.861 36.951 1.00 91.12 775 VAL A C 1
ATOM 6020 O O . VAL A 1 775 ? 6.380 -14.489 36.493 1.00 91.12 775 VAL A O 1
ATOM 6023 N N . SER A 1 776 ? 8.081 -14.326 37.950 1.00 91.50 776 SER A N 1
ATOM 6024 C CA . SER A 1 776 ? 7.765 -15.540 38.697 1.00 91.50 776 SER A CA 1
ATOM 6025 C C . SER A 1 776 ? 7.920 -15.307 40.193 1.00 91.50 776 SER A C 1
ATOM 6027 O O . SER A 1 776 ? 8.723 -14.470 40.602 1.00 91.50 776 SER A O 1
ATOM 6029 N N . ILE A 1 777 ? 7.167 -16.048 40.998 1.00 91.12 777 ILE A N 1
ATOM 6030 C CA . ILE A 1 777 ? 7.254 -16.019 42.457 1.00 91.12 777 ILE A CA 1
ATOM 6031 C C . ILE A 1 777 ? 7.308 -17.447 42.993 1.00 91.12 777 ILE A C 1
ATOM 6033 O O . ILE A 1 777 ? 6.651 -18.342 42.459 1.00 91.12 777 ILE A O 1
ATOM 6037 N N . ASN A 1 778 ? 8.118 -17.650 44.034 1.00 89.06 778 ASN A N 1
ATOM 6038 C CA . ASN A 1 778 ? 8.347 -18.945 44.669 1.00 89.06 778 ASN A CA 1
ATOM 6039 C C . ASN A 1 778 ? 7.761 -18.960 46.085 1.00 89.06 778 ASN A C 1
ATOM 6041 O O . ASN A 1 778 ? 7.850 -17.966 46.802 1.00 89.06 778 ASN A O 1
ATOM 6045 N N . TYR A 1 779 ? 7.197 -20.094 46.494 1.00 83.62 779 TYR A N 1
ATOM 6046 C CA . TYR A 1 779 ? 6.683 -20.332 47.839 1.00 83.62 779 TYR A CA 1
ATOM 6047 C C . TYR A 1 779 ? 7.321 -21.599 48.371 1.00 83.62 779 TYR A C 1
ATOM 6049 O O . TYR A 1 779 ? 7.186 -22.665 47.765 1.00 83.62 779 TYR A O 1
ATOM 6057 N N . SER A 1 780 ? 8.024 -21.475 49.491 1.00 77.00 780 SER A N 1
ATOM 6058 C CA . SER A 1 780 ? 8.691 -22.599 50.135 1.00 77.00 780 SER A CA 1
ATOM 6059 C C . SER A 1 780 ? 7.921 -23.036 51.372 1.00 77.00 780 SER A C 1
ATOM 6061 O O . SER A 1 780 ? 7.561 -22.214 52.210 1.00 77.00 780 SER A O 1
ATOM 6063 N N . ILE A 1 781 ? 7.687 -24.341 51.488 1.00 69.25 781 ILE A N 1
ATOM 6064 C CA . ILE A 1 781 ? 7.048 -24.948 52.656 1.00 69.25 781 ILE A CA 1
ATOM 6065 C C . ILE A 1 781 ? 8.162 -25.369 53.619 1.00 69.25 781 ILE A C 1
ATOM 6067 O O . ILE A 1 781 ? 9.007 -26.201 53.278 1.00 69.25 781 ILE A O 1
ATOM 6071 N N . HIS A 1 782 ? 8.185 -24.787 54.818 1.00 61.28 782 HIS A N 1
ATOM 6072 C CA . HIS A 1 782 ? 9.168 -25.114 55.851 1.00 61.28 782 HIS A CA 1
ATOM 6073 C C . HIS A 1 782 ? 8.578 -26.122 56.853 1.00 61.28 782 HIS A C 1
ATOM 6075 O O . HIS A 1 782 ? 7.484 -25.886 57.356 1.00 61.28 782 HIS A O 1
ATOM 6081 N N . PRO A 1 783 ? 9.262 -27.239 57.164 1.00 53.62 783 PRO A N 1
ATOM 6082 C CA . PRO A 1 783 ? 8.804 -28.164 58.199 1.00 53.62 783 PRO A CA 1
ATOM 6083 C C . PRO A 1 783 ? 8.934 -27.531 59.594 1.00 53.62 783 PRO A C 1
ATOM 6085 O O . PRO A 1 783 ? 9.952 -26.907 59.898 1.00 53.62 783 PRO A O 1
ATOM 6088 N N . SER A 1 784 ? 7.921 -27.715 60.447 1.00 47.53 784 SER A N 1
ATOM 6089 C CA . SER A 1 784 ? 7.901 -27.193 61.818 1.00 47.53 784 SER A CA 1
ATOM 6090 C C . SER A 1 784 ? 9.087 -27.729 62.628 1.00 47.53 784 SER A C 1
ATOM 6092 O O . SER A 1 784 ? 9.226 -28.941 62.816 1.00 47.53 784 SER A O 1
ATOM 6094 N N . SER A 1 785 ? 9.924 -26.842 63.165 1.00 41.25 785 SER A N 1
ATOM 6095 C CA . SER A 1 785 ? 10.935 -27.199 64.158 1.00 41.25 785 SER A CA 1
ATOM 6096 C C . SER A 1 785 ? 10.262 -27.428 65.514 1.00 41.25 785 SER A C 1
ATOM 6098 O O . SER A 1 785 ? 10.210 -26.520 66.345 1.00 41.25 785 SER A O 1
ATOM 6100 N N . LYS A 1 786 ? 9.736 -28.631 65.767 1.00 40.75 786 LYS A N 1
ATOM 6101 C CA . LYS A 1 786 ? 9.462 -29.039 67.150 1.00 40.75 786 LYS A CA 1
ATOM 6102 C C . LYS A 1 786 ? 10.794 -29.338 67.828 1.00 40.75 786 LYS A C 1
ATOM 6104 O O . LYS A 1 786 ? 11.529 -30.237 67.430 1.00 40.75 786 LYS A O 1
ATOM 6109 N N . SER A 1 787 ? 11.095 -28.523 68.832 1.00 37.06 787 SER A N 1
ATOM 6110 C CA . SER A 1 787 ? 12.163 -28.717 69.803 1.00 37.06 787 SER A CA 1
ATOM 6111 C C . SER A 1 787 ? 12.127 -30.137 70.365 1.00 37.06 787 SER A C 1
ATOM 6113 O O . SER A 1 787 ? 11.108 -30.565 70.906 1.00 37.06 787 SER A O 1
ATOM 6115 N N . SER A 1 788 ? 13.252 -30.835 70.268 1.00 35.72 788 SER A N 1
ATOM 6116 C CA . SER A 1 788 ? 13.554 -32.025 71.055 1.00 35.72 788 SER A CA 1
ATOM 6117 C C . SER A 1 788 ? 13.470 -31.705 72.553 1.00 35.72 788 SER A C 1
ATOM 6119 O O . SER A 1 788 ? 14.264 -30.896 73.039 1.00 35.72 788 SER A O 1
ATOM 6121 N N . PHE A 1 789 ? 12.537 -32.350 73.253 1.00 36.69 789 PHE A N 1
ATOM 6122 C CA . PHE A 1 789 ? 12.615 -32.638 74.685 1.00 36.69 789 PHE A CA 1
ATOM 6123 C C . PHE A 1 789 ? 12.605 -34.149 74.875 1.00 36.69 789 PHE A C 1
ATOM 6125 O O . PHE A 1 789 ? 11.813 -34.812 74.163 1.00 36.69 789 PHE A O 1
#

Nearest PDB structures (foldseek):
  6kxu-assembly1_A  TM=7.991E-01  e=2.084E-56  Arabidopsis thaliana
  6kxk-assembly8_H  TM=7.963E-01  e=1.135E-56  Arabidopsis thaliana
  6kxk-assembly7_G  TM=7.644E-01  e=5.333E-56  Arabidopsis thaliana
  6kxu-assembly7_G  TM=7.663E-01  e=2.417E-54  Arabidopsis thaliana
  6kxu-assembly2_B  TM=7.206E-01  e=1.136E-53  Arabidopsis thaliana

Mean predicted aligned error: 17.08 Å

Solvent-accessible surface area (backbone atoms only — not comparable to full-atom values): 43126 Å² total; per-residue (Å²): 136,91,81,84,85,85,82,85,86,89,76,91,74,91,76,80,92,72,82,85,75,85,81,82,84,85,71,82,74,58,76,56,46,67,56,32,51,66,66,71,54,78,76,79,54,84,43,38,34,37,37,37,46,33,38,38,51,42,54,72,80,48,92,89,59,48,24,25,36,29,45,36,38,30,38,32,76,76,84,92,57,73,44,79,79,48,67,42,65,69,37,80,60,31,46,53,41,72,49,84,53,67,49,78,43,80,37,44,80,40,44,69,36,34,35,34,40,41,32,31,27,59,90,61,94,61,94,62,70,89,83,39,48,80,42,21,32,45,77,51,43,52,55,45,35,44,37,53,21,59,36,74,46,68,23,24,34,99,84,72,44,69,19,76,74,14,30,42,37,41,37,46,46,74,65,76,81,46,43,28,36,36,37,32,43,34,34,38,68,38,53,71,75,46,95,93,49,54,18,20,38,28,44,36,36,24,13,69,51,99,93,40,82,40,85,49,49,71,58,71,67,40,76,61,32,43,58,41,71,54,79,71,47,75,44,48,34,55,54,43,35,66,72,40,49,79,41,56,29,38,37,41,33,30,23,65,44,97,85,68,74,52,45,79,40,19,36,43,74,48,30,52,59,63,43,49,69,15,30,82,90,51,52,36,76,43,60,19,41,34,68,76,54,48,76,73,33,90,84,59,84,60,27,21,36,42,32,33,32,33,34,44,82,40,80,56,72,49,44,63,38,27,27,47,13,58,26,32,41,48,53,33,42,37,38,59,36,33,43,89,38,48,60,51,88,39,86,86,16,57,62,21,75,51,96,90,58,76,30,64,64,56,51,51,52,52,32,49,39,67,38,51,45,41,39,27,91,80,40,59,29,35,30,31,33,22,12,21,23,37,75,94,78,61,47,75,31,50,63,44,34,34,69,74,29,90,91,60,36,56,18,63,44,64,68,31,41,52,50,24,49,64,63,32,58,85,65,45,44,58,37,59,66,45,50,58,30,60,52,50,45,52,53,38,52,54,22,46,59,49,55,72,69,75,56,37,43,64,34,37,38,39,39,38,39,35,57,56,69,68,67,41,53,61,55,29,37,38,35,51,34,61,31,30,79,37,42,49,39,36,33,38,39,36,33,75,86,56,72,56,70,69,48,64,53,61,28,26,80,92,50,76,43,60,22,90,88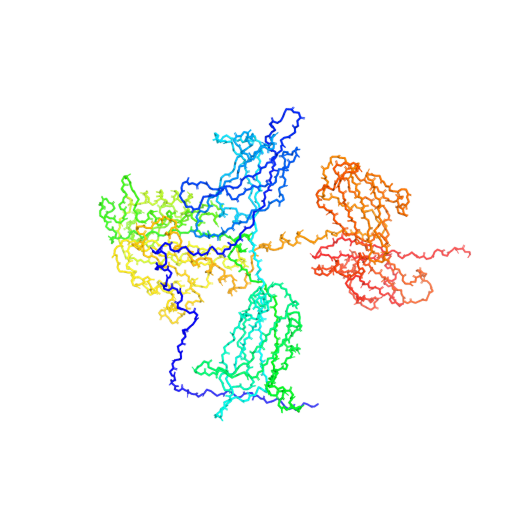,69,52,61,33,77,46,74,38,42,43,61,43,58,45,67,74,40,74,89,50,54,62,56,53,48,13,35,66,65,41,64,57,51,51,56,46,54,30,50,48,36,57,73,73,70,48,60,40,71,37,57,60,62,68,67,50,58,62,76,78,54,66,48,72,49,67,44,33,55,62,36,72,47,76,46,78,40,86,49,76,82,59,97,56,37,57,31,29,31,32,36,38,35,33,73,91,50,99,63,75,44,64,48,26,51,51,52,36,70,32,90,83,32,96,59,40,92,40,51,46,69,45,91,74,50,21,45,33,37,48,60,31,49,66,82,67,22,11,40,37,33,35,39,32,35,76,40,93,87,49,62,73,38,79,68,75,28,55,34,34,32,32,20,38,40,75,52,61,83,59,84,70,52,88,86,70,89,69,64,51,38,38,42,40,36,46,35,34,34,60,75,66,37,73,92,52,59,96,50,61,54,42,68,45,51,43,41,100,89,74,45,75,64,73,67,58,96,36,34,45,64,47,75,80,49,72,40,32,37,32,44,34,39,43,74,86,28,67,66,61,70,63,53,49,64,48,35,41,36,37,29,49,73,89,37,82,69,41,66,48,76,50,71,66,62,78,72,85,74,78,90,127

pLDDT: mean 83.51, std 16.64, range [24.05, 98.62]

Radius of gyration: 34.75 Å; Cα contacts (8 Å, |Δi|>4): 1740; chains: 1; bounding box: 82×82×114 Å

InterPro domains:
  IPR000008 C2 domain [PF00168] (53-151)
  IPR000008 C2 domain [PF00168] (185-279)
  IPR000008 C2 domain [PS50004] (29-155)
  IPR000008 C2 domain [PS50004] (162-286)
  IPR000008 C2 domain [SM00239] (47-154)
  IPR000008 C2 domain [SM00239] (179-284)
  IPR002035 von Willebrand factor, type A [SM00327] (328-530)
  IPR003599 Immunoglobulin domain subtype [SM00409] (579-681)
  IPR007110 Immunoglobulin-like domain [PS50835] (569-660)
  IPR010734 Copine, C-terminal [PF07002] (349-565)
  IPR010734 Copine, C-terminal [cd01459] (303-553)
  IPR013106 Immunoglobulin V-set domain [PF07686] (581-663)
  IPR013783 Immunoglobulin-like fold [G3DSA:2.60.40.10] (576-709)
  IPR035892 C2 domain superfamily [G3DSA:2.60.40.150] (43-169)
  IPR035892 C2 domain superfamily [G3DSA:2.60.40.150] (170-311)
  IPR035892 C2 domain superfamily [SSF49562] (44-170)
  IPR035892 C2 domain superfamily [SSF49562] (181-295)
  IPR036179 Immunoglobulin-like domain superfamily [SSF48726] (577-661)
  IPR036465 von Willebrand factor A-like domain superfamily [SSF53300] (327-516)
  IPR037768 Copine, C2B domain [cd04047] (179-289)

Sequence (789 aa):
MAGPVPSCPSSMTSLGSLPEVPRDMITSERKPFLQNCVAGMSRPCVAKVELTVSCENLLDKDVFSKSDPLCVLLMNSSGSQWFEVGRTEMVLNCLSPKFAKRFVLDYCFELVQKVKFELYDIDDSSEGLSNQDFLGEFEGTLGQIVSSRKLTRPLVLQNMKPAGKGTITIFAEEIKDNRVVKFEVEARGLDKKSFFGKSDPFLEFYRLTESGWQLAYRTEAVKRNLNPCWRPFRVPMQSLCGGDMEKPIKVDCYSYKTNGSHDLIGIFETTLTNLTEASRTTPAEFECVNMKKKNKNNKYKNSGIVSVKLCEIVKEYTFLDYIMGGCQLHFIVAVDLTKSNGDPQSPDSLHYISPDGVNQYLSAIWSVGLVIKDYDSDNLFPAYGFGAEIPPKWQVSHEFPLNFNPTNPSCQGIEGVVEAYRMCLPQVVLCGPTNFSPIINHVAQLAHQAASQKTASEYFVLLIITDGVITDMDETCLAIVNASRLPMSIIIVGVGGANFSDMEILDGDNTRLRAYNGEVAGRDIVQFVPFRNLQNASQEALAQCVLAELPEQVSSYFRMVNLKPVRDPASATEYVQRVPTVFTSAGQEVIIPCSNVAHNSCSFTTWLYSNAGHMGTIQEVDNGKIKPNAIRGQRLRVGPDCSLHITSVTTEDAGLYTCQQFLTETGPRSGEDAPVYLAVLHMYSSSEPDLETAGDVTLHCLLHTHDQCGGTVKGKDVHLLWVEQSRGQLHSNTDHQIRTTSVCDITLRMLKDSNHARSQKTWQCQLIVGGKVMVSINYSIHPSSKSSF

Organism: NCBI:txid363190

Foldseek 3Di:
DDDDDDDDDDDDDDDDDDDDDDPPDPFPPPVCQLVCLLVVNDDFFPFKKKKWKKKAQWDAPDDPAGFFKKKWKWKDFDDDDIDTQDIFDTHGRDRIDGTPDIGMDRHHLLTFIKMKIWMWGDPDPDPDRPPTHTRFMDIDGPLLCLLQQKDKDFGADPVRHTSPRMIMIMGMDTDDQQKKKKWWKKWAQAAADDPPARFFKKKWKWEQDPVGTDTQDIFDTHPRDRIDTTDIDMTRPCSRYNVDQAGKMKMWMWGDDPVRPTHTRFIDIDGNVQCQVAALVRWRKDFGADPVVVVVDVPDDGRTIMTIHHIDTDGADFLSQQSSLAAAEAEEEEEELACVQPQCCDPSGLNPDDPVDDHLSLLLLCLQQVSRQSRHDQQWYQYWYAQWQAPDVRDHGGTAQLQNDPPRSTARHSVRNVVSSVVSRVGIGHHDDNADLVVLQVVLVVQVVVVVVLASNYAYEYEYEEQDDHPPLQSVLVSQLSSLLGRYAYFYEHEDDYDCVSLVQLQCSVHFGAHPVGRTRPDGRYQYDYCVSCPVPDSSSSSCRRCVCVRVSNSVNCVVSVHGRNHRSCVVVVVVPQQAEAEEAAQAKDWAAFPQDPDQAQQFKWKWWAAPVDDDIDTQDASLHGDPPPPQNVQWHQDSNRIIMGGRDDLVRFTKMWMWGAPDSPHDTDDDIRIYTYKYWYKDWPDAQAVPDDDWIKIKIFIRHRHRQPPNCPPWPKAKFKADPVPGTDDDDPAWHWDDPDSGIIMIIGGPPHPPVVVPQKIKMFMDTPNDTNYMDMDGRDHDPDDDD

Secondary structure (DSSP, 8-state):
---PPPPPPP--------PPPP-TTSSSSSTHHHHHHHTT-PPPPSEEEEEEEEEES-----SSS---EEEEEEEESSSS--EEEEEPPP-TT-SS-B----EEEEE-TTS--EEEEEEEE--SS-S-GGGSEEEEEEEEEHHHHHHHSEEEEEEE-TTSSEEEEEEEEEEEEEE---EEEEEEEEEESPPP--TTS---EEEEEEEEETTEEEEEEEPPP-TT-SS-BPPPEEEEHHHHHTT-TTS-EEEEEEE--TTS-PEEEEEEEE-HHHHHT--SSS-EEEE-B-HHHHTT-TT---S-EEEEEEEEEEEPPPHHHHHHTT-EEEEEEEEE-BGGG--TTSTTSTT---TT---HHHHHHHHHHHHHGGG-SS-EEEEEEESEEETTTTEEESSEETTS-TT--EEEHHHHHHHHHHHHGGGSEEB-----HHHHHHHHHHHHHHHHT-SB-EEEEEEEEESS--S-HHHHHHHHHHHTTSSEEEEEEE-TT---HHHHHHT-SSS--B-TTS-B-SS--EEEEEGGGGTTS-HHHHHHHHHTTHHHHHHHHHHHTTPPBSS-HHHHHTTSS---EEEEETTS-EEE--TT--SSSGGGEEEEEE-TTSSS-EEEEETTEE-TT-TTGGGEEE-TTSPEEESS--GGG-EEEEEEEBSSTTS-B-SS-EEEEEEEEEEEESS---TTSSS-EEEEEEEE-TTSSSTTTTTS-EEEEEEETTTEE----SSEEEEEEETTEEEEEEPTT-HHHHH--EEEEEEEETTEEEEEEEEEPPPP-----